Protein 7VKX (pdb70)

Structure (mmCIF, N/CA/C/O backbone):
data_7VKX
#
_entry.id   7VKX
#
_cell.length_a   163.430
_cell.length_b   71.660
_cell.length_c   130.150
_cell.angle_alpha   90.000
_cell.angle_beta   106.000
_cell.angle_gamma   90.000
#
_symmetry.space_group_name_H-M   'C 1 2 1'
#
loop_
_entity.id
_entity.type
_entity.pdbx_description
1 polymer beta-1,2-glucosyltransferase
2 non-polymer beta-D-glucopyranose
3 non-polymer 'CALCIUM ION'
4 water water
#
loop_
_atom_site.group_PDB
_atom_site.id
_atom_site.type_symbol
_atom_site.label_atom_id
_atom_site.label_alt_id
_atom_site.label_comp_id
_atom_site.label_asym_id
_atom_site.label_entity_id
_atom_site.label_seq_id
_atom_site.pdbx_PDB_ins_code
_atom_site.Cartn_x
_atom_site.Cartn_y
_atom_site.Cartn_z
_atom_site.occupancy
_atom_site.B_iso_or_equiv
_atom_site.auth_seq_id
_atom_site.auth_comp_id
_atom_site.auth_asym_id
_atom_site.auth_atom_id
_atom_site.pdbx_PDB_model_num
ATOM 1 N N . SER A 1 1 ? -20.113 -21.001 54.302 1.000 36.796 6 SER A N 1
ATOM 2 C CA . SER A 1 1 ? -21.033 -22.181 54.455 1.000 33.384 6 SER A CA 1
ATOM 3 C C . SER A 1 1 ? -21.623 -22.602 53.088 1.000 24.138 6 SER A C 1
ATOM 4 O O . SER A 1 1 ? -21.635 -23.781 52.806 1.000 23.056 6 SER A O 1
ATOM 7 N N . GLU A 1 2 ? -22.011 -21.664 52.212 1.000 20.417 7 GLU A N 1
ATOM 8 C CA . GLU A 1 2 ? -22.502 -22.034 50.852 1.000 17.452 7 GLU A CA 1
ATOM 9 C C . GLU A 1 2 ? -21.374 -22.579 49.980 1.000 16.058 7 GLU A C 1
ATOM 10 O O . GLU A 1 2 ? -20.188 -22.181 50.165 1.000 15.210 7 GLU A O 1
ATOM 16 N N . LYS A 1 3 ? -21.757 -23.404 49.003 1.000 12.939 8 LYS A N 1
ATOM 17 C CA . LYS A 1 3 ? -20.860 -23.991 47.990 1.000 13.794 8 LYS A CA 1
ATOM 18 C C . LYS A 1 3 ? -21.130 -23.282 46.684 1.000 14.532 8 LYS A C 1
ATOM 19 O O . LYS A 1 3 ? -22.290 -23.160 46.315 1.000 15.537 8 LYS A O 1
ATOM 25 N N . TYR A 1 4 ? -20.089 -22.756 46.058 1.000 13.258 9 TYR A N 1
ATOM 26 C CA . TYR A 1 4 ? -20.249 -22.005 44.794 1.000 12.560 9 TYR A CA 1
ATOM 27 C C . TYR A 1 4 ? -18.953 -22.053 44.013 1.000 12.773 9 TYR A C 1
ATOM 28 O O . TYR A 1 4 ? -17.905 -22.422 44.539 1.000 13.719 9 TYR A O 1
ATOM 37 N N . PHE A 1 5 ? -19.083 -21.839 42.717 1.000 11.637 10 PHE A N 1
ATOM 38 C CA . PHE A 1 5 ? -17.944 -21.743 41.794 1.000 11.564 10 PHE A CA 1
ATOM 39 C C . PHE A 1 5 ? -17.250 -20.423 42.119 1.000 10.593 10 PHE A C 1
ATOM 40 O O . PHE A 1 5 ? -17.895 -19.474 42.626 1.000 11.326 10 PHE A O 1
ATOM 48 N N . VAL A 1 6 ? -15.964 -20.389 41.771 1.000 12.481 11 VAL A N 1
ATOM 49 C CA . VAL A 1 6 ? -15.049 -19.253 42.066 1.000 13.180 11 VAL A CA 1
ATOM 50 C C . VAL A 1 6 ? -14.347 -18.874 40.761 1.000 12.912 11 VAL A C 1
ATOM 51 O O . VAL A 1 6 ? -13.979 -19.740 39.966 1.000 15.025 11 VAL A O 1
ATOM 55 N N . LYS A 1 7 ? -14.226 -17.595 40.536 1.000 12.597 12 LYS A N 1
ATOM 56 C CA . LYS A 1 7 ? -13.409 -17.070 39.423 1.000 13.222 12 LYS A CA 1
ATOM 57 C C . LYS A 1 7 ? -12.723 -15.823 39.974 1.000 11.869 12 LYS A C 1
ATOM 58 O O . LYS A 1 7 ? -13.388 -14.962 40.564 1.000 10.758 12 LYS A O 1
ATOM 64 N N . ASN A 1 8 ? -11.429 -15.702 39.674 1.000 12.592 13 ASN A N 1
ATOM 65 C CA . ASN A 1 8 ? -10.611 -14.549 40.116 1.000 12.831 13 ASN A CA 1
ATOM 66 C C . ASN A 1 8 ? -10.814 -14.357 41.626 1.000 13.625 13 ASN A C 1
ATOM 67 O O . ASN A 1 8 ? -10.956 -13.209 42.072 1.000 15.625 13 ASN A O 1
ATOM 72 N N . GLY A 1 9 ? -10.867 -15.453 42.382 1.000 14.715 14 GLY A N 1
ATOM 73 C CA . GLY A 1 9 ? -10.969 -15.446 43.857 1.000 16.107 14 GLY A CA 1
ATOM 74 C C . GLY A 1 9 ? -12.257 -14.836 44.400 1.000 17.152 14 GLY A C 1
ATOM 75 O O . GLY A 1 9 ? -12.261 -14.471 45.579 1.000 19.965 14 GLY A O 1
ATOM 76 N N . GLN A 1 10 ? -13.328 -14.730 43.598 1.000 14.948 15 GLN A N 1
ATOM 77 C CA . GLN A 1 10 ? -14.637 -14.193 44.034 1.000 15.313 15 GLN A CA 1
ATOM 78 C C . GLN A 1 10 ? -15.696 -15.236 43.686 1.000 13.269 15 GLN A C 1
ATOM 79 O O . GLN A 1 10 ? -15.479 -16.075 42.817 1.000 11.395 15 GLN A O 1
ATOM 85 N N . PRO A 1 11 ? -16.848 -15.217 44.380 1.000 13.286 16 PRO A N 1
ATOM 86 C CA . PRO A 1 11 ? -17.961 -16.089 43.986 1.000 12.493 16 PRO A CA 1
ATOM 87 C C . PRO A 1 11 ? -18.291 -15.741 42.541 1.000 12.268 16 PRO A C 1
ATOM 88 O O . PRO A 1 11 ? -18.389 -14.567 42.211 1.000 15.313 16 PRO A O 1
ATOM 92 N N . HIS A 1 12 ? -18.509 -16.771 41.746 1.000 10.818 17 HIS A N 1
ATOM 93 C CA . HIS A 1 12 ? -18.733 -16.653 40.298 1.000 10.986 17 HIS A CA 1
ATOM 94 C C . HIS A 1 12 ? -19.909 -17.552 39.956 1.000 9.885 17 HIS A C 1
ATOM 95 O O . HIS A 1 12 ? -19.817 -18.751 40.268 1.000 10.557 17 HIS A O 1
ATOM 102 N N . PHE A 1 13 ? -20.947 -16.992 39.367 1.000 9.443 18 PHE A N 1
ATOM 103 C CA . PHE A 1 13 ? -22.058 -17.835 38.878 1.000 8.928 18 PHE A CA 1
ATOM 104 C C . PHE A 1 13 ? -21.595 -18.417 37.541 1.000 9.477 18 PHE A C 1
ATOM 105 O O . PHE A 1 13 ? -21.275 -17.624 36.623 1.000 9.221 18 PHE A O 1
ATOM 113 N N . LEU A 1 14 ? -21.534 -19.737 37.429 1.000 9.246 19 LEU A N 1
ATOM 114 C CA . LEU A 1 14 ? -21.172 -20.420 36.181 1.000 9.953 19 LEU A CA 1
ATOM 115 C C . LEU A 1 14 ? -22.316 -20.235 35.194 1.000 9.621 19 LEU A C 1
ATOM 116 O O . LEU A 1 14 ? -23.383 -20.765 35.440 1.000 9.083 19 LEU A O 1
ATOM 121 N N . ILE A 1 15 ? -22.078 -19.473 34.126 1.000 8.484 20 ILE A N 1
ATOM 122 C CA . ILE A 1 15 ? -23.051 -19.266 33.035 1.000 8.487 20 ILE A CA 1
ATOM 123 C C . ILE A 1 15 ? -22.422 -19.815 31.765 1.000 8.204 20 ILE A C 1
ATOM 124 O O . ILE A 1 15 ? -21.590 -19.114 31.120 1.000 8.732 20 ILE A O 1
ATOM 129 N N . SER A 1 16 ? -22.886 -20.989 31.378 1.000 8.398 21 SER A N 1
ATOM 130 C CA . SER A 1 16 ? -22.404 -21.708 30.196 1.000 7.874 21 SER A CA 1
ATOM 131 C C . SER A 1 16 ? -23.557 -21.801 29.200 1.000 8.601 21 SER A C 1
ATOM 132 O O . SER A 1 16 ? -24.718 -21.745 29.632 1.000 7.970 21 SER A O 1
ATOM 135 N N . GLY A 1 17 ? -23.224 -21.832 27.929 1.000 7.626 22 GLY A N 1
ATOM 136 C CA . GLY A 1 17 ? -24.165 -22.144 26.851 1.000 7.402 22 GLY A CA 1
ATOM 137 C C . GLY A 1 17 ? -23.667 -23.274 26.022 1.000 7.272 22 GLY A C 1
ATOM 138 O O . GLY A 1 17 ? -22.469 -23.285 25.650 1.000 7.250 22 GLY A O 1
ATOM 139 N N . GLU A 1 18 ? -24.541 -24.216 25.679 1.000 6.341 23 GLU A N 1
ATOM 140 C CA . GLU A 1 18 ? -24.205 -25.373 24.826 1.000 6.498 23 GLU A CA 1
ATOM 141 C C . GLU A 1 18 ? -24.272 -24.960 23.355 1.000 7.037 23 GLU A C 1
ATOM 142 O O . GLU A 1 18 ? -25.299 -24.402 22.909 1.000 6.540 23 GLU A O 1
ATOM 148 N N . VAL A 1 19 ? -23.160 -25.181 22.656 1.000 7.515 24 VAL A N 1
ATOM 149 C CA . VAL A 1 19 ? -22.983 -24.825 21.216 1.000 7.885 24 VAL A CA 1
ATOM 150 C C . VAL A 1 19 ? -22.254 -25.991 20.561 1.000 8.576 24 VAL A C 1
ATOM 151 O O . VAL A 1 19 ? -21.078 -26.243 20.900 1.000 8.058 24 VAL A O 1
ATOM 155 N N . HIS A 1 20 ? -22.955 -26.786 19.757 1.000 8.518 25 HIS A N 1
ATOM 156 C CA . HIS A 1 20 ? -22.366 -27.992 19.148 1.000 8.843 25 HIS A CA 1
ATOM 157 C C . HIS A 1 20 ? -21.663 -27.623 17.863 1.000 9.688 25 HIS A C 1
ATOM 158 O O . HIS A 1 20 ? -22.325 -27.509 16.813 1.000 10.731 25 HIS A O 1
ATOM 165 N N . TYR A 1 21 ? -20.343 -27.451 17.919 1.000 9.138 26 TYR A N 1
ATOM 166 C CA . TYR A 1 21 ? -19.546 -27.068 16.718 1.000 9.432 26 TYR A CA 1
ATOM 167 C C . TYR A 1 21 ? -19.835 -28.028 15.560 1.000 9.110 26 TYR A C 1
ATOM 168 O O . TYR A 1 21 ? -19.827 -27.617 14.385 1.000 9.763 26 TYR A O 1
ATOM 177 N N . PHE A 1 22 ? -20.024 -29.299 15.841 1.000 9.442 27 PHE A N 1
ATOM 178 C CA . PHE A 1 22 ? -20.183 -30.364 14.826 1.000 9.776 27 PHE A CA 1
ATOM 179 C C . PHE A 1 22 ? -21.518 -30.209 14.085 1.000 10.278 27 PHE A C 1
ATOM 180 O O . PHE A 1 22 ? -21.728 -30.956 13.139 1.000 11.873 27 PHE A O 1
ATOM 188 N N . ARG A 1 23 ? -22.411 -29.370 14.580 1.000 10.813 28 ARG A N 1
ATOM 189 C CA . ARG A 1 23 ? -23.762 -29.166 14.005 1.000 11.119 28 ARG A CA 1
ATOM 190 C C . ARG A 1 23 ? -23.915 -27.745 13.534 1.000 10.648 28 ARG A C 1
ATOM 191 O O . ARG A 1 23 ? -25.040 -27.303 13.313 1.000 11.686 28 ARG A O 1
ATOM 199 N N . ILE A 1 24 ? -22.826 -26.996 13.413 1.000 10.540 29 ILE A N 1
ATOM 200 C CA . ILE A 1 24 ? -22.885 -25.574 13.013 1.000 10.403 29 ILE A CA 1
ATOM 201 C C . ILE A 1 24 ? -21.892 -25.332 11.883 1.000 10.809 29 ILE A C 1
ATOM 202 O O . ILE A 1 24 ? -20.776 -25.868 11.880 1.000 11.659 29 ILE A O 1
ATOM 207 N N . ASN A 1 25 ? -22.366 -24.597 10.909 1.000 10.957 30 ASN A N 1
ATOM 208 C CA . ASN A 1 25 ? -21.555 -24.078 9.789 1.000 11.948 30 ASN A CA 1
ATOM 209 C C . ASN A 1 25 ? -20.291 -23.437 10.338 1.000 11.489 30 ASN A C 1
ATOM 210 O O . ASN A 1 25 ? -20.373 -22.450 11.070 1.000 9.769 30 ASN A O 1
ATOM 215 N N . PRO A 1 26 ? -19.086 -24.003 10.091 1.000 13.369 31 PRO A N 1
ATOM 216 C CA . PRO A 1 26 ? -17.886 -23.467 10.727 1.000 12.720 31 PRO A CA 1
ATOM 217 C C . PRO A 1 26 ? -17.587 -22.006 10.430 1.000 12.622 31 PRO A C 1
ATOM 218 O O . PRO A 1 26 ? -16.923 -21.301 11.212 1.000 13.087 31 PRO A O 1
ATOM 222 N N . LYS A 1 27 ? -18.109 -21.501 9.311 1.000 12.616 32 LYS A N 1
ATOM 223 C CA . LYS A 1 27 ? -17.920 -20.088 8.987 1.000 14.160 32 LYS A CA 1
ATOM 224 C C . LYS A 1 27 ? -18.560 -19.229 10.072 1.000 12.149 32 LYS A C 1
ATOM 225 O O . LYS A 1 27 ? -18.103 -18.129 10.293 1.000 12.520 32 LYS A O 1
ATOM 231 N N . LEU A 1 28 ? -19.548 -19.771 10.792 1.000 11.205 33 LEU A N 1
ATOM 232 C CA . LEU A 1 28 ? -20.324 -19.004 11.804 1.000 10.628 33 LEU A CA 1
ATOM 233 C C . LEU A 1 28 ? -19.978 -19.389 13.245 1.000 9.478 33 LEU A C 1
ATOM 234 O O . LEU A 1 28 ? -20.648 -18.868 14.143 1.000 8.973 33 LEU A O 1
ATOM 239 N N . TRP A 1 29 ? -18.990 -20.252 13.475 1.000 9.689 34 TRP A N 1
ATOM 240 C CA . TRP A 1 29 ? -18.539 -20.579 14.859 1.000 10.097 34 TRP A CA 1
ATOM 241 C C . TRP A 1 29 ? -18.198 -19.319 15.644 1.000 10.252 34 TRP A C 1
ATOM 242 O O . TRP A 1 29 ? -18.671 -19.143 16.785 1.000 9.887 34 TRP A O 1
ATOM 253 N N . ARG A 1 30 ? -17.385 -18.403 15.088 1.000 11.099 35 ARG A N 1
ATOM 254 C CA . ARG A 1 30 ? -17.028 -17.172 15.810 1.000 11.297 35 ARG A CA 1
ATOM 255 C C . ARG A 1 30 ? -18.282 -16.372 16.150 1.000 10.728 35 ARG A C 1
ATOM 256 O O . ARG A 1 30 ? -18.385 -15.870 17.285 1.000 11.301 35 ARG A O 1
ATOM 264 N N . ASN A 1 31 ? -19.239 -16.277 15.227 1.000 9.493 36 ASN A N 1
ATOM 265 C CA . ASN A 1 31 ? -20.427 -15.438 15.442 1.000 10.030 36 ASN A CA 1
ATOM 266 C C . ASN A 1 31 ? -21.248 -16.024 16.609 1.000 9.115 36 ASN A C 1
ATOM 267 O O . ASN A 1 31 ? -21.677 -15.250 17.435 1.000 9.550 36 ASN A O 1
ATOM 272 N N . HIS A 1 32 ? -21.456 -17.338 16.644 1.000 9.089 37 HIS A N 1
ATOM 273 C CA . HIS A 1 32 ? -22.164 -18.008 17.779 1.000 9.700 37 HIS A CA 1
ATOM 274 C C . HIS A 1 32 ? -21.437 -17.691 19.077 1.000 9.541 37 HIS A C 1
ATOM 275 O O . HIS A 1 32 ? -22.084 -17.313 20.074 1.000 8.717 37 HIS A O 1
ATOM 282 N N . LEU A 1 33 ? -20.106 -17.805 19.093 1.000 9.908 38 LEU A N 1
ATOM 283 C CA . LEU A 1 33 ? -19.333 -17.603 20.337 1.000 9.882 38 LEU A CA 1
ATOM 284 C C . LEU A 1 33 ? -19.438 -16.145 20.794 1.000 10.157 38 LEU A C 1
ATOM 285 O O . LEU A 1 33 ? -19.591 -15.865 21.987 1.000 9.341 38 LEU A O 1
ATOM 290 N N . GLN A 1 34 ? -19.347 -15.214 19.863 1.000 9.975 39 GLN A N 1
ATOM 291 C CA . GLN A 1 34 ? -19.449 -13.788 20.181 1.000 10.643 39 GLN A CA 1
ATOM 292 C C . GLN A 1 34 ? -20.844 -13.484 20.727 1.000 9.860 39 GLN A C 1
ATOM 293 O O . GLN A 1 34 ? -20.975 -12.753 21.717 1.000 10.120 39 GLN A O 1
ATOM 299 N N . LEU A 1 35 ? -21.889 -14.028 20.096 1.000 9.937 40 LEU A N 1
ATOM 300 C CA . LEU A 1 35 ? -23.272 -13.765 20.565 1.000 9.843 40 LEU A CA 1
ATOM 301 C C . LEU A 1 35 ? -23.502 -14.396 21.954 1.000 8.722 40 LEU A C 1
ATOM 302 O O . LEU A 1 35 ? -24.202 -13.758 22.788 1.000 9.669 40 LEU A O 1
ATOM 307 N N . LEU A 1 36 ? -22.900 -15.551 22.218 1.000 10.056 41 LEU A N 1
ATOM 308 C CA . LEU A 1 36 ? -22.971 -16.185 23.555 1.000 8.926 41 LEU A CA 1
ATOM 309 C C . LEU A 1 36 ? -22.253 -15.283 24.569 1.000 9.981 41 LEU A C 1
ATOM 310 O O . LEU A 1 36 ? -22.839 -14.892 25.593 1.000 9.158 41 LEU A O 1
ATOM 315 N N . LYS A 1 37 ? -21.039 -14.872 24.246 1.000 10.092 42 LYS A N 1
ATOM 316 C CA . LYS A 1 37 ? -20.292 -13.959 25.158 1.000 11.747 42 LYS A CA 1
ATOM 317 C C . LYS A 1 37 ? -21.079 -12.657 25.433 1.000 10.374 42 LYS A C 1
ATOM 318 O O . LYS A 1 37 ? -21.031 -12.110 26.558 1.000 11.024 42 LYS A O 1
ATOM 324 N N . GLN A 1 38 ? -21.789 -12.119 24.439 1.000 11.188 43 GLN A N 1
ATOM 325 C CA . GLN A 1 38 ? -22.497 -10.828 24.543 1.000 11.916 43 GLN A CA 1
ATOM 326 C C . GLN A 1 38 ? -23.735 -10.963 25.443 1.000 11.897 43 GLN A C 1
ATOM 327 O O . GLN A 1 38 ? -24.281 -9.932 25.842 1.000 12.618 43 GLN A O 1
ATOM 333 N N . THR A 1 39 ? -24.165 -12.192 25.794 1.000 10.821 44 THR A N 1
ATOM 334 C CA . THR A 1 39 ? -25.199 -12.360 26.842 1.000 10.513 44 THR A CA 1
ATOM 335 C C . THR A 1 39 ? -24.610 -12.279 28.259 1.000 11.013 44 THR A C 1
ATOM 336 O O . THR A 1 39 ? -25.429 -12.296 29.212 1.000 11.845 44 THR A O 1
ATOM 340 N N . GLY A 1 40 ? -23.294 -12.200 28.397 1.000 11.488 45 GLY A N 1
ATOM 341 C CA . GLY A 1 40 ? -22.656 -12.243 29.730 1.000 12.067 45 GLY A CA 1
ATOM 342 C C . GLY A 1 40 ? -22.296 -13.657 30.149 1.000 11.105 45 GLY A C 1
ATOM 343 O O . GLY A 1 40 ? -21.821 -13.829 31.266 1.000 11.719 45 GLY A O 1
ATOM 344 N N . ALA A 1 41 ? -22.550 -14.669 29.328 1.000 10.026 46 ALA A N 1
ATOM 345 C CA . ALA A 1 41 ? -22.061 -16.041 29.552 1.000 10.263 46 ALA A CA 1
ATOM 346 C C . ALA A 1 41 ? -20.516 -16.068 29.579 1.000 10.872 46 ALA A C 1
ATOM 347 O O . ALA A 1 41 ? -19.865 -15.246 28.887 1.000 9.892 46 ALA A O 1
ATOM 349 N N . ASP A 1 42 ? -19.942 -16.920 30.424 1.000 11.252 47 ASP A N 1
ATOM 350 C CA . ASP A 1 42 ? -18.471 -17.032 30.613 1.000 11.037 47 ASP A CA 1
ATOM 351 C C . ASP A 1 42 ? -17.913 -18.295 29.978 1.000 11.091 47 ASP A C 1
ATOM 352 O O . ASP A 1 42 ? -16.667 -18.335 29.773 1.000 11.047 47 ASP A O 1
ATOM 357 N N . THR A 1 43 ? -18.742 -19.314 29.723 1.000 10.612 48 THR A N 1
ATOM 358 C CA . THR A 1 43 ? -18.317 -20.674 29.327 1.000 10.227 48 THR A CA 1
ATOM 359 C C . THR A 1 43 ? -19.196 -21.144 28.163 1.000 9.018 48 THR A C 1
ATOM 360 O O . THR A 1 43 ? -20.341 -20.690 28.053 1.000 8.369 48 THR A O 1
ATOM 364 N N . VAL A 1 44 ? -18.620 -21.961 27.302 1.000 9.451 49 VAL A N 1
ATOM 365 C CA . VAL A 1 44 ? -19.348 -22.660 26.212 1.000 9.588 49 VAL A CA 1
ATOM 366 C C . VAL A 1 44 ? -19.105 -24.145 26.417 1.000 9.427 49 VAL A C 1
ATOM 367 O O . VAL A 1 44 ? -18.073 -24.554 27.014 1.000 10.344 49 VAL A O 1
ATOM 371 N N . SER A 1 45 ? -20.095 -24.974 26.104 1.000 8.293 50 SER A N 1
ATOM 372 C CA . SER A 1 45 ? -20.076 -26.407 26.412 1.000 8.979 50 SER A CA 1
ATOM 373 C C . SER A 1 45 ? -20.421 -27.191 25.146 1.000 7.809 50 SER A C 1
ATOM 374 O O . SER A 1 45 ? -21.324 -26.742 24.393 1.000 7.900 50 SER A O 1
ATOM 377 N N . THR A 1 46 ? -19.717 -28.284 24.917 1.000 8.236 51 THR A N 1
ATOM 378 C CA . THR A 1 46 ? -19.974 -29.142 23.746 1.000 8.175 51 THR A CA 1
ATOM 379 C C . THR A 1 46 ? -19.573 -30.576 23.960 1.000 8.536 51 THR A C 1
ATOM 380 O O . THR A 1 46 ? -18.641 -30.854 24.700 1.000 8.869 51 THR A O 1
ATOM 384 N N . TYR A 1 47 ? -20.309 -31.482 23.338 1.000 8.683 52 TYR A N 1
ATOM 385 C CA . TYR A 1 47 ? -19.813 -32.847 23.109 1.000 8.557 52 TYR A CA 1
ATOM 386 C C . TYR A 1 47 ? -18.685 -32.797 22.084 1.000 8.847 52 TYR A C 1
ATOM 387 O O . TYR A 1 47 ? -18.629 -31.899 21.241 1.000 9.271 52 TYR A O 1
ATOM 396 N N . ILE A 1 48 ? -17.833 -33.823 22.149 1.000 9.283 53 ILE A N 1
ATOM 397 C CA . ILE A 1 48 ? -16.828 -34.152 21.102 1.000 10.417 53 ILE A CA 1
ATOM 398 C C . ILE A 1 48 ? -17.173 -35.559 20.642 1.000 10.127 53 ILE A C 1
ATOM 399 O O . ILE A 1 48 ? -16.836 -36.548 21.293 1.000 10.657 53 ILE A O 1
ATOM 404 N N . PRO A 1 49 ? -18.031 -35.699 19.624 1.000 11.022 54 PRO A N 1
ATOM 405 C CA . PRO A 1 49 ? -18.599 -37.013 19.328 1.000 10.525 54 PRO A CA 1
ATOM 406 C C . PRO A 1 49 ? -17.573 -37.974 18.726 1.000 11.310 54 PRO A C 1
ATOM 407 O O . PRO A 1 49 ? -17.000 -37.652 17.698 1.000 11.353 54 PRO A O 1
ATOM 411 N N . TRP A 1 50 ? -17.439 -39.133 19.351 1.000 10.742 55 TRP A N 1
ATOM 412 C CA . TRP A 1 50 ? -16.571 -40.223 18.865 1.000 11.172 55 TRP A CA 1
ATOM 413 C C . TRP A 1 50 ? -16.903 -40.573 17.411 1.000 12.277 55 TRP A C 1
ATOM 414 O O . TRP A 1 50 ? -15.979 -40.586 16.583 1.000 12.702 55 TRP A O 1
ATOM 425 N N . ASP A 1 51 ? -18.170 -40.763 17.066 1.000 12.669 56 ASP A N 1
ATOM 426 C CA . ASP A 1 51 ? -18.574 -41.099 15.669 1.000 13.283 56 ASP A CA 1
ATOM 427 C C . ASP A 1 51 ? -18.096 -40.007 14.688 1.000 12.944 56 ASP A C 1
ATOM 428 O O . ASP A 1 51 ? -17.789 -40.304 13.548 1.000 15.108 56 ASP A O 1
ATOM 433 N N . TRP A 1 52 ? -18.113 -38.752 15.092 1.000 11.839 57 TRP A N 1
ATOM 434 C CA . TRP A 1 52 ? -17.814 -37.603 14.229 1.000 11.808 57 TRP A CA 1
ATOM 435 C C . TRP A 1 52 ? -16.318 -37.547 13.914 1.000 13.063 57 TRP A C 1
ATOM 436 O O . TRP A 1 52 ? -16.000 -37.115 12.776 1.000 12.613 57 TRP A O 1
ATOM 447 N N . HIS A 1 53 ? -15.456 -37.986 14.831 1.000 12.589 58 HIS A N 1
ATOM 448 C CA . HIS A 1 53 ? -13.992 -37.752 14.734 1.000 12.756 58 HIS A CA 1
ATOM 449 C C . HIS A 1 53 ? -13.214 -39.033 14.401 1.000 14.727 58 HIS A C 1
ATOM 450 O O . HIS A 1 53 ? -12.145 -38.877 13.794 1.000 14.610 58 HIS A O 1
ATOM 457 N N . GLU A 1 54 ? -13.687 -40.229 14.780 1.000 14.984 59 GLU A N 1
ATOM 458 C CA . GLU A 1 54 ? -13.063 -41.497 14.305 1.000 14.740 59 GLU A CA 1
ATOM 459 C C . GLU A 1 54 ? -13.923 -41.958 13.121 1.000 15.536 59 GLU A C 1
ATOM 460 O O . GLU A 1 54 ? -14.829 -42.771 13.327 1.000 15.935 59 GLU A O 1
ATOM 466 N N . ILE A 1 55 ? -13.683 -41.385 11.935 1.000 14.845 60 ILE A N 1
ATOM 467 C CA . ILE A 1 55 ? -14.581 -41.462 10.748 1.000 16.983 60 ILE A CA 1
ATOM 468 C C . ILE A 1 55 ? -14.586 -42.897 10.169 1.000 17.626 60 ILE A C 1
ATOM 469 O O . ILE A 1 55 ? -15.637 -43.322 9.673 1.000 18.321 60 ILE A O 1
ATOM 474 N N . GLU A 1 56 ? -13.469 -43.607 10.290 1.000 18.413 61 GLU A N 1
ATOM 475 C CA . GLU A 1 56 ? -13.352 -45.081 10.126 1.000 21.468 61 GLU A CA 1
ATOM 476 C C . GLU A 1 56 ? -12.428 -45.594 11.228 1.000 20.106 61 GLU A C 1
ATOM 477 O O . GLU A 1 56 ? -11.742 -44.780 11.893 1.000 20.705 61 GLU A O 1
ATOM 483 N N . GLU A 1 57 ? -12.353 -46.906 11.387 1.000 20.216 62 GLU A N 1
ATOM 484 C CA . GLU A 1 57 ? -11.527 -47.486 12.460 1.000 19.527 62 GLU A CA 1
ATOM 485 C C . GLU A 1 57 ? -10.105 -46.985 12.269 1.000 20.069 62 GLU A C 1
ATOM 486 O O . GLU A 1 57 ? -9.546 -47.222 11.198 1.000 20.922 62 GLU A O 1
ATOM 492 N N . ASP A 1 58 ? -9.550 -46.341 13.290 1.000 20.022 63 ASP A N 1
ATOM 493 C CA . ASP A 1 58 ? -8.161 -45.824 13.380 1.000 20.457 63 ASP A CA 1
ATOM 494 C C . ASP A 1 58 ? -7.890 -44.694 12.377 1.000 21.969 63 ASP A C 1
ATOM 495 O O . ASP A 1 58 ? -6.702 -44.443 12.104 1.000 22.014 63 ASP A O 1
ATOM 500 N N . ASP A 1 59 ? -8.933 -44.011 11.882 1.000 20.095 64 ASP A N 1
ATOM 501 C CA . ASP A 1 59 ? -8.824 -42.816 11.017 1.000 21.262 64 ASP A CA 1
ATOM 502 C C . ASP A 1 59 ? -9.478 -41.646 11.756 1.000 18.465 64 ASP A C 1
ATOM 503 O O . ASP A 1 59 ? -10.724 -41.609 11.803 1.000 18.166 64 ASP A O 1
ATOM 508 N N . PHE A 1 60 ? -8.654 -40.757 12.301 1.000 16.452 65 PHE A N 1
ATOM 509 C CA . PHE A 1 60 ? -9.087 -39.627 13.161 1.000 16.399 65 PHE A CA 1
ATOM 510 C C . PHE A 1 60 ? -8.928 -38.311 12.406 1.000 16.980 65 PHE A C 1
ATOM 511 O O . PHE A 1 60 ? -7.939 -38.061 11.711 1.000 17.533 65 PHE A O 1
ATOM 519 N N . ASP A 1 61 ? -9.918 -37.445 12.555 1.000 14.811 66 ASP A N 1
ATOM 520 C CA . ASP A 1 61 ? -9.900 -36.084 11.999 1.000 13.606 66 ASP A CA 1
ATOM 521 C C . ASP A 1 61 ? -10.396 -35.137 13.076 1.000 14.327 66 ASP A C 1
ATOM 522 O O . ASP A 1 61 ? -11.627 -35.148 13.315 1.000 14.968 66 ASP A O 1
ATOM 527 N N . PHE A 1 62 ? -9.502 -34.341 13.662 1.000 14.382 67 PHE A N 1
ATOM 528 C CA . PHE A 1 62 ? -9.826 -33.263 14.638 1.000 14.528 67 PHE A CA 1
ATOM 529 C C . PHE A 1 62 ? -9.479 -31.912 14.039 1.000 14.471 67 PHE A C 1
ATOM 530 O O . PHE A 1 62 ? -9.577 -30.917 14.765 1.000 13.749 67 PHE A O 1
ATOM 538 N N . GLU A 1 63 ? -9.107 -31.874 12.743 1.000 16.258 68 GLU A N 1
ATOM 539 C CA . GLU A 1 63 ? -8.531 -30.651 12.129 1.000 19.233 68 GLU A CA 1
ATOM 540 C C . GLU A 1 63 ? -9.314 -30.216 10.896 1.000 18.578 68 GLU A C 1
ATOM 541 O O . GLU A 1 63 ? -8.872 -29.264 10.225 1.000 20.079 68 GLU A O 1
ATOM 547 N N . GLY A 1 64 ? -10.438 -30.846 10.597 1.000 17.677 69 GLY A N 1
ATOM 548 C CA . GLY A 1 64 ? -11.288 -30.440 9.4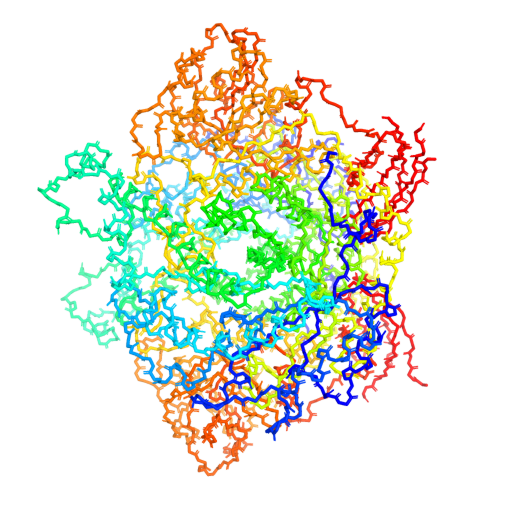70 1.000 18.758 69 GLY A CA 1
ATOM 549 C C . GLY A 1 64 ? -10.735 -30.901 8.132 1.000 20.989 69 GLY A C 1
ATOM 550 O O . GLY A 1 64 ? -11.143 -30.301 7.115 1.000 22.669 69 GLY A O 1
ATOM 551 N N . LYS A 1 65 ? -9.911 -31.948 8.132 1.000 20.904 70 LYS A N 1
ATOM 552 C CA . LYS A 1 65 ? -9.266 -32.489 6.898 1.000 22.427 70 LYS A CA 1
ATOM 553 C C . LYS A 1 65 ? -10.349 -33.053 5.966 1.000 22.498 70 LYS A C 1
ATOM 554 O O . LYS A 1 65 ? -10.179 -32.952 4.744 1.000 23.126 70 LYS A O 1
ATOM 560 N N . THR A 1 66 ? -11.399 -33.669 6.511 1.000 18.917 71 THR A N 1
ATOM 561 C CA . THR A 1 66 ? -12.421 -34.432 5.746 1.000 18.352 71 THR A CA 1
ATOM 562 C C . THR A 1 66 ? -13.772 -33.724 5.728 1.000 19.676 71 THR A C 1
ATOM 563 O O . THR A 1 66 ? -14.621 -34.122 4.916 1.000 20.727 71 THR A O 1
ATOM 567 N N . HIS A 1 67 ? -14.006 -32.791 6.650 1.000 17.504 72 HIS A N 1
ATOM 568 C CA . HIS A 1 67 ? -15.259 -32.009 6.757 1.000 17.002 72 HIS A CA 1
ATOM 569 C C . HIS A 1 67 ? -14.912 -30.837 7.658 1.000 15.218 72 HIS A C 1
ATOM 570 O O . HIS A 1 67 ? -14.248 -31.015 8.683 1.000 14.602 72 HIS A O 1
ATOM 577 N N . PRO A 1 68 ? -15.250 -29.597 7.280 1.000 16.215 73 PRO A N 1
ATOM 578 C CA . PRO A 1 68 ? -14.743 -28.458 8.023 1.000 16.160 73 PRO A CA 1
ATOM 579 C C . PRO A 1 68 ? -15.204 -28.471 9.494 1.000 14.190 73 PRO A C 1
ATOM 580 O O . PRO A 1 68 ? -14.559 -27.903 10.354 1.000 14.385 73 PRO A O 1
ATOM 584 N N . ALA A 1 69 ? -16.350 -29.101 9.752 1.000 14.279 74 ALA A N 1
ATOM 585 C CA . ALA A 1 69 ? -16.935 -29.098 11.113 1.000 12.973 74 ALA A CA 1
ATOM 586 C C . ALA A 1 69 ? -16.325 -30.203 11.965 1.000 13.118 74 ALA A C 1
ATOM 587 O O . ALA A 1 69 ? -16.752 -30.336 13.118 1.000 11.990 74 ALA A O 1
ATOM 589 N N . ARG A 1 70 ? -15.333 -30.928 11.454 1.000 11.659 75 ARG A N 1
ATOM 590 C CA . ARG A 1 70 ? -14.495 -31.846 12.270 1.000 12.729 75 ARG A CA 1
ATOM 591 C C . ARG A 1 70 ? -13.275 -31.104 12.829 1.000 12.124 75 ARG A C 1
ATOM 592 O O . ARG A 1 70 ? -12.483 -31.744 13.545 1.000 12.132 75 ARG A O 1
ATOM 600 N N . ASN A 1 71 ? -13.182 -29.804 12.597 1.000 13.723 76 ASN A N 1
ATOM 601 C CA . ASN A 1 71 ? -12.056 -28.960 13.061 1.000 12.307 76 ASN A CA 1
ATOM 602 C C . ASN A 1 71 ? -12.257 -28.563 14.537 1.000 12.354 76 ASN A C 1
ATOM 603 O O . ASN A 1 71 ? -12.386 -27.364 14.813 1.000 11.794 76 ASN A O 1
ATOM 608 N N . LEU A 1 72 ? -12.179 -29.550 15.428 1.000 11.577 77 LEU A N 1
ATOM 609 C CA . LEU A 1 72 ? -12.242 -29.355 16.890 1.000 11.959 77 LEU A CA 1
ATOM 610 C C . LEU A 1 72 ? -11.131 -28.384 17.278 1.000 11.797 77 LEU A C 1
ATOM 611 O O . LEU A 1 72 ? -11.342 -27.547 18.133 1.000 10.808 77 LEU A O 1
ATOM 616 N N . ILE A 1 73 ? -9.953 -28.496 16.656 1.000 12.627 78 ILE A N 1
ATOM 617 C CA . ILE A 1 73 ? -8.790 -27.680 17.104 1.000 12.985 78 ILE A CA 1
ATOM 618 C C . ILE A 1 73 ? -9.109 -26.210 16.882 1.000 12.263 78 ILE A C 1
ATOM 619 O O . ILE A 1 73 ? -8.840 -25.378 17.748 1.000 13.013 78 ILE A O 1
ATOM 624 N N . ARG A 1 74 ? -9.692 -25.880 15.732 1.000 12.381 79 ARG A N 1
ATOM 625 C CA . ARG A 1 74 ? -10.067 -24.489 15.430 1.000 13.083 79 ARG A CA 1
ATOM 626 C C . ARG A 1 74 ? -11.158 -24.035 16.389 1.000 12.446 79 ARG A C 1
ATOM 627 O O . ARG A 1 74 ? -11.164 -22.885 16.767 1.000 12.157 79 ARG A O 1
ATOM 635 N N . PHE A 1 75 ? -12.090 -24.918 16.762 1.000 10.995 80 PHE A N 1
ATOM 636 C CA . PHE A 1 75 ? -13.180 -24.480 17.672 1.000 10.965 80 PHE A CA 1
ATOM 637 C C . PHE A 1 75 ? -12.538 -24.076 18.999 1.000 10.398 80 PHE A C 1
ATOM 638 O O . PHE A 1 75 ? -12.899 -23.061 19.573 1.000 11.026 80 PHE A O 1
ATOM 646 N N . ILE A 1 76 ? -11.651 -24.924 19.506 1.000 10.287 81 ILE A N 1
ATOM 647 C CA . ILE A 1 76 ? -10.931 -24.619 20.771 1.000 11.915 81 ILE A CA 1
ATOM 648 C C . ILE A 1 76 ? -10.203 -23.266 20.626 1.000 12.401 81 ILE A C 1
ATOM 649 O O . ILE A 1 76 ? -10.303 -22.478 21.540 1.000 12.101 81 ILE A O 1
ATOM 654 N N . LYS A 1 77 ? -9.499 -23.037 19.517 1.000 14.056 82 LYS A N 1
ATOM 655 C CA . LYS A 1 77 ? -8.777 -21.755 19.284 1.000 14.966 82 LYS A CA 1
ATOM 656 C C . LYS A 1 77 ? -9.784 -20.595 19.334 1.000 13.800 82 LYS A C 1
ATOM 657 O O . LYS A 1 77 ? -9.475 -19.537 19.941 1.000 13.090 82 LYS A O 1
ATOM 663 N N . LEU A 1 78 ? -10.971 -20.753 18.734 1.000 12.013 83 LEU A N 1
ATOM 664 C CA . LEU A 1 78 ? -11.953 -19.650 18.700 1.000 11.757 83 LEU A CA 1
ATOM 665 C C . LEU A 1 78 ? -12.480 -19.372 20.111 1.000 12.472 83 LEU A C 1
ATOM 666 O O . LEU A 1 78 ? -12.722 -18.224 20.410 1.000 12.375 83 LEU A O 1
ATOM 671 N N . CYS A 1 79 ? -12.707 -20.395 20.925 1.000 12.493 84 CYS A N 1
ATOM 672 C CA . CYS A 1 79 ? -13.161 -20.193 22.331 1.000 12.423 84 CYS A CA 1
ATOM 673 C C . CYS A 1 79 ? -12.134 -19.298 23.052 1.000 13.032 84 CYS A C 1
ATOM 674 O O . CYS A 1 79 ? -12.534 -18.337 23.741 1.000 14.231 84 CYS A O 1
ATOM 677 N N . LYS A 1 80 ? -10.846 -19.564 22.838 1.000 14.116 85 LYS A N 1
ATOM 678 C CA . LYS A 1 80 ? -9.756 -18.765 23.484 1.000 16.325 85 LYS A CA 1
ATOM 679 C C . LYS A 1 80 ? -9.779 -17.339 22.940 1.000 15.981 85 LYS A C 1
ATOM 680 O O . LYS A 1 80 ? -9.715 -16.395 23.751 1.000 15.293 85 LYS A O 1
ATOM 686 N N . GLU A 1 81 ? -9.889 -17.192 21.611 1.000 15.582 86 GLU A N 1
ATOM 687 C CA . GLU A 1 81 ? -9.917 -15.857 20.957 1.000 15.079 86 GLU A CA 1
ATOM 688 C C . GLU A 1 81 ? -11.105 -15.062 21.480 1.000 16.719 86 GLU A C 1
ATOM 689 O O . GLU A 1 81 ? -11.009 -13.838 21.615 1.000 15.975 86 GLU A O 1
ATOM 695 N N . GLU A 1 82 ? -12.222 -15.735 21.765 1.000 13.848 87 GLU A N 1
ATOM 696 C CA . GLU A 1 82 ? -13.488 -15.055 22.119 1.000 13.044 87 GLU A CA 1
ATOM 697 C C . GLU A 1 82 ? -13.652 -15.053 23.647 1.000 14.743 87 GLU A C 1
ATOM 698 O O . GLU A 1 82 ? -14.706 -14.563 24.137 1.000 16.763 87 GLU A O 1
ATOM 704 N N . ASN A 1 83 ? -12.608 -15.459 24.381 1.000 15.007 88 ASN A N 1
ATOM 705 C CA . ASN A 1 83 ? -12.528 -15.372 25.865 1.000 16.260 88 ASN A CA 1
ATOM 706 C C . ASN A 1 83 ? -13.699 -16.102 26.542 1.000 14.858 88 ASN A C 1
ATOM 707 O O . ASN A 1 83 ? -14.317 -15.536 27.509 1.000 15.358 88 ASN A O 1
ATOM 712 N N . LEU A 1 84 ? -13.959 -17.314 26.072 1.000 13.270 89 LEU A N 1
ATOM 713 C CA . LEU A 1 84 ? -14.871 -18.266 26.748 1.000 11.840 89 LEU A CA 1
ATOM 714 C C . LEU A 1 84 ? -14.066 -19.439 27.278 1.000 10.871 89 LEU A C 1
ATOM 715 O O . LEU A 1 84 ? -13.219 -19.967 26.552 1.000 12.063 89 LEU A O 1
ATOM 720 N N . ASP A 1 85 ? -14.371 -19.844 28.501 1.000 10.618 90 ASP A N 1
ATOM 721 C CA . ASP A 1 85 ? -13.929 -21.157 29.004 1.000 10.835 90 ASP A CA 1
ATOM 722 C C . ASP A 1 85 ? -14.762 -22.239 28.310 1.000 9.937 90 ASP A C 1
ATOM 723 O O . ASP A 1 85 ? -15.798 -21.907 27.661 1.000 11.109 90 ASP A O 1
ATOM 728 N N . LEU A 1 86 ? -14.244 -23.454 28.289 1.000 9.736 91 LEU A N 1
ATOM 729 C CA . LEU A 1 86 ? -14.852 -24.536 27.502 1.000 9.857 91 LEU A CA 1
ATOM 730 C C . LEU A 1 86 ? -15.059 -25.733 28.416 1.000 10.365 91 LEU A C 1
ATOM 731 O O . LEU A 1 86 ? -14.122 -26.167 29.135 1.000 11.196 91 LEU A O 1
ATOM 736 N N . ILE A 1 87 ? -16.279 -26.270 28.368 1.000 9.419 92 ILE A N 1
ATOM 737 C CA . ILE A 1 87 ? -16.598 -27.615 28.885 1.000 9.399 92 ILE A CA 1
ATOM 738 C C . ILE A 1 87 ? -16.629 -28.593 27.734 1.000 9.206 92 ILE A C 1
ATOM 739 O O . ILE A 1 87 ? -17.305 -28.305 26.759 1.000 9.220 92 ILE A O 1
ATOM 744 N N . VAL A 1 88 ? -15.835 -29.667 27.799 1.000 8.975 93 VAL A N 1
ATOM 745 C CA . VAL A 1 88 ? -15.825 -30.701 26.739 1.000 9.231 93 VAL A CA 1
ATOM 746 C C . VAL A 1 88 ? -16.371 -32.015 27.275 1.000 8.968 93 VAL A C 1
ATOM 747 O O . VAL A 1 88 ? -16.223 -32.336 28.490 1.000 9.453 93 VAL A O 1
ATOM 751 N N . LYS A 1 89 ? -17.016 -32.737 26.374 1.000 8.318 94 LYS A N 1
ATOM 752 C CA . LYS A 1 89 ? -17.775 -33.959 26.747 1.000 8.412 94 LYS A CA 1
ATOM 753 C C . LYS A 1 89 ? -17.524 -35.000 25.673 1.000 9.274 94 LYS A C 1
ATOM 754 O O . LYS A 1 89 ? -18.313 -35.092 24.730 1.000 8.929 94 LYS A O 1
ATOM 760 N N . PRO A 1 90 ? -16.413 -35.773 25.773 1.000 9.081 95 PRO A N 1
ATOM 761 C CA . PRO A 1 90 ? -16.023 -36.697 24.707 1.000 9.830 95 PRO A CA 1
ATOM 762 C C . PRO A 1 90 ? -16.635 -38.097 24.773 1.000 9.932 95 PRO A C 1
ATOM 763 O O . PRO A 1 90 ? -16.292 -38.971 23.990 1.000 10.971 95 PRO A O 1
ATOM 767 N N . GLY A 1 91 ? -17.562 -38.337 25.711 1.000 10.060 96 GLY A N 1
ATOM 768 C CA . GLY A 1 91 ? -18.215 -39.652 25.776 1.000 9.650 96 GLY A CA 1
ATOM 769 C C . GLY A 1 91 ? -17.447 -40.680 26.596 1.000 10.565 96 GLY A C 1
ATOM 770 O O . GLY A 1 91 ? -16.805 -40.319 27.586 1.000 9.917 96 GLY A O 1
ATOM 771 N N . PRO A 1 92 ? -17.523 -41.976 26.202 1.000 10.720 97 PRO A N 1
ATOM 772 C CA . PRO A 1 92 ? -17.920 -42.368 24.838 1.000 11.452 97 PRO A CA 1
ATOM 773 C C . PRO A 1 92 ? -19.369 -42.156 24.351 1.000 10.625 97 PRO A C 1
ATOM 774 O O . PRO A 1 92 ? -19.608 -41.809 23.196 1.000 11.623 97 PRO A O 1
ATOM 778 N N . TYR A 1 93 ? -20.341 -42.392 25.224 1.000 10.563 98 TYR A N 1
ATOM 779 C CA . TYR A 1 93 ? -21.741 -42.015 24.952 1.000 11.029 98 TYR A CA 1
ATOM 780 C C . TYR A 1 93 ? -21.928 -40.525 25.139 1.000 10.262 98 TYR A C 1
ATOM 781 O O . TYR A 1 93 ? -21.377 -39.933 26.092 1.000 10.059 98 TYR A O 1
ATOM 790 N N . ILE A 1 94 ? -22.641 -39.904 24.211 1.000 10.496 99 ILE A N 1
ATOM 791 C CA . ILE A 1 94 ? -23.095 -38.494 24.332 1.000 11.078 99 ILE A CA 1
ATOM 792 C C . ILE A 1 94 ? -24.613 -38.357 24.304 1.000 11.524 99 ILE A C 1
ATOM 793 O O . ILE A 1 94 ? -25.101 -37.331 24.790 1.000 10.775 99 ILE A O 1
ATOM 798 N N . LEU A 1 95 ? -25.359 -39.358 23.832 1.000 11.535 100 LEU A N 1
ATOM 799 C CA . LEU A 1 95 ? -26.814 -39.205 23.580 1.000 12.167 100 LEU A CA 1
ATOM 800 C C . LEU A 1 95 ? -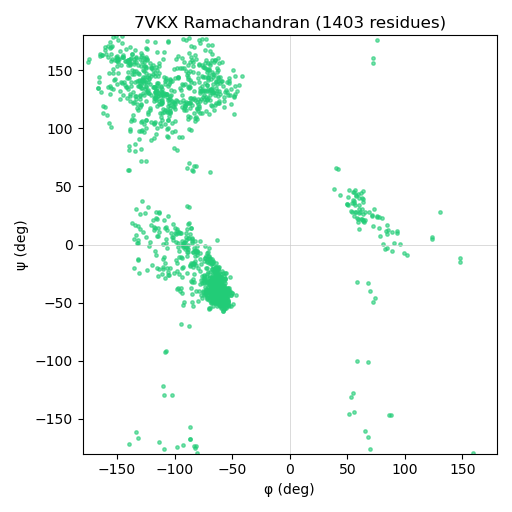26.989 -38.067 22.568 1.000 11.261 100 LEU A C 1
ATOM 801 O O . LEU A 1 95 ? -26.718 -38.312 21.374 1.000 11.772 100 LEU A O 1
ATOM 806 N N . ALA A 1 96 ? -27.331 -36.843 22.969 1.000 12.451 101 ALA A N 1
ATOM 807 C CA . ALA A 1 96 ? -27.302 -35.611 22.129 1.000 12.134 101 ALA A CA 1
ATOM 808 C C . ALA A 1 96 ? -28.140 -35.768 20.857 1.000 11.653 101 ALA A C 1
ATOM 809 O O . ALA A 1 96 ? -27.874 -35.034 19.899 1.000 12.420 101 ALA A O 1
ATOM 811 N N . GLU A 1 97 ? -29.145 -36.662 20.848 1.000 12.356 102 GLU A N 1
ATOM 812 C CA . GLU A 1 97 ? -29.937 -37.003 19.640 1.000 13.719 102 GLU A CA 1
ATOM 813 C C . GLU A 1 97 ? -29.001 -37.170 18.444 1.000 13.244 102 GLU A C 1
ATOM 814 O O . GLU A 1 97 ? -29.341 -36.694 17.359 1.000 16.025 102 GLU A O 1
ATOM 820 N N . TYR A 1 98 ? -27.887 -37.839 18.671 1.000 13.383 103 TYR A N 1
ATOM 821 C CA . TYR A 1 98 ? -26.884 -38.176 17.651 1.000 13.851 103 TYR A CA 1
ATOM 822 C C . TYR A 1 98 ? -27.051 -39.660 17.321 1.000 14.623 103 TYR A C 1
ATOM 823 O O . TYR A 1 98 ? -27.352 -40.437 18.242 1.000 14.118 103 TYR A O 1
ATOM 832 N N . GLU A 1 99 ? -26.893 -40.035 16.040 1.000 16.387 104 GLU A N 1
ATOM 833 C CA . GLU A 1 99 ? -27.081 -41.449 15.627 1.000 17.413 104 GLU A CA 1
ATOM 834 C C . GLU A 1 99 ? -26.211 -42.325 16.525 1.000 14.509 104 GLU A C 1
ATOM 835 O O . GLU A 1 99 ? -25.061 -41.917 16.849 1.000 14.826 104 GLU A O 1
ATOM 841 N N . ASN A 1 100 ? -26.746 -43.482 16.920 1.000 14.245 105 ASN A N 1
ATOM 842 C CA . ASN A 1 100 ? -26.027 -44.465 17.743 1.000 16.505 105 ASN A CA 1
ATOM 843 C C . ASN A 1 100 ? -25.604 -43.836 19.073 1.000 14.616 105 ASN A C 1
ATOM 844 O O . ASN A 1 100 ? -24.700 -44.372 19.684 1.000 13.343 105 ASN A O 1
ATOM 849 N N . GLN A 1 101 ? -26.272 -42.761 19.496 1.000 14.388 106 GLN A N 1
ATOM 850 C CA . GLN A 1 101 ? -25.976 -42.084 20.783 1.000 16.118 106 GLN A CA 1
ATOM 851 C C . GLN A 1 101 ? -24.519 -41.632 20.798 1.000 14.671 106 GLN A C 1
ATOM 852 O O . GLN A 1 101 ? -24.014 -41.368 21.919 1.000 13.597 106 GLN A O 1
ATOM 858 N N . GLY A 1 102 ? -23.918 -41.456 19.612 1.000 13.892 107 GLY A N 1
ATOM 859 C CA . GLY A 1 102 ? -22.542 -40.943 19.437 1.000 14.470 107 GLY A CA 1
ATOM 860 C C . GLY A 1 102 ? -21.483 -42.022 19.199 1.000 13.920 107 GLY A C 1
ATOM 861 O O . GLY A 1 102 ? -20.307 -41.684 18.930 1.000 14.614 107 GLY A O 1
ATOM 862 N N . LEU A 1 103 ? -21.843 -43.288 19.309 1.000 15.054 108 LEU A N 1
ATOM 863 C CA . LEU A 1 103 ? -20.869 -44.378 19.026 1.000 14.498 108 LEU A CA 1
ATOM 864 C C . LEU A 1 103 ? -20.691 -44.477 17.517 1.000 16.266 108 LEU A C 1
ATOM 865 O O . LEU A 1 103 ? -21.647 -44.275 16.784 1.000 14.738 108 LEU A O 1
ATOM 870 N N . PRO A 1 104 ? -19.478 -44.773 17.017 1.000 15.493 109 PRO A N 1
ATOM 871 C CA . PRO A 1 104 ? -19.280 -44.941 15.579 1.000 16.186 109 PRO A CA 1
ATOM 872 C C . PRO A 1 104 ? -20.086 -46.107 14.999 1.000 16.145 109 PRO A C 1
ATOM 873 O O . PRO A 1 104 ? -20.178 -47.147 15.612 1.000 17.423 109 PRO A O 1
ATOM 877 N N . SER A 1 105 ? -20.640 -45.910 13.803 1.000 18.189 110 SER A N 1
ATOM 878 C CA . SER A 1 105 ? -21.354 -47.001 13.085 1.000 18.427 110 SER A CA 1
ATOM 879 C C . SER A 1 105 ? -20.384 -48.161 12.861 1.000 17.317 110 SER A C 1
ATOM 880 O O . SER A 1 105 ? -20.816 -49.320 12.945 1.000 19.273 110 SER A O 1
ATOM 883 N N . TRP A 1 106 ? -19.139 -47.855 12.499 1.000 16.782 111 TRP A N 1
ATOM 884 C CA . TRP A 1 106 ? -18.152 -48.919 12.182 1.000 18.672 111 TRP A CA 1
ATOM 885 C C . TRP A 1 106 ? -17.929 -49.781 13.434 1.000 19.924 111 TRP A C 1
ATOM 886 O O . TRP A 1 106 ? -17.721 -50.998 13.277 1.000 20.189 111 TRP A O 1
ATOM 897 N N . LEU A 1 107 ? -17.979 -49.196 14.643 1.000 19.050 112 LEU A N 1
ATOM 898 C CA . LEU A 1 107 ? -17.777 -49.937 15.919 1.000 20.537 112 LEU A CA 1
ATOM 899 C C . LEU A 1 107 ? -18.954 -50.889 16.136 1.000 19.191 112 LEU A C 1
ATOM 900 O O . LEU A 1 107 ? -18.681 -52.067 16.379 1.000 21.109 112 LEU A O 1
ATOM 905 N N . LEU A 1 108 ? -20.195 -50.414 15.985 1.000 19.226 113 LEU A N 1
ATOM 906 C CA . LEU A 1 108 ? -21.439 -51.200 16.265 1.000 21.365 113 LEU A CA 1
ATOM 907 C C . LEU A 1 108 ? -21.566 -52.351 15.264 1.000 25.458 113 LEU A C 1
ATOM 908 O O . LEU A 1 108 ? -22.116 -53.393 15.654 1.000 26.750 113 LEU A O 1
ATOM 913 N N . LYS A 1 109 ? -21.030 -52.183 14.050 1.000 25.963 114 LYS A N 1
ATOM 914 C CA . LYS A 1 109 ? -21.107 -53.189 12.954 1.000 29.622 114 LYS A CA 1
ATOM 915 C C . LYS A 1 109 ? -20.139 -54.327 13.284 1.000 28.723 114 LYS A C 1
ATOM 916 O O . LYS A 1 109 ? -20.449 -55.476 12.982 1.000 30.964 114 LYS A O 1
ATOM 922 N N . LYS A 1 110 ? -19.078 -54.014 14.012 1.000 24.779 115 LYS A N 1
ATOM 923 C CA . LYS A 1 110 ? -17.904 -54.882 14.260 1.000 27.982 115 LYS A CA 1
ATOM 924 C C . LYS A 1 110 ? -18.016 -55.628 15.592 1.000 28.100 115 LYS A C 1
ATOM 925 O O . LYS A 1 110 ? -17.357 -56.662 15.737 1.000 27.916 115 LYS A O 1
ATOM 931 N N . LEU A 1 111 ? -18.765 -55.111 16.570 1.000 24.915 116 LEU A N 1
ATOM 932 C CA . LEU A 1 111 ? -18.718 -55.669 17.955 1.000 22.117 116 LEU A CA 1
ATOM 933 C C . LEU A 1 111 ? -19.384 -57.042 17.952 1.000 22.216 116 LEU A C 1
ATOM 934 O O . LEU A 1 111 ? -20.432 -57.158 17.301 1.000 24.895 116 LEU A O 1
ATOM 939 N N . SER A 1 112 ? -18.898 -57.972 18.767 1.000 23.390 117 SER A N 1
ATOM 940 C CA . SER A 1 112 ? -19.562 -59.272 19.061 1.000 26.257 117 SER A CA 1
ATOM 941 C C . SER A 1 112 ? -20.884 -59.075 19.801 1.000 26.995 117 SER A C 1
ATOM 942 O O . SER A 1 112 ? -21.077 -58.030 20.455 1.000 25.331 117 SER A O 1
ATOM 945 N N . LYS A 1 113 ? -21.755 -60.079 19.735 1.000 25.334 118 LYS A N 1
ATOM 946 C CA . LYS A 1 113 ? -23.004 -60.116 20.532 1.000 29.422 118 LYS A CA 1
ATOM 947 C C . LYS A 1 113 ? -22.687 -59.750 21.988 1.000 25.728 118 LYS A C 1
ATOM 948 O O . LYS A 1 113 ? -23.462 -58.988 22.593 1.000 26.977 118 LYS A O 1
ATOM 954 N N . ASN A 1 114 ? -21.604 -60.295 22.544 1.000 25.256 119 ASN A N 1
ATOM 955 C CA . ASN A 1 114 ? -21.387 -60.280 24.017 1.000 29.937 119 ASN A CA 1
ATOM 956 C C . ASN A 1 114 ? -20.902 -58.884 24.421 1.000 26.684 119 ASN A C 1
ATOM 957 O O . ASN A 1 114 ? -20.623 -58.692 25.617 1.000 27.610 119 ASN A O 1
ATOM 962 N N . ALA A 1 115 ? -20.815 -57.944 23.473 1.000 21.196 120 ALA A N 1
ATOM 963 C CA . ALA A 1 115 ? -20.507 -56.533 23.793 1.000 20.551 120 ALA A CA 1
ATOM 964 C C . ALA A 1 115 ? -21.793 -55.788 24.125 1.000 19.432 120 ALA A C 1
ATOM 965 O O . ALA A 1 115 ? -21.668 -54.737 24.786 1.000 20.850 120 ALA A O 1
ATOM 967 N N . PHE A 1 116 ? -22.968 -56.311 23.762 1.000 18.915 121 PHE A N 1
ATOM 968 C CA . PHE A 1 116 ? -24.248 -55.569 23.853 1.000 18.574 121 PHE A CA 1
ATOM 969 C C . PHE A 1 116 ? -24.919 -55.897 25.192 1.000 17.048 121 PHE A C 1
ATOM 970 O O . PHE A 1 116 ? -24.732 -56.993 25.734 1.000 20.566 121 PHE A O 1
ATOM 978 N N . ALA A 1 117 ? -25.701 -54.958 25.698 1.000 16.862 122 ALA A N 1
ATOM 979 C CA . ALA A 1 117 ? -26.642 -55.199 26.801 1.000 17.153 122 ALA A CA 1
ATOM 980 C C . ALA A 1 117 ? -27.650 -56.258 26.335 1.000 17.611 122 ALA A C 1
ATOM 981 O O . ALA A 1 117 ? -28.234 -56.090 25.247 1.000 17.140 122 ALA A O 1
ATOM 983 N N . LEU A 1 118 ? -27.865 -57.302 27.139 1.000 17.762 123 LEU A N 1
ATOM 984 C CA . LEU A 1 118 ? -28.767 -58.426 26.776 1.000 20.104 123 LEU A CA 1
ATOM 985 C C . LEU A 1 118 ? -29.935 -58.492 27.749 1.000 20.112 123 LEU A C 1
ATOM 986 O O . LEU A 1 118 ? -29.742 -58.155 28.903 1.000 18.998 123 LEU A O 1
ATOM 991 N N . ASP A 1 119 ? -31.120 -58.914 27.294 1.000 22.133 124 ASP A N 1
ATOM 992 C CA . ASP A 1 119 ? -32.289 -59.117 28.202 1.000 25.760 124 ASP A CA 1
ATOM 993 C C . ASP A 1 119 ? -32.185 -60.498 28.877 1.000 25.617 124 ASP A C 1
ATOM 994 O O . ASP A 1 119 ? -31.202 -61.192 28.644 1.000 23.330 124 ASP A O 1
ATOM 999 N N . GLU A 1 120 ? -33.211 -60.883 29.648 1.000 32.489 125 GLU A N 1
ATOM 1000 C CA . GLU A 1 120 ? -33.308 -62.178 30.391 1.000 37.114 125 GLU A CA 1
ATOM 1001 C C . GLU A 1 120 ? -33.152 -63.378 29.452 1.000 39.831 125 GLU A C 1
ATOM 1002 O O . GLU A 1 120 ? -32.684 -64.419 29.936 1.000 41.038 125 GLU A O 1
ATOM 1008 N N . ASN A 1 121 ? -33.539 -63.251 28.174 1.000 41.249 126 ASN A N 1
ATOM 1009 C CA . ASN A 1 121 ? -33.484 -64.363 27.181 1.000 42.041 126 ASN A CA 1
ATOM 1010 C C . ASN A 1 121 ? -32.164 -64.334 26.403 1.000 37.681 126 ASN A C 1
ATOM 1011 O O . ASN A 1 121 ? -31.975 -65.210 25.543 1.000 35.907 126 ASN A O 1
ATOM 1016 N N . GLY A 1 122 ? -31.286 -63.364 26.649 1.000 30.706 127 GLY A N 1
ATOM 1017 C CA . GLY A 1 122 ? -30.002 -63.296 25.931 1.000 30.099 127 GLY A CA 1
ATOM 1018 C C . GLY A 1 122 ? -30.127 -62.578 24.593 1.000 28.333 127 GLY A C 1
ATOM 1019 O O . GLY A 1 122 ? -29.182 -62.658 23.829 1.000 27.886 127 GLY A O 1
ATOM 1020 N N . ASN A 1 123 ? -31.232 -61.884 24.314 1.000 26.992 128 ASN A N 1
ATOM 1021 C CA . ASN A 1 123 ? -31.375 -61.049 23.083 1.000 28.429 128 ASN A CA 1
ATOM 1022 C C . ASN A 1 123 ? -30.808 -59.628 23.305 1.000 27.102 128 ASN A C 1
ATOM 1023 O O . ASN A 1 123 ? -30.944 -59.066 24.412 1.000 23.964 128 ASN A O 1
ATOM 1028 N N . VAL A 1 124 ? -30.297 -59.018 22.249 1.000 24.459 129 VAL A N 1
ATOM 1029 C CA . VAL A 1 124 ? -29.800 -57.613 22.273 1.000 23.405 129 VAL A CA 1
ATOM 1030 C C . VAL A 1 124 ? -30.980 -56.683 22.553 1.000 25.382 129 VAL A C 1
ATOM 1031 O O . VAL A 1 124 ? -32.020 -56.769 21.847 1.000 25.642 129 VAL A O 1
ATOM 1035 N N . ILE A 1 125 ? -30.847 -55.806 23.539 1.000 21.594 130 ILE A N 1
ATOM 1036 C CA . ILE A 1 125 ? -31.916 -54.853 23.929 1.000 21.691 130 ILE A CA 1
ATOM 1037 C C . ILE A 1 125 ? -32.011 -53.784 22.833 1.000 21.605 130 ILE A C 1
ATOM 1038 O O . ILE A 1 125 ? -33.124 -53.456 22.456 1.000 19.565 130 ILE A O 1
ATOM 1043 N N . SER A 1 126 ? -30.875 -53.228 22.394 1.000 22.919 131 SER A N 1
ATOM 1044 C CA . SER A 1 126 ? -30.828 -52.156 21.365 1.000 22.273 131 SER A CA 1
ATOM 1045 C C . SER A 1 126 ? -29.538 -52.244 20.575 1.000 22.133 131 SER A C 1
ATOM 1046 O O . SER A 1 126 ? -28.476 -52.476 21.144 1.000 19.128 131 SER A O 1
ATOM 1049 N N . PRO A 1 127 ? -29.564 -52.071 19.230 1.000 22.213 132 PRO A N 1
ATOM 1050 C CA . PRO A 1 127 ? -28.337 -52.183 18.454 1.000 21.988 132 PRO A CA 1
ATOM 1051 C C . PRO A 1 127 ? -27.358 -51.018 18.699 1.000 19.143 132 PRO A C 1
ATOM 1052 O O . PRO A 1 127 ? -26.319 -51.088 18.177 1.000 21.208 132 PRO A O 1
ATOM 1056 N N . ASP A 1 128 ? -27.704 -50.027 19.505 1.000 19.861 133 ASP A N 1
ATOM 1057 C CA . ASP A 1 128 ? -26.733 -48.976 19.909 1.000 19.490 133 ASP A CA 1
ATOM 1058 C C . ASP A 1 128 ? -26.429 -49.066 21.406 1.000 19.115 133 ASP A C 1
ATOM 1059 O O . ASP A 1 128 ? -25.768 -48.139 21.918 1.000 17.232 133 ASP A O 1
ATOM 1064 N N . LEU A 1 129 ? -26.856 -50.129 22.089 1.000 19.498 134 LEU A N 1
ATOM 1065 C CA . LEU A 1 129 ? -26.690 -50.186 23.563 1.000 18.592 134 LEU A CA 1
ATOM 1066 C C . LEU A 1 129 ? -25.680 -51.263 23.926 1.000 18.311 134 LEU A C 1
ATOM 1067 O O . LEU A 1 129 ? -26.030 -52.469 23.892 1.000 16.859 134 LEU A O 1
ATOM 1072 N N . VAL A 1 130 ? -24.460 -50.820 24.237 1.000 17.845 135 VAL A N 1
ATOM 1073 C CA . VAL A 1 130 ? -23.351 -51.720 24.644 1.000 18.782 135 VAL A CA 1
ATOM 1074 C C . VAL A 1 130 ? -23.484 -51.952 26.151 1.000 18.735 135 VAL A C 1
ATOM 1075 O O . VAL A 1 130 ? -24.225 -51.218 26.865 1.000 23.866 135 VAL A O 1
ATOM 1079 N N . SER A 1 131 ? -22.849 -52.998 26.643 1.000 18.557 136 SER A N 1
ATOM 1080 C CA . SER A 1 131 ? -22.731 -53.253 28.101 1.000 18.889 136 SER A CA 1
ATOM 1081 C C . SER A 1 131 ? -21.482 -52.467 28.540 1.000 17.818 136 SER A C 1
ATOM 1082 O O . SER A 1 131 ? -20.414 -52.607 27.904 1.000 18.199 136 SER A O 1
ATOM 1085 N N . TYR A 1 132 ? -21.598 -51.613 29.543 1.000 15.936 137 TYR A N 1
ATOM 1086 C CA . TYR A 1 132 ? -20.555 -50.620 29.908 1.000 15.408 137 TYR A CA 1
ATOM 1087 C C . TYR A 1 132 ? -19.191 -51.279 30.139 1.000 16.048 137 TYR A C 1
ATOM 1088 O O . TYR A 1 132 ? -18.179 -50.694 29.778 1.000 16.192 137 TYR A O 1
ATOM 1097 N N . LEU A 1 133 ? -19.162 -52.466 30.730 1.000 17.077 138 LEU A N 1
ATOM 1098 C CA . LEU A 1 133 ? -17.877 -53.095 31.103 1.000 17.489 138 LEU A CA 1
ATOM 1099 C C . LEU A 1 133 ? -17.509 -54.160 30.072 1.000 19.457 138 LEU A C 1
ATOM 1100 O O . LEU A 1 133 ? -16.582 -54.929 30.334 1.000 18.042 138 LEU A O 1
ATOM 1105 N N . SER A 1 134 ? -18.129 -54.120 28.894 1.000 18.139 139 SER A N 1
ATOM 1106 C CA . SER A 1 134 ? -17.720 -54.974 27.762 1.000 18.307 139 SER A CA 1
ATOM 1107 C C . SER A 1 134 ? -16.229 -54.759 27.514 1.000 19.700 139 SER A C 1
ATOM 1108 O O . SER A 1 134 ? -15.811 -53.583 27.355 1.000 18.101 139 SER A O 1
ATOM 1111 N N . ASP A 1 135 ? -15.441 -55.839 27.437 1.000 19.053 140 ASP A N 1
ATOM 1112 C CA . ASP A 1 135 ? -13.987 -55.691 27.166 1.000 22.414 140 ASP A CA 1
ATOM 1113 C C . ASP A 1 135 ? -13.804 -55.024 25.803 1.000 19.988 140 ASP A C 1
ATOM 1114 O O . ASP A 1 135 ? -12.902 -54.184 25.665 1.000 19.902 140 ASP A O 1
ATOM 1119 N N . GLU A 1 136 ? -14.592 -55.435 24.810 1.000 20.390 141 GLU A N 1
ATOM 1120 C CA . GLU A 1 136 ? -14.465 -54.899 23.435 1.000 22.183 141 GLU A CA 1
ATOM 1121 C C . GLU A 1 136 ? -14.744 -53.391 23.488 1.000 20.847 141 GLU A C 1
ATOM 1122 O O . GLU A 1 136 ? -13.988 -52.570 22.910 1.000 20.299 141 GLU A O 1
ATOM 1128 N N . PHE A 1 137 ? -15.822 -53.042 24.177 1.000 19.589 142 PHE A N 1
ATOM 1129 C CA . PHE A 1 137 ? -16.280 -51.646 24.292 1.000 18.440 142 PHE A CA 1
ATOM 1130 C C . PHE A 1 137 ? -15.171 -50.836 24.955 1.000 17.642 142 PHE A C 1
ATOM 1131 O O . PHE A 1 137 ? -14.898 -49.761 24.451 1.000 17.155 142 PHE A O 1
ATOM 1139 N N . LEU A 1 138 ? -14.560 -51.317 26.048 1.000 16.524 143 LEU A N 1
ATOM 1140 C CA . LEU A 1 138 ? -13.518 -50.515 26.748 1.000 17.471 143 LEU A CA 1
ATOM 1141 C C . LEU A 1 138 ? -12.239 -50.463 25.909 1.000 18.184 143 LEU A C 1
ATOM 1142 O O . LEU A 1 138 ? -11.584 -49.426 25.939 1.000 17.103 143 LEU A O 1
ATOM 1147 N N . GLU A 1 139 ? -11.921 -51.531 25.162 1.000 19.983 144 GLU A N 1
ATOM 1148 C CA . GLU A 1 139 ? -10.754 -51.527 24.229 1.000 22.773 144 GLU A CA 1
ATOM 1149 C C . GLU A 1 139 ? -10.914 -50.333 23.272 1.000 17.559 144 GLU A C 1
ATOM 1150 O O . GLU A 1 139 ? -10.013 -49.470 23.168 1.000 17.157 144 GLU A O 1
ATOM 1156 N N . TYR A 1 140 ? -12.048 -50.247 22.593 1.000 16.692 145 TYR A N 1
ATOM 1157 C CA . TYR A 1 140 ? -12.249 -49.195 21.562 1.000 17.691 145 TYR A CA 1
ATOM 1158 C C . TYR A 1 140 ? -12.401 -47.816 22.234 1.000 17.126 145 TYR A C 1
ATOM 1159 O O . TYR A 1 140 ? -11.897 -46.786 21.659 1.000 14.390 145 TYR A O 1
ATOM 1168 N N . THR A 1 141 ? -13.097 -47.756 23.384 1.000 15.273 146 THR A N 1
ATOM 1169 C CA . THR A 1 141 ? -13.221 -46.487 24.146 1.000 14.527 146 THR A CA 1
ATOM 1170 C C . THR A 1 141 ? -11.821 -45.954 24.426 1.000 15.721 146 THR A C 1
ATOM 1171 O O . THR A 1 141 ? -11.599 -44.739 24.274 1.000 14.832 146 THR A O 1
ATOM 1175 N N . PHE A 1 142 ? -10.901 -46.830 24.859 1.000 15.192 147 PHE A N 1
ATOM 1176 C CA . PHE A 1 142 ? -9.555 -46.374 25.270 1.000 15.350 147 PHE A CA 1
ATOM 1177 C C . PHE A 1 142 ? -8.775 -45.862 24.055 1.000 14.227 147 PHE A C 1
ATOM 1178 O O . PHE A 1 142 ? -7.995 -44.912 24.183 1.000 13.583 147 PHE A O 1
ATOM 1186 N N . LYS A 1 143 ? -8.957 -46.509 22.911 1.000 16.253 148 LYS A N 1
ATOM 1187 C CA . LYS A 1 143 ? -8.300 -46.080 21.651 1.000 16.962 148 LYS A CA 1
ATOM 1188 C C . LYS A 1 143 ? -8.859 -44.703 21.241 1.000 14.935 148 LYS A C 1
ATOM 1189 O O . LYS A 1 143 ? -8.101 -43.913 20.700 1.000 15.769 148 LYS A O 1
ATOM 1195 N N . TRP A 1 144 ? -10.135 -44.431 21.505 1.000 14.197 149 TRP A N 1
ATOM 1196 C CA . TRP A 1 144 ? -10.724 -43.076 21.279 1.000 12.942 149 TRP A CA 1
ATOM 1197 C C . TRP A 1 144 ? -10.089 -42.076 22.237 1.000 12.091 149 TRP A C 1
ATOM 1198 O O . TRP A 1 144 ? -9.668 -41.009 21.802 1.000 11.246 149 TRP A O 1
ATOM 1209 N N . TYR A 1 145 ? -10.044 -42.409 23.524 1.000 13.293 150 TYR A N 1
ATOM 1210 C CA . TYR A 1 145 ? -9.418 -41.576 24.559 1.000 12.926 150 TYR A CA 1
ATOM 1211 C C . TYR A 1 145 ? -7.977 -41.306 24.155 1.000 13.064 150 TYR A C 1
ATOM 1212 O O . TYR A 1 145 ? -7.501 -40.181 24.328 1.000 12.878 150 TYR A O 1
ATOM 1221 N N . ASP A 1 146 ? -7.288 -42.313 23.604 1.000 14.763 151 ASP A N 1
ATOM 1222 C CA . ASP A 1 146 ? -5.853 -42.136 23.251 1.000 16.124 151 ASP A CA 1
ATOM 1223 C C . ASP A 1 146 ? -5.652 -40.996 22.248 1.000 16.275 151 ASP A C 1
ATOM 1224 O O . ASP A 1 146 ? -4.572 -40.397 22.272 1.000 16.240 151 ASP A O 1
ATOM 1229 N N . LYS A 1 147 ? -6.636 -40.707 21.408 1.000 16.338 152 LYS A N 1
ATOM 1230 C CA . LYS A 1 147 ? -6.546 -39.607 20.408 1.000 15.926 152 LYS A CA 1
ATOM 1231 C C . LYS A 1 147 ? -7.142 -38.307 20.945 1.000 16.015 152 LYS A C 1
ATOM 1232 O O . LYS A 1 147 ? -6.558 -37.213 20.675 1.000 14.938 152 LYS A O 1
ATOM 1238 N N . VAL A 1 148 ? -8.279 -38.363 21.635 1.000 15.166 153 VAL A N 1
ATOM 1239 C CA . VAL A 1 148 ? -8.941 -37.078 22.002 1.000 13.947 153 VAL A CA 1
ATOM 1240 C C . VAL A 1 148 ? -8.332 -36.533 23.287 1.000 13.057 153 VAL A C 1
ATOM 1241 O O . VAL A 1 148 ? -8.288 -35.306 23.430 1.000 12.072 153 VAL A O 1
ATOM 1245 N N . MET A 1 149 ? -7.888 -37.389 24.223 1.000 12.890 154 MET A N 1
ATOM 1246 C CA . MET A 1 149 ? -7.415 -36.892 25.526 1.000 12.461 154 MET A CA 1
ATOM 1247 C C . MET A 1 149 ? -6.133 -36.069 25.407 1.000 13.440 154 MET A C 1
ATOM 1248 O O . MET A 1 149 ? -5.970 -35.112 26.152 1.000 13.752 154 MET A O 1
ATOM 1253 N N . PRO A 1 150 ? -5.148 -36.397 24.538 1.000 14.351 155 PRO A N 1
ATOM 1254 C CA . PRO A 1 150 ? -3.967 -35.526 24.438 1.000 14.825 155 PRO A CA 1
ATOM 1255 C C . PRO A 1 150 ? -4.329 -34.101 24.015 1.000 13.858 155 PRO A C 1
ATOM 1256 O O . PRO A 1 150 ? -3.683 -33.136 24.457 1.000 14.265 155 PRO A O 1
ATOM 1260 N N . ILE A 1 151 ? -5.359 -33.978 23.183 1.000 13.665 156 ILE A N 1
ATOM 1261 C CA . ILE A 1 151 ? -5.849 -32.656 22.710 1.000 13.245 156 ILE A CA 1
ATOM 1262 C C . ILE A 1 151 ? -6.458 -31.932 23.919 1.000 13.100 156 ILE A C 1
ATOM 1263 O O . ILE A 1 151 ? -6.109 -30.774 24.152 1.000 12.948 156 ILE A O 1
ATOM 1268 N N . ILE A 1 152 ? -7.344 -32.591 24.683 1.000 12.185 157 ILE A N 1
ATOM 1269 C CA . ILE A 1 152 ? -7.952 -31.963 25.879 1.000 12.387 157 ILE A CA 1
ATOM 1270 C C . ILE A 1 152 ? -6.860 -31.597 26.874 1.000 13.822 157 ILE A C 1
ATOM 1271 O O . ILE A 1 152 ? -6.947 -30.519 27.469 1.000 15.900 157 ILE A O 1
ATOM 1276 N N . SER A 1 153 ? -5.883 -32.477 27.082 1.000 13.071 158 SER A N 1
ATOM 1277 C CA . SER A 1 153 ? -4.802 -32.282 28.076 1.000 14.156 158 SER A CA 1
ATOM 1278 C C . SER A 1 153 ? -4.031 -31.017 27.746 1.000 15.131 158 SER A C 1
ATOM 1279 O O . SER A 1 153 ? -3.784 -30.242 28.658 1.000 17.089 158 SER A O 1
ATOM 1282 N N . LYS A 1 154 ? -3.760 -30.777 26.463 1.000 15.498 159 LYS A N 1
ATOM 1283 C CA . LYS A 1 154 ? -2.956 -29.608 26.028 1.000 17.553 159 LYS A CA 1
ATOM 1284 C C . LYS A 1 154 ? -3.729 -28.310 26.349 1.000 18.044 159 LYS A C 1
ATOM 1285 O O . LYS A 1 154 ? -3.105 -27.275 26.691 1.000 16.984 159 LYS A O 1
ATOM 1291 N N . HIS A 1 155 ? -5.061 -28.342 26.270 1.000 14.681 160 HIS A N 1
ATOM 1292 C CA . HIS A 1 155 ? -5.908 -27.120 26.309 1.000 14.821 160 HIS A CA 1
ATOM 1293 C C . HIS A 1 155 ? -6.639 -26.988 27.646 1.000 14.188 160 HIS A C 1
ATOM 1294 O O . HIS A 1 155 ? -7.499 -26.096 27.773 1.000 14.512 160 HIS A O 1
ATOM 1301 N N . GLN A 1 156 ? -6.261 -27.765 28.652 1.000 14.251 161 GLN A N 1
ATOM 1302 C CA . GLN A 1 156 ? -6.919 -27.742 29.974 1.000 15.661 161 GLN A CA 1
ATOM 1303 C C . GLN A 1 156 ? -6.431 -26.532 30.780 1.000 17.727 161 GLN A C 1
ATOM 1304 O O . GLN A 1 156 ? -5.312 -25.946 30.472 1.000 17.259 161 GLN A O 1
ATOM 1310 N N . LYS A 1 157 ? -7.274 -26.106 31.726 1.000 18.450 162 LYS A N 1
ATOM 1311 C CA . LYS A 1 157 ? -7.069 -24.897 32.564 1.000 20.951 162 LYS A CA 1
ATOM 1312 C C . LYS A 1 157 ? -5.791 -25.082 33.382 1.000 22.786 162 LYS A C 1
ATOM 1313 O O . LYS A 1 157 ? -5.106 -24.091 33.589 1.000 22.587 162 LYS A O 1
ATOM 1319 N N . GLU A 1 158 ? -5.450 -26.327 33.754 1.000 22.646 163 GLU A N 1
ATOM 1320 C CA . GLU A 1 158 ? -4.169 -26.657 34.451 1.000 24.106 163 GLU A CA 1
ATOM 1321 C C . GLU A 1 158 ? -2.934 -26.355 33.568 1.000 22.899 163 GLU A C 1
ATOM 1322 O O . GLU A 1 158 ? -1.809 -26.392 34.155 1.000 23.618 163 GLU A O 1
ATOM 1328 N N . HIS A 1 159 ? -3.092 -26.157 32.244 1.000 19.970 164 HIS A N 1
ATOM 1329 C CA . HIS A 1 159 ? -2.050 -25.638 31.301 1.000 18.499 164 HIS A CA 1
ATOM 1330 C C . HIS A 1 159 ? -2.398 -24.206 30.843 1.000 18.251 164 HIS A C 1
ATOM 1331 O O . HIS A 1 159 ? -1.868 -23.768 29.802 1.000 17.072 164 HIS A O 1
ATOM 1338 N N . TYR A 1 160 ? -3.233 -23.499 31.612 1.000 18.568 165 TYR A N 1
ATOM 1339 C CA . TYR A 1 160 ? -3.732 -22.122 31.370 1.000 19.173 165 TYR A CA 1
ATOM 1340 C C . TYR A 1 160 ? -4.501 -22.052 30.058 1.000 20.595 165 TYR A C 1
ATOM 1341 O O . TYR A 1 160 ? -4.575 -20.942 29.522 1.000 19.863 165 TYR A O 1
ATOM 1350 N N . GLY A 1 161 ? -5.097 -23.177 29.638 1.000 18.206 166 GLY A N 1
ATOM 1351 C CA . GLY A 1 161 ? -5.955 -23.281 28.438 1.000 19.981 166 GLY A CA 1
ATOM 1352 C C . GLY A 1 161 ? -7.400 -23.003 28.834 1.000 17.267 166 GLY A C 1
ATOM 1353 O O . GLY A 1 161 ? -7.691 -22.839 30.018 1.000 17.038 166 GLY A O 1
ATOM 1354 N N . PRO A 1 162 ? -8.333 -22.969 27.852 1.000 15.981 167 PRO A N 1
ATOM 1355 C CA . PRO A 1 162 ? -9.729 -22.666 28.128 1.000 13.992 167 PRO A CA 1
ATOM 1356 C C . PRO A 1 162 ? -10.555 -23.817 28.739 1.000 12.953 167 PRO A C 1
ATOM 1357 O O . PRO A 1 162 ? -11.566 -23.507 29.278 1.000 11.692 167 PRO A O 1
ATOM 1361 N N . ILE A 1 163 ? -10.111 -25.080 28.679 1.000 12.525 168 ILE A N 1
ATOM 1362 C CA . ILE A 1 163 ? -10.992 -26.211 29.088 1.000 12.626 168 ILE A CA 1
ATOM 1363 C C . ILE A 1 163 ? -10.965 -26.315 30.610 1.000 13.834 168 ILE A C 1
ATOM 1364 O O . ILE A 1 163 ? -9.946 -26.727 31.189 1.000 14.695 168 ILE A O 1
ATOM 1369 N N . THR A 1 164 ? -12.044 -25.933 31.256 1.000 12.289 169 THR A N 1
ATOM 1370 C CA . THR A 1 164 ? -12.187 -25.922 32.718 1.000 12.640 169 THR A CA 1
ATOM 1371 C C . THR A 1 164 ? -12.809 -27.189 33.287 1.000 11.658 169 THR A C 1
ATOM 1372 O O . THR A 1 164 ? -12.529 -27.488 34.453 1.000 12.703 169 THR A O 1
ATOM 1376 N N . MET A 1 165 ? -13.648 -27.902 32.541 1.000 11.292 170 MET A N 1
ATOM 1377 C CA . MET A 1 165 ? -14.347 -29.105 33.041 1.000 11.906 170 MET A CA 1
ATOM 1378 C C . MET A 1 165 ? -14.515 -30.090 31.883 1.000 9.884 170 MET A C 1
ATOM 1379 O O . MET A 1 165 ? -14.601 -29.668 30.721 1.000 10.348 170 MET A O 1
ATOM 1384 N N . MET A 1 166 ? -14.617 -31.355 32.217 1.000 10.257 171 MET A N 1
ATOM 1385 C CA . MET A 1 166 ? -14.832 -32.431 31.250 1.000 10.283 171 MET A CA 1
ATOM 1386 C C . MET A 1 166 ? -15.846 -33.404 31.850 1.000 9.790 171 MET A C 1
ATOM 1387 O O . MET A 1 166 ? -15.646 -33.922 32.965 1.000 9.787 171 MET A O 1
ATOM 1392 N N . GLN A 1 167 ? -16.880 -33.688 31.089 1.000 8.552 172 GLN A N 1
ATOM 1393 C CA . GLN A 1 167 ? -17.876 -34.685 31.488 1.000 8.878 172 GLN A CA 1
ATOM 1394 C C . GLN A 1 167 ? -17.436 -36.081 31.034 1.000 9.052 172 GLN A C 1
ATOM 1395 O O . GLN A 1 167 ? -16.969 -36.216 29.918 1.000 8.937 172 GLN A O 1
ATOM 1401 N N . LEU A 1 168 ? -17.563 -37.049 31.920 1.000 9.990 173 LEU A N 1
ATOM 1402 C CA . LEU A 1 168 ? -17.267 -38.464 31.649 1.000 10.518 173 LEU A CA 1
ATOM 1403 C C . LEU A 1 168 ? -18.568 -39.114 31.134 1.000 10.206 173 LEU A C 1
ATOM 1404 O O . LEU A 1 168 ? -19.584 -39.120 31.880 1.000 10.019 173 LEU A O 1
ATOM 1409 N N . CYS A 1 169 ? -18.546 -39.672 29.918 1.000 9.816 174 CYS A N 1
ATOM 1410 C CA . CYS A 1 169 ? -19.713 -40.335 29.308 1.000 9.830 174 CYS A CA 1
ATOM 1411 C C . CYS A 1 169 ? -20.915 -39.374 29.383 1.000 8.955 174 CYS A C 1
ATOM 1412 O O . CYS A 1 169 ? -20.718 -38.190 29.209 1.000 8.592 174 CYS A O 1
ATOM 1415 N N . ASN A 1 170 ? -22.120 -39.902 29.567 1.000 8.766 175 ASN A N 1
ATOM 1416 C CA . ASN A 1 170 ? -23.370 -39.090 29.505 1.000 9.042 175 ASN A CA 1
ATOM 1417 C C . ASN A 1 170 ? -24.465 -39.874 30.219 1.000 8.892 175 ASN A C 1
ATOM 1418 O O . ASN A 1 170 ? -24.813 -40.947 29.721 1.000 11.026 175 ASN A O 1
ATOM 1423 N N . GLU A 1 171 ? -25.016 -39.302 31.307 1.000 9.526 176 GLU A N 1
ATOM 1424 C CA . GLU A 1 171 ? -26.192 -39.867 32.026 1.000 10.086 176 GLU A CA 1
ATOM 1425 C C . GLU A 1 171 ? -26.064 -41.385 32.102 1.000 10.707 176 GLU A C 1
ATOM 1426 O O . GLU A 1 171 ? -26.927 -42.100 31.588 1.000 10.306 176 GLU A O 1
ATOM 1432 N N . ILE A 1 172 ? -25.081 -41.883 32.823 1.000 10.765 177 ILE A N 1
ATOM 1433 C CA . ILE A 1 172 ? -24.864 -43.345 32.963 1.000 11.562 177 ILE A CA 1
ATOM 1434 C C . ILE A 1 172 ? -26.182 -44.014 33.406 1.000 11.305 177 ILE A C 1
ATOM 1435 O O . ILE A 1 172 ? -26.865 -43.556 34.336 1.000 10.258 177 ILE A O 1
ATOM 1440 N N . GLY A 1 173 ? -26.558 -45.046 32.682 1.000 12.695 178 GLY A N 1
ATOM 1441 C CA . GLY A 1 173 ? -27.798 -45.815 32.944 1.000 12.089 178 GLY A CA 1
ATOM 1442 C C . GLY A 1 173 ? -29.029 -45.274 32.237 1.000 12.514 178 GLY A C 1
ATOM 1443 O O . GLY A 1 173 ? -30.049 -45.942 32.339 1.000 15.709 178 GLY A O 1
ATOM 1444 N N . VAL A 1 174 ? -28.969 -44.143 31.559 1.000 12.198 179 VAL A N 1
ATOM 1445 C CA . VAL A 1 174 ? -30.167 -43.486 30.946 1.000 13.637 179 VAL A CA 1
ATOM 1446 C C . VAL A 1 174 ? -30.704 -44.383 29.836 1.000 16.042 179 VAL A C 1
ATOM 1447 O O . VAL A 1 174 ? -31.944 -44.511 29.742 1.000 15.971 179 VAL A O 1
ATOM 1451 N N . PHE A 1 175 ? -29.815 -44.989 29.037 1.000 19.492 180 PHE A N 1
ATOM 1452 C CA . PHE A 1 175 ? -30.238 -45.762 27.840 1.000 20.466 180 PHE A CA 1
ATOM 1453 C C . PHE A 1 175 ? -30.962 -46.990 28.390 1.000 19.944 180 PHE A C 1
ATOM 1454 O O . PHE A 1 175 ? -31.954 -47.389 27.778 1.000 22.758 180 PHE A O 1
ATOM 1462 N N . GLN A 1 176 ? -30.432 -47.579 29.465 1.000 20.316 181 GLN A N 1
ATOM 1463 C CA . GLN A 1 176 ? -30.953 -48.766 30.181 1.000 24.259 181 GLN A CA 1
ATOM 1464 C C . GLN A 1 176 ? -32.367 -48.408 30.626 1.000 23.282 181 GLN A C 1
ATOM 1465 O O . GLN A 1 176 ? -33.300 -49.146 30.236 1.000 20.189 181 GLN A O 1
ATOM 1471 N N . TRP A 1 177 ? -32.497 -47.311 31.394 1.000 17.890 182 TRP A N 1
ATOM 1472 C CA . TRP A 1 177 ? -33.769 -46.773 31.946 1.000 18.052 182 TRP A CA 1
ATOM 1473 C C . TRP A 1 177 ? -34.799 -46.554 30.821 1.000 17.326 182 TRP A C 1
ATOM 1474 O O . TRP A 1 177 ? -35.923 -47.086 30.947 1.000 20.836 182 TRP A O 1
ATOM 1485 N N . LEU A 1 178 ? -34.448 -45.852 29.745 1.000 18.538 183 LEU A N 1
ATOM 1486 C CA . LEU A 1 178 ? -35.399 -45.548 28.640 1.000 16.766 183 LEU A CA 1
ATOM 1487 C C . LEU A 1 178 ? -35.760 -46.824 27.865 1.000 18.021 183 LEU A C 1
ATOM 1488 O O . LEU A 1 178 ? -36.870 -46.879 27.360 1.000 20.088 183 LEU A O 1
ATOM 1493 N N . SER A 1 179 ? -34.861 -47.805 27.739 1.000 16.583 184 SER A N 1
ATOM 1494 C CA . SER A 1 179 ? -35.139 -49.106 27.059 1.000 16.639 184 SER A CA 1
ATOM 1495 C C . SER A 1 179 ? -36.245 -49.877 27.783 1.000 16.954 184 SER A C 1
ATOM 1496 O O . SER A 1 179 ? -36.875 -50.790 27.119 1.000 15.071 184 SER A O 1
ATOM 1499 N N . GLY A 1 180 ? -36.433 -49.628 29.073 1.000 15.012 185 GLY A N 1
ATOM 1500 C CA . GLY A 1 180 ? -37.422 -50.360 29.870 1.000 16.388 185 GLY A CA 1
ATOM 1501 C C . GLY A 1 180 ? -36.947 -51.731 30.279 1.000 17.775 185 GLY A C 1
ATOM 1502 O O . GLY A 1 180 ? -37.758 -52.472 30.842 1.000 16.752 185 GLY A O 1
ATOM 1503 N N . LYS A 1 181 ? -35.685 -52.080 30.022 1.000 19.854 186 LYS A N 1
ATOM 1504 C CA . LYS A 1 181 ? -35.108 -53.406 30.353 1.000 20.072 186 LYS A CA 1
ATOM 1505 C C . LYS A 1 181 ? -33.754 -53.239 31.021 1.000 18.947 186 LYS A C 1
ATOM 1506 O O . LYS A 1 181 ? -33.063 -52.274 30.643 1.000 20.902 186 LYS A O 1
ATOM 1512 N N . SER A 1 182 ? -33.372 -54.163 31.917 1.000 17.091 187 SER A N 1
ATOM 1513 C CA . SER A 1 182 ? -32.051 -54.162 32.592 1.000 18.211 187 SER A CA 1
ATOM 1514 C C . SER A 1 182 ? -31.064 -55.138 31.931 1.000 19.508 187 SER A C 1
ATOM 1515 O O . SER A 1 182 ? -31.477 -56.071 31.185 1.000 21.399 187 SER A O 1
ATOM 1518 N N . ASP A 1 183 ? -29.771 -54.923 32.162 1.000 18.165 188 ASP A N 1
ATOM 1519 C CA . ASP A 1 183 ? -28.703 -55.638 31.439 1.000 17.053 188 ASP A CA 1
ATOM 1520 C C . ASP A 1 183 ? -28.396 -56.958 32.150 1.000 19.945 188 ASP A C 1
ATOM 1521 O O . ASP A 1 183 ? -27.998 -56.922 33.340 1.000 20.098 188 ASP A O 1
ATOM 1526 N N . TYR A 1 184 ? -28.537 -58.067 31.406 1.000 18.713 189 TYR A N 1
ATOM 1527 C CA . TYR A 1 184 ? -28.199 -59.446 31.841 1.000 17.649 189 TYR A CA 1
ATOM 1528 C C . TYR A 1 184 ? -27.064 -60.006 30.981 1.000 18.546 189 TYR A C 1
ATOM 1529 O O . TYR A 1 184 ? -26.878 -61.219 30.896 1.000 20.373 189 TYR A O 1
ATOM 1538 N N . ASN A 1 185 ? -26.272 -59.138 30.364 1.000 20.375 190 ASN A N 1
ATOM 1539 C CA . ASN A 1 185 ? -24.994 -59.534 29.724 1.000 19.199 190 ASN A CA 1
ATOM 1540 C C . ASN A 1 185 ? -24.218 -60.483 30.634 1.000 21.017 190 ASN A C 1
ATOM 1541 O O . ASN A 1 185 ? -24.137 -60.310 31.846 1.000 19.090 190 ASN A O 1
ATOM 1546 N N . PRO A 1 186 ? -23.616 -61.557 30.096 1.000 20.797 191 PRO A N 1
ATOM 1547 C CA . PRO A 1 186 ? -22.935 -62.543 30.931 1.000 21.548 191 PRO A CA 1
ATOM 1548 C C . PRO A 1 186 ? -21.733 -62.007 31.730 1.000 23.069 191 PRO A C 1
ATOM 1549 O O . PRO A 1 186 ? -21.504 -62.488 32.823 1.000 20.740 191 PRO A O 1
ATOM 1553 N N . LYS A 1 187 ? -21.013 -61.011 31.222 1.000 21.847 192 LYS A N 1
ATOM 1554 C CA . LYS A 1 187 ? -19.929 -60.394 32.041 1.000 22.109 192 LYS A CA 1
ATOM 1555 C C . LYS A 1 187 ? -20.516 -59.655 33.259 1.000 20.711 192 LYS A C 1
ATOM 1556 O O . LYS A 1 187 ? -19.948 -59.737 34.376 1.000 20.985 192 LYS A O 1
ATOM 1562 N N . VAL A 1 188 ? -21.606 -58.946 33.067 1.000 19.777 193 VAL A N 1
ATOM 1563 C CA . VAL A 1 188 ? -22.326 -58.236 34.157 1.000 19.585 193 VAL A CA 1
ATOM 1564 C C . VAL A 1 188 ? -22.767 -59.265 35.200 1.000 20.783 193 VAL A C 1
ATOM 1565 O O . VAL A 1 188 ? -22.517 -59.031 36.392 1.000 21.547 193 VAL A O 1
ATOM 1569 N N . ILE A 1 189 ? -23.388 -60.369 34.766 1.000 19.885 194 ILE A N 1
ATOM 1570 C CA . ILE A 1 189 ? -23.822 -61.481 35.660 1.000 21.357 194 ILE A CA 1
ATOM 1571 C C . ILE A 1 189 ? -22.611 -62.053 36.416 1.000 19.603 194 ILE A C 1
ATOM 1572 O O . ILE A 1 189 ? -22.731 -62.296 37.621 1.000 17.396 194 ILE A O 1
ATOM 1577 N N . ASN A 1 190 ? -21.461 -62.221 35.765 1.000 20.301 195 ASN A N 1
ATOM 1578 C CA . ASN A 1 190 ? -20.281 -62.753 36.483 1.000 19.399 195 ASN A CA 1
ATOM 1579 C C . ASN A 1 190 ? -19.811 -61.743 37.544 1.000 19.702 195 ASN A C 1
ATOM 1580 O O . ASN A 1 190 ? -19.481 -62.188 38.653 1.000 20.021 195 ASN A O 1
ATOM 1585 N N . LEU A 1 191 ? -19.800 -60.438 37.231 1.000 19.690 196 LEU A N 1
ATOM 1586 C CA . LEU A 1 191 ? -19.431 -59.387 38.217 1.000 19.217 196 LEU A CA 1
ATOM 1587 C C . LEU A 1 191 ? -20.422 -59.370 39.379 1.000 17.079 196 LEU A C 1
ATOM 1588 O O . LEU A 1 191 ? -20.005 -59.152 40.548 1.000 17.207 196 LEU A O 1
ATOM 1593 N N . TYR A 1 192 ? -21.689 -59.613 39.088 1.000 18.585 197 TYR A N 1
ATOM 1594 C CA . TYR A 1 192 ? -22.726 -59.676 40.141 1.000 17.058 197 TYR A CA 1
ATOM 1595 C C . TYR A 1 192 ? -22.428 -60.834 41.118 1.000 16.888 197 TYR A C 1
ATOM 1596 O O . TYR A 1 192 ? -22.540 -60.667 42.337 1.000 15.822 197 TYR A O 1
ATOM 1605 N N . LYS A 1 193 ? -22.071 -62.016 40.609 1.000 19.269 198 LYS A N 1
ATOM 1606 C CA . LYS A 1 193 ? -21.704 -63.198 41.442 1.000 21.126 198 LYS A CA 1
ATOM 1607 C C . LYS A 1 193 ? -20.480 -62.842 42.297 1.000 19.745 198 LYS A C 1
ATOM 1608 O O . LYS A 1 193 ? -20.548 -63.108 43.519 1.000 21.782 198 LYS A O 1
ATOM 1614 N N . GLU A 1 194 ? -19.455 -62.215 41.717 1.000 19.223 199 GLU A N 1
ATOM 1615 C CA . GLU A 1 194 ? -18.248 -61.772 42.473 1.000 21.205 199 GLU A CA 1
ATOM 1616 C C . GLU A 1 194 ? -18.656 -60.829 43.615 1.000 22.669 199 GLU A C 1
ATOM 1617 O O . GLU A 1 194 ? -18.135 -60.950 44.746 1.000 23.340 199 GLU A O 1
ATOM 1623 N N . PHE A 1 195 ? -19.558 -59.889 43.318 1.000 20.829 200 PHE A N 1
ATOM 1624 C CA . PHE A 1 195 ? -20.101 -58.886 44.266 1.000 18.417 200 PHE A CA 1
ATOM 1625 C C . PHE A 1 195 ? -20.804 -59.608 45.427 1.000 16.795 200 PHE A C 1
ATOM 1626 O O . PHE A 1 195 ? -20.612 -59.245 46.610 1.000 17.835 200 PHE A O 1
ATOM 1634 N N . ILE A 1 196 ? -21.602 -60.628 45.130 1.000 15.675 201 ILE A N 1
ATOM 1635 C CA . ILE A 1 196 ? -22.368 -61.364 46.171 1.000 16.930 201 ILE A CA 1
ATOM 1636 C C . ILE A 1 196 ? -21.378 -62.144 47.050 1.000 17.813 201 ILE A C 1
ATOM 1637 O O . ILE A 1 196 ? -21.520 -62.094 48.285 1.000 16.816 201 ILE A O 1
ATOM 1642 N N . ILE A 1 197 ? -20.396 -62.815 46.453 1.000 18.338 202 ILE A N 1
ATOM 1643 C CA . ILE A 1 197 ? -19.386 -63.607 47.225 1.000 21.365 202 ILE A CA 1
ATOM 1644 C C . ILE A 1 197 ? -18.617 -62.651 48.149 1.000 23.554 202 ILE A C 1
ATOM 1645 O O . ILE A 1 197 ? -18.447 -62.992 49.346 1.000 24.803 202 ILE A O 1
ATOM 1650 N N . GLN A 1 198 ? -18.177 -61.508 47.611 1.000 22.722 203 GLN A N 1
ATOM 1651 C CA . GLN A 1 198 ? -17.481 -60.452 48.377 1.000 25.388 203 GLN A CA 1
ATOM 1652 C C . GLN A 1 198 ? -18.381 -60.007 49.531 1.000 24.490 203 GLN A C 1
ATOM 1653 O O . GLN A 1 198 ? -17.864 -59.729 50.617 1.000 23.758 203 GLN A O 1
ATOM 1659 N N . ARG A 1 199 ? -19.684 -59.896 49.310 1.000 21.423 204 ARG A N 1
ATOM 1660 C CA . ARG A 1 199 ? -20.577 -59.260 50.315 1.000 21.575 204 ARG A CA 1
ATOM 1661 C C . ARG A 1 199 ? -20.885 -60.256 51.435 1.000 20.417 204 ARG A C 1
ATOM 1662 O O . ARG A 1 199 ? -20.914 -59.846 52.580 1.000 21.797 204 ARG A O 1
ATOM 1670 N N . TYR A 1 200 ? -21.112 -61.527 51.119 1.000 20.225 205 TYR A N 1
ATOM 1671 C CA . TYR A 1 200 ? -21.623 -62.534 52.088 1.000 20.037 205 TYR A CA 1
ATOM 1672 C C . TYR A 1 200 ? -20.513 -63.501 52.538 1.000 19.115 205 TYR A C 1
ATOM 1673 O O . TYR A 1 200 ? -20.700 -64.102 53.604 1.000 19.413 205 TYR A O 1
ATOM 1682 N N . LYS A 1 201 ? -19.452 -63.669 51.741 1.000 19.859 206 LYS A N 1
ATOM 1683 C CA . LYS A 1 201 ? -18.254 -64.518 52.029 1.000 23.092 206 LYS A CA 1
ATOM 1684 C C . LYS A 1 201 ? -18.594 -66.003 51.924 1.000 23.452 206 LYS A C 1
ATOM 1685 O O . LYS A 1 201 ? -17.759 -66.721 51.359 1.000 26.365 206 LYS A O 1
ATOM 1691 N N . THR A 1 202 ? -19.666 -66.448 52.570 1.000 23.724 207 THR A N 1
ATOM 1692 C CA . THR A 1 202 ? -20.080 -67.878 52.612 1.000 26.005 207 THR A CA 1
ATOM 1693 C C . THR A 1 202 ? -21.535 -68.000 52.169 1.000 26.112 207 THR A C 1
ATOM 1694 O O . THR A 1 202 ? -22.313 -67.054 52.421 1.000 25.160 207 THR A O 1
ATOM 1698 N N . ILE A 1 203 ? -21.888 -69.128 51.562 1.000 28.426 208 ILE A N 1
ATOM 1699 C CA . ILE A 1 203 ? -23.282 -69.412 51.125 1.000 26.603 208 ILE A CA 1
ATOM 1700 C C . ILE A 1 203 ? -24.212 -69.513 52.337 1.000 25.251 208 ILE A C 1
ATOM 1701 O O . ILE A 1 203 ? -25.367 -69.128 52.212 1.000 25.326 208 ILE A O 1
ATOM 1706 N N . GLU A 1 204 ? -23.734 -70.001 53.482 1.000 24.806 209 GLU A N 1
ATOM 1707 C CA . GLU A 1 204 ? -24.546 -70.064 54.724 1.000 24.515 209 GLU A CA 1
ATOM 1708 C C . GLU A 1 204 ? -24.971 -68.665 55.174 1.000 24.416 209 GLU A C 1
ATOM 1709 O O . GLU A 1 204 ? -26.086 -68.548 55.671 1.000 21.732 209 GLU A O 1
ATOM 1715 N N . LYS A 1 205 ? -24.081 -67.669 55.090 1.000 21.546 210 LYS A N 1
ATOM 1716 C CA . LYS A 1 205 ? -24.421 -66.265 55.452 1.000 24.251 210 LYS A CA 1
ATOM 1717 C C . LYS A 1 205 ? -25.479 -65.728 54.464 1.000 21.507 210 LYS A C 1
ATOM 1718 O O . LYS A 1 205 ? -26.503 -65.162 54.933 1.000 20.660 210 LYS A O 1
ATOM 1724 N N . LEU A 1 206 ? -25.292 -65.929 53.162 1.000 20.775 211 LEU A N 1
ATOM 1725 C CA . LEU A 1 206 ? -26.318 -65.508 52.154 1.000 21.522 211 LEU A CA 1
ATOM 1726 C C . LEU A 1 206 ? -27.629 -66.250 52.434 1.000 22.754 211 LEU A C 1
ATOM 1727 O O . LEU A 1 206 ? -28.673 -65.580 52.501 1.000 21.719 211 LEU A O 1
ATOM 1732 N N . ASN A 1 207 ? -27.595 -67.570 52.655 1.000 22.712 212 ASN A N 1
ATOM 1733 C CA . ASN A 1 207 ? -28.844 -68.311 52.975 1.000 22.530 212 ASN A CA 1
ATOM 1734 C C . ASN A 1 207 ? -29.517 -67.731 54.232 1.000 23.165 212 ASN A C 1
ATOM 1735 O O . ASN A 1 207 ? -30.729 -67.655 54.207 1.000 23.878 212 ASN A O 1
ATOM 1740 N N . SER A 1 208 ? -28.797 -67.320 55.280 1.000 25.466 213 SER A N 1
ATOM 1741 C CA . SER A 1 208 ? -29.438 -66.800 56.525 1.000 26.000 213 SER A CA 1
ATOM 1742 C C . SER A 1 208 ? -30.141 -65.483 56.218 1.000 26.223 213 SER A C 1
ATOM 1743 O O . SER A 1 208 ? -31.158 -65.209 56.823 1.000 26.734 213 SER A O 1
ATOM 1746 N N . VAL A 1 209 ? -29.613 -64.679 55.298 1.000 24.300 214 VAL A N 1
ATOM 1747 C CA . VAL A 1 209 ? -30.242 -63.363 54.988 1.000 21.815 214 VAL A CA 1
ATOM 1748 C C . VAL A 1 209 ? -31.433 -63.597 54.053 1.000 21.786 214 VAL A C 1
ATOM 1749 O O . VAL A 1 209 ? -32.486 -63.047 54.312 1.000 22.209 214 VAL A O 1
ATOM 1753 N N . TYR A 1 210 ? -31.278 -64.366 52.982 1.000 21.022 215 TYR A N 1
ATOM 1754 C CA . TYR A 1 210 ? -32.315 -64.493 51.931 1.000 20.957 215 TYR A CA 1
ATOM 1755 C C . TYR A 1 210 ? -33.360 -65.566 52.280 1.000 23.025 215 TYR A C 1
ATOM 1756 O O . TYR A 1 210 ? -34.384 -65.609 51.582 1.000 22.464 215 TYR A O 1
ATOM 1765 N N . SER A 1 211 ? -33.064 -66.448 53.243 1.000 24.041 216 SER A N 1
ATOM 1766 C CA . SER A 1 211 ? -33.801 -67.726 53.486 1.000 23.695 216 SER A CA 1
ATOM 1767 C C . SER A 1 211 ? -33.787 -68.591 52.222 1.000 24.993 216 SER A C 1
ATOM 1768 O O . SER A 1 211 ? -34.842 -69.158 51.921 1.000 30.188 216 SER A O 1
ATOM 1771 N N . THR A 1 212 ? -32.659 -68.675 51.512 1.000 23.825 217 THR A N 1
ATOM 1772 C CA . THR A 1 212 ? -32.468 -69.572 50.343 1.000 24.034 217 THR A CA 1
ATOM 1773 C C . THR A 1 212 ? -31.851 -70.898 50.822 1.000 23.353 217 THR A C 1
ATOM 1774 O O . THR A 1 212 ? -31.610 -71.049 52.017 1.000 23.852 217 THR A O 1
ATOM 1778 N N . ASN A 1 213 ? -31.680 -71.847 49.908 1.000 25.021 218 ASN A N 1
ATOM 1779 C CA . ASN A 1 213 ? -31.358 -73.256 50.236 1.000 26.647 218 ASN A CA 1
ATOM 1780 C C . ASN A 1 213 ? -30.208 -73.710 49.320 1.000 25.889 218 ASN A C 1
ATOM 1781 O O . ASN A 1 213 ? -30.094 -74.903 48.994 1.000 25.517 218 ASN A O 1
ATOM 1786 N N . TYR A 1 214 ? -29.335 -72.797 48.923 1.000 24.213 219 TYR A N 1
ATOM 1787 C CA . TYR A 1 214 ? -28.133 -73.148 48.124 1.000 25.700 219 TYR A CA 1
ATOM 1788 C C . TYR A 1 214 ? -27.160 -74.004 48.940 1.000 24.391 219 TYR A C 1
ATOM 1789 O O . TYR A 1 214 ? -26.995 -73.826 50.163 1.000 25.583 219 TYR A O 1
ATOM 1798 N N . ASN A 1 215 ? -26.480 -74.892 48.241 1.000 25.576 220 ASN A N 1
ATOM 1799 C CA . ASN A 1 215 ? -25.342 -75.674 48.778 1.000 27.798 220 ASN A CA 1
ATOM 1800 C C . ASN A 1 215 ? -24.034 -74.905 48.558 1.000 26.599 220 ASN A C 1
ATOM 1801 O O . ASN A 1 215 ? -23.042 -75.195 49.272 1.000 25.749 220 ASN A O 1
ATOM 1806 N N . SER A 1 216 ? -23.998 -74.019 47.563 1.000 26.798 221 SER A N 1
ATOM 1807 C CA . SER A 1 216 ? -22.777 -73.250 47.242 1.000 26.626 221 SER A CA 1
ATOM 1808 C C . SER A 1 216 ? -23.131 -72.008 46.415 1.000 29.001 221 SER A C 1
ATOM 1809 O O . SER A 1 216 ? -24.272 -71.932 45.863 1.000 25.638 221 SER A O 1
ATOM 1812 N N . PHE A 1 217 ? -22.170 -71.093 46.270 1.000 28.547 222 PHE A N 1
ATOM 1813 C CA . PHE A 1 217 ? -22.323 -69.916 45.375 1.000 30.384 222 PHE A CA 1
ATOM 1814 C C . PHE A 1 217 ? -22.489 -70.359 43.919 1.000 30.478 222 PHE A C 1
ATOM 1815 O O . PHE A 1 217 ? -23.042 -69.561 43.139 1.000 29.811 222 PHE A O 1
ATOM 1823 N N . ASP A 1 218 ? -22.073 -71.578 43.557 1.000 30.544 223 ASP A N 1
ATOM 1824 C CA . ASP A 1 218 ? -22.233 -72.082 42.161 1.000 32.445 223 ASP A CA 1
ATOM 1825 C C . ASP A 1 218 ? -23.734 -72.228 41.855 1.000 30.751 223 ASP A C 1
ATOM 1826 O O . ASP A 1 218 ? -24.075 -72.242 40.676 1.000 31.132 223 ASP A O 1
ATOM 1831 N N . ASP A 1 219 ? -24.598 -72.388 42.865 1.000 28.028 224 ASP A N 1
ATOM 1832 C CA . ASP A 1 219 ? -26.060 -72.563 42.640 1.000 28.408 224 ASP A CA 1
ATOM 1833 C C . ASP A 1 219 ? -26.704 -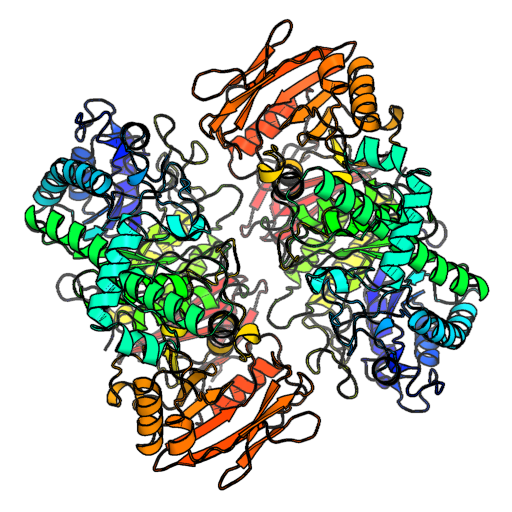71.207 42.337 1.000 32.549 224 ASP A C 1
ATOM 1834 O O . ASP A 1 219 ? -27.873 -71.198 41.961 1.000 35.672 224 ASP A O 1
ATOM 1839 N N . LEU A 1 220 ? -25.987 -70.105 42.569 1.000 32.049 225 LEU A N 1
ATOM 1840 C CA . LEU A 1 220 ? -26.555 -68.730 42.595 1.000 36.178 225 LEU A CA 1
ATOM 1841 C C . LEU A 1 220 ? -26.753 -68.263 41.151 1.000 32.186 225 LEU A C 1
ATOM 1842 O O . LEU A 1 220 ? -25.809 -68.421 40.370 1.000 35.157 225 LEU A O 1
ATOM 1847 N N . LYS A 1 221 ? -27.938 -67.739 40.810 1.000 29.233 226 LYS A N 1
ATOM 1848 C CA . LYS A 1 221 ? -28.243 -67.149 39.470 1.000 30.581 226 LYS A CA 1
ATOM 1849 C C . LYS A 1 221 ? -28.658 -65.690 39.665 1.000 27.011 226 LYS A C 1
ATOM 1850 O O . LYS A 1 221 ? -29.209 -65.374 40.712 1.000 27.704 226 LYS A O 1
ATOM 1856 N N . ALA A 1 222 ? -28.438 -64.836 38.673 1.000 22.900 227 ALA A N 1
ATOM 1857 C CA . ALA A 1 222 ? -28.951 -63.452 38.688 1.000 23.421 227 ALA A CA 1
ATOM 1858 C C . ALA A 1 222 ? -30.461 -63.503 38.786 1.000 20.144 227 ALA A C 1
ATOM 1859 O O . ALA A 1 222 ? -31.091 -64.367 38.175 1.000 21.879 227 ALA A O 1
ATOM 1861 N N . PRO A 1 223 ? -31.104 -62.613 39.565 1.000 19.361 228 PRO A N 1
ATOM 1862 C CA . PRO A 1 223 ? -32.553 -62.673 39.674 1.000 20.645 228 PRO A CA 1
ATOM 1863 C C . PRO A 1 223 ? -33.174 -62.206 38.353 1.000 20.204 228 PRO A C 1
ATOM 1864 O O . PRO A 1 223 ? -32.652 -61.322 37.686 1.000 18.638 228 PRO A O 1
ATOM 1868 N N . SER A 1 224 ? -34.247 -62.868 37.965 1.000 21.154 229 SER A N 1
ATOM 1869 C CA . SER A 1 224 ? -35.003 -62.550 36.734 1.000 23.299 229 SER A CA 1
ATOM 1870 C C . SER A 1 224 ? -36.478 -62.802 37.012 1.000 21.099 229 SER A C 1
ATOM 1871 O O . SER A 1 224 ? -36.808 -63.465 38.028 1.000 25.040 229 SER A O 1
ATOM 1874 N N . GLY A 1 225 ? -37.328 -62.250 36.167 1.000 22.623 230 GLY A N 1
ATOM 1875 C CA . GLY A 1 225 ? -38.772 -62.434 36.319 1.000 22.289 230 GLY A CA 1
ATOM 1876 C C . GLY A 1 225 ? -39.303 -61.706 37.546 1.000 22.135 230 GLY A C 1
ATOM 1877 O O . GLY A 1 225 ? -38.566 -60.914 38.197 1.000 21.488 230 GLY A O 1
ATOM 1878 N N . LYS A 1 226 ? -40.585 -61.891 37.793 1.000 21.335 231 LYS A N 1
ATOM 1879 C CA . LYS A 1 226 ? -41.351 -61.151 38.827 1.000 22.111 231 LYS A CA 1
ATOM 1880 C C . LYS A 1 226 ? -40.940 -61.630 40.217 1.000 20.617 231 LYS A C 1
ATOM 1881 O O . LYS A 1 226 ? -40.492 -62.792 40.388 1.000 20.868 231 LYS A O 1
ATOM 1887 N N . ILE A 1 227 ? -40.992 -60.716 41.188 1.000 18.595 232 ILE A N 1
ATOM 1888 C CA . ILE A 1 227 ? -40.734 -61.029 42.617 1.000 19.319 232 ILE A CA 1
ATOM 1889 C C . ILE A 1 227 ? -42.005 -61.667 43.163 1.000 19.209 232 ILE A C 1
ATOM 1890 O O . ILE A 1 227 ? -43.049 -61.015 43.107 1.000 18.534 232 ILE A O 1
ATOM 1895 N N . LYS A 1 228 ? -41.903 -62.914 43.595 1.000 23.801 233 LYS A N 1
ATOM 1896 C CA . LYS A 1 228 ? -43.046 -63.683 44.157 1.000 24.491 233 LYS A CA 1
ATOM 1897 C C . LYS A 1 228 ? -42.778 -63.961 45.629 1.000 22.783 233 LYS A C 1
ATOM 1898 O O . LYS A 1 228 ? -43.750 -64.077 46.391 1.000 20.782 233 LYS A O 1
ATOM 1904 N N . LEU A 1 229 ? -41.503 -64.024 46.002 1.000 21.623 234 LEU A N 1
ATOM 1905 C CA . LEU A 1 229 ? -41.019 -64.488 47.321 1.000 21.529 234 LEU A CA 1
ATOM 1906 C C . LEU A 1 229 ? -40.120 -63.403 47.924 1.000 21.028 234 LEU A C 1
ATOM 1907 O O . LEU A 1 229 ? -39.423 -62.681 47.160 1.000 18.673 234 LEU A O 1
ATOM 1912 N N . ARG A 1 230 ? -40.028 -63.367 49.236 1.000 19.126 235 ARG A N 1
ATOM 1913 C CA . ARG A 1 230 ? -39.162 -62.387 49.918 1.000 19.581 235 ARG A CA 1
ATOM 1914 C C . ARG A 1 230 ? -37.724 -62.682 49.496 1.000 19.053 235 ARG A C 1
ATOM 1915 O O . ARG A 1 230 ? -36.908 -61.732 49.362 1.000 19.228 235 ARG A O 1
ATOM 1923 N N . SER A 1 231 ? -37.379 -63.938 49.228 1.000 19.910 236 SER A N 1
ATOM 1924 C CA . SER A 1 231 ? -36.008 -64.266 48.789 1.000 19.035 236 SER A CA 1
ATOM 1925 C C . SER A 1 231 ? -35.736 -63.620 47.420 1.000 19.458 236 SER A C 1
ATOM 1926 O O . SER A 1 231 ? -34.562 -63.252 47.168 1.000 17.481 236 SER A O 1
ATOM 1929 N N . ASP A 1 232 ? -36.747 -63.519 46.551 1.000 17.800 237 ASP A N 1
ATOM 1930 C CA . ASP A 1 232 ? -36.580 -62.848 45.233 1.000 17.408 237 ASP A CA 1
ATOM 1931 C C . ASP A 1 232 ? -36.379 -61.331 45.447 1.000 16.310 237 ASP A C 1
ATOM 1932 O O . ASP A 1 232 ? -35.558 -60.716 44.730 1.000 16.804 237 ASP A O 1
ATOM 1937 N N . TYR A 1 233 ? -37.067 -60.735 46.414 1.000 15.490 238 TYR A N 1
ATOM 1938 C CA . TYR A 1 233 ? -36.866 -59.304 46.756 1.000 14.897 238 TYR A CA 1
ATOM 1939 C C . TYR A 1 233 ? -35.418 -59.091 47.200 1.000 14.895 238 TYR A C 1
ATOM 1940 O O . TYR A 1 233 ? -34.789 -58.116 46.751 1.000 14.109 238 TYR A O 1
ATOM 1949 N N . CYS A 1 234 ? -34.895 -59.968 48.053 1.000 13.880 239 CYS A N 1
ATOM 1950 C CA . CYS A 1 234 ? -33.514 -59.895 48.595 1.000 14.271 239 CYS A CA 1
ATOM 1951 C C . CYS A 1 234 ? -32.527 -59.941 47.427 1.000 13.331 239 CYS A C 1
ATOM 1952 O O . CYS A 1 234 ? -31.577 -59.141 47.364 1.000 13.905 239 CYS A O 1
ATOM 1955 N N . ALA A 1 235 ? -32.701 -60.886 46.521 1.000 13.818 240 ALA A N 1
ATOM 1956 C CA . ALA A 1 235 ? -31.744 -61.049 45.394 1.000 13.933 240 ALA A CA 1
ATOM 1957 C C . ALA A 1 235 ? -31.788 -59.765 44.558 1.000 13.771 240 ALA A C 1
ATOM 1958 O O . ALA A 1 235 ? -30.738 -59.297 44.168 1.000 13.999 240 ALA A O 1
ATOM 1960 N N . TYR A 1 236 ? -32.978 -59.241 44.251 1.000 13.908 241 TYR A N 1
ATOM 1961 C CA . TYR A 1 236 ? -33.088 -57.998 43.441 1.000 14.714 241 TYR A CA 1
ATOM 1962 C C . TYR A 1 236 ? -32.490 -56.813 44.199 1.000 14.686 241 TYR A C 1
ATOM 1963 O O . TYR A 1 236 ? -31.927 -55.930 43.552 1.000 13.952 241 TYR A O 1
ATOM 1972 N N . PHE A 1 237 ? -32.623 -56.769 45.516 1.000 13.644 242 PHE A N 1
ATOM 1973 C CA . PHE A 1 237 ? -32.094 -55.628 46.282 1.000 13.480 242 PHE A CA 1
ATOM 1974 C C . PHE A 1 237 ? -30.577 -55.609 46.126 1.000 14.296 242 PHE A C 1
ATOM 1975 O O . PHE A 1 237 ? -29.999 -54.562 45.837 1.000 13.920 242 PHE A O 1
ATOM 1983 N N . ASP A 1 238 ? -29.919 -56.733 46.331 1.000 13.238 243 ASP A N 1
ATOM 1984 C CA . ASP A 1 238 ? -28.459 -56.805 46.125 1.000 14.290 243 ASP A CA 1
ATOM 1985 C C . ASP A 1 238 ? -28.116 -56.573 44.640 1.000 14.050 243 ASP A C 1
ATOM 1986 O O . ASP A 1 238 ? -27.066 -56.013 44.369 1.000 13.886 243 ASP A O 1
ATOM 1991 N N . PHE A 1 239 ? -28.964 -56.946 43.692 1.000 14.006 244 PHE A N 1
ATOM 1992 C CA . PHE A 1 239 ? -28.745 -56.646 42.244 1.000 14.639 244 PHE A CA 1
ATOM 1993 C C . PHE A 1 239 ? -28.701 -55.127 42.054 1.000 14.519 244 PHE A C 1
ATOM 1994 O O . PHE A 1 239 ? -27.860 -54.637 41.316 1.000 13.466 244 PHE A O 1
ATOM 2002 N N . HIS A 1 240 ? -29.544 -54.397 42.773 1.000 13.265 245 HIS A N 1
ATOM 2003 C CA . HIS A 1 240 ? -29.515 -52.919 42.755 1.000 12.788 245 HIS A CA 1
ATOM 2004 C C . HIS A 1 240 ? -28.221 -52.424 43.373 1.000 13.032 245 HIS A C 1
ATOM 2005 O O . HIS A 1 240 ? -27.599 -51.518 42.782 1.000 12.278 245 HIS A O 1
ATOM 2012 N N . LEU A 1 241 ? -27.822 -52.938 44.527 1.000 12.559 246 LEU A N 1
ATOM 2013 C CA . LEU A 1 241 ? -26.539 -52.488 45.130 1.000 12.685 246 LEU A CA 1
ATOM 2014 C C . LEU A 1 241 ? -25.405 -52.771 44.141 1.000 12.929 246 LEU A C 1
ATOM 2015 O O . LEU A 1 241 ? -24.481 -51.915 43.989 1.000 13.768 246 LEU A O 1
ATOM 2020 N N . PHE A 1 242 ? -25.420 -53.939 43.507 1.000 12.601 247 PHE A N 1
ATOM 2021 C CA . PHE A 1 242 ? -24.395 -54.313 42.515 1.000 12.465 247 PHE A CA 1
ATOM 2022 C C . PHE A 1 242 ? -24.341 -53.296 41.375 1.000 12.120 247 PHE A C 1
ATOM 2023 O O . PHE A 1 242 ? -23.233 -52.869 41.017 1.000 13.188 247 PHE A O 1
ATOM 2031 N N . PHE A 1 243 ? -25.467 -52.914 40.784 1.000 12.094 248 PHE A N 1
ATOM 2032 C CA . PHE A 1 243 ? -25.436 -51.959 39.644 1.000 12.300 248 PHE A CA 1
ATOM 2033 C C . PHE A 1 243 ? -24.838 -50.628 40.083 1.000 11.121 248 PHE A C 1
ATOM 2034 O O . PHE A 1 243 ? -24.215 -49.990 39.252 1.000 10.245 248 PHE A O 1
ATOM 2042 N N . ARG A 1 244 ? -25.030 -50.207 41.331 1.000 11.929 249 ARG A N 1
ATOM 2043 C CA . ARG A 1 244 ? -24.384 -48.961 41.820 1.000 11.949 249 ARG A CA 1
ATOM 2044 C C . ARG A 1 244 ? -22.849 -49.129 41.872 1.000 13.033 249 ARG A C 1
ATOM 2045 O O . ARG A 1 244 ? -22.112 -48.150 41.515 1.000 12.861 249 ARG A O 1
ATOM 2053 N N . GLU A 1 245 ? -22.341 -50.298 42.290 1.000 13.709 250 GLU A N 1
ATOM 2054 C CA . GLU A 1 245 ? -20.883 -50.603 42.253 1.000 14.336 250 GLU A CA 1
ATOM 2055 C C . GLU A 1 245 ? -20.421 -50.674 40.804 1.000 12.992 250 GLU A C 1
ATOM 2056 O O . GLU A 1 245 ? -19.361 -50.143 40.474 1.000 11.654 250 GLU A O 1
ATOM 2062 N N . TYR A 1 246 ? -21.236 -51.284 39.964 1.000 11.909 251 TYR A N 1
ATOM 2063 C CA . TYR A 1 246 ? -20.938 -51.487 38.532 1.000 11.693 251 TYR A CA 1
ATOM 2064 C C . TYR A 1 246 ? -20.742 -50.126 37.853 1.000 11.078 251 TYR A C 1
ATOM 2065 O O . TYR A 1 246 ? -19.732 -49.907 37.197 1.000 10.601 251 TYR A O 1
ATOM 2074 N N . TYR A 1 247 ? -21.638 -49.168 38.097 1.000 11.217 252 TYR A N 1
ATOM 2075 C CA . TYR A 1 247 ? -21.501 -47.812 37.510 1.000 11.810 252 TYR A CA 1
ATOM 2076 C C . TYR A 1 247 ? -20.280 -47.114 38.104 1.000 11.436 252 TYR A C 1
ATOM 2077 O O . TYR A 1 247 ? -19.625 -46.393 37.384 1.000 11.442 252 TYR A O 1
ATOM 2086 N N . ASN A 1 248 ? -19.980 -47.340 39.379 1.000 11.288 253 ASN A N 1
ATOM 2087 C CA . ASN A 1 248 ? -18.745 -46.797 39.980 1.000 12.835 253 ASN A CA 1
ATOM 2088 C C . ASN A 1 248 ? -17.528 -47.425 39.270 1.000 12.188 253 ASN A C 1
ATOM 2089 O O . ASN A 1 248 ? -16.578 -46.692 39.034 1.000 11.700 253 ASN A O 1
ATOM 2094 N N . LYS A 1 249 ? -17.514 -48.735 39.010 1.000 13.660 254 LYS A N 1
ATOM 2095 C CA . LYS A 1 249 ? -16.366 -49.408 38.338 1.000 14.170 254 LYS A CA 1
ATOM 2096 C C . LYS A 1 249 ? -16.173 -48.748 36.960 1.000 13.404 254 LYS A C 1
ATOM 2097 O O . LYS A 1 249 ? -15.035 -48.343 36.623 1.000 13.235 254 LYS A O 1
ATOM 2103 N N . TYR A 1 250 ? -17.262 -48.557 36.205 1.000 12.350 255 TYR A N 1
ATOM 2104 C CA . TYR A 1 250 ? -17.187 -47.972 34.841 1.000 12.052 255 TYR A CA 1
ATOM 2105 C C . TYR A 1 250 ? -16.590 -46.553 34.926 1.000 11.634 255 TYR A C 1
ATOM 2106 O O . TYR A 1 250 ? -15.650 -46.200 34.224 1.000 11.745 255 TYR A O 1
ATOM 2115 N N . ILE A 1 251 ? -17.139 -45.695 35.756 1.000 11.318 256 ILE A N 1
ATOM 2116 C CA . ILE A 1 251 ? -16.686 -44.284 35.760 1.000 13.097 256 ILE A CA 1
ATOM 2117 C C . ILE A 1 251 ? -15.264 -44.229 36.350 1.000 13.884 256 ILE A C 1
ATOM 2118 O O . ILE A 1 251 ? -14.473 -43.404 35.844 1.000 13.418 256 ILE A O 1
ATOM 2123 N N . SER A 1 252 ? -14.898 -45.116 37.273 1.000 13.672 257 SER A N 1
ATOM 2124 C CA . SER A 1 252 ? -13.510 -45.210 37.805 1.000 14.581 257 SER A CA 1
ATOM 2125 C C . SER A 1 252 ? -12.533 -45.558 36.655 1.000 14.433 257 SER A C 1
ATOM 2126 O O . SER A 1 252 ? -11.451 -44.951 36.587 1.000 15.594 257 SER A O 1
ATOM 2129 N N . ILE A 1 253 ? -12.862 -46.549 35.833 1.000 13.228 258 ILE A N 1
ATOM 2130 C CA . ILE A 1 253 ? -12.036 -46.971 34.662 1.000 14.095 258 ILE A CA 1
ATOM 2131 C C . ILE A 1 253 ? -11.867 -45.761 33.731 1.000 13.903 258 ILE A C 1
ATOM 2132 O O . ILE A 1 253 ? -10.735 -45.459 33.374 1.000 13.967 258 ILE A O 1
ATOM 2137 N N . LEU A 1 254 ? -12.942 -45.018 33.398 1.000 13.092 259 LEU A N 1
ATOM 2138 C CA . LEU A 1 254 ? -12.783 -43.834 32.526 1.000 12.118 259 LEU A CA 1
ATOM 2139 C C . LEU A 1 254 ? -11.882 -42.805 33.214 1.000 12.700 259 LEU A C 1
ATOM 2140 O O . LEU A 1 254 ? -10.982 -42.270 32.575 1.000 13.037 259 LEU A O 1
ATOM 2145 N N . LYS A 1 255 ? -12.163 -42.477 34.471 1.000 12.487 260 LYS A N 1
ATOM 2146 C CA . LYS A 1 255 ? -11.415 -41.425 35.213 1.000 13.159 260 LYS A CA 1
ATOM 2147 C C . LYS A 1 255 ? -9.936 -41.795 35.285 1.000 13.476 260 LYS A C 1
ATOM 2148 O O . LYS A 1 255 ? -9.095 -40.908 35.032 1.000 13.121 260 LYS A O 1
ATOM 2154 N N . ASN A 1 256 ? -9.604 -43.038 35.605 1.000 14.708 261 ASN A N 1
ATOM 2155 C CA . ASN A 1 256 ? -8.176 -43.408 35.741 1.000 15.070 261 ASN A CA 1
ATOM 2156 C C . ASN A 1 256 ? -7.502 -43.246 34.370 1.000 15.916 261 ASN A C 1
ATOM 2157 O O . ASN A 1 256 ? -6.368 -42.719 34.308 1.000 16.426 261 ASN A O 1
ATOM 2162 N N . LYS A 1 257 ? -8.192 -43.636 33.301 1.000 15.392 262 LYS A N 1
ATOM 2163 C CA . LYS A 1 257 ? -7.633 -43.510 31.942 1.000 14.969 262 LYS A CA 1
ATOM 2164 C C . LYS A 1 257 ? -7.424 -42.018 31.637 1.000 14.354 262 LYS A C 1
ATOM 2165 O O . LYS A 1 257 ? -6.357 -41.651 31.153 1.000 15.792 262 LYS A O 1
ATOM 2171 N N . ILE A 1 258 ? -8.415 -41.152 31.918 1.000 14.148 263 ILE A N 1
ATOM 2172 C CA . ILE A 1 258 ? -8.271 -39.693 31.707 1.000 14.472 263 ILE A CA 1
ATOM 2173 C C . ILE A 1 258 ? -7.092 -39.123 32.506 1.000 14.522 263 ILE A C 1
ATOM 2174 O O . ILE A 1 258 ? -6.330 -38.272 31.967 1.000 14.202 263 ILE A O 1
ATOM 2179 N N . ARG A 1 259 ? -6.990 -39.469 33.779 1.000 15.046 264 ARG A N 1
ATOM 2180 C CA . ARG A 1 259 ? -5.929 -38.902 34.646 1.000 15.961 264 ARG A CA 1
ATOM 2181 C C . ARG A 1 259 ? -4.548 -39.288 34.085 1.000 17.355 264 ARG A C 1
ATOM 2182 O O . ARG A 1 259 ? -3.614 -38.494 34.223 1.000 17.006 264 ARG A O 1
ATOM 2190 N N . SER A 1 260 ? -4.447 -40.437 33.446 1.000 17.961 265 SER A N 1
ATOM 2191 C CA . SER A 1 260 ? -3.163 -40.950 32.885 1.000 17.679 265 SER A CA 1
ATOM 2192 C C . SER A 1 260 ? -2.610 -40.001 31.821 1.000 17.282 265 SER A C 1
ATOM 2193 O O . SER A 1 260 ? -1.400 -40.074 31.550 1.000 19.038 265 SER A O 1
ATOM 2196 N N . PHE A 1 261 ? -3.425 -39.125 31.240 1.000 15.444 266 PHE A N 1
ATOM 2197 C CA . PHE A 1 261 ? -2.983 -38.110 30.250 1.000 16.153 266 PHE A CA 1
ATOM 2198 C C . PHE A 1 261 ? -2.575 -36.799 30.925 1.000 17.263 266 PHE A C 1
ATOM 2199 O O . PHE A 1 261 ? -2.355 -35.819 30.196 1.000 19.319 266 PHE A O 1
ATOM 2207 N N . GLY A 1 262 ? -2.526 -36.745 32.253 1.000 17.553 267 GLY A N 1
ATOM 2208 C CA . GLY A 1 262 ? -2.243 -35.515 33.011 1.000 17.057 267 GLY A CA 1
ATOM 2209 C C . GLY A 1 262 ? -3.390 -34.517 32.967 1.000 17.989 267 GLY A C 1
ATOM 2210 O O . GLY A 1 262 ? -3.141 -33.349 33.223 1.000 20.004 267 GLY A O 1
ATOM 2211 N N . ILE A 1 263 ? -4.626 -34.979 32.742 1.000 16.912 268 ILE A N 1
ATOM 2212 C CA . ILE A 1 263 ? -5.811 -34.086 32.798 1.000 17.344 268 ILE A CA 1
ATOM 2213 C C . ILE A 1 263 ? -6.219 -33.931 34.263 1.000 17.512 268 ILE A C 1
ATOM 2214 O O . ILE A 1 263 ? -6.729 -34.912 34.865 1.000 19.090 268 ILE A O 1
ATOM 2219 N N . ASN A 1 264 ? -6.007 -32.764 34.846 1.000 17.789 269 ASN A N 1
ATOM 2220 C CA . ASN A 1 264 ? -6.275 -32.584 36.291 1.000 18.271 269 ASN A CA 1
ATOM 2221 C C . ASN A 1 264 ? -7.360 -31.542 36.512 1.000 17.872 269 ASN A C 1
ATOM 2222 O O . ASN A 1 264 ? -7.595 -31.202 37.662 1.000 17.792 269 ASN A O 1
ATOM 2227 N N . ILE A 1 265 ? -8.077 -31.149 35.452 1.000 18.304 270 ILE A N 1
ATOM 2228 C CA . ILE A 1 265 ? -9.287 -30.295 35.596 1.000 17.278 270 ILE A CA 1
ATOM 2229 C C . ILE A 1 265 ? -10.445 -31.092 36.220 1.000 15.001 270 ILE A C 1
ATOM 2230 O O . ILE A 1 265 ? -10.376 -32.321 36.423 1.000 15.565 270 ILE A O 1
ATOM 2235 N N . LYS A 1 266 ? -11.491 -30.338 36.530 1.000 15.333 271 LYS A N 1
ATOM 2236 C CA . LYS A 1 266 ? -12.697 -30.825 37.218 1.000 15.299 271 LYS A CA 1
ATOM 2237 C C . LYS A 1 266 ? -13.461 -31.758 36.275 1.000 13.324 271 LYS A C 1
ATOM 2238 O O . LYS A 1 266 ? -13.707 -31.390 35.132 1.000 13.536 271 LYS A O 1
ATOM 2244 N N . LEU A 1 267 ? -13.790 -32.937 36.745 1.000 12.470 272 LEU A N 1
ATOM 2245 C CA . LEU A 1 267 ? -14.546 -33.970 35.987 1.000 11.779 272 LEU A CA 1
ATOM 2246 C C . LEU A 1 267 ? -16.003 -33.846 36.405 1.000 12.080 272 LEU A C 1
ATOM 2247 O O . LEU A 1 267 ? -16.242 -33.540 37.571 1.000 12.134 272 LEU A O 1
ATOM 2252 N N . THR A 1 268 ? -16.923 -34.062 35.479 1.000 11.209 273 THR A N 1
ATOM 2253 C CA . THR A 1 268 ? -18.369 -33.929 35.764 1.000 10.395 273 THR A CA 1
ATOM 2254 C C . THR A 1 268 ? -19.130 -35.161 35.320 1.000 9.437 273 THR A C 1
ATOM 2255 O O . THR A 1 268 ? -18.651 -35.975 34.514 1.000 8.039 273 THR A O 1
ATOM 2259 N N . HIS A 1 269 ? -20.356 -35.233 35.824 1.000 9.168 274 HIS A N 1
ATOM 2260 C CA . HIS A 1 269 ? -21.357 -36.173 35.290 1.000 8.292 274 HIS A CA 1
ATOM 2261 C C . HIS A 1 269 ? -22.718 -35.501 35.408 1.000 8.893 274 HIS A C 1
ATOM 2262 O O . HIS A 1 269 ? -22.836 -34.477 36.126 1.000 10.910 274 HIS A O 1
ATOM 2269 N N . ASN A 1 270 ? -23.674 -36.004 34.644 1.000 8.318 275 ASN A N 1
ATOM 2270 C CA . ASN A 1 270 ? -24.964 -35.286 34.437 1.000 7.892 275 ASN A CA 1
ATOM 2271 C C . ASN A 1 270 ? -26.106 -36.223 34.772 1.000 7.691 275 ASN A C 1
ATOM 2272 O O . ASN A 1 270 ? -26.005 -37.423 34.458 1.000 9.367 275 ASN A O 1
ATOM 2277 N N . ILE A 1 271 ? -27.126 -35.711 35.449 1.000 7.075 276 ILE A N 1
ATOM 2278 C CA . ILE A 1 271 ? -28.208 -36.561 36.015 1.000 7.222 276 ILE A CA 1
ATOM 2279 C C . ILE A 1 271 ? -29.463 -36.433 35.161 1.000 7.201 276 ILE A C 1
ATOM 2280 O O . ILE A 1 271 ? -30.052 -35.357 35.099 1.000 6.935 276 ILE A O 1
ATOM 2285 N N . PRO A 1 272 ? -29.942 -37.566 34.624 1.000 7.796 277 PRO A N 1
ATOM 2286 C CA . PRO A 1 272 ? -31.217 -37.624 33.915 1.000 7.796 277 PRO A CA 1
ATOM 2287 C C . PRO A 1 272 ? -32.413 -37.770 34.865 1.000 8.129 277 PRO A C 1
ATOM 2288 O O . PRO A 1 272 ? -32.244 -38.013 36.070 1.000 8.205 277 PRO A O 1
ATOM 2292 N N . GLY A 1 273 ? -33.612 -37.612 34.309 1.000 8.172 278 GLY A N 1
ATOM 2293 C CA . GLY A 1 273 ? -34.799 -38.058 35.014 1.000 7.778 278 GLY A CA 1
ATOM 2294 C C . GLY A 1 273 ? -36.027 -37.239 34.747 1.000 8.172 278 GLY A C 1
ATOM 2295 O O . GLY A 1 273 ? -37.100 -37.741 35.091 1.000 9.847 278 GLY A O 1
ATOM 2296 N N . TRP A 1 274 ? -35.932 -36.054 34.179 1.000 7.661 279 TRP A N 1
ATOM 2297 C CA . TRP A 1 274 ? -37.164 -35.336 33.808 1.000 7.723 279 TRP A CA 1
ATOM 2298 C C . TRP A 1 274 ? -37.816 -36.047 32.626 1.000 8.564 279 TRP A C 1
ATOM 2299 O O . TRP A 1 274 ? -37.086 -36.484 31.709 1.000 8.042 279 TRP A O 1
ATOM 2310 N N . ILE A 1 275 ? -39.144 -36.066 32.613 1.000 9.089 280 ILE A N 1
ATOM 2311 C CA . ILE A 1 275 ? -39.921 -36.544 31.435 1.000 10.099 280 ILE A CA 1
ATOM 2312 C C . ILE A 1 275 ? -41.294 -35.888 31.522 1.000 8.656 280 ILE A C 1
ATOM 2313 O O . ILE A 1 275 ? -41.875 -35.815 32.575 1.000 8.712 280 ILE A O 1
ATOM 2318 N N . TYR A 1 276 ? -41.782 -35.406 30.399 1.000 9.657 281 TYR A N 1
ATOM 2319 C CA . TYR A 1 276 ? -43.087 -34.725 30.274 1.000 10.392 281 TYR A CA 1
ATOM 2320 C C . TYR A 1 276 ? -43.194 -33.528 31.213 1.000 10.095 281 TYR A C 1
ATOM 2321 O O . TYR A 1 276 ? -44.317 -33.160 31.582 1.000 11.419 281 TYR A O 1
ATOM 2330 N N . GLY A 1 277 ? -42.068 -32.897 31.556 1.000 8.977 282 GLY A N 1
ATOM 2331 C CA . GLY A 1 277 ? -42.056 -31.669 32.339 1.000 8.486 282 GLY A CA 1
ATOM 2332 C C . GLY A 1 277 ? -42.140 -31.878 33.829 1.000 8.526 282 GLY A C 1
ATOM 2333 O O . GLY A 1 277 ? -42.263 -30.884 34.512 1.000 8.307 282 GLY A O 1
ATOM 2334 N N . ASN A 1 278 ? -41.981 -33.114 34.315 1.000 9.046 283 ASN A N 1
ATOM 2335 C CA . ASN A 1 278 ? -41.814 -33.310 35.786 1.000 9.093 283 ASN A CA 1
ATOM 2336 C C . ASN A 1 278 ? -40.657 -34.278 36.028 1.000 7.990 283 ASN A C 1
ATOM 2337 O O . ASN A 1 278 ? -40.190 -34.953 35.122 1.000 8.324 283 ASN A O 1
ATOM 2342 N N . ALA A 1 279 ? -40.225 -34.338 37.264 1.000 7.257 284 ALA A N 1
ATOM 2343 C CA . ALA A 1 279 ? -38.960 -35.012 37.612 1.000 7.328 284 ALA A CA 1
ATOM 2344 C C . ALA A 1 279 ? -39.167 -35.983 38.776 1.000 8.162 284 ALA A C 1
ATOM 2345 O O . ALA A 1 279 ? -38.193 -36.283 39.471 1.000 7.796 284 ALA A O 1
ATOM 2347 N N . SER A 1 280 ? -40.374 -36.517 38.965 1.000 9.067 285 SER A N 1
ATOM 2348 C CA . SER A 1 280 ? -40.639 -37.421 40.108 1.000 9.032 285 SER A CA 1
ATOM 2349 C C . SER A 1 280 ? -39.779 -38.690 40.038 1.000 9.276 285 SER A C 1
ATOM 2350 O O . SER A 1 280 ? -39.684 -39.347 41.087 1.000 9.958 285 SER A O 1
ATOM 2353 N N . GLU A 1 281 ? -39.230 -39.075 38.895 1.000 8.329 286 GLU A N 1
ATOM 2354 C CA . GLU A 1 281 ? -38.375 -40.276 38.803 1.000 8.860 286 GLU A CA 1
ATOM 2355 C C . GLU A 1 281 ? -36.905 -39.883 38.906 1.000 8.312 286 GLU A C 1
ATOM 2356 O O . GLU A 1 281 ? -36.072 -40.799 39.052 1.000 8.880 286 GLU A O 1
ATOM 2362 N N . LEU A 1 282 ? -36.567 -38.602 38.841 1.000 8.235 287 LEU A N 1
ATOM 2363 C CA . LEU A 1 282 ? -35.136 -38.208 38.881 1.000 8.429 287 LEU A CA 1
ATOM 2364 C C . LEU A 1 282 ? -34.511 -38.707 40.171 1.000 8.330 287 LEU A C 1
ATOM 2365 O O . LEU A 1 282 ? -33.374 -39.203 40.132 1.000 8.048 287 LEU A O 1
ATOM 2370 N N . PRO A 1 283 ? -35.191 -38.734 41.336 1.000 8.065 288 PRO A N 1
ATOM 2371 C CA . PRO A 1 283 ? -34.520 -39.255 42.540 1.000 8.393 288 PRO A CA 1
ATOM 2372 C C . PRO A 1 283 ? -34.105 -40.727 42.441 1.000 8.149 288 PRO A C 1
ATOM 2373 O O . PRO A 1 283 ? -33.125 -41.132 43.028 1.000 8.430 288 PRO A O 1
ATOM 2377 N N . MET A 1 284 ? -34.868 -41.544 41.714 1.000 8.092 289 MET A N 1
ATOM 2378 C CA . MET A 1 284 ? -34.476 -42.943 41.436 1.000 8.752 289 MET A CA 1
ATOM 2379 C C . MET A 1 284 ? -33.142 -42.922 40.671 1.000 8.883 289 MET A C 1
ATOM 2380 O O . MET A 1 284 ? -32.234 -43.684 41.011 1.000 8.841 289 MET A O 1
ATOM 2385 N N . LEU A 1 285 ? -33.009 -42.106 39.644 1.000 9.135 290 LEU A N 1
ATOM 2386 C CA . LEU A 1 285 ? -31.822 -42.103 38.755 1.000 10.218 290 LEU A CA 1
ATOM 2387 C C . LEU A 1 285 ? -30.640 -41.550 39.553 1.000 9.744 290 LEU A C 1
ATOM 2388 O O . LEU A 1 285 ? -29.562 -42.176 39.524 1.000 10.990 290 LEU A O 1
ATOM 2393 N N . ILE A 1 286 ? -30.828 -40.524 40.364 1.000 9.447 291 ILE A N 1
ATOM 2394 C CA . ILE A 1 286 ? -29.663 -39.995 41.115 1.000 9.959 291 ILE A CA 1
ATOM 2395 C C . ILE A 1 286 ? -29.226 -41.068 42.110 1.000 9.502 291 ILE A C 1
ATOM 2396 O O . ILE A 1 286 ? -28.040 -41.142 42.326 1.000 9.402 291 ILE A O 1
ATOM 2401 N N . SER A 1 287 ? -30.139 -41.898 42.631 1.000 9.096 292 SER A N 1
ATOM 2402 C CA . SER A 1 287 ? -29.808 -42.959 43.607 1.000 9.357 292 SER A CA 1
ATOM 2403 C C . SER A 1 287 ? -28.901 -43.989 42.950 1.000 9.018 292 SER A C 1
ATOM 2404 O O . SER A 1 287 ? -28.142 -44.650 43.674 1.000 8.929 292 SER A O 1
ATOM 2407 N N . THR A 1 288 ? -28.924 -44.115 41.626 1.000 9.092 293 THR A N 1
ATOM 2408 C CA . THR A 1 288 ? -28.049 -45.099 40.932 1.000 9.719 293 THR A CA 1
ATOM 2409 C C . THR A 1 288 ? -26.587 -44.640 40.974 1.000 9.334 293 THR A C 1
ATOM 2410 O O . THR A 1 288 ? -25.690 -45.498 40.712 1.000 9.247 293 THR A O 1
ATOM 2414 N N . TYR A 1 289 ? -26.322 -43.376 41.304 1.000 9.519 294 TYR A N 1
ATOM 2415 C CA . TYR A 1 289 ? -24.952 -42.826 41.400 1.000 9.468 294 TYR A CA 1
ATOM 2416 C C . TYR A 1 289 ? -24.450 -42.818 42.850 1.000 10.660 294 TYR A C 1
ATOM 2417 O O . TYR A 1 289 ? -23.409 -42.232 43.093 1.000 11.165 294 TYR A O 1
ATOM 2426 N N . SER A 1 290 ? -25.144 -43.481 43.779 1.000 11.142 295 SER A N 1
ATOM 2427 C CA . SER A 1 290 ? -24.784 -43.430 45.215 1.000 11.281 295 SER A CA 1
ATOM 2428 C C . SER A 1 290 ? -23.314 -43.827 45.457 1.000 11.921 295 SER A C 1
ATOM 2429 O O . SER A 1 290 ? -22.639 -43.116 46.247 1.000 13.462 295 SER A O 1
ATOM 2432 N N . GLU A 1 291 ? -22.816 -44.893 44.824 1.000 12.157 296 GLU A N 1
ATOM 2433 C CA . GLU A 1 291 ? -21.431 -45.352 45.070 1.000 13.491 296 GLU A CA 1
ATOM 2434 C C . GLU A 1 291 ? -20.444 -44.434 44.346 1.000 12.958 296 GLU A C 1
ATOM 2435 O O . GLU A 1 291 ? -19.325 -44.227 44.855 1.000 15.322 296 GLU A O 1
ATOM 2441 N N . ILE A 1 292 ? -20.809 -43.893 43.181 1.000 12.247 297 ILE A N 1
ATOM 2442 C CA . ILE A 1 292 ? -19.891 -42.931 42.519 1.000 11.956 297 ILE A CA 1
ATOM 2443 C C . ILE A 1 292 ? -19.647 -41.748 43.462 1.000 12.923 297 ILE A C 1
ATOM 2444 O O . ILE A 1 292 ? -18.506 -41.310 43.606 1.000 13.011 297 ILE A O 1
ATOM 2449 N N . MET A 1 293 ? -20.708 -41.167 44.003 1.000 12.665 298 MET A N 1
ATOM 2450 C CA . MET A 1 293 ? -20.648 -39.950 44.834 1.000 14.167 298 MET A CA 1
ATOM 2451 C C . MET A 1 293 ? -19.895 -40.234 46.133 1.000 15.109 298 MET A C 1
ATOM 2452 O O . MET A 1 293 ? -19.173 -39.365 46.588 1.000 16.764 298 MET A O 1
ATOM 2457 N N . LYS A 1 294 ? -19.989 -41.449 46.646 1.000 16.242 299 LYS A N 1
ATOM 2458 C CA . LYS A 1 294 ? -19.306 -41.799 47.911 1.000 19.492 299 LYS A CA 1
ATOM 2459 C C . LYS A 1 294 ? -17.810 -41.933 47.640 1.000 20.707 299 LYS A C 1
ATOM 2460 O O . LYS A 1 294 ? -17.034 -41.483 48.477 1.000 21.517 299 LYS A O 1
ATOM 2466 N N . ASN A 1 295 ? -17.424 -42.458 46.476 1.000 18.674 300 ASN A N 1
ATOM 2467 C CA . ASN A 1 295 ? -16.019 -42.854 46.195 1.000 20.079 300 ASN A CA 1
ATOM 2468 C C . ASN A 1 295 ? -15.258 -41.795 45.394 1.000 20.383 300 ASN A C 1
ATOM 2469 O O . ASN A 1 295 ? -14.033 -41.944 45.237 1.000 19.872 300 ASN A O 1
ATOM 2474 N N . HIS A 1 296 ? -15.933 -40.813 44.812 1.000 20.310 301 HIS A N 1
ATOM 2475 C CA . HIS A 1 296 ? -15.264 -39.803 43.950 1.000 20.226 301 HIS A CA 1
ATOM 2476 C C . HIS A 1 296 ? -15.747 -38.403 44.287 1.000 24.533 301 HIS A C 1
ATOM 2477 O O . HIS A 1 296 ? -16.474 -37.785 43.494 1.000 22.711 301 HIS A O 1
ATOM 2484 N N . PRO A 1 297 ? -15.209 -37.794 45.358 1.000 29.669 302 PRO A N 1
ATOM 2485 C CA . PRO A 1 297 ? -15.618 -36.450 45.744 1.000 31.891 302 PRO A CA 1
ATOM 2486 C C . PRO A 1 297 ? -15.060 -35.423 44.751 1.000 27.337 302 PRO A C 1
ATOM 2487 O O . PRO A 1 297 ? -15.427 -34.288 44.858 1.000 30.942 302 PRO A O 1
ATOM 2491 N N . ASP A 1 298 ? -14.203 -35.843 43.820 1.000 25.246 303 ASP A N 1
ATOM 2492 C CA . ASP A 1 298 ? -13.619 -34.951 42.788 1.000 22.839 303 ASP A CA 1
ATOM 2493 C C . ASP A 1 298 ? -14.507 -34.890 41.525 1.000 24.334 303 ASP A C 1
ATOM 2494 O O . ASP A 1 298 ? -14.183 -34.078 40.635 1.000 30.055 303 ASP A O 1
ATOM 2499 N N . ILE A 1 299 ? -15.579 -35.693 41.420 1.000 16.813 304 ILE A N 1
ATOM 2500 C CA . ILE A 1 299 ? -16.485 -35.665 40.233 1.000 15.436 304 ILE A CA 1
ATOM 2501 C C . ILE A 1 299 ? -17.738 -34.877 40.627 1.000 14.732 304 ILE A C 1
ATOM 2502 O O . ILE A 1 299 ? -18.410 -35.306 41.572 1.000 15.154 304 ILE A O 1
ATOM 2507 N N . ILE A 1 300 ? -18.014 -33.769 39.931 1.000 12.140 305 ILE A N 1
ATOM 2508 C CA . ILE A 1 300 ? -19.166 -32.899 40.279 1.000 12.431 305 ILE A CA 1
ATOM 2509 C C . ILE A 1 300 ? -20.339 -33.363 39.407 1.000 11.522 305 ILE A C 1
ATOM 2510 O O . ILE A 1 300 ? -20.292 -33.321 38.180 1.000 10.145 305 ILE A O 1
ATOM 2515 N N . PHE A 1 301 ? -21.392 -33.823 40.049 1.000 10.065 306 PHE A N 1
ATOM 2516 C CA . PHE A 1 301 ? -22.652 -34.133 39.340 1.000 9.426 306 PHE A CA 1
ATOM 2517 C C . PHE A 1 301 ? -23.459 -32.855 39.172 1.000 8.919 306 PHE A C 1
ATOM 2518 O O . PHE A 1 301 ? -23.593 -32.086 40.152 1.000 9.458 306 PHE A O 1
ATOM 2526 N N . GLY A 1 302 ? -24.056 -32.686 38.008 1.000 8.871 307 GLY A N 1
ATOM 2527 C CA . GLY A 1 302 ? -25.000 -31.581 37.767 1.000 7.701 307 GLY A CA 1
ATOM 2528 C C . GLY A 1 302 ? -26.312 -32.122 37.252 1.000 7.570 307 GLY A C 1
ATOM 2529 O O . GLY A 1 302 ? -26.336 -33.234 36.708 1.000 6.763 307 GLY A O 1
ATOM 2530 N N . LEU A 1 303 ? -27.361 -31.341 37.377 1.000 7.615 308 LEU A N 1
ATOM 2531 C CA . LEU A 1 303 ? -28.719 -31.811 36.997 1.000 7.771 308 LEU A CA 1
ATOM 2532 C C . LEU A 1 303 ? -29.028 -31.489 35.529 1.000 7.957 308 LEU A C 1
ATOM 2533 O O . LEU A 1 303 ? -28.569 -30.480 35.038 1.000 7.880 308 LEU A O 1
ATOM 2538 N N . ASP A 1 304 ? -29.836 -32.337 34.890 1.000 7.225 309 ASP A N 1
ATOM 2539 C CA . ASP A 1 304 ? -30.344 -32.072 33.520 1.000 7.587 309 ASP A CA 1
ATOM 2540 C C . ASP A 1 304 ? -31.802 -31.699 33.661 1.000 7.369 309 ASP A C 1
ATOM 2541 O O . ASP A 1 304 ? -32.652 -32.631 33.776 1.000 8.297 309 ASP A O 1
ATOM 2546 N N . HIS A 1 305 ? -32.100 -30.410 33.761 1.000 6.873 310 HIS A N 1
ATOM 2547 C CA . HIS A 1 305 ? -33.458 -29.919 34.037 1.000 6.782 310 HIS A CA 1
ATOM 2548 C C . HIS A 1 305 ? -34.218 -29.673 32.742 1.000 6.449 310 HIS A C 1
ATOM 2549 O O . HIS A 1 305 ? -33.782 -28.858 31.921 1.000 6.074 310 HIS A O 1
ATOM 2556 N N . ILE A 1 306 ? -35.337 -30.388 32.541 1.000 6.433 311 ILE A N 1
ATOM 2557 C CA . ILE A 1 306 ? -36.218 -30.262 31.348 1.000 6.994 311 ILE A CA 1
ATOM 2558 C C . ILE A 1 306 ? -37.648 -29.968 31.793 1.000 6.909 311 ILE A C 1
ATOM 2559 O O . ILE A 1 306 ? -38.523 -30.821 31.628 1.000 6.682 311 ILE A O 1
ATOM 2564 N N . PRO A 1 307 ? -37.954 -28.748 32.294 1.000 6.904 312 PRO A N 1
ATOM 2565 C CA . PRO A 1 307 ? -39.310 -28.421 32.779 1.000 7.414 312 PRO A CA 1
ATOM 2566 C C . PRO A 1 307 ? -40.400 -28.318 31.695 1.000 7.244 312 PRO A C 1
ATOM 2567 O O . PRO A 1 307 ? -41.564 -28.593 32.029 1.000 7.418 312 PRO A O 1
ATOM 2571 N N . GLU A 1 308 ? -40.038 -27.951 30.457 1.000 7.474 313 GLU A N 1
ATOM 2572 C CA . GLU A 1 308 ? -40.963 -27.834 29.285 1.000 7.378 313 GLU A CA 1
ATOM 2573 C C . GLU A 1 308 ? -41.916 -26.669 29.430 1.000 8.252 313 GLU A C 1
ATOM 2574 O O . GLU A 1 308 ? -42.177 -26.022 28.401 1.000 10.423 313 GLU A O 1
ATOM 2580 N N . PHE A 1 309 ? -42.456 -26.403 30.614 1.000 8.278 314 PHE A N 1
ATOM 2581 C CA . PHE A 1 309 ? -43.333 -25.249 30.899 1.000 8.525 314 PHE A CA 1
ATOM 2582 C C . PHE A 1 309 ? -43.017 -24.840 32.332 1.000 7.932 314 PHE A C 1
ATOM 2583 O O . PHE A 1 309 ? -42.236 -25.546 32.987 1.000 8.942 314 PHE A O 1
ATOM 2591 N N . VAL A 1 310 ? -43.652 -23.810 32.847 1.000 8.622 315 VAL A N 1
ATOM 2592 C CA . VAL A 1 310 ? -43.413 -23.345 34.242 1.000 9.066 315 VAL A CA 1
ATOM 2593 C C . VAL A 1 310 ? -44.738 -22.981 34.887 1.000 9.411 315 VAL A C 1
ATOM 2594 O O . VAL A 1 310 ? -45.276 -21.879 34.659 1.000 11.067 315 VAL A O 1
ATOM 2598 N N . SER A 1 311 ? -45.299 -23.897 35.662 1.000 7.573 316 SER A N 1
ATOM 2599 C CA . SER A 1 311 ? -46.607 -23.630 36.302 1.000 7.548 316 SER A CA 1
ATOM 2600 C C . SER A 1 311 ? -46.707 -24.393 37.603 1.000 6.693 316 SER A C 1
ATOM 2601 O O . SER A 1 311 ? -45.805 -25.189 37.922 1.000 6.282 316 SER A O 1
ATOM 2604 N N . PHE A 1 312 ? -47.836 -24.231 38.281 1.000 6.484 317 PHE A N 1
ATOM 2605 C CA . PHE A 1 312 ? -48.049 -24.986 39.523 1.000 6.383 317 PHE A CA 1
ATOM 2606 C C . PHE A 1 312 ? -47.992 -26.493 39.244 1.000 6.586 317 PHE A C 1
ATOM 2607 O O . PHE A 1 312 ? -47.652 -27.293 40.135 1.000 6.211 317 PHE A O 1
ATOM 2615 N N . ARG A 1 313 ? -48.288 -26.901 38.003 1.000 6.355 318 ARG A N 1
ATOM 2616 C CA . ARG A 1 313 ? -48.255 -28.342 37.641 1.000 6.542 318 ARG A CA 1
ATOM 2617 C C . ARG A 1 313 ? -46.856 -28.926 37.850 1.000 6.166 318 ARG A C 1
ATOM 2618 O O . ARG A 1 313 ? -46.771 -30.140 38.164 1.000 7.948 318 ARG A O 1
ATOM 2626 N N . ASN A 1 314 ? -45.783 -28.130 37.709 1.000 5.693 319 ASN A N 1
ATOM 2627 C CA . ASN A 1 314 ? -44.429 -28.710 37.905 1.000 5.274 319 ASN A CA 1
ATOM 2628 C C . ASN A 1 314 ? -43.497 -27.861 38.767 1.000 5.151 319 ASN A C 1
ATOM 2629 O O . ASN A 1 314 ? -42.321 -28.199 38.815 1.000 5.002 319 ASN A O 1
ATOM 2634 N N . ALA A 1 315 ? -44.033 -26.926 39.518 1.000 5.440 320 ALA A N 1
ATOM 2635 C CA . ALA A 1 315 ? -43.254 -25.933 40.288 1.000 5.497 320 ALA A CA 1
ATOM 2636 C C . ALA A 1 315 ? -42.310 -26.647 41.245 1.000 6.065 320 ALA A C 1
ATOM 2637 O O . ALA A 1 315 ? -41.248 -26.097 41.524 1.000 6.258 320 ALA A O 1
ATOM 2639 N N . HIS A 1 316 ? -42.729 -27.759 41.802 1.000 6.131 321 HIS A N 1
ATOM 2640 C CA . HIS A 1 316 ? -41.980 -28.410 42.903 1.000 6.459 321 HIS A CA 1
ATOM 2641 C C . HIS A 1 316 ? -40.864 -29.306 42.370 1.000 6.753 321 HIS A C 1
ATOM 2642 O O . HIS A 1 316 ? -39.977 -29.705 43.153 1.000 7.257 321 HIS A O 1
ATOM 2649 N N . SER A 1 317 ? -40.877 -29.659 41.096 1.000 6.573 322 SER A N 1
ATOM 2650 C CA . SER A 1 317 ? -39.889 -30.629 40.591 1.000 6.517 322 SER A CA 1
ATOM 2651 C C . SER A 1 317 ? -38.458 -30.073 40.754 1.000 6.547 322 SER A C 1
ATOM 2652 O O . SER A 1 317 ? -37.603 -30.835 41.208 1.000 5.965 322 SER A O 1
ATOM 2655 N N . ASP A 1 318 ? -38.173 -28.859 40.299 1.000 6.531 323 ASP A N 1
ATOM 2656 C CA . ASP A 1 318 ? -36.763 -28.397 40.268 1.000 6.710 323 ASP A CA 1
ATOM 2657 C C . ASP A 1 318 ? -36.243 -28.182 41.691 1.000 6.557 323 ASP A C 1
ATOM 2658 O O . ASP A 1 318 ? -35.082 -28.589 41.973 1.000 6.627 323 ASP A O 1
ATOM 2663 N N . LEU A 1 319 ? -37.063 -27.649 42.602 1.000 7.235 324 LEU A N 1
ATOM 2664 C CA . LEU A 1 319 ? -36.610 -27.477 44.003 1.000 7.279 324 LEU A CA 1
ATOM 2665 C C . LEU A 1 319 ? -36.286 -28.847 44.613 1.000 7.586 324 LEU A C 1
ATOM 2666 O O . LEU A 1 319 ? -35.210 -29.059 45.221 1.000 8.069 324 LEU A O 1
ATOM 2671 N N . ALA A 1 320 ? -37.227 -29.810 44.529 1.000 7.481 325 ALA A N 1
ATOM 2672 C CA . ALA A 1 320 ? -36.979 -31.129 45.124 1.000 6.860 325 ALA A CA 1
ATOM 2673 C C . ALA A 1 320 ? -35.697 -31.765 44.573 1.000 7.148 325 ALA A C 1
ATOM 2674 O O . ALA A 1 320 ? -34.914 -32.314 45.330 1.000 7.226 325 ALA A O 1
ATOM 2676 N N . CYS A 1 321 ? -35.456 -31.679 43.259 1.000 7.822 326 CYS A N 1
ATOM 2677 C CA . CYS A 1 321 ? -34.264 -32.261 42.625 1.000 7.763 326 CYS A CA 1
ATOM 2678 C C . CYS A 1 321 ? -33.015 -31.522 43.132 1.000 7.637 326 CYS A C 1
ATOM 2679 O O . CYS A 1 321 ? -32.061 -32.158 43.481 1.000 8.031 326 CYS A O 1
ATOM 2682 N N . ASN A 1 322 ? -33.062 -30.202 43.226 1.000 7.027 327 ASN A N 1
ATOM 2683 C CA . ASN A 1 322 ? -31.903 -29.406 43.686 1.000 7.266 327 ASN A CA 1
ATOM 2684 C C . ASN A 1 322 ? -31.590 -29.825 45.134 1.000 8.314 327 ASN A C 1
ATOM 2685 O O . ASN A 1 322 ? -30.402 -29.988 45.458 1.000 9.209 327 ASN A O 1
ATOM 2690 N N . LYS A 1 323 ? -32.620 -30.023 45.950 1.000 9.257 328 LYS A N 1
ATOM 2691 C CA . LYS A 1 323 ? -32.438 -30.336 47.382 1.000 10.417 328 LYS A CA 1
ATOM 2692 C C . LYS A 1 323 ? -31.856 -31.744 47.528 1.000 10.230 328 LYS A C 1
ATOM 2693 O O . LYS A 1 323 ? -31.031 -31.971 48.423 1.000 10.018 328 LYS A O 1
ATOM 2699 N N . ILE A 1 324 ? -32.312 -32.688 46.707 1.000 9.770 329 ILE A N 1
ATOM 2700 C CA . ILE A 1 324 ? -31.796 -34.066 46.734 1.000 11.499 329 ILE A CA 1
ATOM 2701 C C . ILE A 1 324 ? -30.344 -34.083 46.263 1.000 11.151 329 ILE A C 1
ATOM 2702 O O . ILE A 1 324 ? -29.553 -34.839 46.843 1.000 11.229 329 ILE A O 1
ATOM 2707 N N . LEU A 1 325 ? -29.992 -33.280 45.267 1.000 11.089 330 LEU A N 1
ATOM 2708 C CA . LEU A 1 325 ? -28.583 -33.237 44.826 1.000 11.581 330 LEU A CA 1
ATOM 2709 C C . LEU A 1 325 ? -27.739 -32.696 45.988 1.000 12.130 330 LEU A C 1
ATOM 2710 O O . LEU A 1 325 ? -26.709 -33.320 46.270 1.000 13.397 330 LEU A O 1
ATOM 2715 N N . GLU A 1 326 ? -28.170 -31.637 46.624 1.000 12.236 331 GLU A N 1
ATOM 2716 C CA . GLU A 1 326 ? -27.466 -31.099 47.822 1.000 13.491 331 GLU A CA 1
ATOM 2717 C C . GLU A 1 326 ? -27.286 -32.194 48.872 1.000 12.621 331 GLU A C 1
ATOM 2718 O O . GLU A 1 326 ? -26.215 -32.232 49.499 1.000 12.019 331 GLU A O 1
ATOM 2724 N N . ALA A 1 327 ? -28.299 -33.023 49.106 1.000 11.503 332 ALA A N 1
ATOM 2725 C CA . ALA A 1 327 ? -28.210 -34.086 50.138 1.000 11.428 332 ALA A CA 1
ATOM 2726 C C . ALA A 1 327 ? -27.128 -35.090 49.766 1.000 11.754 332 ALA A C 1
ATOM 2727 O O . ALA A 1 327 ? -26.391 -35.566 50.677 1.000 11.939 332 ALA A O 1
ATOM 2729 N N . MET A 1 328 ? -27.099 -35.493 48.502 1.000 11.966 333 MET A N 1
ATOM 2730 C CA . MET A 1 328 ? -26.106 -36.501 48.026 1.000 13.276 333 MET A CA 1
ATOM 2731 C C . MET A 1 328 ? -24.729 -35.876 47.769 1.000 13.364 333 MET A C 1
ATOM 2732 O O . MET A 1 328 ? -23.754 -36.629 47.777 1.000 14.277 333 MET A O 1
ATOM 2737 N N . GLN A 1 329 ? -24.641 -34.574 47.587 1.000 11.770 334 GLN A N 1
ATOM 2738 C CA . GLN A 1 329 ? -23.383 -33.902 47.155 1.000 12.220 334 GLN A CA 1
ATOM 2739 C C . GLN A 1 329 ? -23.245 -32.596 47.923 1.000 13.227 334 GLN A C 1
ATOM 2740 O O . GLN A 1 329 ? -23.305 -31.514 47.358 1.000 12.773 334 GLN A O 1
ATOM 2746 N N . PRO A 1 330 ? -23.095 -32.640 49.263 1.000 13.792 335 PRO A N 1
ATOM 2747 C CA . PRO A 1 330 ? -23.103 -31.430 50.089 1.000 15.144 335 PRO A CA 1
ATOM 2748 C C . PRO A 1 330 ? -21.881 -30.520 49.943 1.000 14.789 335 PRO A C 1
ATOM 2749 O O . PRO A 1 330 ? -21.928 -29.406 50.368 1.000 15.776 335 PRO A O 1
ATOM 2753 N N . GLU A 1 331 ? -20.813 -31.044 49.355 1.000 15.483 336 GLU A N 1
ATOM 2754 C CA . GLU A 1 331 ? -19.504 -30.362 49.318 1.000 17.453 336 GLU A CA 1
ATOM 2755 C C . GLU A 1 331 ? -19.262 -29.738 47.952 1.000 17.001 336 GLU A C 1
ATOM 2756 O O . GLU A 1 331 ? -18.145 -29.203 47.747 1.000 19.248 336 GLU A O 1
ATOM 2762 N N . ALA A 1 332 ? -20.238 -29.758 47.050 1.000 13.257 337 ALA A N 1
ATOM 2763 C CA . ALA A 1 332 ? -20.056 -29.144 45.713 1.000 13.203 337 ALA A CA 1
ATOM 2764 C C . ALA A 1 332 ? -21.268 -28.282 45.442 1.000 12.224 337 ALA A C 1
ATOM 2765 O O . ALA A 1 332 ? -22.326 -28.510 45.997 1.000 11.742 337 ALA A O 1
ATOM 2767 N N . PRO A 1 333 ? -21.142 -27.257 44.605 1.000 11.723 338 PRO A N 1
ATOM 2768 C CA . PRO A 1 333 ? -22.304 -26.435 44.264 1.000 10.943 338 PRO A CA 1
ATOM 2769 C C . PRO A 1 333 ? -23.377 -27.268 43.540 1.000 10.498 338 PRO A C 1
ATOM 2770 O O . PRO A 1 333 ? -23.056 -28.099 42.716 1.000 10.347 338 PRO A O 1
ATOM 2774 N N . VAL A 1 334 ? -24.619 -26.890 43.754 1.000 10.102 339 VAL A N 1
ATOM 2775 C CA . VAL A 1 334 ? -25.765 -27.443 42.973 1.000 10.122 339 VAL A CA 1
ATOM 2776 C C . VAL A 1 334 ? -25.757 -26.693 41.651 1.000 9.687 339 VAL A C 1
ATOM 2777 O O . VAL A 1 334 ? -25.797 -25.474 41.677 1.000 9.366 339 VAL A O 1
ATOM 2781 N N . TRP A 1 335 ? -25.722 -27.412 40.561 1.000 9.304 340 TRP A N 1
ATOM 2782 C CA . TRP A 1 335 ? -25.671 -26.759 39.229 1.000 9.538 340 TRP A CA 1
ATOM 2783 C C . TRP A 1 335 ? -26.376 -27.658 38.226 1.000 8.269 340 TRP A C 1
ATOM 2784 O O . TRP A 1 335 ? -26.590 -28.851 38.494 1.000 8.712 340 TRP A O 1
ATOM 2795 N N . ALA A 1 336 ? -26.783 -27.049 37.124 1.000 7.851 341 ALA A N 1
ATOM 2796 C CA . ALA A 1 336 ? -27.471 -27.768 36.042 1.000 7.799 341 ALA A CA 1
ATOM 2797 C C . ALA A 1 336 ? -26.479 -27.935 34.875 1.000 7.941 341 ALA A C 1
ATOM 2798 O O . ALA A 1 336 ? -26.223 -26.932 34.198 1.000 8.804 341 ALA A O 1
ATOM 2800 N N . ALA A 1 337 ? -25.987 -29.138 34.652 1.000 7.479 342 ALA A N 1
ATOM 2801 C CA . ALA A 1 337 ? -25.178 -29.494 33.474 1.000 7.692 342 ALA A CA 1
ATOM 2802 C C . ALA A 1 337 ? -25.955 -29.242 32.172 1.000 7.691 342 ALA A C 1
ATOM 2803 O O . ALA A 1 337 ? -25.310 -28.874 31.147 1.000 7.544 342 ALA A O 1
ATOM 2805 N N . GLU A 1 338 ? -27.260 -29.505 32.174 1.000 6.863 343 GLU A N 1
ATOM 2806 C CA . GLU A 1 338 ? -28.148 -29.175 31.034 1.000 7.400 343 GLU A CA 1
ATOM 2807 C C . GLU A 1 338 ? -29.339 -28.425 31.574 1.000 7.314 343 GLU A C 1
ATOM 2808 O O . GLU A 1 338 ? -30.095 -28.993 32.430 1.000 8.027 343 GLU A O 1
ATOM 2814 N N . PHE A 1 339 ? -29.543 -27.209 31.124 1.000 7.220 344 PHE A N 1
ATOM 2815 C CA . PHE A 1 339 ? -30.482 -26.270 31.763 1.000 7.063 344 PHE A CA 1
ATOM 2816 C C . PHE A 1 339 ? -31.370 -25.766 30.653 1.000 7.238 344 PHE A C 1
ATOM 2817 O O . PHE A 1 339 ? -30.855 -25.076 29.770 1.000 6.881 344 PHE A O 1
ATOM 2825 N N . GLN A 1 340 ? -32.605 -26.238 30.595 1.000 6.637 345 GLN A N 1
ATOM 2826 C CA . GLN A 1 340 ? -33.383 -26.123 29.358 1.000 6.783 345 GLN A CA 1
ATOM 2827 C C . GLN A 1 340 ? -33.331 -24.718 28.765 1.000 6.227 345 GLN A C 1
ATOM 2828 O O . GLN A 1 340 ? -33.690 -23.759 29.389 1.000 6.433 345 GLN A O 1
ATOM 2834 N N . ALA A 1 341 ? -33.009 -24.671 27.487 1.000 6.449 346 ALA A N 1
ATOM 2835 C CA . ALA A 1 341 ? -33.089 -23.517 26.589 1.000 6.247 346 ALA A CA 1
ATOM 2836 C C . ALA A 1 341 ? -33.631 -24.085 25.265 1.000 6.187 346 ALA A C 1
ATOM 2837 O O . ALA A 1 341 ? -33.061 -25.001 24.663 1.000 6.767 346 ALA A O 1
ATOM 2839 N N . GLY A 1 342 ? -34.741 -23.524 24.790 1.000 6.591 347 GLY A N 1
ATOM 2840 C CA . GLY A 1 342 ? -35.447 -24.129 23.649 1.000 6.592 347 GLY A CA 1
ATOM 2841 C C . GLY A 1 342 ? -35.997 -25.490 24.030 1.000 7.302 347 GLY A C 1
ATOM 2842 O O . GLY A 1 342 ? -36.111 -25.802 25.222 1.000 7.887 347 GLY A O 1
ATOM 2843 N N . THR A 1 343 ? -36.294 -26.298 23.041 1.000 6.992 348 THR A N 1
ATOM 2844 C CA . THR A 1 343 ? -36.950 -27.610 23.192 1.000 7.267 348 THR A CA 1
ATOM 2845 C C . THR A 1 343 ? -36.285 -28.630 22.273 1.000 7.112 348 THR A C 1
ATOM 2846 O O . THR A 1 343 ? -36.049 -28.320 21.084 1.000 7.009 348 THR A O 1
ATOM 2850 N N . ARG A 1 344 ? -36.051 -29.812 22.813 1.000 6.888 349 ARG A N 1
ATOM 2851 C CA . ARG A 1 344 ? -35.588 -30.943 22.002 1.000 7.964 349 ARG A CA 1
ATOM 2852 C C . ARG A 1 344 ? -36.655 -31.430 20.997 1.000 8.138 349 ARG A C 1
ATOM 2853 O O . ARG A 1 344 ? -36.303 -32.168 20.063 1.000 9.587 349 ARG A O 1
ATOM 2861 N N . GLU A 1 345 ? -37.917 -31.041 21.179 1.000 8.724 350 GLU A N 1
ATOM 2862 C CA . GLU A 1 345 ? -39.041 -31.664 20.441 1.000 8.916 350 GLU A CA 1
ATOM 2863 C C . GLU A 1 345 ? -39.891 -30.554 19.840 1.000 7.458 350 GLU A C 1
ATOM 2864 O O . GLU A 1 345 ? -40.438 -29.762 20.595 1.000 7.616 350 GLU A O 1
ATOM 2870 N N . HIS A 1 346 ? -40.018 -30.475 18.512 1.000 6.383 351 HIS A N 1
ATOM 2871 C CA . HIS A 1 346 ? -40.742 -29.349 17.854 1.000 6.429 351 HIS A CA 1
ATOM 2872 C C . HIS A 1 346 ? -42.136 -29.164 18.439 1.000 6.496 351 HIS A C 1
ATOM 2873 O O . HIS A 1 346 ? -42.592 -28.016 18.546 1.000 7.799 351 HIS A O 1
ATOM 2880 N N . HIS A 1 347 ? -42.829 -30.277 18.714 1.000 6.574 352 HIS A N 1
ATOM 2881 C CA . HIS A 1 347 ? -44.238 -30.296 19.168 1.000 6.490 352 HIS A CA 1
ATOM 2882 C C . HIS A 1 347 ? -44.374 -30.008 20.660 1.000 7.175 352 HIS A C 1
ATOM 2883 O O . HIS A 1 347 ? -45.545 -29.946 21.114 1.000 7.471 352 HIS A O 1
ATOM 2890 N N . VAL A 1 348 ? -43.266 -29.807 21.382 1.000 6.581 353 VAL A N 1
ATOM 2891 C CA . VAL A 1 348 ? -43.283 -29.517 22.828 1.000 6.632 353 VAL A CA 1
ATOM 2892 C C . VAL A 1 348 ? -42.682 -28.139 22.998 1.000 6.549 353 VAL A C 1
ATOM 2893 O O . VAL A 1 348 ? -41.442 -27.994 23.036 1.000 7.294 353 VAL A O 1
ATOM 2897 N N . LYS A 1 349 ? -43.522 -27.133 22.982 1.000 6.647 354 LYS A N 1
ATOM 2898 C CA . LYS A 1 349 ? -43.017 -25.745 22.893 1.000 6.634 354 LYS A CA 1
ATOM 2899 C C . LYS A 1 349 ? -42.274 -25.366 24.181 1.000 7.140 354 LYS A C 1
ATOM 2900 O O . LYS A 1 349 ? -42.655 -25.769 25.279 1.000 7.037 354 LYS A O 1
ATOM 2906 N N . ALA A 1 350 ? -41.277 -24.510 24.008 1.000 6.939 355 ALA A N 1
ATOM 2907 C CA . ALA A 1 350 ? -40.481 -23.899 25.082 1.000 8.040 355 ALA A CA 1
ATOM 2908 C C . ALA A 1 350 ? -40.552 -22.391 24.902 1.000 7.905 355 ALA A C 1
ATOM 2909 O O . ALA A 1 350 ? -39.892 -21.835 23.975 1.000 9.538 355 ALA A O 1
ATOM 2911 N N . TYR A 1 351 ? -41.413 -21.739 25.693 1.000 7.124 356 TYR A N 1
ATOM 2912 C CA . TYR A 1 351 ? -41.668 -20.298 25.559 1.000 7.410 356 TYR A CA 1
ATOM 2913 C C . TYR A 1 351 ? -40.592 -19.527 26.305 1.000 7.256 356 TYR A C 1
ATOM 2914 O O . TYR A 1 351 ? -40.332 -19.868 27.465 1.000 6.708 356 TYR A O 1
ATOM 2923 N N . ALA A 1 352 ? -40.024 -18.519 25.660 1.000 7.933 357 ALA A N 1
ATOM 2924 C CA . ALA A 1 352 ? -39.045 -17.646 26.340 1.000 8.876 357 ALA A CA 1
ATOM 2925 C C . ALA A 1 352 ? -39.614 -17.130 27.667 1.000 9.502 357 ALA A C 1
ATOM 2926 O O . ALA A 1 352 ? -38.858 -17.098 28.673 1.000 9.357 357 ALA A O 1
ATOM 2928 N N . LYS A 1 353 ? -40.876 -16.697 27.702 1.000 9.558 358 LYS A N 1
ATOM 2929 C CA . LYS A 1 353 ? -41.477 -16.136 28.932 1.000 11.326 358 LYS A CA 1
ATOM 2930 C C . LYS A 1 353 ? -41.588 -17.221 29.996 1.000 9.970 358 LYS A C 1
ATOM 2931 O O . LYS A 1 353 ? -41.621 -16.876 31.194 1.000 10.206 358 LYS A O 1
ATOM 2937 N N . ASP A 1 354 ? -41.758 -18.481 29.609 1.000 8.472 359 ASP A N 1
ATOM 2938 C CA . ASP A 1 354 ? -41.772 -19.571 30.631 1.000 7.713 359 ASP A CA 1
ATOM 2939 C C . ASP A 1 354 ? -40.350 -19.725 31.167 1.000 7.534 359 ASP A C 1
ATOM 2940 O O . ASP A 1 354 ? -40.119 -19.779 32.391 1.000 6.982 359 ASP A O 1
ATOM 2945 N N . LEU A 1 355 ? -39.396 -19.936 30.275 1.000 7.495 360 LEU A N 1
ATOM 2946 C CA . LEU A 1 355 ? -38.045 -20.332 30.716 1.000 7.177 360 LEU A CA 1
ATOM 2947 C C . LEU A 1 355 ? -37.416 -19.176 31.503 1.000 7.611 360 LEU A C 1
ATOM 2948 O O . LEU A 1 355 ? -36.714 -19.471 32.473 1.000 7.513 360 LEU A O 1
ATOM 2953 N N . GLU A 1 356 ? -37.685 -17.921 31.137 1.000 7.653 361 GLU A N 1
ATOM 2954 C CA . GLU A 1 356 ? -37.141 -16.788 31.931 1.000 7.688 361 GLU A CA 1
ATOM 2955 C C . GLU A 1 356 ? -37.547 -16.951 33.399 1.000 7.228 361 GLU A C 1
ATOM 2956 O O . GLU A 1 356 ? -36.728 -16.762 34.314 1.000 7.398 361 GLU A O 1
ATOM 2962 N N . THR A 1 357 ? -38.814 -17.251 33.645 1.000 7.140 362 THR A N 1
ATOM 2963 C CA . THR A 1 357 ? -39.290 -17.492 35.016 1.000 7.396 362 THR A CA 1
ATOM 2964 C C . THR A 1 357 ? -38.590 -18.715 35.624 1.000 7.424 362 THR A C 1
ATOM 2965 O O . THR A 1 357 ? -38.246 -18.677 36.819 1.000 7.123 362 THR A O 1
ATOM 2969 N N . PHE A 1 358 ? -38.465 -19.795 34.873 1.000 7.069 363 PHE A N 1
ATOM 2970 C CA . PHE A 1 358 ? -37.741 -20.985 35.367 1.000 7.049 363 PHE A CA 1
ATOM 2971 C C . PHE A 1 358 ? -36.324 -20.602 35.809 1.000 7.284 363 PHE A C 1
ATOM 2972 O O . PHE A 1 358 ? -35.816 -21.074 36.850 1.000 7.226 363 PHE A O 1
ATOM 2980 N N . TYR A 1 359 ? -35.675 -19.739 35.041 1.000 7.132 364 TYR A N 1
ATOM 2981 C CA . TYR A 1 359 ? -34.278 -19.370 35.367 1.000 7.035 364 TYR A CA 1
ATOM 2982 C C . TYR A 1 359 ? -34.237 -18.656 36.725 1.000 6.790 364 TYR A C 1
ATOM 2983 O O . TYR A 1 359 ? -33.340 -18.928 37.607 1.000 7.918 364 TYR A O 1
ATOM 2992 N N . ILE A 1 360 ? -35.145 -17.712 36.916 1.000 7.027 365 ILE A N 1
ATOM 2993 C CA . ILE A 1 360 ? -35.208 -16.950 38.196 1.000 7.049 365 ILE A CA 1
ATOM 2994 C C . ILE A 1 360 ? -35.648 -17.878 39.323 1.000 6.810 365 ILE A C 1
ATOM 2995 O O . ILE A 1 360 ? -35.042 -17.845 40.421 1.000 6.931 365 ILE A O 1
ATOM 3000 N N . ALA A 1 361 ? -36.641 -18.732 39.112 1.000 6.563 366 ALA A N 1
ATOM 3001 C CA . ALA A 1 361 ? -37.045 -19.726 40.137 1.000 6.428 366 ALA A CA 1
ATOM 3002 C C . ALA A 1 361 ? -35.855 -20.596 40.540 1.000 5.942 366 ALA A C 1
ATOM 3003 O O . ALA A 1 361 ? -35.758 -21.018 41.694 1.000 6.391 366 ALA A O 1
ATOM 3005 N N . SER A 1 362 ? -35.015 -20.972 39.585 1.000 6.038 367 SER A N 1
ATOM 3006 C CA . SER A 1 362 ? -33.845 -21.832 39.835 1.000 6.405 367 SER A CA 1
ATOM 3007 C C . SER A 1 362 ? -32.896 -21.091 40.787 1.000 6.592 367 SER A C 1
ATOM 3008 O O . SER A 1 362 ? -32.347 -21.728 41.701 1.000 7.462 367 SER A O 1
ATOM 3011 N N . LEU A 1 363 ? -32.714 -19.784 40.592 1.000 7.334 368 LEU A N 1
ATOM 3012 C CA . LEU A 1 363 ? -31.915 -18.977 41.559 1.000 7.348 368 LEU A CA 1
ATOM 3013 C C . LEU A 1 363 ? -32.565 -19.058 42.954 1.000 6.991 368 LEU A C 1
ATOM 3014 O O . LEU A 1 363 ? -31.848 -19.263 43.959 1.000 8.066 368 LEU A O 1
ATOM 3019 N N . ALA A 1 364 ? -33.872 -18.794 43.046 1.000 7.269 369 ALA A N 1
ATOM 3020 C CA . ALA A 1 364 ? -34.626 -18.909 44.318 1.000 7.415 369 ALA A CA 1
ATOM 3021 C C . ALA A 1 364 ? -34.361 -20.269 44.956 1.000 7.562 369 ALA A C 1
ATOM 3022 O O . ALA A 1 364 ? -34.148 -20.344 46.188 1.000 7.369 369 ALA A O 1
ATOM 3024 N N . HIS A 1 365 ? -34.368 -21.327 44.140 1.000 7.236 370 HIS A N 1
ATOM 3025 C CA . HIS A 1 365 ? -34.246 -22.761 44.556 1.000 6.967 370 HIS A CA 1
ATOM 3026 C C . HIS A 1 365 ? -32.799 -23.215 44.701 1.000 6.954 370 HIS A C 1
ATOM 3027 O O . HIS A 1 365 ? -32.563 -24.421 44.804 1.000 8.131 370 HIS A O 1
ATOM 3034 N N . GLY A 1 366 ? -31.848 -22.274 44.742 1.000 6.712 371 GLY A N 1
ATOM 3035 C CA . GLY A 1 366 ? -30.487 -22.589 45.231 1.000 7.571 371 GLY A CA 1
ATOM 3036 C C . GLY A 1 366 ? -29.495 -22.982 44.159 1.000 8.345 371 GLY A C 1
ATOM 3037 O O . GLY A 1 366 ? -28.425 -23.506 44.492 1.000 9.582 371 GLY A O 1
ATOM 3038 N N . ILE A 1 367 ? -29.790 -22.810 42.882 1.000 8.183 372 ILE A N 1
ATOM 3039 C CA . ILE A 1 367 ? -28.822 -23.195 41.815 1.000 8.614 372 ILE A CA 1
ATOM 3040 C C . ILE A 1 367 ? -27.642 -22.190 41.845 1.000 8.145 372 ILE A C 1
ATOM 3041 O O . ILE A 1 367 ? -27.855 -20.998 42.094 1.000 8.337 372 ILE A O 1
ATOM 3046 N N . LYS A 1 368 ? -26.455 -22.709 41.586 1.000 8.115 373 LYS A N 1
ATOM 3047 C CA . LYS A 1 368 ? -25.197 -21.933 41.695 1.000 8.121 373 LYS A CA 1
ATOM 3048 C C . LYS A 1 368 ? -24.523 -21.796 40.333 1.000 8.477 373 LYS A C 1
ATOM 3049 O O . LYS A 1 368 ? -23.558 -21.082 40.204 1.000 8.688 373 LYS A O 1
ATOM 3055 N N . GLY A 1 369 ? -24.999 -22.497 39.335 1.000 7.680 374 GLY A N 1
ATOM 3056 C CA . GLY A 1 369 ? -24.433 -22.427 37.986 1.000 7.867 374 GLY A CA 1
ATOM 3057 C C . GLY A 1 369 ? -25.295 -23.240 37.038 1.000 8.447 374 GLY A C 1
ATOM 3058 O O . GLY A 1 369 ? -26.106 -24.082 37.489 1.000 7.870 374 GLY A O 1
ATOM 3059 N N . PHE A 1 370 ? -25.193 -22.966 35.749 1.000 8.316 375 PHE A N 1
ATOM 3060 C CA . PHE A 1 370 ? -25.965 -23.758 34.772 1.000 7.895 375 PHE A CA 1
ATOM 3061 C C . PHE A 1 370 ? -25.394 -23.561 33.366 1.000 7.946 375 PHE A C 1
ATOM 3062 O O . PHE A 1 370 ? -24.612 -22.638 33.113 1.000 8.025 375 PHE A O 1
ATOM 3070 N N . ASN A 1 371 ? -25.782 -24.468 32.497 1.000 7.301 376 ASN A N 1
ATOM 3071 C CA . ASN A 1 371 ? -25.350 -24.582 31.101 1.000 6.651 376 ASN A CA 1
ATOM 3072 C C . ASN A 1 371 ? -26.625 -24.619 30.280 1.000 6.498 376 ASN A C 1
ATOM 3073 O O . ASN A 1 371 ? -27.301 -25.677 30.269 1.000 7.125 376 ASN A O 1
ATOM 3078 N N . TYR A 1 372 ? -26.945 -23.515 29.643 1.000 6.474 377 TYR A N 1
ATOM 3079 C CA . TYR A 1 372 ? -28.126 -23.426 28.747 1.000 6.857 377 TYR A CA 1
ATOM 3080 C C . TYR A 1 372 ? -28.013 -24.478 27.668 1.000 6.845 377 TYR A C 1
ATOM 3081 O O . TYR A 1 372 ? -27.105 -24.457 26.842 1.000 7.214 377 TYR A O 1
ATOM 3090 N N . TYR A 1 373 ? -28.976 -25.393 27.629 1.000 7.139 378 TYR A N 1
ATOM 3091 C CA . TYR A 1 373 ? -28.963 -26.574 26.758 1.000 7.626 378 TYR A CA 1
ATOM 3092 C C . TYR A 1 373 ? -30.315 -26.562 26.045 1.000 7.745 378 TYR A C 1
ATOM 3093 O O . TYR A 1 373 ? -31.296 -26.937 26.698 1.000 8.369 378 TYR A O 1
ATOM 3102 N N . MET A 1 374 ? -30.434 -26.057 24.808 1.000 7.419 379 MET A N 1
ATOM 3103 C CA . MET A 1 374 ? -29.377 -25.640 23.898 1.000 7.343 379 MET A CA 1
ATOM 3104 C C . MET A 1 374 ? -29.371 -24.146 23.752 1.000 7.228 379 MET A C 1
ATOM 3105 O O . MET A 1 374 ? -30.408 -23.540 23.416 1.000 7.816 379 MET A O 1
ATOM 3110 N N . PHE A 1 375 ? -28.218 -23.508 23.960 1.000 7.417 380 PHE A N 1
ATOM 3111 C CA . PHE A 1 375 ? -28.085 -22.082 23.642 1.000 7.047 380 PHE A CA 1
ATOM 3112 C C . PHE A 1 375 ? -28.237 -21.857 22.127 1.000 7.026 380 PHE A C 1
ATOM 3113 O O . PHE A 1 375 ? -29.047 -21.036 21.704 1.000 7.182 380 PHE A O 1
ATOM 3121 N N . SER A 1 376 ? -27.516 -22.636 21.357 1.000 7.452 381 SER A N 1
ATOM 3122 C CA . SER A 1 376 ? -27.533 -22.637 19.886 1.000 8.191 381 SER A CA 1
ATOM 3123 C C . SER A 1 376 ? -28.160 -23.939 19.403 1.000 7.545 381 SER A C 1
ATOM 3124 O O . SER A 1 376 ? -27.755 -25.049 19.799 1.000 9.041 381 SER A O 1
ATOM 3127 N N . GLN A 1 377 ? -29.099 -23.780 18.502 1.000 8.224 382 GLN A N 1
ATOM 3128 C CA . GLN A 1 377 ? -29.637 -24.847 17.647 1.000 8.385 382 GLN A CA 1
ATOM 3129 C C . GLN A 1 377 ? -28.514 -25.477 16.821 1.000 8.124 382 GLN A C 1
ATOM 3130 O O . GLN A 1 377 ? -27.480 -24.809 16.555 1.000 9.361 382 GLN A O 1
ATOM 3136 N N . GLY A 1 378 ? -28.721 -26.694 16.384 1.000 8.716 383 GLY A N 1
ATOM 3137 C CA . GLY A 1 378 ? -27.789 -27.327 15.433 1.000 9.261 383 GLY A CA 1
ATOM 3138 C C . GLY A 1 378 ? -28.503 -27.840 14.208 1.000 10.763 383 GLY A C 1
ATOM 3139 O O . GLY A 1 378 ? -29.720 -28.058 14.254 1.000 9.674 383 GLY A O 1
ATOM 3140 N N . ILE A 1 379 ? -27.750 -28.051 13.144 1.000 10.862 384 ILE A N 1
ATOM 3141 C CA . ILE A 1 379 ? -28.204 -28.827 11.961 1.000 12.156 384 ILE A CA 1
ATOM 3142 C C . ILE A 1 379 ? -27.368 -30.101 11.947 1.000 12.765 384 ILE A C 1
ATOM 3143 O O . ILE A 1 379 ? -26.148 -30.010 11.963 1.000 15.143 384 ILE A O 1
ATOM 3148 N N . ASN A 1 380 ? -28.012 -31.251 12.002 1.000 12.995 385 ASN A N 1
ATOM 3149 C CA . ASN A 1 380 ? -27.298 -32.552 11.945 1.000 14.519 385 ASN A CA 1
ATOM 3150 C C . ASN A 1 380 ? -26.601 -32.633 10.594 1.000 17.876 385 ASN A C 1
ATOM 3151 O O . ASN A 1 380 ? -27.239 -32.471 9.570 1.000 18.532 385 ASN A O 1
ATOM 3156 N N . PRO A 1 381 ? -25.289 -32.927 10.566 1.000 21.860 386 PRO A N 1
ATOM 3157 C CA . PRO A 1 381 ? -24.571 -33.080 9.309 1.000 24.179 386 PRO A CA 1
ATOM 3158 C C . PRO A 1 381 ? -24.970 -34.447 8.768 1.000 23.779 386 PRO A C 1
ATOM 3159 O O . PRO A 1 381 ? -25.390 -35.267 9.546 1.000 23.966 386 PRO A O 1
ATOM 3163 N N . GLU A 1 382 ? -24.882 -34.612 7.450 1.000 25.471 387 GLU A N 1
ATOM 3164 C CA . GLU A 1 382 ? -24.786 -35.931 6.764 1.000 31.843 387 GLU A CA 1
ATOM 3165 C C . GLU A 1 382 ? -25.670 -36.989 7.432 1.000 25.694 387 GLU A C 1
ATOM 3166 O O . GLU A 1 382 ? -25.157 -38.063 7.663 1.000 28.830 387 GLU A O 1
ATOM 3172 N N . GLY A 1 383 ? -26.943 -36.707 7.728 1.000 27.255 388 GLY A N 1
ATOM 3173 C CA . GLY A 1 383 ? -27.889 -37.717 8.244 1.000 24.967 388 GLY A CA 1
ATOM 3174 C C . GLY A 1 383 ? -27.514 -38.289 9.617 1.000 26.568 388 GLY A C 1
ATOM 3175 O O . GLY A 1 383 ? -28.001 -39.372 9.948 1.000 28.123 388 GLY A O 1
ATOM 3176 N N . LYS A 1 384 ? -26.689 -37.595 10.402 1.000 22.461 389 LYS A N 1
ATOM 3177 C CA . LYS A 1 384 ? -26.120 -38.156 11.661 1.000 27.339 389 LYS A CA 1
ATOM 3178 C C . LYS A 1 384 ? -27.018 -37.810 12.854 1.000 25.349 389 LYS A C 1
ATOM 3179 O O . LYS A 1 384 ? -26.664 -38.173 13.983 1.000 27.427 389 LYS A O 1
ATOM 3185 N N . GLY A 1 385 ? -28.126 -37.133 12.610 1.000 24.586 390 GLY A N 1
ATOM 3186 C CA . GLY A 1 385 ? -29.179 -36.886 13.605 1.000 26.539 390 GLY A CA 1
ATOM 3187 C C . GLY A 1 385 ? -29.906 -38.196 13.862 1.000 29.831 390 GLY A C 1
ATOM 3188 O O . GLY A 1 385 ? -30.166 -38.943 12.898 1.000 31.365 390 GLY A O 1
ATOM 3189 N N . PHE A 1 386 ? -30.195 -38.495 15.124 1.000 24.752 391 PHE A N 1
ATOM 3190 C CA . PHE A 1 386 ? -31.014 -39.668 15.502 1.000 23.216 391 PHE A CA 1
ATOM 3191 C C . PHE A 1 386 ? -32.396 -39.489 14.880 1.000 21.008 391 PHE A C 1
ATOM 3192 O O . PHE A 1 386 ? -32.974 -40.481 14.400 1.000 23.841 391 PHE A O 1
ATOM 3200 N N . TYR A 1 387 ? -32.919 -38.262 14.936 1.000 19.157 392 TYR A N 1
ATOM 3201 C CA . TYR A 1 387 ? -34.256 -37.867 14.479 1.000 18.335 392 TYR A CA 1
ATOM 3202 C C . TYR A 1 387 ? -34.028 -37.163 13.126 1.000 19.237 392 TYR A C 1
ATOM 3203 O O . TYR A 1 387 ? -33.248 -37.676 12.270 1.000 24.953 392 TYR A O 1
ATOM 3212 N N . GLY A 1 388 ? -34.574 -35.985 12.955 1.000 16.258 393 GLY A N 1
ATOM 3213 C CA . GLY A 1 388 ? -34.586 -35.277 11.668 1.000 14.573 393 GLY A CA 1
ATOM 3214 C C . GLY A 1 388 ? -33.335 -34.446 11.456 1.000 13.865 393 GLY A C 1
ATOM 3215 O O . GLY A 1 388 ? -32.301 -34.696 12.082 1.000 14.627 393 GLY A O 1
ATOM 3216 N N . LYS A 1 389 ? -33.450 -33.445 10.616 1.000 12.123 394 LYS A N 1
ATOM 3217 C CA . LYS A 1 389 ? -32.317 -32.580 10.224 1.000 12.952 394 LYS A CA 1
ATOM 3218 C C . LYS A 1 389 ? -31.965 -31.625 11.348 1.000 11.933 394 LYS A C 1
ATOM 3219 O O . LYS A 1 389 ? -30.797 -31.248 11.430 1.000 12.223 394 LYS A O 1
ATOM 3225 N N . THR A 1 390 ? -32.919 -31.163 12.144 1.000 11.052 395 THR A N 1
ATOM 3226 C CA . THR A 1 390 ? -32.697 -30.023 13.049 1.000 9.720 395 THR A CA 1
ATOM 3227 C C . THR A 1 390 ? -32.557 -30.505 14.490 1.000 10.272 395 THR A C 1
ATOM 3228 O O . THR A 1 390 ? -33.315 -31.393 14.913 1.000 10.009 395 THR A O 1
ATOM 3232 N N . PHE A 1 391 ? -31.597 -29.922 15.205 1.000 8.865 396 PHE A N 1
ATOM 3233 C CA . PHE A 1 391 ? -31.347 -30.279 16.612 1.000 8.248 396 PHE A CA 1
ATOM 3234 C C . PHE A 1 391 ? -31.738 -29.080 17.459 1.000 7.748 396 PHE A C 1
ATOM 3235 O O . PHE A 1 391 ? -31.056 -28.086 17.469 1.000 7.237 396 PHE A O 1
ATOM 3243 N N . TYR A 1 392 ? -32.843 -29.250 18.189 1.000 7.236 397 TYR A N 1
ATOM 3244 C CA . TYR A 1 392 ? -33.461 -28.238 19.077 1.000 7.807 397 TYR A CA 1
ATOM 3245 C C . TYR A 1 392 ? -34.136 -27.122 18.289 1.000 7.907 397 TYR A C 1
ATOM 3246 O O . TYR A 1 392 ? -33.863 -26.813 17.105 1.000 7.945 397 TYR A O 1
ATOM 3255 N N . PHE A 1 393 ? -35.086 -26.500 18.980 1.000 7.761 398 PHE A N 1
ATOM 3256 C CA . PHE A 1 393 ? -35.951 -25.428 18.459 1.000 8.099 398 PHE A CA 1
ATOM 3257 C C . PHE A 1 393 ? -36.154 -24.352 19.528 1.000 7.888 398 PHE A C 1
ATOM 3258 O O . PHE A 1 393 ? -36.083 -24.644 20.749 1.000 8.075 398 PHE A O 1
ATOM 3266 N N . GLN A 1 394 ? -36.495 -23.122 19.104 1.000 7.813 399 GLN A N 1
ATOM 3267 C CA . GLN A 1 394 ? -36.820 -22.023 20.040 1.000 8.267 399 GLN A CA 1
ATOM 3268 C C . GLN A 1 394 ? -35.679 -21.783 21.041 1.000 7.975 399 GLN A C 1
ATOM 3269 O O . GLN A 1 394 ? -35.912 -21.411 22.210 1.000 7.355 399 GLN A O 1
ATOM 3275 N N . THR A 1 395 ? -34.474 -21.917 20.546 1.000 7.861 400 THR A N 1
ATOM 3276 C CA . THR A 1 395 ? -33.226 -21.757 21.344 1.000 7.460 400 THR A CA 1
ATOM 3277 C C . THR A 1 395 ? -32.896 -20.256 21.425 1.000 7.654 400 THR A C 1
ATOM 3278 O O . THR A 1 395 ? -33.719 -19.400 20.976 1.000 8.443 400 THR A O 1
ATOM 3282 N N . ALA A 1 396 ? -31.737 -19.884 21.988 1.000 7.662 401 ALA A N 1
ATOM 3283 C CA . ALA A 1 396 ? -31.302 -18.464 22.007 1.000 7.365 401 ALA A CA 1
ATOM 3284 C C . ALA A 1 396 ? -30.852 -18.007 20.615 1.000 7.406 401 ALA A C 1
ATOM 3285 O O . ALA A 1 396 ? -31.247 -16.900 20.208 1.000 7.550 401 ALA A O 1
ATOM 3287 N N . LEU A 1 397 ? -30.134 -18.881 19.937 1.000 7.674 402 LEU A N 1
ATOM 3288 C CA . LEU A 1 397 ? -29.669 -18.681 18.555 1.000 8.163 402 LEU A CA 1
ATOM 3289 C C . LEU A 1 397 ? -30.144 -19.842 17.707 1.000 8.305 402 LEU A C 1
ATOM 3290 O O . LEU A 1 397 ? -30.010 -21.004 18.169 1.000 8.238 402 LEU A O 1
ATOM 3295 N N . ASP A 1 398 ? -30.579 -19.583 16.483 1.000 8.017 403 ASP A N 1
ATOM 3296 C CA . ASP A 1 398 ? -30.791 -20.696 15.526 1.000 8.689 403 ASP A CA 1
ATOM 3297 C C . ASP A 1 398 ? -29.429 -21.175 14.999 1.000 8.485 403 ASP A C 1
ATOM 3298 O O . ASP A 1 398 ? -28.378 -20.622 15.426 1.000 8.992 403 ASP A O 1
ATOM 3303 N N . ALA A 1 399 ? -29.412 -22.225 14.170 1.000 8.451 404 ALA A N 1
ATOM 3304 C CA . ALA A 1 399 ? -28.161 -22.910 13.769 1.000 9.070 404 ALA A CA 1
ATOM 3305 C C . ALA A 1 399 ? -27.297 -21.918 12.971 1.000 9.308 404 ALA A C 1
ATOM 3306 O O . ALA A 1 399 ? -26.069 -22.082 12.964 1.000 9.822 404 ALA A O 1
ATOM 3308 N N . ALA A 1 400 ? -27.913 -20.932 12.310 1.000 9.374 405 ALA A N 1
ATOM 3309 C CA . ALA A 1 400 ? -27.191 -19.901 11.519 1.000 9.577 405 ALA A CA 1
ATOM 3310 C C . ALA A 1 400 ? -26.838 -18.686 12.373 1.000 10.182 405 ALA A C 1
ATOM 3311 O O . ALA A 1 400 ? -26.338 -17.706 11.840 1.000 11.081 405 ALA A O 1
ATOM 3313 N N . SER A 1 401 ? -27.006 -18.768 13.690 1.000 10.023 406 SER A N 1
ATOM 3314 C CA . SER A 1 401 ? -26.697 -17.701 14.679 1.000 10.095 406 SER A CA 1
ATOM 3315 C C . SER A 1 401 ? -27.702 -16.548 14.625 1.000 9.791 406 SER A C 1
ATOM 3316 O O . SER A 1 401 ? -27.445 -15.519 15.274 1.000 9.845 406 SER A O 1
ATOM 3319 N N . ASN A 1 402 ? -28.861 -16.720 14.012 1.000 9.440 407 ASN A N 1
ATOM 3320 C CA . ASN A 1 402 ? -29.949 -15.722 14.150 1.000 8.940 407 ASN A CA 1
ATOM 3321 C C . ASN A 1 402 ? -30.404 -15.672 15.624 1.000 9.078 407 ASN A C 1
ATOM 3322 O O . ASN A 1 402 ? -30.712 -16.717 16.185 1.000 8.851 407 ASN A O 1
ATOM 3327 N N . LYS A 1 403 ? -30.489 -14.484 16.172 1.000 9.615 408 LYS A N 1
ATOM 3328 C CA . LYS A 1 403 ? -31.107 -14.270 17.498 1.000 10.665 408 LYS A CA 1
ATOM 3329 C C . LYS A 1 403 ? -32.592 -14.626 17.456 1.000 9.842 408 LYS A C 1
ATOM 3330 O O . LYS A 1 403 ? -33.317 -14.225 16.502 1.000 10.115 408 LYS A O 1
ATOM 3336 N N . LEU A 1 404 ? -33.054 -15.362 18.469 1.000 9.450 409 LEU A N 1
ATOM 3337 C CA . LEU A 1 404 ? -34.479 -15.736 18.640 1.000 9.131 409 LEU A CA 1
ATOM 3338 C C . LEU A 1 404 ? -34.947 -15.108 19.939 1.000 8.939 409 LEU A C 1
ATOM 3339 O O . LEU A 1 404 ? -34.078 -14.574 20.678 1.000 9.166 409 LEU A O 1
ATOM 3344 N N . ALA A 1 405 ? -36.245 -15.221 20.246 1.000 9.554 410 ALA A N 1
ATOM 3345 C CA . ALA A 1 405 ? -36.871 -14.553 21.421 1.000 10.046 410 ALA A CA 1
ATOM 3346 C C . ALA A 1 405 ? -36.105 -14.875 22.720 1.000 9.853 410 ALA A C 1
ATOM 3347 O O . ALA A 1 405 ? -35.955 -14.001 23.554 1.000 10.194 410 ALA A O 1
ATOM 3349 N N . LEU A 1 406 ? -35.651 -16.112 22.903 1.000 10.046 411 LEU A N 1
ATOM 3350 C CA . LEU A 1 406 ? -35.021 -16.541 24.184 1.000 9.187 411 LEU A CA 1
ATOM 3351 C C . LEU A 1 406 ? -33.741 -15.719 24.425 1.000 9.089 411 LEU A C 1
ATOM 3352 O O . LEU A 1 406 ? -33.371 -15.532 25.581 1.000 9.635 411 LEU A O 1
ATOM 3357 N N . TYR A 1 407 ? -33.021 -15.291 23.382 1.000 8.609 412 TYR A N 1
ATOM 3358 C CA . TYR A 1 407 ? -31.743 -14.553 23.541 1.000 9.411 412 TYR A CA 1
ATOM 3359 C C . TYR A 1 407 ? -31.903 -13.392 24.535 1.000 9.225 412 TYR A C 1
ATOM 3360 O O . TYR A 1 407 ? -31.090 -13.241 25.467 1.000 9.112 412 TYR A O 1
ATOM 3369 N N . ASP A 1 408 ? -32.908 -12.549 24.352 1.000 9.994 413 ASP A N 1
ATOM 3370 C CA . ASP A 1 408 ? -33.086 -11.358 25.214 1.000 11.042 413 ASP A CA 1
ATOM 3371 C C . ASP A 1 408 ? -33.465 -11.764 26.637 1.000 9.836 413 ASP A C 1
ATOM 3372 O O . ASP A 1 408 ? -33.100 -11.055 27.542 1.000 10.509 413 ASP A O 1
ATOM 3377 N N . SER A 1 409 ? -34.202 -12.853 26.818 1.000 9.236 414 SER A N 1
ATOM 3378 C CA . SER A 1 409 ? -34.538 -13.373 28.175 1.000 8.856 414 SER A CA 1
ATOM 3379 C C . SER A 1 409 ? -33.251 -13.788 28.884 1.000 8.569 414 SER A C 1
ATOM 3380 O O . SER A 1 409 ? -33.081 -13.495 30.046 1.000 8.946 414 SER A O 1
ATOM 3383 N N . ILE A 1 410 ? -32.380 -14.476 28.180 1.000 8.874 415 ILE A N 1
ATOM 3384 C CA . ILE A 1 410 ? -31.091 -14.968 28.755 1.000 8.818 415 ILE A CA 1
ATOM 3385 C C . ILE A 1 410 ? -30.195 -13.768 29.054 1.000 10.136 415 ILE A C 1
ATOM 3386 O O . ILE A 1 410 ? -29.602 -13.734 30.135 1.000 10.704 415 ILE A O 1
ATOM 3391 N N . LYS A 1 411 ? -30.154 -12.792 28.165 1.000 10.275 416 LYS A N 1
ATOM 3392 C CA . LYS A 1 411 ? -29.333 -11.586 28.431 1.000 12.064 416 LYS A CA 1
ATOM 3393 C C . LYS A 1 411 ? -29.835 -10.901 29.711 1.000 11.530 416 LYS A C 1
ATOM 3394 O O . LYS A 1 411 ? -29.020 -10.514 30.599 1.000 12.125 416 LYS A O 1
ATOM 3400 N N . LYS A 1 412 ? -31.141 -10.732 29.833 1.000 11.245 417 LYS A N 1
ATOM 3401 C CA . LYS A 1 412 ? -31.760 -10.116 31.029 1.000 11.397 417 LYS A CA 1
ATOM 3402 C C . LYS A 1 412 ? -31.384 -10.886 32.308 1.000 10.059 417 LYS A C 1
ATOM 3403 O O . LYS A 1 412 ? -31.000 -10.270 33.299 1.000 9.667 417 LYS A O 1
ATOM 3409 N N . VAL A 1 413 ? -31.643 -12.198 32.354 1.000 9.962 418 VAL A N 1
ATOM 3410 C CA . VAL A 1 413 ? -31.358 -13.027 33.553 1.000 10.075 418 VAL A CA 1
ATOM 3411 C C . VAL A 1 413 ? -29.862 -12.938 33.877 1.000 10.150 418 VAL A C 1
ATOM 3412 O O . VAL A 1 413 ? -29.489 -12.746 35.063 1.000 10.448 418 VAL A O 1
ATOM 3416 N N . ASN A 1 414 ? -29.023 -13.100 32.864 1.000 9.450 419 ASN A N 1
ATOM 3417 C CA . ASN A 1 414 ? -27.548 -13.103 33.037 1.000 9.275 419 ASN A CA 1
ATOM 3418 C C . ASN A 1 414 ? -27.118 -11.755 33.641 1.000 10.071 419 ASN A C 1
ATOM 3419 O O . ASN A 1 414 ? -26.196 -11.751 34.502 1.000 9.981 419 ASN A O 1
ATOM 3424 N N . ARG A 1 415 ? -27.680 -10.635 33.208 1.000 11.332 420 ARG A N 1
ATOM 3425 C CA . ARG A 1 415 ? -27.340 -9.275 33.738 1.000 12.278 420 ARG A CA 1
ATOM 3426 C C . ARG A 1 415 ? -27.698 -9.183 35.219 1.000 10.773 420 ARG A C 1
ATOM 3427 O O . ARG A 1 415 ? -26.883 -8.698 36.018 1.000 11.863 420 ARG A O 1
ATOM 3435 N N . PHE A 1 416 ? -28.861 -9.712 35.622 1.000 10.332 421 PHE A N 1
ATOM 3436 C CA . PHE A 1 416 ? -29.233 -9.742 37.043 1.000 9.836 421 PHE A CA 1
ATOM 3437 C C . PHE A 1 416 ? -28.232 -10.624 37.799 1.000 10.023 421 PHE A C 1
ATOM 3438 O O . PHE A 1 416 ? -27.744 -10.223 38.879 1.000 10.672 421 PHE A O 1
ATOM 3446 N N . ILE A 1 417 ? -27.883 -11.775 37.233 1.000 9.613 422 ILE A N 1
ATOM 3447 C CA . ILE A 1 417 ? -26.964 -12.719 37.915 1.000 9.457 422 ILE A CA 1
ATOM 3448 C C . ILE A 1 417 ? -25.626 -12.004 38.119 1.000 10.838 422 ILE A C 1
ATOM 3449 O O . ILE A 1 417 ? -25.119 -12.030 39.233 1.000 10.837 422 ILE A O 1
ATOM 3454 N N . ARG A 1 418 ? -25.099 -11.400 37.069 1.000 10.952 423 ARG A N 1
ATOM 3455 C CA . ARG A 1 418 ? -23.753 -10.760 37.215 1.000 12.792 423 ARG A CA 1
ATOM 3456 C C . ARG A 1 418 ? -23.801 -9.630 38.224 1.000 12.854 423 ARG A C 1
ATOM 3457 O O . ARG A 1 418 ? -22.836 -9.483 39.022 1.000 14.849 423 ARG A O 1
ATOM 3465 N N . LYS A 1 419 ? -24.889 -8.881 38.281 1.000 12.381 424 LYS A N 1
ATOM 3466 C CA . LYS A 1 419 ? -25.027 -7.752 39.234 1.000 14.199 424 LYS A CA 1
ATOM 3467 C C . LYS A 1 419 ? -25.029 -8.284 40.672 1.000 14.665 424 LYS A C 1
ATOM 3468 O O . LYS A 1 419 ? -24.544 -7.592 41.554 1.000 15.458 424 LYS A O 1
ATOM 3474 N N . GLU A 1 420 ? -25.603 -9.459 40.916 1.000 12.713 425 GLU A N 1
ATOM 3475 C CA . GLU A 1 420 ? -25.935 -9.914 42.286 1.000 12.395 425 GLU A CA 1
ATOM 3476 C C . GLU A 1 420 ? -25.043 -11.071 42.746 1.000 11.510 425 GLU A C 1
ATOM 3477 O O . GLU A 1 420 ? -25.060 -11.338 43.937 1.000 12.382 425 GLU A O 1
ATOM 3483 N N . GLN A 1 421 ? -24.277 -11.718 41.868 1.000 10.986 426 GLN A N 1
ATOM 3484 C CA . GLN A 1 421 ? -23.670 -13.026 42.162 1.000 11.938 426 GLN A CA 1
ATOM 3485 C C . GLN A 1 421 ? -22.821 -12.995 43.439 1.000 12.850 426 GLN A C 1
ATOM 3486 O O . GLN A 1 421 ? -22.811 -13.997 44.178 1.000 12.048 426 GLN A O 1
ATOM 3492 N N . LYS A 1 422 ? -22.029 -11.946 43.669 1.000 13.874 427 LYS A N 1
ATOM 3493 C CA . LYS A 1 422 ? -21.095 -11.981 44.829 1.000 16.297 427 LYS A CA 1
ATOM 3494 C C . LYS A 1 422 ? -21.881 -12.167 46.127 1.000 13.672 427 LYS A C 1
ATOM 3495 O O . LYS A 1 422 ? -21.366 -12.844 47.022 1.000 15.740 427 LYS A O 1
ATOM 3501 N N . ASP A 1 423 ? -23.049 -11.580 46.244 1.000 13.407 428 ASP A N 1
ATOM 3502 C CA . ASP A 1 423 ? -23.864 -11.672 47.486 1.000 12.757 428 ASP A CA 1
ATOM 3503 C C . ASP A 1 423 ? -24.816 -12.859 47.350 1.000 12.235 428 ASP A C 1
ATOM 3504 O O . ASP A 1 423 ? -24.869 -13.693 48.289 1.000 11.908 428 ASP A O 1
ATOM 3509 N N . LEU A 1 424 ? -25.534 -12.951 46.236 1.000 11.564 429 LEU A N 1
ATOM 3510 C CA . LEU A 1 424 ? -26.545 -14.037 46.064 1.000 10.369 429 LEU A CA 1
ATOM 3511 C C . LEU A 1 424 ? -25.922 -15.429 46.261 1.000 10.387 429 LEU A C 1
ATOM 3512 O O . LEU A 1 424 ? -26.577 -16.318 46.835 1.000 9.243 429 LEU A O 1
ATOM 3517 N N . LEU A 1 425 ? -24.736 -15.710 45.756 1.000 9.367 430 LEU A N 1
ATOM 3518 C CA . LEU A 1 425 ? -24.142 -17.052 45.864 1.000 10.323 430 LEU A CA 1
ATOM 3519 C C . LEU A 1 425 ? -23.820 -17.436 47.305 1.000 10.726 430 LEU A C 1
ATOM 3520 O O . LEU A 1 425 ? -23.727 -18.618 47.561 1.000 11.619 430 LEU A O 1
ATOM 3525 N N . ARG A 1 426 ? -23.675 -16.449 48.181 1.000 11.396 431 ARG A N 1
ATOM 3526 C CA . ARG A 1 426 ? -23.325 -16.660 49.598 1.000 13.314 431 ARG A CA 1
ATOM 3527 C C . ARG A 1 426 ? -24.596 -16.679 50.446 1.000 14.112 431 ARG A C 1
ATOM 3528 O O . ARG A 1 426 ? -24.471 -16.672 51.676 1.000 17.091 431 ARG A O 1
ATOM 3536 N N . THR A 1 427 ? -25.773 -16.729 49.831 1.000 12.416 432 THR A N 1
ATOM 3537 C CA . THR A 1 427 ? -27.045 -16.745 50.603 1.000 12.256 432 THR A CA 1
ATOM 3538 C C . THR A 1 427 ? -27.589 -18.169 50.683 1.000 11.782 432 THR A C 1
ATOM 3539 O O . THR A 1 427 ? -27.277 -19.000 49.838 1.000 11.304 432 THR A O 1
ATOM 3543 N N . ASN A 1 428 ? -28.298 -18.400 51.774 1.000 12.591 433 ASN A N 1
ATOM 3544 C CA . ASN A 1 428 ? -29.043 -19.663 51.971 1.000 14.775 433 ASN A CA 1
ATOM 3545 C C . ASN A 1 428 ? -30.411 -19.335 52.552 1.000 12.752 433 ASN A C 1
ATOM 3546 O O . ASN A 1 428 ? -30.659 -18.228 53.033 1.000 13.712 433 ASN A O 1
ATOM 3551 N N . VAL A 1 429 ? -31.297 -20.308 52.476 1.000 13.937 434 VAL A N 1
ATOM 3552 C CA . VAL A 1 429 ? -32.615 -20.215 53.132 1.000 13.436 434 VAL A CA 1
ATOM 3553 C C . VAL A 1 429 ? -32.421 -20.704 54.567 1.000 14.168 434 VAL A C 1
ATOM 3554 O O . VAL A 1 429 ? -31.437 -21.461 54.833 1.000 15.430 434 VAL A O 1
ATOM 3558 N N . ASN A 1 430 ? -33.304 -20.283 55.450 1.000 12.987 435 ASN A N 1
ATOM 3559 C CA . ASN A 1 430 ? -33.244 -20.692 56.862 1.000 15.859 435 ASN A CA 1
ATOM 3560 C C . ASN A 1 430 ? -34.196 -21.885 57.017 1.000 13.534 435 ASN A C 1
ATOM 3561 O O . ASN A 1 430 ? -35.416 -21.661 57.171 1.000 14.361 435 ASN A O 1
ATOM 3566 N N . SER A 1 431 ? -33.680 -23.103 56.885 1.000 12.024 436 SER A N 1
ATOM 3567 C CA . SER A 1 431 ? -34.517 -24.324 56.994 1.000 11.327 436 SER A CA 1
ATOM 3568 C C . SER A 1 431 ? -34.546 -24.787 58.445 1.000 11.797 436 SER A C 1
ATOM 3569 O O . SER A 1 431 ? -33.497 -25.157 58.969 1.000 14.081 436 SER A O 1
ATOM 3572 N N . GLU A 1 432 ? -35.720 -24.892 59.028 1.000 11.177 437 GLU A N 1
ATOM 3573 C CA . GLU A 1 432 ? -35.916 -25.474 60.382 1.000 11.669 437 GLU A CA 1
ATOM 3574 C C . GLU A 1 432 ? -36.545 -26.853 60.255 1.000 10.517 437 GLU A C 1
ATOM 3575 O O . GLU A 1 432 ? -36.599 -27.567 61.269 1.000 10.573 437 GLU A O 1
ATOM 3581 N N . ILE A 1 433 ? -36.861 -27.270 59.023 1.000 8.889 438 ILE A N 1
ATOM 3582 C CA . ILE A 1 433 ? -37.423 -28.601 58.692 1.000 8.566 438 ILE A CA 1
ATOM 3583 C C . ILE A 1 433 ? -36.378 -29.395 57.927 1.000 8.207 438 ILE A C 1
ATOM 3584 O O . ILE A 1 433 ? -35.858 -28.894 56.917 1.000 8.306 438 ILE A O 1
ATOM 3589 N N . CYS A 1 434 ? -36.134 -30.611 58.319 1.000 8.392 439 CYS A N 1
ATOM 3590 C CA . CYS A 1 434 ? -35.301 -31.535 57.551 1.000 9.351 439 CYS A CA 1
ATOM 3591 C C . CYS A 1 434 ? -36.185 -32.694 57.101 1.000 9.631 439 CYS A C 1
ATOM 3592 O O . CYS A 1 434 ? -36.946 -33.227 57.916 1.000 9.074 439 CYS A O 1
ATOM 3595 N N . VAL A 1 435 ? -35.998 -33.127 55.875 1.000 8.530 440 VAL A N 1
ATOM 3596 C CA . VAL A 1 435 ? -36.747 -34.280 55.314 1.000 8.782 440 VAL A CA 1
ATOM 3597 C C . VAL A 1 435 ? -35.731 -35.365 55.003 1.000 8.836 440 VAL A C 1
ATOM 3598 O O . VAL A 1 435 ? -34.739 -35.115 54.263 1.000 8.093 440 VAL A O 1
ATOM 3602 N N . GLY A 1 436 ? -35.960 -36.551 55.527 1.000 9.058 441 GLY A N 1
ATOM 3603 C CA . GLY A 1 436 ? -35.035 -37.652 55.311 1.000 9.152 441 GLY A CA 1
ATOM 3604 C C . GLY A 1 436 ? -35.121 -38.204 53.909 1.000 9.711 441 GLY A C 1
ATOM 3605 O O . GLY A 1 436 ? -36.216 -38.411 53.442 1.000 10.255 441 GLY A O 1
ATOM 3606 N N . PHE A 1 437 ? -33.965 -38.504 53.329 1.000 10.447 442 PHE A N 1
ATOM 3607 C CA . PHE A 1 437 ? -33.777 -39.228 52.049 1.000 9.692 442 PHE A CA 1
ATOM 3608 C C . PHE A 1 437 ? -33.241 -40.598 52.408 1.000 9.728 442 PHE A C 1
ATOM 3609 O O . PHE A 1 437 ? -32.077 -40.682 52.833 1.000 9.484 442 PHE A O 1
ATOM 3617 N N . TYR A 1 438 ? -34.118 -41.609 52.346 1.000 9.316 443 TYR A N 1
ATOM 3618 C CA . TYR A 1 438 ? -33.759 -43.018 52.641 1.000 9.470 443 TYR A CA 1
ATOM 3619 C C . TYR A 1 438 ? -33.541 -43.722 51.311 1.000 10.238 443 TYR A C 1
ATOM 3620 O O . TYR A 1 438 ? -34.512 -44.177 50.687 1.000 10.037 443 TYR A O 1
ATOM 3629 N N . LYS A 1 439 ? -32.289 -43.837 50.896 1.000 10.828 444 LYS A N 1
ATOM 3630 C CA . LYS A 1 439 ? -31.929 -44.232 49.506 1.000 11.469 444 LYS A CA 1
ATOM 3631 C C . LYS A 1 439 ? -32.513 -45.584 49.111 1.000 10.728 444 LYS A C 1
ATOM 3632 O O . LYS A 1 439 ? -33.004 -45.721 47.974 1.000 10.620 444 LYS A O 1
ATOM 3638 N N . PRO A 1 440 ? -32.571 -46.600 50.011 1.000 9.362 445 PRO A N 1
ATOM 3639 C CA . PRO A 1 440 ? -33.084 -47.901 49.592 1.000 9.063 445 PRO A CA 1
ATOM 3640 C C . PRO A 1 440 ? -34.501 -47.909 49.024 1.000 8.540 445 PRO A C 1
ATOM 3641 O O . PRO A 1 440 ? -34.826 -48.791 48.195 1.000 10.083 445 PRO A O 1
ATOM 3645 N N . TYR A 1 441 ? -35.318 -46.929 49.384 1.000 7.820 446 TYR A N 1
ATOM 3646 C CA . TYR A 1 441 ? -36.681 -46.825 48.831 1.000 7.903 446 TYR A CA 1
ATOM 3647 C C . TYR A 1 441 ? -36.601 -46.481 47.346 1.000 7.951 446 TYR A C 1
ATOM 3648 O O . TYR A 1 441 ? -37.610 -46.717 46.643 1.000 8.676 446 TYR A O 1
ATOM 3657 N N . PHE A 1 442 ? -35.483 -45.919 46.894 1.000 8.713 447 PHE A N 1
ATOM 3658 C CA . PHE A 1 442 ? -35.296 -45.426 45.504 1.000 8.669 447 PHE A CA 1
ATOM 3659 C C . PHE A 1 442 ? -34.632 -46.499 44.626 1.000 9.756 447 PHE A C 1
ATOM 3660 O O . PHE A 1 442 ? -34.575 -46.316 43.412 1.000 9.264 447 PHE A O 1
ATOM 3668 N N . PHE A 1 443 ? -34.127 -47.592 45.223 1.000 10.431 448 PHE A N 1
ATOM 3669 C CA . PHE A 1 443 ? -33.315 -48.630 44.550 1.000 11.139 448 PHE A CA 1
ATOM 3670 C C . PHE A 1 443 ? -34.269 -49.623 43.887 1.000 11.075 448 PHE A C 1
ATOM 3671 O O . PHE A 1 443 ? -34.342 -50.819 44.322 1.000 12.359 448 PHE A O 1
ATOM 3679 N N . THR A 1 444 ? -35.067 -49.169 42.922 1.000 10.222 449 THR A N 1
ATOM 3680 C CA . THR A 1 444 ? -36.086 -50.047 42.269 1.000 11.255 449 THR A CA 1
ATOM 3681 C C . THR A 1 444 ? -36.023 -49.994 40.746 1.000 11.511 449 THR A C 1
ATOM 3682 O O . THR A 1 444 ? -36.949 -50.469 40.108 1.000 12.189 449 THR A O 1
ATOM 3686 N N . GLU A 1 445 ? -34.968 -49.436 40.148 1.000 11.595 450 GLU A N 1
ATOM 3687 C CA . GLU A 1 445 ? -34.972 -49.215 38.688 1.000 12.422 450 GLU A CA 1
ATOM 3688 C C . GLU A 1 445 ? -35.027 -50.567 37.942 1.000 13.254 450 GLU A C 1
ATOM 3689 O O . GLU A 1 445 ? -35.373 -50.492 36.771 1.000 15.060 450 GLU A O 1
ATOM 3695 N N . LEU A 1 446 ? -34.622 -51.687 38.574 1.000 15.318 451 LEU A N 1
ATOM 3696 C CA . LEU A 1 446 ? -34.659 -53.054 37.974 1.000 15.128 451 LEU A CA 1
ATOM 3697 C C . LEU A 1 446 ? -36.075 -53.643 38.088 1.000 16.346 451 LEU A C 1
ATOM 3698 O O . LEU A 1 446 ? -36.321 -54.673 37.406 1.000 16.223 451 LEU A O 1
ATOM 3703 N N . ILE A 1 447 ? -36.956 -53.103 38.954 1.000 15.266 452 ILE A N 1
ATOM 3704 C CA . ILE A 1 447 ? -38.210 -53.836 39.316 1.000 14.660 452 ILE A CA 1
ATOM 3705 C C . ILE A 1 447 ? -39.450 -52.952 39.316 1.000 14.663 452 ILE A C 1
ATOM 3706 O O . ILE A 1 447 ? -40.555 -53.515 39.225 1.000 13.617 452 ILE A O 1
ATOM 3711 N N . SER A 1 448 ? -39.328 -51.628 39.422 1.000 13.142 453 SER A N 1
ATOM 3712 C CA . SER A 1 448 ? -40.513 -50.739 39.513 1.000 13.375 453 SER A CA 1
ATOM 3713 C C . SER A 1 448 ? -40.109 -49.308 39.182 1.000 13.574 453 SER A C 1
ATOM 3714 O O . SER A 1 448 ? -39.384 -48.706 39.943 1.000 12.025 453 SER A O 1
ATOM 3717 N N . SER A 1 449 ? -40.600 -48.791 38.064 1.000 13.610 454 SER A N 1
ATOM 3718 C CA . SER A 1 449 ? -40.379 -47.394 37.659 1.000 13.305 454 SER A CA 1
ATOM 3719 C C . SER A 1 449 ? -41.427 -47.006 36.637 1.000 15.011 454 SER A C 1
ATOM 3720 O O . SER A 1 449 ? -42.131 -47.908 36.099 1.000 14.293 454 SER A O 1
ATOM 3723 N N . GLN A 1 450 ? -41.480 -45.726 36.335 1.000 14.700 455 GLN A N 1
ATOM 3724 C CA . GLN A 1 450 ? -42.374 -45.165 35.299 1.000 16.523 455 GLN A CA 1
ATOM 3725 C C . GLN A 1 450 ? -41.947 -45.686 33.923 1.000 16.959 455 GLN A C 1
ATOM 3726 O O . GLN A 1 450 ? -42.797 -45.629 33.065 1.000 21.419 455 GLN A O 1
ATOM 3732 N N . LEU A 1 451 ? -40.703 -46.160 33.707 1.000 17.943 456 LEU A N 1
ATOM 3733 C CA . LEU A 1 451 ? -40.211 -46.550 32.344 1.000 17.938 456 LEU A CA 1
ATOM 3734 C C . LEU A 1 451 ? -40.079 -48.076 32.211 1.000 19.641 456 LEU A C 1
ATOM 3735 O O . LEU A 1 451 ? -39.945 -48.567 31.058 1.000 20.724 456 LEU A O 1
ATOM 3740 N N . LEU A 1 452 ? -40.084 -48.828 33.307 1.000 18.991 457 LEU A N 1
ATOM 3741 C CA . LEU A 1 452 ? -39.802 -50.290 33.258 1.000 20.927 457 LEU A CA 1
ATOM 3742 C C . LEU A 1 452 ? -40.960 -50.975 32.521 1.000 23.225 457 LEU A C 1
ATOM 3743 O O . LEU A 1 452 ? -42.138 -50.578 32.740 1.000 22.360 457 LEU A O 1
ATOM 3748 N N . LYS A 1 453 ? -40.635 -51.863 31.572 1.000 23.324 458 LYS A N 1
ATOM 3749 C CA . LYS A 1 453 ? -41.641 -52.457 30.643 1.000 28.185 458 LYS A CA 1
ATOM 3750 C C . LYS A 1 453 ? -42.581 -53.384 31.436 1.000 29.053 458 LYS A C 1
ATOM 3751 O O . LYS A 1 453 ? -43.796 -53.309 31.238 1.000 29.986 458 LYS A O 1
ATOM 3757 N N . GLU A 1 454 ? -42.044 -54.205 32.334 1.000 34.051 459 GLU A N 1
ATOM 3758 C CA . GLU A 1 454 ? -42.891 -55.063 33.209 1.000 37.229 459 GLU A CA 1
ATOM 3759 C C . GLU A 1 454 ? -42.597 -54.714 34.668 1.000 31.657 459 GLU A C 1
ATOM 3760 O O . GLU A 1 454 ? -41.417 -54.680 35.027 1.000 34.347 459 GLU A O 1
ATOM 3766 N N . LYS A 1 455 ? -43.629 -54.443 35.462 1.000 28.193 460 LYS A N 1
ATOM 3767 C CA . LYS A 1 455 ? -43.506 -54.284 36.936 1.000 28.704 460 LYS A CA 1
ATOM 3768 C C . LYS A 1 455 ? -43.106 -55.632 37.559 1.000 24.244 460 LYS A C 1
ATOM 3769 O O . LYS A 1 455 ? -43.903 -56.578 37.536 1.000 26.707 460 LYS A O 1
ATOM 3775 N N . LYS A 1 456 ? -41.936 -55.727 38.159 1.000 19.664 461 LYS A N 1
ATOM 3776 C CA . LYS A 1 456 ? -41.519 -56.978 38.822 1.000 18.305 461 LYS A CA 1
ATOM 3777 C C . LYS A 1 456 ? -41.902 -56.924 40.297 1.000 17.052 461 LYS A C 1
ATOM 3778 O O . LYS A 1 456 ? -41.918 -57.976 40.911 1.000 15.968 461 LYS A O 1
ATOM 3784 N N . LEU A 1 457 ? -42.146 -55.728 40.860 1.000 16.053 462 LEU A N 1
ATOM 3785 C CA . LEU A 1 457 ? -42.382 -55.569 42.317 1.000 15.266 462 LEU A CA 1
ATOM 3786 C C . LEU A 1 457 ? -43.866 -55.358 42.592 1.000 16.093 462 LEU A C 1
ATOM 3787 O O . LEU A 1 457 ? -44.423 -54.302 42.188 1.000 15.284 462 LEU A O 1
ATOM 3792 N N . ASN A 1 458 ? -44.484 -56.329 43.270 1.000 17.387 463 ASN A N 1
ATOM 3793 C CA . ASN A 1 458 ? -45.885 -56.228 43.749 1.000 18.121 463 ASN A CA 1
ATOM 3794 C C . ASN A 1 458 ? -45.838 -56.533 45.238 1.000 16.658 463 ASN A C 1
ATOM 3795 O O . ASN A 1 458 ? -45.682 -57.716 45.604 1.000 14.289 463 ASN A O 1
ATOM 3800 N N . VAL A 1 459 ? -45.794 -55.498 46.087 1.000 14.808 464 VAL A N 1
ATOM 3801 C CA . VAL A 1 459 ? -45.452 -55.704 47.535 1.000 15.955 464 VAL A CA 1
ATOM 3802 C C . VAL A 1 459 ? -46.512 -56.578 48.232 1.000 16.578 464 VAL A C 1
ATOM 3803 O O . VAL A 1 459 ? -46.144 -57.230 49.207 1.000 16.180 464 VAL A O 1
ATOM 3807 N N . GLU A 1 460 ? -47.748 -56.629 47.739 1.000 18.268 465 GLU A N 1
ATOM 3808 C CA . GLU A 1 460 ? -48.838 -57.447 48.372 1.000 20.743 465 GLU A CA 1
ATOM 3809 C C . GLU A 1 460 ? -48.438 -58.922 48.290 1.000 20.608 465 GLU A C 1
ATOM 3810 O O . GLU A 1 460 ? -48.742 -59.661 49.217 1.000 17.573 465 GLU A O 1
ATOM 3816 N N . GLU A 1 461 ? -47.681 -59.325 47.273 1.000 19.927 466 GLU A N 1
ATOM 3817 C CA . GLU A 1 461 ? -47.167 -60.722 47.171 1.000 23.515 466 GLU A CA 1
ATOM 3818 C C . GLU A 1 461 ? -46.158 -61.040 48.269 1.000 21.299 466 GLU A C 1
ATOM 3819 O O . GLU A 1 461 ? -45.950 -62.238 48.548 1.000 22.395 466 GLU A O 1
ATOM 3825 N N . LEU A 1 462 ? -45.573 -60.031 48.920 1.000 15.762 467 LEU A N 1
ATOM 3826 C CA . LEU A 1 462 ? -44.567 -60.183 49.988 1.000 16.467 467 LEU A CA 1
ATOM 3827 C C . LEU A 1 462 ? -45.206 -59.988 51.362 1.000 14.259 467 LEU A C 1
ATOM 3828 O O . LEU A 1 462 ? -44.479 -59.911 52.331 1.000 16.194 467 LEU A O 1
ATOM 3833 N N . GLY A 1 463 ? -46.528 -59.846 51.439 1.000 14.379 468 GLY A N 1
ATOM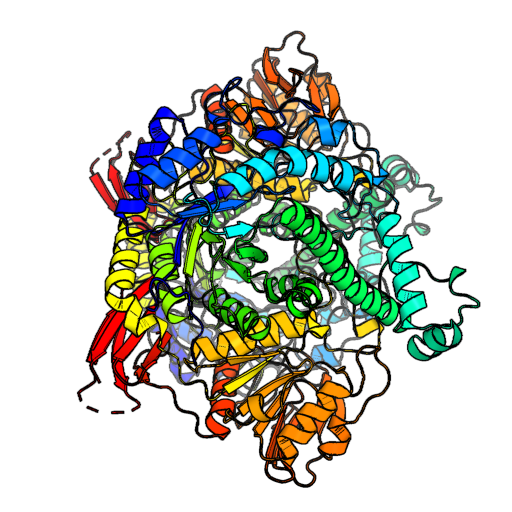 3834 C CA . GLY A 1 463 ? -47.189 -59.584 52.721 1.000 14.382 468 GLY A CA 1
ATOM 3835 C C . GLY A 1 463 ? -47.008 -58.150 53.187 1.000 14.862 468 GLY A C 1
ATOM 3836 O O . GLY A 1 463 ? -47.182 -57.923 54.353 1.000 15.674 468 GLY A O 1
ATOM 3837 N N . LEU A 1 464 ? -46.759 -57.218 52.273 1.000 13.057 469 LEU A N 1
ATOM 3838 C CA . LEU A 1 464 ? -46.592 -55.765 52.553 1.000 13.150 469 LEU A CA 1
ATOM 3839 C C . LEU A 1 464 ? -47.723 -55.002 51.884 1.000 12.506 469 LEU A C 1
ATOM 3840 O O . LEU A 1 464 ? -48.373 -55.566 50.973 1.000 12.337 469 LEU A O 1
ATOM 3845 N N . TYR A 1 465 ? -47.907 -53.732 52.263 1.000 11.663 470 TYR A N 1
ATOM 3846 C CA . TYR A 1 465 ? -48.903 -52.884 51.576 1.000 11.712 470 TYR A CA 1
ATOM 3847 C C . TYR A 1 465 ? -48.335 -51.519 51.185 1.000 10.665 470 TYR A C 1
ATOM 3848 O O . TYR A 1 465 ? -49.033 -50.863 50.415 1.000 14.040 470 TYR A O 1
ATOM 3857 N N . ILE A 1 466 ? -47.185 -51.108 51.690 1.000 11.368 471 ILE A N 1
ATOM 3858 C CA . ILE A 1 466 ? -46.634 -49.788 51.303 1.000 10.947 471 ILE A CA 1
ATOM 3859 C C . ILE A 1 466 ? -45.562 -49.978 50.241 1.000 11.117 471 ILE A C 1
ATOM 3860 O O . ILE A 1 466 ? -44.433 -50.435 50.530 1.000 11.122 471 ILE A O 1
ATOM 3865 N N . ASP A 1 467 ? -45.906 -49.626 49.012 1.000 10.617 472 ASP A N 1
ATOM 3866 C CA . ASP A 1 467 ? -44.942 -49.755 47.901 1.000 10.589 472 ASP A CA 1
ATOM 3867 C C . ASP A 1 467 ? -43.950 -48.587 47.983 1.000 9.328 472 ASP A C 1
ATOM 3868 O O . ASP A 1 467 ? -44.359 -47.447 48.187 1.000 8.528 472 ASP A O 1
ATOM 3873 N N . PRO A 1 468 ? -42.632 -48.851 47.891 1.000 9.137 473 PRO A N 1
ATOM 3874 C CA . PRO A 1 468 ? -41.629 -47.798 48.106 1.000 9.234 473 PRO A CA 1
ATOM 3875 C C . PRO A 1 468 ? -41.700 -46.755 46.979 1.000 9.675 473 PRO A C 1
ATOM 3876 O O . PRO A 1 468 ? -41.337 -45.602 47.226 1.000 8.583 473 PRO A O 1
ATOM 3880 N N . ARG A 1 469 ? -42.067 -47.153 45.773 1.000 9.529 474 ARG A N 1
ATOM 3881 C CA . ARG A 1 469 ? -42.113 -46.170 44.659 1.000 9.615 474 ARG A CA 1
ATOM 3882 C C . ARG A 1 469 ? -43.346 -45.288 44.832 1.000 9.199 474 ARG A C 1
ATOM 3883 O O . ARG A 1 469 ? -43.253 -44.067 44.696 1.000 8.059 474 ARG A O 1
ATOM 3891 N N . PHE A 1 470 ? -44.488 -45.845 45.215 1.000 8.402 475 PHE A N 1
ATOM 3892 C CA . PHE A 1 470 ? -45.669 -45.037 45.536 1.000 8.691 475 PHE A CA 1
ATOM 3893 C C . PHE A 1 470 ? -45.294 -44.063 46.653 1.000 8.205 475 PHE A C 1
ATOM 3894 O O . PHE A 1 470 ? -45.640 -42.871 46.569 1.000 8.072 475 PHE A O 1
ATOM 3902 N N . LEU A 1 471 ? -44.670 -44.576 47.714 1.000 8.258 476 LEU A N 1
ATOM 3903 C CA . LEU A 1 471 ? -44.304 -43.727 48.864 1.000 8.077 476 LEU A CA 1
ATOM 3904 C C . LEU A 1 471 ? -43.437 -42.572 48.359 1.000 7.329 476 LEU A C 1
ATOM 3905 O O . LEU A 1 471 ? -43.737 -41.409 48.672 1.000 7.440 476 LEU A O 1
ATOM 3910 N N . ARG A 1 472 ? -42.371 -42.862 47.630 1.000 7.236 477 ARG A N 1
ATOM 3911 C CA . ARG A 1 472 ? -41.355 -41.808 47.354 1.000 7.358 477 ARG A CA 1
ATOM 3912 C C . ARG A 1 472 ? -41.889 -40.847 46.283 1.000 7.550 477 ARG A C 1
ATOM 3913 O O . ARG A 1 472 ? -41.443 -39.697 46.268 1.000 7.111 477 ARG A O 1
ATOM 3921 N N . GLU A 1 473 ? -42.779 -41.292 45.406 1.000 7.804 478 GLU A N 1
ATOM 3922 C CA . GLU A 1 473 ? -43.345 -40.417 44.336 1.000 8.691 478 GLU A CA 1
ATOM 3923 C C . GLU A 1 473 ? -44.537 -39.612 44.851 1.000 9.298 478 GLU A C 1
ATOM 3924 O O . GLU A 1 473 ? -44.550 -38.366 44.660 1.000 9.100 478 GLU A O 1
ATOM 3930 N N . GLU A 1 474 ? -45.517 -40.258 45.508 1.000 9.538 479 GLU A N 1
ATOM 3931 C CA . GLU A 1 474 ? -46.808 -39.583 45.796 1.000 9.932 479 GLU A CA 1
ATOM 3932 C C . GLU A 1 474 ? -46.830 -39.019 47.215 1.000 9.495 479 GLU A C 1
ATOM 3933 O O . GLU A 1 474 ? -47.429 -37.970 47.413 1.000 9.511 479 GLU A O 1
ATOM 3939 N N . ILE A 1 475 ? -46.239 -39.721 48.178 1.000 8.369 480 ILE A N 1
ATOM 3940 C CA . ILE A 1 475 ? -46.277 -39.265 49.587 1.000 8.202 480 ILE A CA 1
ATOM 3941 C C . ILE A 1 475 ? -45.138 -38.256 49.810 1.000 8.165 480 ILE A C 1
ATOM 3942 O O . ILE A 1 475 ? -45.385 -37.260 50.473 1.000 8.587 480 ILE A O 1
ATOM 3947 N N . LEU A 1 476 ? -43.941 -38.535 49.274 1.000 9.146 481 LEU A N 1
ATOM 3948 C CA . LEU A 1 476 ? -42.756 -37.637 49.422 1.000 8.212 481 LEU A CA 1
ATOM 3949 C C . LEU A 1 476 ? -42.726 -36.567 48.324 1.000 8.691 481 LEU A C 1
ATOM 3950 O O . LEU A 1 476 ? -42.970 -35.416 48.636 1.000 8.721 481 LEU A O 1
ATOM 3955 N N . PHE A 1 477 ? -42.465 -36.927 47.080 1.000 8.616 482 PHE A N 1
ATOM 3956 C CA . PHE A 1 477 ? -42.080 -35.911 46.055 1.000 7.846 482 PHE A CA 1
ATOM 3957 C C . PHE A 1 477 ? -43.253 -35.006 45.713 1.000 7.452 482 PHE A C 1
ATOM 3958 O O . PHE A 1 477 ? -43.147 -33.798 45.815 1.000 7.913 482 PHE A O 1
ATOM 3966 N N . ASN A 1 478 ? -44.383 -35.603 45.327 1.000 7.220 483 ASN A N 1
ATOM 3967 C CA . ASN A 1 478 ? -45.599 -34.845 44.927 1.000 7.697 483 ASN A CA 1
ATOM 3968 C C . ASN A 1 478 ? -46.483 -34.536 46.131 1.000 7.531 483 ASN A C 1
ATOM 3969 O O . ASN A 1 478 ? -47.465 -33.796 45.970 1.000 7.563 483 ASN A O 1
ATOM 3974 N N . GLY A 1 479 ? -46.132 -35.018 47.309 1.000 7.138 484 GLY A N 1
ATOM 3975 C CA . GLY A 1 479 ? -46.929 -34.833 48.518 1.000 6.973 484 GLY A CA 1
ATOM 3976 C C . GLY A 1 479 ? -46.225 -33.860 49.430 1.000 7.000 484 GLY A C 1
ATOM 3977 O O . GLY A 1 479 ? -46.421 -32.656 49.308 1.000 7.316 484 GLY A O 1
ATOM 3978 N N . LEU A 1 480 ? -45.413 -34.377 50.335 1.000 7.129 485 LEU A N 1
ATOM 3979 C CA . LEU A 1 480 ? -44.796 -33.533 51.376 1.000 6.849 485 LEU A CA 1
ATOM 3980 C C . LEU A 1 480 ? -43.921 -32.411 50.768 1.000 6.846 485 LEU A C 1
ATOM 3981 O O . LEU A 1 480 ? -44.085 -31.262 51.180 1.000 6.833 485 LEU A O 1
ATOM 3986 N N . LEU A 1 481 ? -43.022 -32.743 49.846 1.000 6.827 486 LEU A N 1
ATOM 3987 C CA . LEU A 1 481 ? -42.099 -31.716 49.290 1.000 6.549 486 LEU A CA 1
ATOM 3988 C C . LEU A 1 481 ? -42.926 -30.664 48.545 1.000 7.235 486 LEU A C 1
ATOM 3989 O O . LEU A 1 481 ? -42.659 -29.456 48.725 1.000 6.554 486 LEU A O 1
ATOM 3994 N N . ARG A 1 482 ? -43.903 -31.097 47.738 1.000 6.819 487 ARG A N 1
ATOM 3995 C CA . ARG A 1 482 ? -44.778 -30.141 47.019 1.000 6.884 487 ARG A CA 1
ATOM 3996 C C . ARG A 1 482 ? -45.564 -29.324 48.038 1.000 6.620 487 ARG A C 1
ATOM 3997 O O . ARG A 1 482 ? -45.714 -28.107 47.836 1.000 7.277 487 ARG A O 1
ATOM 4005 N N . GLY A 1 483 ? -46.099 -29.938 49.085 1.000 6.283 488 GLY A N 1
ATOM 4006 C CA . GLY A 1 483 ? -46.887 -29.197 50.071 1.000 6.308 488 GLY A CA 1
ATOM 4007 C C . GLY A 1 483 ? -46.060 -28.155 50.806 1.000 6.095 488 GLY A C 1
ATOM 4008 O O . GLY A 1 483 ? -46.531 -27.024 50.988 1.000 7.406 488 GLY A O 1
ATOM 4009 N N . LEU A 1 484 ? -44.861 -28.529 51.283 1.000 6.482 489 LEU A N 1
ATOM 4010 C CA . LEU A 1 484 ? -44.009 -27.546 51.991 1.000 6.839 489 LEU A CA 1
ATOM 4011 C C . LEU A 1 484 ? -43.685 -26.354 51.087 1.000 6.971 489 LEU A C 1
ATOM 4012 O O . LEU A 1 484 ? -43.784 -25.208 51.536 1.000 6.953 489 LEU A O 1
ATOM 4017 N N . GLN A 1 485 ? -43.317 -26.629 49.840 1.000 7.086 490 GLN A N 1
ATOM 4018 C CA . GLN A 1 485 ? -43.012 -25.546 48.873 1.000 7.321 490 GLN A CA 1
ATOM 4019 C C . GLN A 1 485 ? -44.225 -24.640 48.678 1.000 7.306 490 GLN A C 1
ATOM 4020 O O . GLN A 1 485 ? -44.101 -23.406 48.658 1.000 8.357 490 GLN A O 1
ATOM 4026 N N . THR A 1 486 ? -45.394 -25.240 48.500 1.000 7.104 491 THR A N 1
ATOM 4027 C CA . THR A 1 486 ? -46.643 -24.510 48.237 1.000 7.754 491 THR A CA 1
ATOM 4028 C C . THR A 1 486 ? -46.965 -23.635 49.448 1.000 7.824 491 THR A C 1
ATOM 4029 O O . THR A 1 486 ? -47.463 -22.491 49.258 1.000 8.590 491 THR A O 1
ATOM 4033 N N . LEU A 1 487 ? -46.713 -24.155 50.659 1.000 7.261 492 LEU A N 1
ATOM 4034 C CA . LEU A 1 487 ? -46.987 -23.467 51.947 1.000 8.410 492 LEU A CA 1
ATOM 4035 C C . LEU A 1 487 ? -45.863 -22.456 52.269 1.000 7.666 492 LEU A C 1
ATOM 4036 O O . LEU A 1 487 ? -45.978 -21.730 53.280 1.000 8.617 492 LEU A O 1
ATOM 4041 N N . ASN A 1 488 ? -44.811 -22.419 51.475 1.000 7.528 493 ASN A N 1
ATOM 4042 C CA . ASN A 1 488 ? -43.654 -21.506 51.668 1.000 7.507 493 ASN A CA 1
ATOM 4043 C C . ASN A 1 488 ? -42.922 -21.790 52.976 1.000 7.946 493 ASN A C 1
ATOM 4044 O O . ASN A 1 488 ? -42.447 -20.838 53.648 1.000 9.408 493 ASN A O 1
ATOM 4049 N N . TYR A 1 489 ? -42.780 -23.058 53.316 1.000 8.025 494 TYR A N 1
ATOM 4050 C CA . TYR A 1 489 ? -41.897 -23.487 54.426 1.000 8.259 494 TYR A CA 1
ATOM 4051 C C . TYR A 1 489 ? -40.614 -24.022 53.838 1.000 9.156 494 TYR A C 1
ATOM 4052 O O . TYR A 1 489 ? -40.642 -24.949 53.022 1.000 9.791 494 TYR A O 1
ATOM 4061 N N . ASN A 1 490 ? -39.502 -23.437 54.240 1.000 8.640 495 ASN A N 1
ATOM 4062 C CA . ASN A 1 490 ? -38.171 -23.960 53.860 1.000 9.500 495 ASN A CA 1
ATOM 4063 C C . ASN A 1 490 ? -38.015 -25.384 54.385 1.000 8.902 495 ASN A C 1
ATOM 4064 O O . ASN A 1 490 ? -38.269 -25.631 55.563 1.000 10.631 495 ASN A O 1
ATOM 4069 N N . TYR A 1 491 ? -37.443 -26.252 53.591 1.000 8.068 496 TYR A N 1
ATOM 4070 C CA . TYR A 1 491 ? -36.901 -27.551 54.045 1.000 7.925 496 TYR A CA 1
ATOM 4071 C C . TYR A 1 491 ? -35.519 -27.776 53.459 1.000 8.098 496 TYR A C 1
ATOM 4072 O O . TYR A 1 491 ? -35.174 -27.338 52.369 1.000 8.738 496 TYR A O 1
ATOM 4081 N N . ASP A 1 492 ? -34.779 -28.612 54.146 1.000 8.145 497 ASP A N 1
ATOM 4082 C CA . ASP A 1 492 ? -33.561 -29.252 53.633 1.000 8.325 497 ASP A CA 1
ATOM 4083 C C . ASP A 1 492 ? -33.795 -30.757 53.571 1.000 8.464 497 ASP A C 1
ATOM 4084 O O . ASP A 1 492 ? -34.663 -31.279 54.311 1.000 9.089 497 ASP A O 1
ATOM 4089 N N . VAL A 1 493 ? -33.101 -31.421 52.665 1.000 8.267 498 VAL A N 1
ATOM 4090 C CA . VAL A 1 493 ? -33.104 -32.896 52.568 1.000 9.384 498 VAL A CA 1
ATOM 4091 C C . VAL A 1 493 ? -31.768 -33.386 53.100 1.000 9.862 498 VAL A C 1
ATOM 4092 O O . VAL A 1 493 ? -30.731 -32.840 52.704 1.000 11.544 498 VAL A O 1
ATOM 4096 N N . VAL A 1 494 ? -31.790 -34.430 53.898 1.000 10.234 499 VAL A N 1
ATOM 4097 C CA . VAL A 1 494 ? -30.522 -35.054 54.367 1.000 11.388 499 VAL A CA 1
ATOM 4098 C C . VAL A 1 494 ? -30.490 -36.533 54.011 1.000 10.896 499 VAL A C 1
ATOM 4099 O O . VAL A 1 494 ? -31.503 -37.252 54.226 1.000 11.244 499 VAL A O 1
ATOM 4103 N N . ASP A 1 495 ? -29.392 -36.990 53.430 1.000 9.699 500 ASP A N 1
ATOM 4104 C CA . ASP A 1 495 ? -29.167 -38.419 53.140 1.000 11.041 500 ASP A CA 1
ATOM 4105 C C . ASP A 1 495 ? -28.989 -39.145 54.474 1.000 11.910 500 ASP A C 1
ATOM 4106 O O . ASP A 1 495 ? -28.094 -38.787 55.250 1.000 13.246 500 ASP A O 1
ATOM 4111 N N . LEU A 1 496 ? -29.852 -40.106 54.765 1.000 11.710 501 LEU A N 1
ATOM 4112 C CA . LEU A 1 496 ? -29.791 -40.769 56.099 1.000 13.318 501 LEU A CA 1
ATOM 4113 C C . LEU A 1 496 ? -28.597 -41.729 56.169 1.000 14.727 501 LEU A C 1
ATOM 4114 O O . LEU A 1 496 ? -28.237 -42.139 57.285 1.000 15.556 501 LEU A O 1
ATOM 4119 N N . GLU A 1 497 ? -27.976 -42.071 55.050 1.000 15.278 502 GLU A N 1
ATOM 4120 C CA . GLU A 1 497 ? -26.889 -43.091 55.056 1.000 16.379 502 GLU A CA 1
ATOM 4121 C C . GLU A 1 497 ? -25.616 -42.505 55.685 1.000 17.884 502 GLU A C 1
ATOM 4122 O O . GLU A 1 497 ? -25.123 -41.431 55.205 1.000 16.973 502 GLU A O 1
ATOM 4128 N N . ASN A 1 498 ? -25.071 -43.214 56.685 1.000 20.661 503 ASN A N 1
ATOM 4129 C CA . ASN A 1 498 ? -23.846 -42.791 57.423 1.000 24.994 503 ASN A CA 1
ATOM 4130 C C . ASN A 1 498 ? -24.052 -41.379 57.968 1.000 25.149 503 ASN A C 1
ATOM 4131 O O . ASN A 1 498 ? -23.091 -40.671 58.093 1.000 27.158 503 ASN A O 1
ATOM 4136 N N . CYS A 1 499 ? -25.287 -40.978 58.244 1.000 26.454 504 CYS A N 1
ATOM 4137 C CA . CYS A 1 499 ? -25.646 -39.587 58.606 1.000 26.110 504 CYS A CA 1
ATOM 4138 C C . CYS A 1 499 ? -25.203 -39.289 60.042 1.000 26.473 504 CYS A C 1
ATOM 4139 O O . CYS A 1 499 ? -25.495 -40.093 60.920 1.000 27.500 504 CYS A O 1
ATOM 4142 N N . ASP A 1 500 ? -24.552 -38.144 60.240 1.000 30.774 505 ASP A N 1
ATOM 4143 C CA . ASP A 1 500 ? -24.104 -37.634 61.561 1.000 34.107 505 ASP A CA 1
ATOM 4144 C C . ASP A 1 500 ? -25.319 -37.231 62.412 1.000 29.400 505 ASP A C 1
ATOM 4145 O O . ASP A 1 500 ? -26.071 -36.346 61.980 1.000 28.813 505 ASP A O 1
ATOM 4150 N N . LEU A 1 501 ? -25.474 -37.778 63.619 1.000 25.918 506 LEU A N 1
ATOM 4151 C CA . LEU A 1 501 ? -26.514 -37.308 64.570 1.000 25.185 506 LEU A CA 1
ATOM 4152 C C . LEU A 1 501 ? -26.400 -35.780 64.688 1.000 26.062 506 LEU A C 1
ATOM 4153 O O . LEU A 1 501 ? -27.417 -35.065 64.637 1.000 25.657 506 LEU A O 1
ATOM 4158 N N . LYS A 1 502 ? -25.172 -35.285 64.754 1.000 26.343 507 LYS A N 1
ATOM 4159 C CA . LYS A 1 502 ? -24.827 -33.853 64.943 1.000 33.222 507 LYS A CA 1
ATOM 4160 C C . LYS A 1 502 ? -25.474 -33.011 63.838 1.000 31.207 507 LYS A C 1
ATOM 4161 O O . LYS A 1 502 ? -25.866 -31.897 64.154 1.000 38.695 507 LYS A O 1
ATOM 4167 N N . SER A 1 503 ? -25.592 -33.537 62.612 1.000 30.084 508 SER A N 1
ATOM 4168 C CA . SER A 1 503 ? -26.166 -32.841 61.427 1.000 32.420 508 SER A CA 1
ATOM 4169 C C . SER A 1 503 ? -27.702 -32.736 61.519 1.000 33.472 508 SER A C 1
ATOM 4170 O O . SER A 1 503 ? -28.275 -31.800 60.933 1.000 36.747 508 SER A O 1
ATOM 4173 N N . LEU A 1 504 ? -28.368 -33.638 62.241 1.000 27.097 509 LEU A N 1
ATOM 4174 C CA . LEU A 1 504 ? -29.843 -33.582 62.383 1.000 24.414 509 LEU A CA 1
ATOM 4175 C C . LEU A 1 504 ? -30.244 -32.603 63.487 1.000 24.502 509 LEU A C 1
ATOM 4176 O O . LEU A 1 504 ? -31.357 -32.076 63.395 1.000 20.440 509 LEU A O 1
ATOM 4181 N N . THR A 1 505 ? -29.386 -32.328 64.476 1.000 26.062 510 THR A N 1
ATOM 4182 C CA . THR A 1 505 ? -29.782 -31.630 65.734 1.000 29.133 510 THR A CA 1
ATOM 4183 C C . THR A 1 505 ? -30.055 -30.146 65.485 1.000 27.311 510 THR A C 1
ATOM 4184 O O . THR A 1 505 ? -30.796 -29.601 66.274 1.000 29.776 510 THR A O 1
ATOM 4188 N N . ALA A 1 506 ? -29.565 -29.542 64.397 1.000 25.749 511 ALA A N 1
ATOM 4189 C CA . ALA A 1 506 ? -29.791 -28.111 64.069 1.000 25.523 511 ALA A CA 1
ATOM 4190 C C . ALA A 1 506 ? -31.269 -27.867 63.696 1.000 22.934 511 ALA A C 1
ATOM 4191 O O . ALA A 1 506 ? -31.772 -26.759 63.852 1.000 23.565 511 ALA A O 1
ATOM 4193 N N . TYR A 1 507 ? -31.980 -28.898 63.257 1.000 18.152 512 TYR A N 1
ATOM 4194 C CA . TYR A 1 507 ? -33.349 -28.730 62.732 1.000 14.681 512 TYR A CA 1
ATOM 4195 C C . TYR A 1 507 ? -34.337 -28.854 63.889 1.000 15.081 512 TYR A C 1
ATOM 4196 O O . TYR A 1 507 ? -34.102 -29.716 64.786 1.000 17.334 512 TYR A O 1
ATOM 4205 N N . LYS A 1 508 ? -35.430 -28.094 63.832 1.000 13.558 513 LYS A N 1
ATOM 4206 C CA . LYS A 1 508 ? -36.539 -28.166 64.813 1.000 12.785 513 LYS A CA 1
ATOM 4207 C C . LYS A 1 508 ? -37.436 -29.382 64.544 1.000 11.324 513 LYS A C 1
ATOM 4208 O O . LYS A 1 508 ? -38.074 -29.830 65.477 1.000 11.073 513 LYS A O 1
ATOM 4214 N N . GLN A 1 509 ? -37.462 -29.917 63.323 1.000 9.652 514 GLN A N 1
ATOM 4215 C CA . GLN A 1 509 ? -38.265 -31.136 63.010 1.000 9.137 514 GLN A CA 1
ATOM 4216 C C . GLN A 1 509 ? -37.521 -31.945 61.955 1.000 8.655 514 GLN A C 1
ATOM 4217 O O . GLN A 1 509 ? -37.001 -31.350 60.978 1.000 8.924 514 GLN A O 1
ATOM 4223 N N . LEU A 1 510 ? -37.529 -33.262 62.102 1.000 8.453 515 LEU A N 1
ATOM 4224 C CA . LEU A 1 510 ? -37.126 -34.228 61.089 1.000 9.012 515 LEU A CA 1
ATOM 4225 C C . LEU A 1 510 ? -38.377 -34.968 60.625 1.000 8.793 515 LEU A C 1
ATOM 4226 O O . LEU A 1 510 ? -39.074 -35.524 61.487 1.000 9.359 515 LEU A O 1
ATOM 4231 N N . TRP A 1 511 ? -38.636 -34.948 59.335 1.000 8.457 516 TRP A N 1
ATOM 4232 C CA . TRP A 1 511 ? -39.791 -35.663 58.758 1.000 8.607 516 TRP A CA 1
ATOM 4233 C C . TRP A 1 511 ? -39.273 -36.910 58.076 1.000 8.618 516 TRP A C 1
ATOM 4234 O O . TRP A 1 511 ? -38.433 -36.786 57.136 1.000 8.887 516 TRP A O 1
ATOM 4245 N N . ILE A 1 512 ? -39.852 -38.057 58.419 1.000 8.222 517 ILE A N 1
ATOM 4246 C CA . ILE A 1 512 ? -39.457 -39.351 57.811 1.000 8.388 517 ILE A CA 1
ATOM 4247 C C . ILE A 1 512 ? -40.712 -39.971 57.178 1.000 8.444 517 ILE A C 1
ATOM 4248 O O . ILE A 1 512 ? -41.638 -40.289 57.903 1.000 8.509 517 ILE A O 1
ATOM 4253 N N . THR A 1 513 ? -40.722 -40.094 55.868 1.000 7.693 518 THR A N 1
ATOM 4254 C CA . THR A 1 513 ? -41.730 -40.881 55.118 1.000 8.129 518 THR A CA 1
ATOM 4255 C C . THR A 1 513 ? -41.219 -42.322 55.084 1.000 8.583 518 THR A C 1
ATOM 4256 O O . THR A 1 513 ? -40.204 -42.590 54.428 1.000 9.493 518 THR A O 1
ATOM 4260 N N . SER A 1 514 ? -41.878 -43.228 55.822 1.000 9.259 519 SER A N 1
ATOM 4261 C CA . SER A 1 514 ? -41.350 -44.581 56.109 1.000 9.738 519 SER A CA 1
ATOM 4262 C C . SER A 1 514 ? -42.288 -45.631 55.514 1.000 10.729 519 SER A C 1
ATOM 4263 O O . SER A 1 514 ? -43.532 -45.479 55.655 1.000 14.469 519 SER A O 1
ATOM 4266 N N . ALA A 1 515 ? -41.708 -46.635 54.860 1.000 9.938 520 ALA A N 1
ATOM 4267 C CA . ALA A 1 515 ? -42.400 -47.886 54.503 1.000 10.187 520 ALA A CA 1
ATOM 4268 C C . ALA A 1 515 ? -42.291 -48.868 55.693 1.000 10.497 520 ALA A C 1
ATOM 4269 O O . ALA A 1 515 ? -41.868 -48.455 56.793 1.000 9.715 520 ALA A O 1
ATOM 4271 N N . GLU A 1 516 ? -42.632 -50.139 55.467 1.000 10.082 521 GLU A N 1
ATOM 4272 C CA . GLU A 1 516 ? -42.627 -51.152 56.545 1.000 10.517 521 GLU A CA 1
ATOM 4273 C C . GLU A 1 516 ? -41.199 -51.643 56.776 1.000 10.450 521 GLU A C 1
ATOM 4274 O O . GLU A 1 516 ? -40.968 -52.375 57.772 1.000 10.532 521 GLU A O 1
ATOM 4280 N N . PHE A 1 517 ? -40.226 -51.232 55.945 1.000 10.801 522 PHE A N 1
ATOM 4281 C CA . PHE A 1 517 ? -38.833 -51.701 56.067 1.000 10.123 522 PHE A CA 1
ATOM 4282 C C . PHE A 1 517 ? -37.901 -50.500 56.162 1.000 10.229 522 PHE A C 1
ATOM 4283 O O . PHE A 1 517 ? -38.147 -49.478 55.553 1.000 9.700 522 PHE A O 1
ATOM 4291 N N . MET A 1 518 ? -36.871 -50.678 56.966 1.000 9.548 523 MET A N 1
ATOM 4292 C CA . MET A 1 518 ? -35.825 -49.661 57.223 1.000 9.620 523 MET A CA 1
ATOM 4293 C C . MET A 1 518 ? -34.647 -50.349 57.916 1.000 9.527 523 MET A C 1
ATOM 4294 O O . MET A 1 518 ? -34.860 -51.092 58.888 1.000 9.656 523 MET A O 1
ATOM 4299 N N . ASP A 1 519 ? -33.441 -50.069 57.484 1.000 10.246 524 ASP A N 1
ATOM 4300 C CA . ASP A 1 519 ? -32.266 -50.782 58.055 1.000 10.085 524 ASP A CA 1
ATOM 4301 C C . ASP A 1 519 ? -32.044 -50.391 59.520 1.000 9.940 524 ASP A C 1
ATOM 4302 O O . ASP A 1 519 ? -32.470 -49.330 59.994 1.000 9.604 524 ASP A O 1
ATOM 4307 N N . ALA A 1 520 ? -31.323 -51.275 60.211 1.000 9.759 525 ALA A N 1
ATOM 4308 C CA . ALA A 1 520 ? -31.008 -51.137 61.642 1.000 10.766 525 ALA A CA 1
ATOM 4309 C C . ALA A 1 520 ? -30.278 -49.819 61.850 1.000 10.833 525 ALA A C 1
ATOM 4310 O O . ALA A 1 520 ? -30.555 -49.177 62.841 1.000 11.050 525 ALA A O 1
ATOM 4312 N N . GLU A 1 521 ? -29.312 -49.466 60.994 1.000 12.221 526 GLU A N 1
ATOM 4313 C CA . GLU A 1 521 ? -28.489 -48.258 61.218 1.000 13.749 526 GLU A CA 1
ATOM 4314 C C . GLU A 1 521 ? -29.434 -47.039 61.225 1.000 12.610 526 GLU A C 1
ATOM 4315 O O . GLU A 1 521 ? -29.281 -46.160 62.097 1.000 11.988 526 GLU A O 1
ATOM 4321 N N . THR A 1 522 ? -30.410 -46.983 60.311 1.000 10.530 527 THR A N 1
ATOM 4322 C CA . THR A 1 522 ? -31.315 -45.814 60.213 1.000 11.114 527 THR A CA 1
ATOM 4323 C C . THR A 1 522 ? -32.307 -45.836 61.378 1.000 10.201 527 THR A C 1
ATOM 4324 O O . THR A 1 522 ? -32.563 -44.794 61.957 1.000 10.548 527 THR A O 1
ATOM 4328 N N . GLN A 1 523 ? -32.813 -47.013 61.738 1.000 10.791 528 GLN A N 1
ATOM 4329 C CA . GLN A 1 523 ? -33.694 -47.130 62.925 1.000 10.763 528 GLN A CA 1
ATOM 4330 C C . GLN A 1 523 ? -32.971 -46.606 64.168 1.000 11.431 528 GLN A C 1
ATOM 4331 O O . GLN A 1 523 ? -33.606 -45.868 65.001 1.000 11.090 528 GLN A O 1
ATOM 4337 N N . ASN A 1 524 ? -31.717 -47.035 64.325 1.000 11.654 529 ASN A N 1
ATOM 4338 C CA . ASN A 1 524 ? -30.867 -46.623 65.481 1.000 12.488 529 ASN A CA 1
ATOM 4339 C C . ASN A 1 524 ? -30.671 -45.108 65.422 1.000 12.571 529 ASN A C 1
ATOM 4340 O O . ASN A 1 524 ? -30.833 -44.420 66.460 1.000 11.762 529 ASN A O 1
ATOM 4345 N N . LEU A 1 525 ? -30.363 -44.559 64.224 1.000 12.180 530 LEU A N 1
ATOM 4346 C CA . LEU A 1 525 ? -30.117 -43.105 64.056 1.000 11.897 530 LEU A CA 1
ATOM 4347 C C . LEU A 1 525 ? -31.353 -42.319 64.530 1.000 11.208 530 LEU A C 1
ATOM 4348 O O . LEU A 1 525 ? -31.249 -41.342 65.286 1.000 11.978 530 LEU A O 1
ATOM 4353 N N . LEU A 1 526 ? -32.537 -42.722 64.085 1.000 9.691 531 LEU A N 1
ATOM 4354 C CA . LEU A 1 526 ? -33.789 -41.986 64.378 1.000 10.733 531 LEU A CA 1
ATOM 4355 C C . LEU A 1 526 ? -34.114 -42.139 65.868 1.000 11.520 531 LEU A C 1
ATOM 4356 O O . LEU A 1 526 ? -34.621 -41.169 66.466 1.000 11.293 531 LEU A O 1
ATOM 4361 N N . SER A 1 527 ? -33.803 -43.304 66.439 1.000 12.068 532 SER A N 1
ATOM 4362 C CA . SER A 1 527 ? -33.994 -43.583 67.894 1.000 12.253 532 SER A CA 1
ATOM 4363 C C . SER A 1 527 ? -33.164 -42.590 68.714 1.000 12.260 532 SER A C 1
ATOM 4364 O O . SER A 1 527 ? -33.731 -41.867 69.568 1.000 12.085 532 SER A O 1
ATOM 4367 N N . GLU A 1 528 ? -31.880 -42.498 68.408 1.000 13.504 533 GLU A N 1
ATOM 4368 C CA . GLU A 1 528 ? -30.930 -41.578 69.098 1.000 16.361 533 GLU A CA 1
ATOM 4369 C C . GLU A 1 528 ? -31.364 -40.135 68.869 1.000 14.488 533 GLU A C 1
ATOM 4370 O O . GLU A 1 528 ? -31.320 -39.320 69.806 1.000 13.171 533 GLU A O 1
ATOM 4376 N N . PHE A 1 529 ? -31.784 -39.803 67.658 1.000 13.022 534 PHE A N 1
ATOM 4377 C CA . PHE A 1 529 ? -32.259 -38.428 67.343 1.000 13.164 534 PHE A CA 1
ATOM 4378 C C . PHE A 1 529 ? -33.310 -37.963 68.333 1.000 13.331 534 PHE A C 1
ATOM 4379 O O . PHE A 1 529 ? -33.149 -36.874 68.928 1.000 12.261 534 PHE A O 1
ATOM 4387 N N . VAL A 1 530 ? -34.368 -38.766 68.539 1.000 13.062 535 VAL A N 1
ATOM 4388 C CA . VAL A 1 530 ? -35.477 -38.359 69.448 1.000 11.277 535 VAL A CA 1
ATOM 4389 C C . VAL A 1 530 ? -34.985 -38.420 70.914 1.000 12.062 535 VAL A C 1
ATOM 4390 O O . VAL A 1 530 ? -35.196 -37.453 71.612 1.000 11.161 535 VAL A O 1
ATOM 4394 N N . LEU A 1 531 ? -34.310 -39.496 71.313 1.000 13.114 536 LEU A N 1
ATOM 4395 C CA . LEU A 1 531 ? -33.913 -39.678 72.748 1.000 15.307 536 LEU A CA 1
ATOM 4396 C C . LEU A 1 531 ? -33.093 -38.460 73.186 1.000 15.654 536 LEU A C 1
ATOM 4397 O O . LEU A 1 531 ? -33.290 -37.976 74.316 1.000 15.425 536 LEU A O 1
ATOM 4402 N N . ASN A 1 532 ? -32.329 -37.882 72.271 1.000 16.156 537 ASN A N 1
ATOM 4403 C CA . ASN A 1 532 ? -31.336 -36.811 72.569 1.000 18.359 537 ASN A CA 1
ATOM 4404 C C . ASN A 1 532 ? -31.981 -35.417 72.470 1.000 18.719 537 ASN A C 1
ATOM 4405 O O . ASN A 1 532 ? -31.314 -34.431 72.765 1.000 20.944 537 ASN A O 1
ATOM 4410 N N . GLY A 1 533 ? -33.255 -35.325 72.105 1.000 15.045 538 GLY A N 1
ATOM 4411 C CA . GLY A 1 533 ? -34.005 -34.061 72.095 1.000 13.163 538 GLY A CA 1
ATOM 4412 C C . GLY A 1 533 ? -34.629 -33.675 70.767 1.000 12.818 538 GLY A C 1
ATOM 4413 O O . GLY A 1 533 ? -35.247 -32.598 70.704 1.000 12.920 538 GLY A O 1
ATOM 4414 N N . GLY A 1 534 ? -34.537 -34.519 69.767 1.000 12.340 539 GLY A N 1
ATOM 4415 C CA . GLY A 1 534 ? -35.083 -34.150 68.445 1.000 12.226 539 GLY A CA 1
ATOM 4416 C C . GLY A 1 534 ? -36.593 -34.372 68.379 1.000 11.657 539 GLY A C 1
ATOM 4417 O O . GLY A 1 534 ? -37.157 -35.166 69.196 1.000 12.913 539 GLY A O 1
ATOM 4418 N N . ASN A 1 535 ? -37.245 -33.703 67.427 1.000 10.448 540 ASN A N 1
ATOM 4419 C CA . ASN A 1 535 ? -38.704 -33.781 67.180 1.000 10.530 540 ASN A CA 1
ATOM 4420 C C . ASN A 1 535 ? -38.916 -34.493 65.857 1.000 10.586 540 ASN A C 1
ATOM 4421 O O . ASN A 1 535 ? -38.478 -33.993 64.836 1.000 11.279 540 ASN A O 1
ATOM 4426 N N . LEU A 1 536 ? -39.491 -35.685 65.896 1.000 9.386 541 LEU A N 1
ATOM 4427 C CA . LEU A 1 536 ? -39.600 -36.559 64.724 1.000 10.241 541 LEU A CA 1
ATOM 4428 C C . LEU A 1 536 ? -41.070 -36.643 64.329 1.000 10.631 541 LEU A C 1
ATOM 4429 O O . LEU A 1 536 ? -41.890 -36.890 65.187 1.000 10.480 541 LEU A O 1
ATOM 4434 N N . ILE A 1 537 ? -41.332 -36.463 63.036 1.000 9.164 542 ILE A N 1
ATOM 4435 C CA . ILE A 1 537 ? -42.642 -36.724 62.411 1.000 10.742 542 ILE A CA 1
ATOM 4436 C C . ILE A 1 537 ? -42.446 -37.919 61.499 1.000 9.549 542 ILE A C 1
ATOM 4437 O O . ILE A 1 537 ? -41.549 -37.917 60.617 1.000 8.250 542 ILE A O 1
ATOM 4442 N N . LEU A 1 538 ? -43.191 -38.979 61.741 1.000 9.143 543 LEU A N 1
ATOM 4443 C CA . LEU A 1 538 ? -42.980 -40.238 61.021 1.000 10.203 543 LEU A CA 1
ATOM 4444 C C . LEU A 1 538 ? -44.319 -40.792 60.536 1.000 9.254 543 LEU A C 1
ATOM 4445 O O . LEU A 1 538 ? -45.261 -40.938 61.328 1.000 8.601 543 LEU A O 1
ATOM 4450 N N . TYR A 1 539 ? -44.417 -41.100 59.254 1.000 8.229 544 TYR A N 1
ATOM 4451 C CA . TYR A 1 539 ? -45.643 -41.667 58.649 1.000 8.181 544 TYR A CA 1
ATOM 4452 C C . TYR A 1 539 ? -45.236 -42.260 57.309 1.000 7.998 544 TYR A C 1
ATOM 4453 O O . TYR A 1 539 ? -44.204 -41.876 56.763 1.000 8.041 544 TYR A O 1
ATOM 4462 N N . PRO A 1 540 ? -46.036 -43.127 56.681 1.000 8.044 545 PRO A N 1
ATOM 4463 C CA . PRO A 1 540 ? -47.264 -43.704 57.251 1.000 8.632 545 PRO A CA 1
ATOM 4464 C C . PRO A 1 540 ? -47.098 -44.952 58.126 1.000 9.173 545 PRO A C 1
ATOM 4465 O O . PRO A 1 540 ? -48.102 -45.557 58.565 1.000 9.070 545 PRO A O 1
ATOM 4469 N N . ALA A 1 541 ? -45.868 -45.400 58.321 1.000 9.161 546 ALA A N 1
ATOM 4470 C CA . ALA A 1 541 ? -45.685 -46.658 59.079 1.000 10.308 546 ALA A CA 1
ATOM 4471 C C . ALA A 1 541 ? -44.461 -46.582 59.972 1.000 11.332 546 ALA A C 1
ATOM 4472 O O . ALA A 1 541 ? -43.409 -46.177 59.501 1.000 11.902 546 ALA A O 1
ATOM 4474 N N . VAL A 1 542 ? -44.590 -47.038 61.204 1.000 9.461 547 VAL A N 1
ATOM 4475 C CA . VAL A 1 542 ? -43.448 -47.525 62.006 1.000 9.991 547 VAL A CA 1
ATOM 4476 C C . VAL A 1 542 ? -42.933 -48.741 61.284 1.000 9.030 547 VAL A C 1
ATOM 4477 O O . VAL A 1 542 ? -43.686 -49.699 61.065 1.000 10.230 547 VAL A O 1
ATOM 4481 N N . PRO A 1 543 ? -41.652 -48.777 60.866 1.000 9.789 548 PRO A N 1
ATOM 4482 C CA . PRO A 1 543 ? -41.121 -49.945 60.160 1.000 9.577 548 PRO A CA 1
ATOM 4483 C C . PRO A 1 543 ? -40.918 -51.104 61.131 1.000 9.725 548 PRO A C 1
ATOM 4484 O O . PRO A 1 543 ? -40.788 -50.866 62.289 1.000 10.073 548 PRO A O 1
ATOM 4488 N N . THR A 1 544 ? -41.007 -52.327 60.632 1.000 10.472 549 THR A N 1
ATOM 4489 C CA . THR A 1 544 ? -40.821 -53.537 61.456 1.000 11.320 549 THR A CA 1
ATOM 4490 C C . THR A 1 544 ? -39.866 -54.518 60.777 1.000 11.452 549 THR A C 1
ATOM 4491 O O . THR A 1 544 ? -39.639 -55.565 61.356 1.000 12.132 549 THR A O 1
ATOM 4495 N N . LEU A 1 545 ? -39.322 -54.177 59.607 1.000 10.780 550 LEU A N 1
ATOM 4496 C CA . LEU A 1 545 ? -38.459 -55.066 58.805 1.000 11.726 550 LEU A CA 1
ATOM 4497 C C . LEU A 1 545 ? -37.201 -54.272 58.439 1.000 11.454 550 LEU A C 1
ATOM 4498 O O . LEU A 1 545 ? -37.291 -53.028 58.417 1.000 10.954 550 LEU A O 1
ATOM 4503 N N . ASP A 1 546 ? -36.118 -54.966 58.095 1.000 11.405 551 ASP A N 1
ATOM 4504 C CA . ASP A 1 546 ? -34.901 -54.337 57.513 1.000 10.466 551 ASP A CA 1
ATOM 4505 C C . ASP A 1 546 ? -35.013 -54.382 55.987 1.000 10.626 551 ASP A C 1
ATOM 4506 O O . ASP A 1 546 ? -36.055 -54.737 55.447 1.000 11.626 551 ASP A O 1
ATOM 4511 N N . ASN A 1 547 ? -33.941 -54.009 55.316 1.000 10.823 552 ASN A N 1
ATOM 4512 C CA . ASN A 1 547 ? -33.933 -53.953 53.842 1.000 11.697 552 ASN A CA 1
ATOM 4513 C C . ASN A 1 547 ? -34.063 -55.338 53.207 1.000 12.650 552 ASN A C 1
ATOM 4514 O O . ASN A 1 547 ? -34.362 -55.356 51.979 1.000 12.603 552 ASN A O 1
ATOM 4519 N N . TYR A 1 548 ? -33.873 -56.429 53.968 1.000 13.090 553 TYR A N 1
ATOM 4520 C CA . TYR A 1 548 ? -34.015 -57.813 53.453 1.000 12.656 553 TYR A CA 1
ATOM 4521 C C . TYR A 1 548 ? -35.346 -58.376 53.939 1.000 13.830 553 TYR A C 1
ATOM 4522 O O . TYR A 1 548 ? -35.594 -59.568 53.733 1.000 14.312 553 TYR A O 1
ATOM 4531 N N . LEU A 1 549 ? -36.184 -57.507 54.509 1.000 12.565 554 LEU A N 1
ATOM 4532 C CA . LEU A 1 549 ? -37.530 -57.890 54.967 1.000 13.636 554 LEU A CA 1
ATOM 4533 C C . LEU A 1 549 ? -37.391 -58.931 56.079 1.000 13.466 554 LEU A C 1
ATOM 4534 O O . LEU A 1 549 ? -38.315 -59.751 56.231 1.000 15.297 554 LEU A O 1
ATOM 4539 N N . ASN A 1 550 ? -36.300 -58.857 56.848 1.000 15.045 555 ASN A N 1
ATOM 4540 C CA . ASN A 1 550 ? -36.122 -59.664 58.074 1.000 14.509 555 ASN A CA 1
ATOM 4541 C C . ASN A 1 550 ? -36.568 -58.786 59.238 1.000 13.894 555 ASN A C 1
ATOM 4542 O O . ASN A 1 550 ? -36.478 -57.554 59.126 1.000 13.085 555 ASN A O 1
ATOM 4547 N N . ARG A 1 551 ? -37.048 -59.390 60.330 1.000 13.616 556 ARG A N 1
ATOM 4548 C CA . ARG A 1 551 ? -37.596 -58.597 61.455 1.000 15.697 556 ARG A CA 1
ATOM 4549 C C . ARG A 1 551 ? -36.562 -57.577 61.943 1.000 13.260 556 ARG A C 1
ATOM 4550 O O . ARG A 1 551 ? -35.433 -57.946 62.191 1.000 13.813 556 ARG A O 1
ATOM 4558 N N . CYS A 1 552 ? -36.967 -56.318 62.137 1.000 11.886 557 CYS A N 1
ATOM 4559 C CA . CYS A 1 552 ? -36.122 -55.251 62.712 1.000 12.074 557 CYS A CA 1
ATOM 4560 C C . CYS A 1 552 ? -37.059 -54.210 63.284 1.000 11.371 557 CYS A C 1
ATOM 4561 O O . CYS A 1 552 ? -37.683 -53.493 62.522 1.000 10.004 557 CYS A O 1
ATOM 4564 N N . GLU A 1 553 ? -37.188 -54.190 64.613 1.000 11.857 558 GLU A N 1
ATOM 4565 C CA . GLU A 1 553 ? -38.180 -53.378 65.342 1.000 11.313 558 GLU A CA 1
ATOM 4566 C C . GLU A 1 553 ? -37.471 -52.475 66.328 1.000 10.514 558 GLU A C 1
ATOM 4567 O O . GLU A 1 553 ? -38.032 -52.147 67.374 1.000 9.951 558 GLU A O 1
ATOM 4573 N N . ILE A 1 554 ? -36.269 -52.036 66.002 1.000 10.737 559 ILE A N 1
ATOM 4574 C CA . ILE A 1 554 ? -35.465 -51.162 66.899 1.000 11.086 559 ILE A CA 1
ATOM 4575 C C . ILE A 1 554 ? -36.245 -49.895 67.228 1.000 10.743 559 ILE A C 1
ATOM 4576 O O . ILE A 1 554 ? -36.358 -49.530 68.419 1.000 10.872 559 ILE A O 1
ATOM 4581 N N . LEU A 1 555 ? -36.675 -49.167 66.203 1.000 10.409 560 LEU A N 1
ATOM 4582 C CA . LEU A 1 555 ? -37.340 -47.858 66.410 1.000 10.514 560 LEU A CA 1
ATOM 4583 C C . LEU A 1 555 ? -38.625 -48.095 67.222 1.000 11.169 560 LEU A C 1
ATOM 4584 O O . LEU A 1 555 ? -38.891 -47.372 68.214 1.000 10.571 560 LEU A O 1
ATOM 4589 N N . LYS A 1 556 ? -39.424 -49.048 66.788 1.000 10.086 561 LYS A N 1
ATOM 4590 C CA . LYS A 1 556 ? -40.704 -49.421 67.431 1.000 9.974 561 LYS A CA 1
ATOM 4591 C C . LYS A 1 556 ? -40.473 -49.709 68.928 1.000 9.870 561 LYS A C 1
ATOM 4592 O O . LYS A 1 556 ? -41.165 -49.116 69.779 1.000 10.170 561 LYS A O 1
ATOM 4598 N N . ASN A 1 557 ? -39.532 -50.590 69.239 1.000 9.896 562 ASN A N 1
ATOM 4599 C CA . ASN A 1 557 ? -39.308 -50.976 70.661 1.000 10.835 562 ASN A CA 1
ATOM 4600 C C . ASN A 1 557 ? -38.731 -49.809 71.461 1.000 10.544 562 ASN A C 1
ATOM 4601 O O . ASN A 1 557 ? -39.151 -49.607 72.627 1.000 11.215 562 ASN A O 1
ATOM 4606 N N . ASN A 1 558 ? -37.740 -49.102 70.908 1.000 11.359 563 ASN A N 1
ATOM 4607 C CA . ASN A 1 558 ? -37.097 -47.962 71.602 1.000 11.968 563 ASN A CA 1
ATOM 4608 C C . ASN A 1 558 ? -38.134 -46.891 71.950 1.000 11.569 563 ASN A C 1
ATOM 4609 O O . ASN A 1 558 ? -37.998 -46.230 73.001 1.000 12.901 563 ASN A O 1
ATOM 4614 N N . PHE A 1 559 ? -39.185 -46.742 71.143 1.000 10.829 564 PHE A N 1
ATOM 4615 C CA . PHE A 1 559 ? -40.220 -45.706 71.337 1.000 11.201 564 PHE A CA 1
ATOM 4616 C C . PHE A 1 559 ? -41.444 -46.258 72.073 1.000 10.170 564 PHE A C 1
ATOM 4617 O O . PHE A 1 559 ? -42.400 -45.527 72.234 1.000 10.599 564 PHE A O 1
ATOM 4625 N N . GLY A 1 560 ? -41.418 -47.534 72.453 1.000 11.243 565 GLY A N 1
ATOM 4626 C CA . GLY A 1 560 ? -42.533 -48.117 73.215 1.000 10.473 565 GLY A CA 1
ATOM 4627 C C . GLY A 1 560 ? -43.832 -48.133 72.431 1.000 9.823 565 GLY A C 1
ATOM 4628 O O . GLY A 1 560 ? -44.943 -47.981 73.020 1.000 9.637 565 GLY A O 1
ATOM 4629 N N . ILE A 1 561 ? -43.721 -48.376 71.131 1.000 10.413 566 ILE A N 1
ATOM 4630 C CA . ILE A 1 561 ? -44.895 -48.389 70.238 1.000 10.427 566 ILE A CA 1
ATOM 4631 C C . ILE A 1 561 ? -45.456 -49.797 70.111 1.000 9.844 566 ILE A C 1
ATOM 4632 O O . ILE A 1 561 ? -44.699 -50.755 69.849 1.000 8.876 566 ILE A O 1
ATOM 4637 N N . GLU A 1 562 ? -46.775 -49.879 70.167 1.000 9.214 567 GLU A N 1
ATOM 4638 C CA . GLU A 1 562 ? -47.498 -51.103 69.787 1.000 9.080 567 GLU A CA 1
ATOM 4639 C C . GLU A 1 562 ? -48.585 -50.741 68.782 1.000 8.863 567 GLU A C 1
ATOM 4640 O O . GLU A 1 562 ? -49.212 -49.702 68.967 1.000 9.990 567 GLU A O 1
ATOM 4646 N N . PHE A 1 563 ? -48.806 -51.597 67.797 1.000 9.486 568 PHE A N 1
ATOM 4647 C CA . PHE A 1 563 ? -49.874 -51.387 66.809 1.000 10.055 568 PHE A CA 1
ATOM 4648 C C . PHE A 1 563 ? -50.378 -52.723 66.267 1.000 10.434 568 PHE A C 1
ATOM 4649 O O . PHE A 1 563 ? -49.692 -53.771 66.308 1.000 10.528 568 PHE A O 1
ATOM 4657 N N . ILE A 1 564 ? -51.582 -52.631 65.741 1.000 11.009 569 ILE A N 1
ATOM 4658 C CA . ILE A 1 564 ? -52.237 -53.654 64.898 1.000 12.883 569 ILE A CA 1
ATOM 4659 C C . ILE A 1 564 ? -52.564 -52.966 63.573 1.000 12.291 569 ILE A C 1
ATOM 4660 O O . ILE A 1 564 ? -53.055 -51.828 63.609 1.000 13.360 569 ILE A O 1
ATOM 4665 N N . THR A 1 565 ? -52.346 -53.655 62.473 1.000 12.427 570 THR A N 1
ATOM 4666 C CA . THR A 1 565 ? -52.719 -53.147 61.133 1.000 12.801 570 THR A CA 1
ATOM 4667 C C . THR A 1 565 ? -54.164 -53.558 60.873 1.000 13.654 570 THR A C 1
ATOM 4668 O O . THR A 1 565 ? -54.439 -54.787 60.868 1.000 13.615 570 THR A O 1
ATOM 4672 N N . LYS A 1 566 ? -55.041 -52.598 60.632 1.000 14.384 571 LYS A N 1
ATOM 4673 C CA . LYS A 1 566 ? -56.496 -52.846 60.450 1.000 15.225 571 LYS A CA 1
ATOM 4674 C C . LYS A 1 566 ? -57.015 -52.051 59.254 1.000 15.988 571 LYS A C 1
ATOM 4675 O O . LYS A 1 566 ? -56.532 -50.924 59.033 1.000 15.721 571 LYS A O 1
ATOM 4681 N N . ASP A 1 567 ? -57.991 -52.630 58.559 1.000 16.388 572 ASP A N 1
ATOM 4682 C CA . ASP A 1 567 ? -58.717 -52.033 57.419 1.000 17.218 572 ASP A CA 1
ATOM 4683 C C . ASP A 1 567 ? -59.759 -51.025 57.901 1.000 15.429 572 ASP A C 1
ATOM 4684 O O . ASP A 1 567 ? -60.458 -51.284 58.886 1.000 16.687 572 ASP A O 1
ATOM 4689 N N . SER A 1 568 ? -59.844 -49.861 57.274 1.000 14.762 573 SER A N 1
ATOM 4690 C CA . SER A 1 568 ? -60.857 -48.808 57.539 1.000 13.980 573 SER A CA 1
ATOM 4691 C C . SER A 1 568 ? -61.029 -47.954 56.290 1.000 13.608 573 SER A C 1
ATOM 4692 O O . SER A 1 568 ? -60.245 -48.145 55.363 1.000 13.166 573 SER A O 1
ATOM 4695 N N . SER A 1 569 ? -62.048 -47.104 56.294 1.000 15.376 574 SER A N 1
ATOM 4696 C CA . SER A 1 569 ? -62.346 -46.124 55.225 1.000 16.851 574 SER A CA 1
ATOM 4697 C C . SER A 1 569 ? -61.045 -45.375 54.939 1.000 15.796 574 SER A C 1
ATOM 4698 O O . SER A 1 569 ? -60.239 -45.200 55.874 1.000 12.827 574 SER A O 1
ATOM 4701 N N . HIS A 1 570 ? -60.863 -44.912 53.712 1.000 13.080 575 HIS A N 1
ATOM 4702 C CA . HIS A 1 570 ? -59.678 -44.097 53.362 1.000 12.417 575 HIS A CA 1
ATOM 4703 C C . HIS A 1 570 ? -59.625 -42.783 54.152 1.000 11.984 575 HIS A C 1
ATOM 4704 O O . HIS A 1 570 ? -58.491 -42.283 54.359 1.000 13.138 575 HIS A O 1
ATOM 4711 N N . LYS A 1 571 ? -60.733 -42.188 54.568 1.000 11.525 576 LYS A N 1
ATOM 4712 C CA . LYS A 1 571 ? -60.664 -40.893 55.256 1.000 11.868 576 LYS A CA 1
ATOM 4713 C C . LYS A 1 571 ? -60.420 -41.070 56.746 1.000 11.953 576 LYS A C 1
ATOM 4714 O O . LYS A 1 571 ? -61.106 -41.895 57.377 1.000 13.014 576 LYS A O 1
ATOM 4720 N N . VAL A 1 572 ? -59.582 -40.210 57.301 1.000 10.286 577 VAL A N 1
ATOM 4721 C CA . VAL A 1 572 ? -59.343 -40.120 58.758 1.000 10.355 577 VAL A CA 1
ATOM 4722 C C . VAL A 1 572 ? -59.594 -38.683 59.221 1.000 10.496 577 VAL A C 1
ATOM 4723 O O . VAL A 1 572 ? -59.722 -37.770 58.381 1.000 10.735 577 VAL A O 1
ATOM 4727 N N . SER A 1 573 ? -59.645 -38.454 60.543 1.000 10.932 578 SER A N 1
ATOM 4728 C CA . SER A 1 573 ? -59.521 -37.110 61.130 1.000 11.593 578 SER A CA 1
ATOM 4729 C C . SER A 1 573 ? -58.154 -37.046 61.793 1.000 10.753 578 SER A C 1
ATOM 4730 O O . SER A 1 573 ? -57.654 -38.093 62.277 1.000 11.916 578 SER A O 1
ATOM 4733 N N . ALA A 1 574 ? -57.517 -35.881 61.717 1.000 11.338 579 ALA A N 1
ATOM 4734 C CA . ALA A 1 574 ? -56.175 -35.684 62.317 1.000 11.034 579 ALA A CA 1
ATOM 4735 C C . ALA A 1 574 ? -56.063 -34.250 62.800 1.000 11.641 579 ALA A C 1
ATOM 4736 O O . ALA A 1 574 ? -56.363 -33.300 62.024 1.000 10.687 579 ALA A O 1
ATOM 4738 N N . PHE A 1 575 ? -55.723 -34.062 64.068 1.000 12.720 580 PHE A N 1
ATOM 4739 C CA . PHE A 1 575 ? -55.582 -32.714 64.681 1.000 12.841 580 PHE A CA 1
ATOM 4740 C C . PHE A 1 575 ? -56.859 -31.890 64.472 1.000 12.582 580 PHE A C 1
ATOM 4741 O O . PHE A 1 575 ? -56.746 -30.694 64.241 1.000 15.293 580 PHE A O 1
ATOM 4749 N N . GLY A 1 576 ? -58.030 -32.527 64.511 1.000 14.496 581 GLY A N 1
ATOM 4750 C CA . GLY A 1 576 ? -59.319 -31.837 64.351 1.000 14.569 581 GLY A CA 1
ATOM 4751 C C . GLY A 1 576 ? -59.695 -31.560 62.912 1.000 14.688 581 GLY A C 1
ATOM 4752 O O . GLY A 1 576 ? -60.745 -30.967 62.679 1.000 16.133 581 GLY A O 1
ATOM 4753 N N . ILE A 1 577 ? -58.859 -31.969 61.968 1.000 12.059 582 ILE A N 1
ATOM 4754 C CA . ILE A 1 577 ? -59.177 -31.833 60.528 1.000 11.693 582 ILE A CA 1
ATOM 4755 C C . ILE A 1 577 ? -59.980 -33.065 60.135 1.000 12.297 582 ILE A C 1
ATOM 4756 O O . ILE A 1 577 ? -59.446 -34.159 60.230 1.000 12.443 582 ILE A O 1
ATOM 4761 N N . GLU A 1 578 ? -61.221 -32.875 59.718 1.000 13.100 583 GLU A N 1
ATOM 4762 C CA . GLU A 1 578 ? -62.108 -33.978 59.290 1.000 15.139 583 GLU A CA 1
ATOM 4763 C C . GLU A 1 578 ? -61.801 -34.281 57.820 1.000 14.353 583 GLU A C 1
ATOM 4764 O O . GLU A 1 578 ? -61.377 -33.349 57.084 1.000 13.854 583 GLU A O 1
ATOM 4770 N N . ASP A 1 579 ? -62.051 -35.515 57.393 1.000 14.608 584 ASP A N 1
ATOM 4771 C CA . ASP A 1 579 ? -62.077 -35.891 55.956 1.000 14.659 584 ASP A CA 1
ATOM 4772 C C . ASP A 1 579 ? -60.694 -35.696 55.320 1.000 12.514 584 ASP A C 1
ATOM 4773 O O . ASP A 1 579 ? -60.593 -35.157 54.189 1.000 12.485 584 ASP A O 1
ATOM 4778 N N . VAL A 1 580 ? -59.662 -36.169 56.004 1.000 11.093 585 VAL A N 1
ATOM 4779 C CA . VAL A 1 580 ? -58.297 -36.305 55.450 1.000 10.454 585 VAL A CA 1
ATOM 4780 C C . VAL A 1 580 ? -58.244 -37.586 54.646 1.000 10.335 585 VAL A C 1
ATOM 4781 O O . VAL A 1 580 ? -58.322 -38.664 55.205 1.000 10.344 585 VAL A O 1
ATOM 4785 N N . PHE A 1 581 ? -58.157 -37.474 53.323 1.000 9.719 586 PHE A N 1
ATOM 4786 C CA . PHE A 1 581 ? -58.108 -38.657 52.463 1.000 10.131 586 PHE A CA 1
ATOM 4787 C C . PHE A 1 581 ? -56.724 -39.315 52.592 1.000 10.380 586 PHE A C 1
ATOM 4788 O O . PHE A 1 581 ? -55.686 -38.666 52.388 1.000 10.588 586 PHE A O 1
ATOM 4796 N N . THR A 1 582 ? -56.691 -40.604 52.794 1.000 8.895 587 THR A N 1
ATOM 4797 C CA . THR A 1 582 ? -55.438 -41.374 52.925 1.000 9.095 587 THR A CA 1
ATOM 4798 C C . THR A 1 582 ? -55.365 -42.457 51.859 1.000 10.291 587 THR A C 1
ATOM 4799 O O . THR A 1 582 ? -56.428 -42.957 51.366 1.000 11.764 587 THR A O 1
ATOM 4803 N N . ALA A 1 583 ? -54.153 -42.886 51.527 1.000 9.925 588 ALA A N 1
ATOM 4804 C CA . ALA A 1 583 ? -53.914 -43.754 50.365 1.000 11.590 588 ALA A CA 1
ATOM 4805 C C . ALA A 1 583 ? -54.389 -45.197 50.598 1.000 11.293 588 ALA A C 1
ATOM 4806 O O . ALA A 1 583 ? -54.718 -45.848 49.592 1.000 12.269 588 ALA A O 1
ATOM 4808 N N . PHE A 1 584 ? -54.379 -45.717 51.822 1.000 12.092 589 PHE A N 1
ATOM 4809 C CA . PHE A 1 584 ? -54.609 -47.160 52.094 1.000 12.728 589 PHE A CA 1
ATOM 4810 C C . PHE A 1 584 ? -55.783 -47.383 53.036 1.000 12.589 589 PHE A C 1
ATOM 4811 O O . PHE A 1 584 ? -55.979 -46.637 54.004 1.000 11.919 589 PHE A O 1
ATOM 4819 N N . SER A 1 585 ? -56.573 -48.445 52.782 1.000 14.256 590 SER A N 1
ATOM 4820 C CA . SER A 1 585 ? -57.516 -48.975 53.809 1.000 14.791 590 SER A CA 1
ATOM 4821 C C . SER A 1 585 ? -56.726 -49.452 55.040 1.000 13.748 590 SER A C 1
ATOM 4822 O O . SER A 1 585 ? -57.171 -49.197 56.177 1.000 14.214 590 SER A O 1
ATOM 4825 N N . LYS A 1 586 ? -55.634 -50.168 54.845 1.000 13.608 591 LYS A N 1
ATOM 4826 C CA . LYS A 1 586 ? -54.819 -50.673 55.987 1.000 13.507 591 LYS A CA 1
ATOM 4827 C C . LYS A 1 586 ? -54.170 -49.487 56.698 1.000 13.544 591 LYS A C 1
ATOM 4828 O O . LYS A 1 586 ? -53.608 -48.623 56.015 1.000 13.709 591 LYS A O 1
ATOM 4834 N N . LYS A 1 587 ? -54.294 -49.427 58.019 1.000 11.875 592 LYS A N 1
ATOM 4835 C CA . LYS A 1 587 ? -53.655 -48.355 58.815 1.000 10.717 592 LYS A CA 1
ATOM 4836 C C . LYS A 1 587 ? -53.091 -48.991 60.072 1.000 10.746 592 LYS A C 1
ATOM 4837 O O . LYS A 1 587 ? -53.568 -50.082 60.473 1.000 11.084 592 LYS A O 1
ATOM 4843 N N . GLN A 1 588 ? -52.087 -48.336 60.629 1.000 10.022 593 GLN A N 1
ATOM 4844 C CA . GLN A 1 588 ? -51.541 -48.707 61.954 1.000 9.833 593 GLN A CA 1
ATOM 4845 C C . GLN A 1 588 ? -52.445 -48.113 63.028 1.000 10.099 593 GLN A C 1
ATOM 4846 O O . GLN A 1 588 ? -52.620 -46.888 63.082 1.000 9.076 593 GLN A O 1
ATOM 4852 N N . ILE A 1 589 ? -52.984 -48.987 63.899 1.000 10.032 594 ILE A N 1
ATOM 4853 C CA . ILE A 1 589 ? -53.815 -48.573 65.055 1.000 10.226 594 ILE A CA 1
ATOM 4854 C C . ILE A 1 589 ? -52.989 -48.728 66.334 1.000 10.308 594 ILE A C 1
ATOM 4855 O O . ILE A 1 589 ? -52.545 -49.878 66.609 1.000 10.214 594 ILE A O 1
ATOM 4860 N N . TYR A 1 590 ? -52.683 -47.608 66.976 1.000 10.083 595 TYR A N 1
ATOM 4861 C CA . TYR A 1 590 ? -51.669 -47.546 68.054 1.000 9.653 595 TYR A CA 1
ATOM 4862 C C . TYR A 1 590 ? -52.307 -47.712 69.430 1.000 10.462 595 TYR A C 1
ATOM 4863 O O . TYR A 1 590 ? -53.296 -47.108 69.766 1.000 11.493 595 TYR A O 1
ATOM 4872 N N . ASN A 1 591 ? -51.608 -48.487 70.250 1.000 9.891 596 ASN A N 1
ATOM 4873 C CA . ASN A 1 591 ? -51.780 -48.462 71.722 1.000 10.755 596 ASN A CA 1
ATOM 4874 C C . ASN A 1 591 ? -51.426 -47.058 72.207 1.000 11.192 596 ASN A C 1
ATOM 4875 O O . ASN A 1 591 ? -50.335 -46.547 71.820 1.000 13.588 596 ASN A O 1
ATOM 4880 N N . ASP A 1 592 ? -52.262 -46.441 73.046 1.000 12.894 597 ASP A N 1
ATOM 4881 C CA . ASP A 1 592 ? -52.028 -45.022 73.416 1.000 13.605 597 ASP A CA 1
ATOM 4882 C C . ASP A 1 592 ? -51.540 -44.882 74.852 1.000 11.812 597 ASP A C 1
ATOM 4883 O O . ASP A 1 592 ? -51.494 -43.760 75.320 1.000 11.035 597 ASP A O 1
ATOM 4888 N N . THR A 1 593 ? -51.107 -45.964 75.507 1.000 12.092 598 THR A N 1
ATOM 4889 C CA . THR A 1 593 ? -50.505 -45.810 76.832 1.000 11.667 598 THR A CA 1
ATOM 4890 C C . THR A 1 593 ? -49.366 -44.795 76.716 1.000 12.023 598 THR A C 1
ATOM 4891 O O . THR A 1 593 ? -48.522 -44.897 75.768 1.000 12.664 598 THR A O 1
ATOM 4895 N N . ASN A 1 594 ? -49.342 -43.828 77.620 1.000 12.504 599 ASN A N 1
ATOM 4896 C CA . ASN A 1 594 ? -48.252 -42.834 77.691 1.000 14.585 599 ASN A CA 1
ATOM 4897 C C . ASN A 1 594 ? -48.175 -42.030 76.394 1.000 12.829 599 ASN A C 1
ATOM 4898 O O . ASN A 1 594 ? -47.119 -41.472 76.102 1.000 13.906 599 ASN A O 1
ATOM 4903 N N . SER A 1 595 ? -49.282 -41.877 75.707 1.000 11.518 600 SER A N 1
ATOM 4904 C CA . SER A 1 595 ? -49.331 -41.207 74.388 1.000 11.856 600 SER A CA 1
ATOM 4905 C C . SER A 1 595 ? -50.548 -40.299 74.331 1.000 12.649 600 SER A C 1
ATOM 4906 O O . SER A 1 595 ? -51.491 -40.518 75.083 1.000 13.765 600 SER A O 1
ATOM 4909 N N . LYS A 1 596 ? -50.555 -39.342 73.426 1.000 11.971 601 LYS A N 1
ATOM 4910 C CA . LYS A 1 596 ? -51.739 -38.510 73.189 1.000 12.123 601 LYS A CA 1
ATOM 4911 C C . LYS A 1 596 ? -52.305 -38.892 71.823 1.000 11.714 601 LYS A C 1
ATOM 4912 O O . LYS A 1 596 ? -51.634 -38.704 70.807 1.000 10.748 601 LYS A O 1
ATOM 4918 N N . PRO A 1 597 ? -53.526 -39.430 71.721 1.000 11.321 602 PRO A N 1
ATOM 4919 C CA . PRO A 1 597 ? -54.093 -39.722 70.415 1.000 11.453 602 PRO A CA 1
ATOM 4920 C C . PRO A 1 597 ? -54.403 -38.436 69.658 1.000 12.007 602 PRO A C 1
ATOM 4921 O O . PRO A 1 597 ? -55.092 -37.556 70.244 1.000 11.878 602 PRO A O 1
ATOM 4925 N N . ILE A 1 598 ? -54.016 -38.365 68.376 1.000 10.675 603 ILE A N 1
ATOM 4926 C CA . ILE A 1 598 ? -54.232 -37.125 67.566 1.000 10.538 603 ILE A CA 1
ATOM 4927 C C . ILE A 1 598 ? -54.827 -37.435 66.192 1.000 10.681 603 ILE A C 1
ATOM 4928 O O . ILE A 1 598 ? -55.090 -36.465 65.421 1.000 11.569 603 ILE A O 1
ATOM 4933 N N . ALA A 1 599 ? -55.095 -38.697 65.881 1.000 10.441 604 ALA A N 1
ATOM 4934 C CA . ALA A 1 599 ? -55.763 -39.012 64.615 1.000 10.143 604 ALA A CA 1
ATOM 4935 C C . ALA A 1 599 ? -56.605 -40.265 64.796 1.000 11.075 604 ALA A C 1
ATOM 4936 O O . ALA A 1 599 ? -56.180 -41.177 65.543 1.000 10.262 604 ALA A O 1
ATOM 4938 N N . PHE A 1 600 ? -57.711 -40.308 64.069 1.000 10.747 605 PHE A N 1
ATOM 4939 C CA . PHE A 1 600 ? -58.758 -41.324 64.303 1.000 11.212 605 PHE A CA 1
ATOM 4940 C C . PHE A 1 600 ? -59.390 -41.770 62.992 1.000 11.904 605 PHE A C 1
ATOM 4941 O O . PHE A 1 600 ? -59.632 -40.969 62.086 1.000 11.841 605 PHE A O 1
ATOM 4949 N N . THR A 1 601 ? -59.641 -43.054 62.906 1.000 11.018 606 THR A N 1
ATOM 4950 C CA . THR A 1 601 ? -60.358 -43.647 61.761 1.000 12.025 606 THR A CA 1
ATOM 4951 C C . THR A 1 601 ? -61.840 -43.262 61.847 1.000 13.659 606 THR A C 1
ATOM 4952 O O . THR A 1 601 ? -62.245 -42.632 62.841 1.000 13.455 606 THR A O 1
ATOM 4956 N N . GLN A 1 602 ? -62.624 -43.665 60.853 1.000 16.418 607 GLN A N 1
ATOM 4957 C CA . GLN A 1 602 ? -64.071 -43.351 60.804 1.000 19.567 607 GLN A CA 1
ATOM 4958 C C . GLN A 1 602 ? -64.791 -44.043 61.975 1.000 20.224 607 GLN A C 1
ATOM 4959 O O . GLN A 1 602 ? -65.738 -43.430 62.467 1.000 20.781 607 GLN A O 1
ATOM 4965 N N . GLU A 1 603 ? -64.238 -45.142 62.509 1.000 19.884 608 GLU A N 1
ATOM 4966 C CA . GLU A 1 603 ? -64.776 -45.892 63.690 1.000 21.787 608 GLU A CA 1
ATOM 4967 C C . GLU A 1 603 ? -64.095 -45.407 64.989 1.000 20.275 608 GLU A C 1
ATOM 4968 O O . GLU A 1 603 ? -64.287 -46.040 66.064 1.000 20.243 608 GLU A O 1
ATOM 4974 N N . ASN A 1 604 ? -63.322 -44.325 64.941 1.000 16.585 609 ASN A N 1
ATOM 4975 C CA . ASN A 1 604 ? -62.701 -43.687 66.125 1.000 17.185 609 ASN A CA 1
ATOM 4976 C C . ASN A 1 604 ? -61.562 -44.554 66.702 1.000 15.194 609 ASN A C 1
ATOM 4977 O O . ASN A 1 604 ? -61.205 -44.343 67.879 1.000 15.716 609 ASN A O 1
ATOM 4982 N N . GLU A 1 605 ? -60.940 -45.402 65.895 1.000 14.544 610 GLU A N 1
ATOM 4983 C CA . GLU A 1 605 ? -59.711 -46.117 66.297 1.000 13.680 610 GLU A CA 1
ATOM 4984 C C . GLU A 1 605 ? -58.537 -45.148 66.146 1.000 13.313 610 GLU A C 1
ATOM 4985 O O . GLU A 1 605 ? -58.557 -44.287 65.220 1.000 12.623 610 GLU A O 1
ATOM 4991 N N . ILE A 1 606 ? -57.543 -45.303 67.001 1.000 10.760 611 ILE A N 1
ATOM 4992 C CA . ILE A 1 606 ? -56.413 -44.356 67.054 1.000 10.178 611 ILE A CA 1
ATOM 4993 C C . ILE A 1 606 ? -55.389 -44.706 65.989 1.000 9.694 611 ILE A C 1
ATOM 4994 O O . ILE A 1 606 ? -54.679 -45.720 66.128 1.000 9.853 611 ILE A O 1
ATOM 4999 N N . CYS A 1 607 ? -55.223 -43.844 64.986 1.000 9.216 612 CYS A N 1
ATOM 5000 C CA . CYS A 1 607 ? -54.242 -44.066 63.903 1.000 9.307 612 CYS A CA 1
ATOM 5001 C C . CYS A 1 607 ? -53.195 -42.938 63.884 1.000 9.228 612 CYS A C 1
ATOM 5002 O O . CYS A 1 607 ? -52.537 -42.746 62.867 1.000 8.952 612 CYS A O 1
ATOM 5005 N N . GLY A 1 608 ? -53.023 -42.235 64.982 1.000 8.076 613 GLY A N 1
ATOM 5006 C CA . GLY A 1 608 ? -51.871 -41.350 65.151 1.000 8.774 613 GLY A CA 1
ATOM 5007 C C . GLY A 1 608 ? -51.723 -40.948 66.589 1.000 9.490 613 GLY A C 1
ATOM 5008 O O . GLY A 1 608 ? -52.764 -40.688 67.233 1.000 9.998 613 GLY A O 1
ATOM 5009 N N . ILE A 1 609 ? -50.491 -40.811 67.045 1.000 9.175 614 ILE A N 1
ATOM 5010 C CA . ILE A 1 609 ? -50.198 -40.450 68.450 1.000 9.699 614 ILE A CA 1
ATOM 5011 C C . ILE A 1 609 ? -49.036 -39.466 68.502 1.000 10.074 614 ILE A C 1
ATOM 5012 O O . ILE A 1 609 ? -48.229 -39.415 67.573 1.000 10.371 614 ILE A O 1
ATOM 5017 N N . ARG A 1 610 ? -48.980 -38.730 69.590 1.000 10.063 615 ARG A N 1
ATOM 5018 C CA . ARG A 1 610 ? -47.795 -37.944 69.981 1.000 11.860 615 ARG A CA 1
ATOM 5019 C C . ARG A 1 610 ? -47.323 -38.476 71.318 1.000 11.257 615 ARG A C 1
ATOM 5020 O O . ARG A 1 610 ? -48.161 -38.993 72.128 1.000 12.477 615 ARG A O 1
ATOM 5028 N N . LYS A 1 611 ? -46.035 -38.361 71.525 1.000 12.036 616 LYS A N 1
ATOM 5029 C CA . LYS A 1 611 ? -45.395 -38.970 72.709 1.000 13.139 616 LYS A CA 1
ATOM 5030 C C . LYS A 1 611 ? -44.092 -38.264 73.035 1.000 13.352 616 LYS A C 1
ATOM 5031 O O . LYS A 1 611 ? -43.407 -37.766 72.097 1.000 12.610 616 LYS A O 1
ATOM 5037 N N . LYS A 1 612 ? -43.753 -38.194 74.320 1.000 13.659 617 LYS A N 1
ATOM 5038 C CA . LYS A 1 612 ? -42.400 -37.739 74.744 1.000 14.756 617 LYS A CA 1
ATOM 5039 C C . LYS A 1 612 ? -41.535 -38.976 74.907 1.000 15.427 617 LYS A C 1
ATOM 5040 O O . LYS A 1 612 ? -42.012 -39.929 75.537 1.000 16.491 617 LYS A O 1
ATOM 5046 N N . ILE A 1 613 ? -40.359 -38.993 74.297 1.000 13.337 618 ILE A N 1
ATOM 5047 C CA . ILE A 1 613 ? -39.348 -40.066 74.431 1.000 16.004 618 ILE A CA 1
ATOM 5048 C C . ILE A 1 613 ? -38.011 -39.410 74.782 1.000 16.129 618 ILE A C 1
ATOM 5049 O O . ILE A 1 613 ? -37.475 -38.617 74.003 1.000 13.990 618 ILE A O 1
ATOM 5054 N N . GLY A 1 614 ? -37.435 -39.777 75.934 1.000 16.434 619 GLY A N 1
ATOM 5055 C CA . GLY A 1 614 ? -36.212 -39.080 76.380 1.000 15.647 619 GLY A CA 1
ATOM 5056 C C . GLY A 1 614 ? -36.459 -37.590 76.396 1.000 14.954 619 GLY A C 1
ATOM 5057 O O . GLY A 1 614 ? -37.501 -37.159 76.885 1.000 16.891 619 GLY A O 1
ATOM 5058 N N . LYS A 1 615 ? -35.554 -36.816 75.809 1.000 15.485 620 LYS A N 1
ATOM 5059 C CA . LYS A 1 615 ? -35.633 -35.342 75.786 1.000 17.245 620 LYS A CA 1
ATOM 5060 C C . LYS A 1 615 ? -36.435 -34.894 74.558 1.000 14.811 620 LYS A C 1
ATOM 5061 O O . LYS A 1 615 ? -36.662 -33.716 74.442 1.000 14.625 620 LYS A O 1
ATOM 5067 N N . GLY A 1 616 ? -36.873 -35.823 73.701 1.000 13.663 621 GLY A N 1
ATOM 5068 C CA . GLY A 1 616 ? -37.491 -35.412 72.425 1.000 13.207 621 GLY A CA 1
ATOM 5069 C C . GLY A 1 616 ? -38.976 -35.736 72.294 1.000 12.881 621 GLY A C 1
ATOM 5070 O O . GLY A 1 616 ? -39.642 -36.081 73.283 1.000 10.858 621 GLY A O 1
ATOM 5071 N N . GLU A 1 617 ? -39.499 -35.566 71.067 1.000 11.575 622 GLU A N 1
ATOM 5072 C CA . GLU A 1 617 ? -40.940 -35.640 70.756 1.000 11.193 622 GLU A CA 1
ATOM 5073 C C . GLU A 1 617 ? -41.116 -36.512 69.529 1.000 11.049 622 GLU A C 1
ATOM 5074 O O . GLU A 1 617 ? -40.307 -36.446 68.579 1.000 10.806 622 GLU A O 1
ATOM 5080 N N . LEU A 1 618 ? -42.160 -37.326 69.557 1.000 10.434 623 LEU A N 1
ATOM 5081 C CA . LEU A 1 618 ? -42.530 -38.198 68.435 1.000 11.388 623 LEU A CA 1
ATOM 5082 C C . LEU A 1 618 ? -43.963 -37.891 68.020 1.000 11.414 623 LEU A C 1
ATOM 5083 O O . LEU A 1 618 ? -44.828 -37.813 68.898 1.000 11.378 623 LEU A O 1
ATOM 5088 N N . THR A 1 619 ? -44.189 -37.739 66.723 1.000 10.563 624 THR A N 1
ATOM 5089 C CA . THR A 1 619 ? -45.522 -37.696 66.107 1.000 10.992 624 THR A CA 1
ATOM 5090 C C . THR A 1 619 ? -45.535 -38.827 65.102 1.000 11.175 624 THR A C 1
ATOM 5091 O O . THR A 1 619 ? -44.763 -38.784 64.135 1.000 10.604 624 THR A O 1
ATOM 5095 N N . ILE A 1 620 ? -46.382 -39.827 65.313 1.000 10.114 625 ILE A N 1
ATOM 5096 C CA . ILE A 1 620 ? -46.487 -40.938 64.340 1.000 10.991 625 ILE A CA 1
ATOM 5097 C C . ILE A 1 620 ? -47.901 -40.957 63.763 1.000 9.917 625 ILE A C 1
ATOM 5098 O O . ILE A 1 620 ? -48.874 -40.888 64.532 1.000 9.785 625 ILE A O 1
ATOM 5103 N N . LEU A 1 621 ? -48.012 -40.952 62.439 1.000 9.239 626 LEU A N 1
ATOM 5104 C CA . LEU A 1 621 ? -49.308 -41.133 61.760 1.000 8.938 626 LEU A CA 1
ATOM 5105 C C . LEU A 1 621 ? -49.283 -42.471 61.035 1.000 8.823 626 LEU A C 1
ATOM 5106 O O . LEU A 1 621 ? -48.395 -42.718 60.204 1.000 8.557 626 LEU A O 1
ATOM 5111 N N . GLY A 1 622 ? -50.258 -43.308 61.333 1.000 8.202 627 GLY A N 1
ATOM 5112 C CA . GLY A 1 622 ? -50.383 -44.661 60.776 1.000 8.882 627 GLY A CA 1
ATOM 5113 C C . GLY A 1 622 ? -51.149 -44.676 59.468 1.000 9.083 627 GLY A C 1
ATOM 5114 O O . GLY A 1 622 ? -51.804 -45.678 59.200 1.000 10.631 627 GLY A O 1
ATOM 5115 N N . PHE A 1 623 ? -51.044 -43.613 58.676 1.000 8.358 628 PHE A N 1
ATOM 5116 C CA . PHE A 1 623 ? -51.783 -43.470 57.410 1.000 8.451 628 PHE A CA 1
ATOM 5117 C C . PHE A 1 623 ? -50.931 -42.624 56.474 1.000 8.087 628 PHE A C 1
ATOM 5118 O O . PHE A 1 623 ? -50.148 -41.824 56.955 1.000 9.025 628 PHE A O 1
ATOM 5126 N N . ALA A 1 624 ? -51.196 -42.745 55.178 1.000 8.131 629 ALA A N 1
ATOM 5127 C CA . ALA A 1 624 ? -50.427 -42.123 54.086 1.000 8.855 629 ALA A CA 1
ATOM 5128 C C . ALA A 1 624 ? -51.272 -41.043 53.444 1.000 9.164 629 ALA A C 1
ATOM 5129 O O . ALA A 1 624 ? -52.378 -41.328 52.982 1.000 9.795 629 ALA A O 1
ATOM 5131 N N . PHE A 1 625 ? -50.769 -39.815 53.432 1.000 8.301 630 PHE A N 1
ATOM 5132 C CA . PHE A 1 625 ? -51.423 -38.693 52.713 1.000 8.830 630 PHE A CA 1
ATOM 5133 C C . PHE A 1 625 ? -50.357 -38.018 51.869 1.000 8.867 630 PHE A C 1
ATOM 5134 O O . PHE A 1 625 ? -49.189 -37.953 52.291 1.000 8.860 630 PHE A O 1
ATOM 5142 N N . GLY A 1 626 ? -50.745 -37.601 50.678 1.000 9.996 631 GLY A N 1
ATOM 5143 C CA . GLY A 1 626 ? -49.842 -36.764 49.873 1.000 9.330 631 GLY A CA 1
ATOM 5144 C C . GLY A 1 626 ? -50.394 -35.365 49.816 1.000 9.776 631 GLY A C 1
ATOM 5145 O O . GLY A 1 626 ? -50.740 -34.804 50.872 1.000 10.898 631 GLY A O 1
ATOM 5146 N N . TYR A 1 627 ? -50.496 -34.808 48.616 1.000 8.829 632 TYR A N 1
ATOM 5147 C CA . TYR A 1 627 ? -51.166 -33.501 48.479 1.000 8.595 632 TYR A CA 1
ATOM 5148 C C . TYR A 1 627 ? -52.181 -33.598 47.356 1.000 9.028 632 TYR A C 1
ATOM 5149 O O . TYR A 1 627 ? -51.787 -33.359 46.178 1.000 9.111 632 TYR A O 1
ATOM 5158 N N . THR A 1 628 ? -53.414 -33.954 47.672 1.000 10.183 633 THR A N 1
ATOM 5159 C CA . THR A 1 628 ? -54.501 -33.985 46.658 1.000 11.983 633 THR A CA 1
ATOM 5160 C C . THR A 1 628 ? -55.780 -33.310 47.160 1.000 13.586 633 THR A C 1
ATOM 5161 O O . THR A 1 628 ? -56.827 -33.532 46.507 1.000 17.364 633 THR A O 1
ATOM 5165 N N . SER A 1 629 ? -55.742 -32.653 48.317 1.000 9.283 634 SER A N 1
ATOM 5166 C CA . SER A 1 629 ? -56.843 -31.847 48.854 1.000 8.903 634 SER A CA 1
ATOM 5167 C C . SER A 1 629 ? -56.285 -30.675 49.643 1.000 8.536 634 SER A C 1
ATOM 5168 O O . SER A 1 629 ? -55.107 -30.713 50.065 1.000 8.356 634 SER A O 1
ATOM 5171 N N . ASP A 1 630 ? -57.150 -29.715 49.958 1.000 8.285 635 ASP A N 1
ATOM 5172 C CA . ASP A 1 630 ? -56.801 -28.612 50.869 1.000 9.428 635 ASP A CA 1
ATOM 5173 C C . ASP A 1 630 ? -56.607 -29.158 52.289 1.000 9.370 635 ASP A C 1
ATOM 5174 O O . ASP A 1 630 ? -55.720 -28.670 52.996 1.000 9.419 635 ASP A O 1
ATOM 5179 N N . GLU A 1 631 ? -57.281 -30.239 52.648 1.000 8.906 636 GLU A N 1
ATOM 5180 C CA . GLU A 1 631 ? -57.047 -30.826 53.995 1.000 8.742 636 GLU A CA 1
ATOM 5181 C C . GLU A 1 631 ? -55.582 -31.262 54.124 1.000 8.408 636 GLU A C 1
ATOM 5182 O O . GLU A 1 631 ? -55.017 -31.211 55.235 1.000 7.996 636 GLU A O 1
ATOM 5188 N N . HIS A 1 632 ? -54.968 -31.737 53.052 1.000 7.838 637 HIS A N 1
ATOM 5189 C CA . HIS A 1 632 ? -53.558 -32.184 53.139 1.000 7.949 637 HIS A CA 1
ATOM 5190 C C . HIS A 1 632 ? -52.654 -30.994 53.469 1.000 7.596 637 HIS A C 1
ATOM 5191 O O . HIS A 1 632 ? -51.735 -31.186 54.274 1.000 8.454 637 HIS A O 1
ATOM 5198 N N . LEU A 1 633 ? -52.881 -29.841 52.841 1.000 8.022 638 LEU A N 1
ATOM 5199 C CA . LEU A 1 633 ? -52.070 -28.650 53.182 1.000 8.394 638 LEU A CA 1
ATOM 5200 C C . LEU A 1 633 ? -52.353 -28.270 54.632 1.000 9.133 638 LEU A C 1
ATOM 5201 O O . LEU A 1 633 ? -51.421 -27.813 55.340 1.000 9.158 638 LEU A O 1
ATOM 5206 N N . GLU A 1 634 ? -53.599 -28.392 55.062 1.000 9.575 639 GLU A N 1
ATOM 5207 C CA . GLU A 1 634 ? -53.935 -27.990 56.440 1.000 11.319 639 GLU A CA 1
ATOM 5208 C C . GLU A 1 634 ? -53.195 -28.902 57.417 1.000 9.556 639 GLU A C 1
ATOM 5209 O O . GLU A 1 634 ? -52.729 -28.414 58.478 1.000 9.672 639 GLU A O 1
ATOM 5215 N N . LEU A 1 635 ? -53.091 -30.180 57.097 1.000 8.407 640 LEU A N 1
ATOM 5216 C CA . LEU A 1 635 ? -52.435 -31.177 57.990 1.000 7.787 640 LEU A CA 1
ATOM 5217 C C . LEU A 1 635 ? -50.937 -30.894 58.042 1.000 8.240 640 LEU A C 1
ATOM 5218 O O . LEU A 1 635 ? -50.352 -30.882 59.130 1.000 8.390 640 LEU A O 1
ATOM 5223 N N . ILE A 1 636 ? -50.318 -30.626 56.884 1.000 8.223 641 ILE A N 1
ATOM 5224 C CA . ILE A 1 636 ? -48.871 -30.317 56.864 1.000 8.296 641 ILE A CA 1
ATOM 5225 C C . ILE A 1 636 ? -48.644 -29.050 57.688 1.000 8.912 641 ILE A C 1
ATOM 5226 O O . ILE A 1 636 ? -47.721 -29.012 58.497 1.000 8.844 641 ILE A O 1
ATOM 5231 N N . ASP A 1 637 ? -49.485 -28.050 57.502 1.000 8.997 642 ASP A N 1
ATOM 5232 C CA . ASP A 1 637 ? -49.357 -26.776 58.267 1.000 9.997 642 ASP A CA 1
ATOM 5233 C C . ASP A 1 637 ? -49.497 -27.052 59.766 1.000 9.498 642 ASP A C 1
ATOM 5234 O O . ASP A 1 637 ? -48.724 -26.498 60.557 1.000 10.011 642 ASP A O 1
ATOM 5239 N N . LYS A 1 638 ? -50.484 -27.843 60.166 1.000 9.377 643 LYS A N 1
ATOM 5240 C CA . LYS A 1 638 ? -50.679 -28.194 61.597 1.000 11.578 643 LYS A CA 1
ATOM 5241 C C . LYS A 1 638 ? -49.433 -28.890 62.132 1.000 10.296 643 LYS A C 1
ATOM 5242 O O . LYS A 1 638 ? -48.989 -28.586 63.234 1.000 11.031 643 LYS A O 1
ATOM 5248 N N . LEU A 1 639 ? -48.868 -29.800 61.359 1.000 8.843 644 LEU A N 1
ATOM 5249 C CA . LEU A 1 639 ? -47.703 -30.560 61.818 1.000 8.384 644 LEU A CA 1
ATOM 5250 C C . LEU A 1 639 ? -46.490 -29.636 61.993 1.000 8.608 644 LEU A C 1
ATOM 5251 O O . LEU A 1 639 ? -45.794 -29.767 63.009 1.000 9.510 644 LEU A O 1
ATOM 5256 N N . VAL A 1 640 ? -46.227 -28.772 61.022 1.000 8.941 645 VAL A N 1
ATOM 5257 C CA . VAL A 1 640 ? -45.097 -27.810 61.124 1.000 9.025 645 VAL A CA 1
ATOM 5258 C C . VAL A 1 640 ? -45.315 -26.973 62.385 1.000 10.171 645 VAL A C 1
ATOM 5259 O O . VAL A 1 640 ? -44.334 -26.680 63.101 1.000 9.429 645 VAL A O 1
ATOM 5263 N N . LYS A 1 641 ? -46.549 -26.549 62.642 1.000 10.895 646 LYS A N 1
ATOM 5264 C CA . LYS A 1 641 ? -46.806 -25.621 63.765 1.000 12.513 646 LYS A CA 1
ATOM 5265 C C . LYS A 1 641 ? -46.688 -26.336 65.109 1.000 11.167 646 LYS A C 1
ATOM 5266 O O . LYS A 1 641 ? -46.657 -25.647 66.134 1.000 11.996 646 LYS A O 1
ATOM 5272 N N . LEU A 1 642 ? -46.579 -27.668 65.158 1.000 10.241 647 LEU A N 1
ATOM 5273 C CA . LEU A 1 642 ? -46.407 -28.340 66.473 1.000 10.546 647 LEU A CA 1
ATOM 5274 C C . LEU A 1 642 ? -45.117 -27.868 67.145 1.000 10.762 647 LEU A C 1
ATOM 5275 O O . LEU A 1 642 ? -45.074 -27.914 68.359 1.000 11.615 647 LEU A O 1
ATOM 5280 N N . ASN A 1 643 ? -44.109 -27.447 66.389 1.000 10.758 648 ASN A N 1
ATOM 5281 C CA . ASN A 1 643 ? -42.831 -26.942 66.945 1.000 11.633 648 ASN A CA 1
ATOM 5282 C C . ASN A 1 643 ? -42.651 -25.468 66.581 1.000 11.064 648 ASN A C 1
ATOM 5283 O O . ASN A 1 643 ? -41.522 -25.012 66.598 1.000 12.815 648 ASN A O 1
ATOM 5288 N N . LYS A 1 644 ? -43.764 -24.759 66.405 1.000 12.007 649 LYS A N 1
ATOM 5289 C CA . LYS A 1 644 ? -43.867 -23.290 66.341 1.000 13.334 649 LYS A CA 1
ATOM 5290 C C . LYS A 1 644 ? -42.938 -22.764 65.250 1.000 12.660 649 LYS A C 1
ATOM 5291 O O . LYS A 1 644 ? -42.417 -21.635 65.366 1.000 12.767 649 LYS A O 1
ATOM 5297 N N . ILE A 1 645 ? -42.806 -23.520 64.157 1.000 11.228 650 ILE A N 1
ATOM 5298 C CA . ILE A 1 645 ? -42.054 -23.078 62.955 1.000 12.457 650 ILE A CA 1
ATOM 5299 C C . ILE A 1 645 ? -42.927 -22.085 62.194 1.000 13.216 650 ILE A C 1
ATOM 5300 O O . ILE A 1 645 ? -44.110 -22.370 62.020 1.000 15.091 650 ILE A O 1
ATOM 5305 N N . LYS A 1 646 ? -42.323 -20.957 61.812 1.000 15.320 651 LYS A N 1
ATOM 5306 C CA . LYS A 1 646 ? -42.986 -19.812 61.141 1.000 17.649 651 LYS A CA 1
ATOM 5307 C C . LYS A 1 646 ? -42.407 -19.681 59.729 1.000 16.213 651 LYS A C 1
ATOM 5308 O O . LYS A 1 646 ? -41.229 -19.965 59.537 1.000 16.928 651 LYS A O 1
ATOM 5314 N N . ARG A 1 647 ? -43.244 -19.278 58.783 1.000 16.775 652 ARG A N 1
ATOM 5315 C CA . ARG A 1 647 ? -42.782 -18.787 57.455 1.000 16.385 652 ARG A CA 1
ATOM 5316 C C . ARG A 1 647 ? -41.956 -17.517 57.669 1.000 18.055 652 ARG A C 1
ATOM 5317 O O . ARG A 1 647 ? -42.279 -16.778 58.597 1.000 17.912 652 ARG A O 1
ATOM 5325 N N . GLU A 1 648 ? -41.014 -17.229 56.775 1.000 20.873 653 GLU A N 1
ATOM 5326 C CA . GLU A 1 648 ? -40.145 -16.009 56.853 1.000 21.643 653 GLU A CA 1
ATOM 5327 C C . GLU A 1 648 ? -40.967 -14.748 56.530 1.000 23.815 653 GLU A C 1
ATOM 5328 O O . GLU A 1 648 ? -40.609 -13.647 56.990 1.000 27.188 653 GLU A O 1
ATOM 5334 N N . LEU A 1 649 ? -42.071 -14.854 55.796 1.000 18.268 654 LEU A N 1
ATOM 5335 C CA . LEU A 1 649 ? -42.888 -13.686 55.423 1.000 18.431 654 LEU A CA 1
ATOM 5336 C C . LEU A 1 649 ? -44.347 -14.002 55.630 1.000 18.601 654 LEU A C 1
ATOM 5337 O O . LEU A 1 649 ? -44.735 -15.178 55.505 1.000 17.304 654 LEU A O 1
ATOM 5342 N N . PHE A 1 650 ? -45.121 -12.942 55.828 1.000 20.609 655 PHE A N 1
ATOM 5343 C CA . PHE A 1 650 ? -46.586 -12.924 55.661 1.000 21.591 655 PHE A CA 1
ATOM 5344 C C . PHE A 1 650 ? -46.920 -12.289 54.300 1.000 20.865 655 PHE A C 1
ATOM 5345 O O . PHE A 1 650 ? -46.581 -11.135 54.061 1.000 21.391 655 PHE A O 1
ATOM 5353 N N . VAL A 1 651 ? -47.554 -13.067 53.430 1.000 16.541 656 VAL A N 1
ATOM 5354 C CA . VAL A 1 651 ? -47.929 -12.660 52.048 1.000 15.525 656 VAL A CA 1
ATOM 5355 C C . VAL A 1 651 ? -49.430 -12.830 51.933 1.000 15.491 656 VAL A C 1
ATOM 5356 O O . VAL A 1 651 ? -49.913 -13.887 52.341 1.000 15.825 656 VAL A O 1
ATOM 5360 N N . SER A 1 652 ? -50.136 -11.822 51.444 1.000 14.729 657 SER A N 1
ATOM 5361 C CA . SER A 1 652 ? -51.614 -11.751 51.571 1.000 15.860 657 SER A CA 1
ATOM 5362 C C . SER A 1 652 ? -52.261 -12.791 50.655 1.000 16.467 657 SER A C 1
ATOM 5363 O O . SER A 1 652 ? -53.378 -13.217 50.962 1.000 18.961 657 SER A O 1
ATOM 5366 N N . ASP A 1 653 ? -51.568 -13.190 49.569 1.000 14.969 658 ASP A N 1
ATOM 5367 C CA . ASP A 1 653 ? -52.108 -14.135 48.565 1.000 12.839 658 ASP A CA 1
ATOM 5368 C C . ASP A 1 653 ? -51.380 -15.460 48.802 1.000 12.594 658 ASP A C 1
ATOM 5369 O O . ASP A 1 653 ? -50.161 -15.510 48.545 1.000 13.185 658 ASP A O 1
ATOM 5374 N N . LYS A 1 654 ? -52.086 -16.507 49.237 1.000 11.640 659 LYS A N 1
ATOM 5375 C CA . LYS A 1 654 ? -51.458 -17.775 49.658 1.000 13.388 659 LYS A CA 1
ATOM 5376 C C . LYS A 1 654 ? -50.923 -18.518 48.426 1.000 11.823 659 LYS A C 1
ATOM 5377 O O . LYS A 1 654 ? -50.095 -19.395 48.599 1.000 10.958 659 LYS A O 1
ATOM 5383 N N . ASP A 1 655 ? -51.322 -18.120 47.224 1.000 10.853 660 ASP A N 1
ATOM 5384 C CA . ASP A 1 655 ? -50.898 -18.829 45.997 1.000 10.681 660 ASP A CA 1
ATOM 5385 C C . ASP A 1 655 ? -49.640 -18.181 45.392 1.000 9.738 660 ASP A C 1
ATOM 5386 O O . ASP A 1 655 ? -49.092 -18.719 44.408 1.000 9.197 660 ASP A O 1
ATOM 5391 N N . ILE A 1 656 ? -49.092 -17.166 46.044 1.000 8.840 661 ILE A N 1
ATOM 5392 C CA . ILE A 1 656 ? -47.750 -16.630 45.682 1.000 8.984 661 ILE A CA 1
ATOM 5393 C C . ILE A 1 656 ? -46.714 -17.470 46.423 1.000 8.444 661 ILE A C 1
ATOM 5394 O O . ILE A 1 656 ? -46.844 -17.657 47.668 1.000 8.952 661 ILE A O 1
ATOM 5399 N N . GLN A 1 657 ? -45.770 -18.000 45.676 1.000 8.056 662 GLN A N 1
ATOM 5400 C CA . GLN A 1 657 ? -44.612 -18.673 46.268 1.000 7.400 662 GLN A CA 1
ATOM 5401 C C . GLN A 1 657 ? -43.502 -17.645 46.527 1.000 7.961 662 GLN A C 1
ATOM 5402 O O . GLN A 1 657 ? -43.289 -16.724 45.719 1.000 7.658 662 GLN A O 1
ATOM 5408 N N . PHE A 1 658 ? -42.810 -17.835 47.634 1.000 8.470 663 PHE A N 1
ATOM 5409 C CA . PHE A 1 658 ? -41.646 -16.958 47.894 1.000 8.587 663 PHE A CA 1
ATOM 5410 C C . PHE A 1 658 ? -40.547 -17.822 48.479 1.000 8.772 663 PHE A C 1
ATOM 5411 O O . PHE A 1 658 ? -40.774 -18.891 49.092 1.000 9.005 663 PHE A O 1
ATOM 5419 N N . VAL A 1 659 ? -39.345 -17.329 48.268 1.000 8.586 664 VAL A N 1
ATOM 5420 C CA . VAL A 1 659 ? -38.110 -17.854 48.885 1.000 8.567 664 VAL A CA 1
ATOM 5421 C C . VAL A 1 659 ? -37.333 -16.642 49.403 1.000 9.504 664 VAL A C 1
ATOM 5422 O O . VAL A 1 659 ? -37.039 -15.744 48.649 1.000 9.362 664 VAL A O 1
ATOM 5426 N N . VAL A 1 660 ? -37.005 -16.691 50.678 1.000 8.919 665 VAL A N 1
ATOM 5427 C CA . VAL A 1 660 ? -36.116 -15.687 51.306 1.000 9.013 665 VAL A CA 1
ATOM 5428 C C . VAL A 1 660 ? -34.734 -16.313 51.406 1.000 9.925 665 VAL A C 1
ATOM 5429 O O . VAL A 1 660 ? -34.596 -17.324 52.079 1.000 9.556 665 VAL A O 1
ATOM 5433 N N . ARG A 1 661 ? -33.749 -15.661 50.794 1.000 10.555 666 ARG A N 1
ATOM 5434 C CA . ARG A 1 661 ? -32.335 -16.106 50.830 1.000 10.924 666 ARG A CA 1
ATOM 5435 C C . ARG A 1 661 ? -31.547 -15.004 51.532 1.000 11.845 666 ARG A C 1
ATOM 5436 O O . ARG A 1 661 ? -31.756 -13.837 51.200 1.000 13.350 666 ARG A O 1
ATOM 5444 N N . GLU A 1 662 ? -30.734 -15.380 52.501 1.000 13.665 667 GLU A N 1
ATOM 5445 C CA . GLU A 1 662 ? -30.029 -14.368 53.320 1.000 15.632 667 GLU A CA 1
ATOM 5446 C C . GLU A 1 662 ? -28.609 -14.816 53.570 1.000 16.595 667 GLU A C 1
ATOM 5447 O O . GLU A 1 662 ? -28.346 -16.003 53.578 1.000 13.478 667 GLU A O 1
ATOM 5453 N N . ASN A 1 663 ? -27.753 -13.840 53.890 1.000 20.590 668 ASN A N 1
ATOM 5454 C CA . ASN A 1 663 ? -26.481 -14.083 54.622 1.000 23.516 668 ASN A CA 1
ATOM 5455 C C . ASN A 1 663 ? -26.435 -13.023 55.720 1.000 22.067 668 ASN A C 1
ATOM 5456 O O . ASN A 1 663 ? -27.507 -12.509 56.074 1.000 21.311 668 ASN A O 1
ATOM 5461 N N . ASN A 1 664 ? -25.266 -12.721 56.308 1.000 27.126 669 ASN A N 1
ATOM 5462 C CA . ASN A 1 664 ? -25.228 -11.770 57.457 1.000 29.812 669 ASN A CA 1
ATOM 5463 C C . ASN A 1 664 ? -25.717 -10.379 57.010 1.000 25.891 669 ASN A C 1
ATOM 5464 O O . ASN A 1 664 ? -26.403 -9.733 57.796 1.000 27.013 669 ASN A O 1
ATOM 5469 N N . LYS A 1 665 ? -25.447 -9.924 55.789 1.000 24.820 670 LYS A N 1
ATOM 5470 C CA . LYS A 1 665 ? -25.763 -8.508 55.443 1.000 26.253 670 LYS A CA 1
ATOM 5471 C C . LYS A 1 665 ? -26.864 -8.377 54.382 1.000 23.352 670 LYS A C 1
ATOM 5472 O O . LYS A 1 665 ? -27.434 -7.262 54.298 1.000 23.320 670 LYS A O 1
ATOM 5478 N N . SER A 1 666 ? -27.140 -9.408 53.565 1.000 19.200 671 SER A N 1
ATOM 5479 C CA . SER A 1 666 ? -28.017 -9.242 52.381 1.000 18.355 671 SER A CA 1
ATOM 5480 C C . SER A 1 666 ? -29.227 -10.184 52.512 1.000 15.448 671 SER A C 1
ATOM 5481 O O . SER A 1 666 ? -29.039 -11.313 52.935 1.000 15.408 671 SER A O 1
ATOM 5484 N N . ARG A 1 667 ? -30.373 -9.733 52.029 1.000 13.671 672 ARG A N 1
ATOM 5485 C CA . ARG A 1 667 ? -31.571 -10.584 51.886 1.000 14.505 672 ARG A CA 1
ATOM 5486 C C . ARG A 1 667 ? -32.092 -10.419 50.461 1.000 13.810 672 ARG A C 1
ATOM 5487 O O . ARG A 1 667 ? -32.159 -9.300 49.985 1.000 14.456 672 ARG A O 1
ATOM 5495 N N . TYR A 1 668 ? -32.424 -11.533 49.817 1.000 12.870 673 TYR A N 1
ATOM 5496 C CA . TYR A 1 668 ? -33.178 -11.579 48.544 1.000 12.214 673 TYR A CA 1
ATOM 5497 C C . TYR A 1 668 ? -34.512 -12.248 48.804 1.000 12.299 673 TYR A C 1
ATOM 5498 O O . TYR A 1 668 ? -34.530 -13.310 49.429 1.000 13.689 673 TYR A O 1
ATOM 5507 N N . ILE A 1 669 ? -35.582 -11.585 48.402 1.000 10.259 674 ILE A N 1
ATOM 5508 C CA . ILE A 1 669 ? -36.936 -12.195 48.431 1.000 10.320 674 ILE A CA 1
ATOM 5509 C C . ILE A 1 669 ? -37.316 -12.455 46.981 1.000 9.316 674 ILE A C 1
ATOM 5510 O O . ILE A 1 669 ? -37.444 -11.492 46.206 1.000 9.041 674 ILE A O 1
ATOM 5515 N N . PHE A 1 670 ? -37.486 -13.727 46.627 1.000 8.724 675 PHE A N 1
ATOM 5516 C CA . PHE A 1 670 ? -37.921 -14.158 45.294 1.000 8.479 675 PHE A CA 1
ATOM 5517 C C . PHE A 1 670 ? -39.402 -14.457 45.377 1.000 9.021 675 PHE A C 1
ATOM 5518 O O . PHE A 1 670 ? -39.770 -15.284 46.236 1.000 9.314 675 PHE A O 1
ATOM 5526 N N . PHE A 1 671 ? -40.217 -13.707 44.652 1.000 8.122 676 PHE A N 1
ATOM 5527 C CA . PHE A 1 671 ? -41.665 -13.975 44.547 1.000 8.335 676 PHE A CA 1
ATOM 5528 C C . PHE A 1 671 ? -41.898 -14.626 43.202 1.000 7.827 676 PHE A C 1
ATOM 5529 O O . PHE A 1 671 ? -41.426 -14.101 42.155 1.000 7.998 676 PHE A O 1
ATOM 5537 N N . LEU A 1 672 ? -42.666 -15.717 43.209 1.000 7.543 677 LEU A N 1
ATOM 5538 C CA . LEU A 1 672 ? -42.903 -16.533 42.010 1.000 7.917 677 LEU A CA 1
ATOM 5539 C C . LEU A 1 672 ? -44.395 -16.749 41.860 1.000 7.793 677 LEU A C 1
ATOM 5540 O O . LEU A 1 672 ? -45.036 -17.246 42.819 1.000 8.225 677 LEU A O 1
ATOM 5545 N N . ASN A 1 673 ? -44.894 -16.382 40.697 1.000 7.243 678 ASN A N 1
ATOM 5546 C CA . ASN A 1 673 ? -46.303 -16.591 40.351 1.000 7.258 678 ASN A CA 1
ATOM 5547 C C . ASN A 1 673 ? -46.410 -17.727 39.329 1.000 7.412 678 ASN A C 1
ATOM 5548 O O . ASN A 1 673 ? -46.239 -17.470 38.119 1.000 7.280 678 ASN A O 1
ATOM 5553 N N . TYR A 1 674 ? -46.747 -18.920 39.811 1.000 7.014 679 TYR A N 1
ATOM 5554 C CA . TYR A 1 674 ? -46.853 -20.142 38.996 1.000 6.765 679 TYR A CA 1
ATOM 5555 C C . TYR A 1 674 ? -48.232 -20.314 38.333 1.000 7.417 679 TYR A C 1
ATOM 5556 O O . TYR A 1 674 ? -48.534 -21.378 37.795 1.000 8.104 679 TYR A O 1
ATOM 5565 N N . HIS A 1 675 ? -49.033 -19.251 38.324 1.000 7.238 680 HIS A N 1
ATOM 5566 C CA . HIS A 1 675 ? -50.463 -19.310 37.989 1.000 7.115 680 HIS A CA 1
ATOM 5567 C C . HIS A 1 675 ? -50.788 -18.429 36.793 1.000 7.819 680 HIS A C 1
ATOM 5568 O O . HIS A 1 675 ? -50.143 -17.402 36.574 1.000 7.291 680 HIS A O 1
ATOM 5575 N N . ASN A 1 676 ? -51.836 -18.778 36.051 1.000 7.463 681 ASN A N 1
ATOM 5576 C CA . ASN A 1 676 ? -52.230 -17.957 34.892 1.000 8.247 681 ASN A CA 1
ATOM 5577 C C . ASN A 1 676 ? -53.217 -16.880 35.353 1.000 8.857 681 ASN A C 1
ATOM 5578 O O . ASN A 1 676 ? -54.419 -16.958 35.045 1.000 9.906 681 ASN A O 1
ATOM 5583 N N . GLU A 1 677 ? -52.734 -15.957 36.175 1.000 9.194 682 GLU A N 1
ATOM 5584 C CA . GLU A 1 677 ? -53.584 -14.920 36.797 1.000 11.383 682 GLU A CA 1
ATOM 5585 C C . GLU A 1 677 ? -52.626 -13.779 37.101 1.000 11.752 682 GLU A C 1
ATOM 5586 O O . GLU A 1 677 ? -51.573 -14.053 37.680 1.000 11.923 682 GLU A O 1
ATOM 5592 N N . ARG A 1 678 ? -52.992 -12.555 36.806 1.000 12.769 683 ARG A N 1
ATOM 5593 C CA . ARG A 1 678 ? -52.237 -11.397 37.340 1.000 14.240 683 ARG A CA 1
ATOM 5594 C C . ARG A 1 678 ? -52.562 -11.317 38.828 1.000 14.062 683 ARG A C 1
ATOM 5595 O O . ARG A 1 678 ? -53.736 -11.298 39.160 1.000 15.381 683 ARG A O 1
ATOM 5603 N N . LYS A 1 679 ? -51.556 -11.323 39.719 1.000 13.174 684 LYS A N 1
ATOM 5604 C CA . LYS A 1 679 ? -51.837 -11.307 41.184 1.000 13.420 684 LYS A CA 1
ATOM 5605 C C . LYS A 1 679 ? -51.281 -10.026 41.813 1.000 13.561 684 LYS A C 1
ATOM 5606 O O . LYS A 1 679 ? -50.144 -9.693 41.567 1.000 16.185 684 LYS A O 1
ATOM 5612 N N . THR A 1 680 ? -52.071 -9.388 42.667 1.000 15.509 685 THR A N 1
ATOM 5613 C CA . THR A 1 680 ? -51.659 -8.185 43.429 1.000 16.548 685 THR A CA 1
ATOM 5614 C C . THR A 1 680 ? -51.686 -8.596 44.890 1.000 16.781 685 THR A C 1
ATOM 5615 O O . THR A 1 680 ? -52.695 -9.204 45.326 1.000 18.534 685 THR A O 1
ATOM 5619 N N . PHE A 1 681 ? -50.626 -8.302 45.642 1.000 15.842 686 PHE A N 1
ATOM 5620 C CA . PHE A 1 681 ? -50.564 -8.731 47.053 1.000 15.870 686 PHE A CA 1
ATOM 5621 C C . PHE A 1 681 ? -49.659 -7.796 47.846 1.000 14.855 686 PHE A C 1
ATOM 5622 O O . PHE A 1 681 ? -48.887 -6.986 47.265 1.000 15.363 686 PHE A O 1
ATOM 5630 N N . ASN A 1 682 ? -49.686 -7.972 49.153 1.000 16.395 687 ASN A N 1
ATOM 5631 C CA . ASN A 1 682 ? -48.717 -7.309 50.044 1.000 19.439 687 ASN A CA 1
ATOM 5632 C C . ASN A 1 682 ? -47.996 -8.360 50.903 1.000 16.224 687 ASN A C 1
ATOM 5633 O O . ASN A 1 682 ? -48.429 -9.497 50.995 1.000 16.372 687 ASN A O 1
ATOM 5638 N N . TYR A 1 683 ? -46.868 -7.964 51.453 1.000 16.897 688 TYR A N 1
ATOM 5639 C CA . TYR A 1 683 ? -46.040 -8.846 52.282 1.000 15.459 688 TYR A CA 1
ATOM 5640 C C . TYR A 1 683 ? -45.463 -8.014 53.417 1.000 17.117 688 TYR A C 1
ATOM 5641 O O . TYR A 1 683 ? -45.344 -6.749 53.303 1.000 16.218 688 TYR A O 1
ATOM 5650 N N . ARG A 1 684 ? -45.092 -8.717 54.481 1.000 17.207 689 ARG A N 1
ATOM 5651 C CA . ARG A 1 684 ? -44.313 -8.128 55.596 1.000 20.029 689 ARG A CA 1
ATOM 5652 C C . ARG A 1 684 ? -43.581 -9.274 56.280 1.000 20.048 689 ARG A C 1
ATOM 5653 O O . ARG A 1 684 ? -43.921 -10.429 55.996 1.000 18.118 689 ARG A O 1
ATOM 5661 N N . LYS A 1 685 ? -42.642 -8.980 57.171 1.000 21.140 690 LYS A N 1
ATOM 5662 C CA . LYS A 1 685 ? -41.956 -10.018 57.973 1.000 24.666 690 LYS A CA 1
ATOM 5663 C C . LYS A 1 685 ? -42.980 -10.726 58.856 1.000 25.057 690 LYS A C 1
ATOM 5664 O O . LYS A 1 685 ? -42.731 -11.924 59.025 1.000 28.688 690 LYS A O 1
ATOM 5670 N N . GLU A 1 695 ? -45.909 -1.778 50.395 1.000 43.566 700 GLU A N 1
ATOM 5671 C CA . GLU A 1 695 ? -45.479 -3.195 50.517 1.000 40.227 700 GLU A CA 1
ATOM 5672 C C . GLU A 1 695 ? -46.410 -4.042 49.633 1.000 39.415 700 GLU A C 1
ATOM 5673 O O . GLU A 1 695 ? -46.519 -5.251 49.952 1.000 27.174 700 GLU A O 1
ATOM 5679 N N . GLU A 1 696 ? -46.961 -3.427 48.555 1.000 32.389 701 GLU A N 1
ATOM 5680 C CA . GLU A 1 696 ? -48.009 -3.937 47.631 1.000 35.960 701 GLU A CA 1
ATOM 5681 C C . GLU A 1 696 ? -47.455 -4.115 46.204 1.000 35.224 701 GLU A C 1
ATOM 5682 O O . GLU A 1 696 ? -47.065 -3.113 45.569 1.000 34.410 701 GLU A O 1
ATOM 5688 N N . ILE A 1 697 ? -47.477 -5.348 45.689 1.000 27.146 702 ILE A N 1
ATOM 5689 C CA . ILE A 1 697 ? -46.741 -5.762 44.459 1.000 23.447 702 ILE A CA 1
ATOM 5690 C C . ILE A 1 697 ? -47.727 -6.415 43.478 1.000 20.181 702 ILE A C 1
ATOM 5691 O O . ILE A 1 697 ? -48.624 -7.139 43.933 1.000 16.487 702 ILE A O 1
ATOM 5696 N N . SER A 1 698 ? -47.571 -6.168 42.180 1.000 16.853 703 SER A N 1
ATOM 5697 C CA . SER A 1 698 ? -48.378 -6.851 41.146 1.000 18.664 703 SER A CA 1
ATOM 5698 C C . SER A 1 698 ? -47.461 -7.732 40.309 1.000 15.640 703 SER A C 1
ATOM 5699 O O . SER A 1 698 ? -46.392 -7.280 39.960 1.000 16.903 703 SER A O 1
ATOM 5702 N N . ILE A 1 699 ? -47.780 -9.017 40.085 1.000 12.967 704 ILE A N 1
ATOM 5703 C CA . ILE A 1 699 ? -46.915 -9.918 39.279 1.000 12.083 704 ILE A CA 1
ATOM 5704 C C . ILE A 1 699 ? -47.788 -10.526 38.178 1.000 10.857 704 ILE A C 1
ATOM 5705 O O . ILE A 1 699 ? -48.914 -10.983 38.473 1.000 10.997 704 ILE A O 1
ATOM 5710 N N . ALA A 1 700 ? -47.277 -10.532 36.967 1.000 9.958 705 ALA A N 1
ATOM 5711 C CA . ALA A 1 700 ? -47.955 -11.084 35.788 1.000 9.936 705 ALA A CA 1
ATOM 5712 C C . ALA A 1 700 ? -48.069 -12.602 35.921 1.000 9.193 705 ALA A C 1
ATOM 5713 O O . ALA A 1 700 ? -47.371 -13.218 36.725 1.000 8.471 705 ALA A O 1
ATOM 5715 N N . PRO A 1 701 ? -48.945 -13.233 35.117 1.000 9.184 706 PRO A N 1
ATOM 5716 C CA . PRO A 1 701 ? -49.033 -14.688 35.051 1.000 9.171 706 PRO A CA 1
ATOM 5717 C C . PRO A 1 701 ? -47.654 -15.302 34.784 1.000 8.064 706 PRO A C 1
ATOM 5718 O O . PRO A 1 701 ? -46.897 -14.789 33.977 1.000 8.152 706 PRO A O 1
ATOM 5722 N N . PHE A 1 702 ? -47.340 -16.405 35.450 1.000 7.686 707 PHE A N 1
ATOM 5723 C CA . PHE A 1 702 ? -46.162 -17.231 35.152 1.000 7.275 707 PHE A CA 1
ATOM 5724 C C . PHE A 1 702 ? -44.893 -16.355 35.187 1.000 7.708 707 PHE A C 1
ATOM 5725 O O . PHE A 1 702 ? -44.046 -16.430 34.286 1.000 7.283 707 PHE A O 1
ATOM 5733 N N . SER A 1 703 ? -44.798 -15.531 36.218 1.000 8.528 708 SER A N 1
ATOM 5734 C CA . SER A 1 703 ? -43.746 -14.504 36.293 1.000 8.886 708 SER A CA 1
ATOM 5735 C C . SER A 1 703 ? -43.179 -14.392 37.704 1.000 9.029 708 SER A C 1
ATOM 5736 O O . SER A 1 703 ? -43.356 -15.294 38.555 1.000 9.294 708 SER A O 1
ATOM 5739 N N . TYR A 1 704 ? -42.359 -13.385 37.925 1.000 9.107 709 TYR A N 1
ATOM 5740 C CA . TYR A 1 704 ? -41.493 -13.299 39.114 1.000 9.447 709 TYR A CA 1
ATOM 5741 C C . TYR A 1 704 ? -41.279 -11.834 39.461 1.000 9.775 709 TYR A C 1
ATOM 5742 O O . TYR A 1 704 ? -41.477 -10.933 38.601 1.000 9.485 709 TYR A O 1
ATOM 5751 N N . LYS A 1 705 ? -40.878 -11.625 40.707 1.000 9.847 710 LYS A N 1
ATOM 5752 C CA . LYS A 1 705 ? -40.305 -10.334 41.151 1.000 11.993 710 LYS A CA 1
ATOM 5753 C C . LYS A 1 705 ? -39.248 -10.653 42.192 1.000 10.996 710 LYS A C 1
ATOM 5754 O O . LYS A 1 705 ? -39.498 -11.479 43.034 1.000 10.275 710 LYS A O 1
ATOM 5760 N N . VAL A 1 706 ? -38.119 -9.965 42.155 1.000 10.845 711 VAL A N 1
ATOM 5761 C CA . VAL A 1 706 ? -37.052 -10.114 43.180 1.000 12.501 711 VAL A CA 1
ATOM 5762 C C . VAL A 1 706 ? -36.888 -8.776 43.917 1.000 13.385 711 VAL A C 1
ATOM 5763 O O . VAL A 1 706 ? -36.803 -7.721 43.263 1.000 13.529 711 VAL A O 1
ATOM 5767 N N . ILE A 1 707 ? -36.869 -8.858 45.227 1.000 12.761 712 ILE A N 1
ATOM 5768 C CA . ILE A 1 707 ? -36.745 -7.701 46.161 1.000 15.503 712 ILE A CA 1
ATOM 5769 C C . ILE A 1 707 ? -35.473 -7.897 46.967 1.000 18.094 712 ILE A C 1
ATOM 5770 O O . ILE A 1 707 ? -35.264 -8.983 47.475 1.000 15.120 712 ILE A O 1
ATOM 5775 N N . LYS A 1 708 ? -34.684 -6.829 47.137 1.000 17.579 713 LYS A N 1
ATOM 5776 C CA . LYS A 1 708 ? -33.501 -6.830 48.035 1.000 21.037 713 LYS A CA 1
ATOM 5777 C C . LYS A 1 708 ? -33.786 -6.088 49.344 1.000 23.060 713 LYS A C 1
ATOM 5778 O O . LYS A 1 708 ? -34.494 -5.050 49.359 1.000 21.661 713 LYS A O 1
ATOM 5784 N N . GLU A 1 709 ? -33.290 -6.638 50.442 1.000 23.998 714 GLU A N 1
ATOM 5785 C CA . GLU A 1 709 ? -33.430 -5.988 51.768 1.000 23.295 714 GLU A CA 1
ATOM 5786 C C . GLU A 1 709 ? -32.038 -6.026 52.403 1.000 23.981 714 GLU A C 1
ATOM 5787 O O . GLU A 1 709 ? -31.440 -7.104 52.458 1.000 23.846 714 GLU A O 1
ATOM 5793 N N . ASN A 1 710 ? -31.471 -4.862 52.728 1.000 24.519 715 ASN A N 1
ATOM 5794 C CA . ASN A 1 710 ? -30.173 -4.799 53.431 1.000 26.453 715 ASN A CA 1
ATOM 5795 C C . ASN A 1 710 ? -30.447 -5.175 54.883 1.000 25.020 715 ASN A C 1
ATOM 5796 O O . ASN A 1 710 ? -31.386 -4.585 55.443 1.000 25.025 715 ASN A O 1
ATOM 5801 N N . LYS A 1 711 ? -29.668 -6.073 55.486 1.000 24.609 716 LYS A N 1
ATOM 5802 C CA . LYS A 1 711 ? -29.765 -6.295 56.951 1.000 28.575 716 LYS A CA 1
ATOM 5803 C C . LYS A 1 711 ? -28.687 -5.434 57.635 1.000 29.525 716 LYS A C 1
ATOM 5804 O O . LYS A 1 711 ? -29.028 -4.783 58.607 1.000 38.419 716 LYS A O 1
ATOM 5810 N N . SER B 1 1 ? -78.071 -28.778 7.072 1.000 40.837 6 SER B N 1
ATOM 5811 C CA . SER B 1 1 ? -76.631 -29.130 7.250 1.000 38.026 6 SER B CA 1
ATOM 5812 C C . SER B 1 1 ? -76.270 -29.248 8.746 1.000 28.602 6 SER B C 1
ATOM 5813 O O . SER B 1 1 ? -76.058 -30.381 9.191 1.000 27.643 6 SER B O 1
ATOM 5816 N N . GLU B 1 2 ? -76.183 -28.142 9.505 1.000 23.649 7 GLU B N 1
ATOM 5817 C CA . GLU B 1 2 ? -75.687 -28.206 10.916 1.000 21.313 7 GLU B CA 1
ATOM 5818 C C . GLU B 1 2 ? -76.717 -28.881 11.816 1.000 19.568 7 GLU B C 1
ATOM 5819 O O . GLU B 1 2 ? -77.950 -28.699 11.594 1.000 19.312 7 GLU B O 1
ATOM 5825 N N . LYS B 1 3 ? -76.234 -29.540 12.871 1.000 17.635 8 LYS B N 1
ATOM 5826 C CA . LYS B 1 3 ? -77.088 -30.091 13.947 1.000 16.020 8 LYS B CA 1
ATOM 5827 C C . LYS B 1 3 ? -76.965 -29.163 15.141 1.000 16.060 8 LYS B C 1
ATOM 5828 O O . LYS B 1 3 ? -75.848 -28.859 15.541 1.000 15.152 8 LYS B O 1
ATOM 5834 N N . TYR B 1 4 ? -78.073 -28.722 15.678 1.000 15.211 9 TYR B N 1
ATOM 5835 C CA . TYR B 1 4 ? -78.081 -27.821 16.839 1.000 14.542 9 TYR B CA 1
ATOM 5836 C C . TYR B 1 4 ? -79.389 -28.026 17.557 1.000 14.309 9 TYR B C 1
ATOM 5837 O O . TYR B 1 4 ? -80.350 -28.589 16.973 1.000 16.354 9 TYR B O 1
ATOM 5846 N N . PHE B 1 5 ? -79.420 -27.635 18.826 1.000 12.909 10 PHE B N 1
ATOM 5847 C CA . PHE B 1 5 ? -80.645 -27.638 19.631 1.000 13.764 10 PHE B CA 1
ATOM 5848 C C . PHE B 1 5 ? -81.538 -26.506 19.125 1.000 14.711 10 PHE B C 1
ATOM 5849 O O . PHE B 1 5 ? -81.076 -25.465 18.594 1.000 13.220 10 PHE B O 1
ATOM 5857 N N . VAL B 1 6 ? -82.842 -26.726 19.286 1.000 18.630 11 VAL B N 1
ATOM 5858 C CA . VAL B 1 6 ? -83.825 -25.716 18.803 1.000 21.595 11 VAL B CA 1
ATOM 5859 C C . VAL B 1 6 ? -84.771 -25.388 19.950 1.000 21.697 11 VAL B C 1
ATOM 5860 O O . VAL B 1 6 ? -85.104 -26.277 20.702 1.000 22.596 11 VAL B O 1
ATOM 5864 N N . LYS B 1 7 ? -85.155 -24.128 20.071 1.000 23.298 12 LYS B N 1
ATOM 5865 C CA . LYS B 1 7 ? -86.225 -23.725 21.008 1.000 27.757 12 LYS B CA 1
ATOM 5866 C C . LYS B 1 7 ? -87.131 -22.739 20.267 1.000 28.944 12 LYS B C 1
ATOM 5867 O O . LYS B 1 7 ? -86.590 -21.742 19.694 1.000 25.834 12 LYS B O 1
ATOM 5873 N N . ASN B 1 8 ? -88.443 -22.985 20.336 1.000 33.106 13 ASN B N 1
ATOM 5874 C CA . ASN B 1 8 ? -89.474 -22.120 19.714 1.000 36.360 13 ASN B CA 1
ATOM 5875 C C . ASN B 1 8 ? -89.141 -21.992 18.218 1.000 33.288 13 ASN B C 1
ATOM 5876 O O . ASN B 1 8 ? -89.139 -20.863 17.706 1.000 34.868 13 ASN B O 1
ATOM 5881 N N . GLY B 1 9 ? -88.813 -23.117 17.569 1.000 34.274 14 GLY B N 1
ATOM 5882 C CA . GLY B 1 9 ? -88.454 -23.214 16.136 1.000 32.200 14 GLY B CA 1
ATOM 5883 C C . GLY B 1 9 ? -87.230 -22.409 15.713 1.000 32.569 14 GLY B C 1
ATOM 5884 O O . GLY B 1 9 ? -87.047 -22.292 14.501 1.000 33.103 14 GLY B O 1
ATOM 5885 N N . GLN B 1 10 ? -86.389 -21.897 16.636 1.000 29.969 15 GLN B N 1
ATOM 5886 C CA . GLN B 1 10 ? -85.151 -21.151 16.295 1.000 26.705 15 GLN B CA 1
ATOM 5887 C C . GLN B 1 10 ? -83.929 -21.891 16.858 1.000 20.871 15 GLN B C 1
ATOM 5888 O O . GLN B 1 10 ? -84.045 -22.616 17.839 1.000 19.397 15 GLN B O 1
ATOM 5894 N N . PRO B 1 11 ? -82.730 -21.728 16.265 1.000 18.931 16 PRO B N 1
ATOM 5895 C CA . PRO B 1 11 ? -81.528 -22.345 16.844 1.000 17.099 16 PRO B CA 1
ATOM 5896 C C . PRO B 1 11 ? -81.391 -21.779 18.252 1.000 15.737 16 PRO B C 1
ATOM 5897 O O . PRO B 1 11 ? -81.555 -20.579 18.447 1.000 17.256 16 PRO B O 1
ATOM 5901 N N . HIS B 1 12 ? -80.994 -22.615 19.190 1.000 13.843 17 HIS B N 1
ATOM 5902 C CA . HIS B 1 12 ? -80.832 -22.215 20.604 1.000 12.778 17 HIS B CA 1
ATOM 5903 C C . HIS B 1 12 ? -79.588 -22.912 21.138 1.000 10.771 17 HIS B C 1
ATOM 5904 O O . HIS B 1 12 ? -79.510 -24.130 20.996 1.000 10.754 17 HIS B O 1
ATOM 5911 N N . PHE B 1 13 ? -78.682 -22.113 21.693 1.000 9.466 18 PHE B N 1
ATOM 5912 C CA . PHE B 1 13 ? -77.466 -22.676 22.324 1.000 8.670 18 PHE B CA 1
ATOM 5913 C C . PHE B 1 13 ? -77.846 -23.224 23.692 1.000 8.800 18 PHE B C 1
ATOM 5914 O O . PHE B 1 13 ? -78.361 -22.457 24.503 1.000 9.284 18 PHE B O 1
ATOM 5922 N N . LEU B 1 14 ? -77.595 -24.508 23.969 1.000 8.507 19 LEU B N 1
ATOM 5923 C CA . LEU B 1 14 ? -77.918 -25.059 25.306 1.000 8.869 19 LEU B CA 1
ATOM 5924 C C . LEU B 1 14 ? -76.829 -24.544 26.232 1.000 8.097 19 LEU B C 1
ATOM 5925 O O . LEU B 1 14 ? -75.702 -24.936 26.091 1.000 7.512 19 LEU B O 1
ATOM 5930 N N . ILE B 1 15 ? -77.165 -23.686 27.167 1.000 7.283 20 ILE B N 1
ATOM 5931 C CA . ILE B 1 15 ? -76.216 -23.201 28.239 1.000 7.314 20 ILE B CA 1
ATOM 5932 C C . ILE B 1 15 ? -76.751 -23.652 29.597 1.000 6.962 20 ILE B C 1
ATOM 5933 O O . ILE B 1 15 ? -77.778 -23.112 30.087 1.000 6.807 20 ILE B O 1
ATOM 5938 N N . SER B 1 16 ? -76.111 -24.657 30.165 1.000 6.276 21 SER B N 1
ATOM 5939 C CA . SER B 1 16 ? -76.451 -25.210 31.488 1.000 6.359 21 SER B CA 1
ATOM 5940 C C . SER B 1 16 ? -75.297 -24.919 32.455 1.000 6.743 21 SER B C 1
ATOM 5941 O O . SER B 1 16 ? -74.145 -24.759 32.029 1.000 6.742 21 SER B O 1
ATOM 5944 N N . GLY B 1 17 ? -75.626 -24.849 33.736 1.000 6.168 22 GLY B N 1
ATOM 5945 C CA . GLY B 1 17 ? -74.617 -24.902 34.789 1.000 5.856 22 GLY B CA 1
ATOM 5946 C C . GLY B 1 17 ? -74.965 -25.944 35.834 1.000 6.081 22 GLY B C 1
ATOM 5947 O O . GLY B 1 17 ? -76.132 -26.123 36.188 1.000 6.323 22 GLY B O 1
ATOM 5948 N N . GLU B 1 18 ? -73.952 -26.650 36.303 1.000 5.609 23 GLU B N 1
ATOM 5949 C CA . GLU B 1 18 ? -74.118 -27.719 37.297 1.000 5.621 23 GLU B CA 1
ATOM 5950 C C . GLU B 1 18 ? -74.148 -27.076 38.688 1.000 5.904 23 GLU B C 1
ATOM 5951 O O . GLU B 1 18 ? -73.204 -26.321 39.069 1.000 5.717 23 GLU B O 1
ATOM 5957 N N . VAL B 1 19 ? -75.187 -27.355 39.438 1.000 5.490 24 VAL B N 1
ATOM 5958 C CA . VAL B 1 19 ? -75.415 -26.841 40.813 1.000 5.543 24 VAL B CA 1
ATOM 5959 C C . VAL B 1 19 ? -75.911 -28.003 41.649 1.000 5.698 24 VAL B C 1
ATOM 5960 O O . VAL B 1 19 ? -77.017 -28.503 41.391 1.000 5.843 24 VAL B O 1
ATOM 5964 N N . HIS B 1 20 ? -75.092 -28.518 42.546 1.000 5.881 25 HIS B N 1
ATOM 5965 C CA . HIS B 1 20 ? -75.447 -29.718 43.368 1.000 6.135 25 HIS B CA 1
ATOM 5966 C C . HIS B 1 20 ? -76.194 -29.287 44.628 1.000 6.576 25 HIS B C 1
ATOM 5967 O O . HIS B 1 20 ? -75.572 -28.894 45.612 1.000 6.914 25 HIS B O 1
ATOM 5974 N N . TYR B 1 21 ? -77.509 -29.393 44.585 1.000 6.904 26 TYR B N 1
ATOM 5975 C CA . TYR B 1 21 ? -78.391 -28.947 45.699 1.000 7.027 26 TYR B CA 1
ATOM 5976 C C . TYR B 1 21 ? -77.915 -29.623 46.988 1.000 7.029 26 TYR B C 1
ATOM 5977 O O . TYR B 1 21 ? -78.001 -29.042 48.082 1.000 7.435 26 TYR B O 1
ATOM 5986 N N . PHE B 1 22 ? -77.485 -30.876 46.895 1.000 6.856 27 PHE B N 1
ATOM 5987 C CA . PHE B 1 22 ? -77.176 -31.738 48.065 1.000 7.261 27 PHE B CA 1
ATOM 5988 C C . PHE B 1 22 ? -75.903 -31.262 48.788 1.000 7.635 27 PHE B C 1
ATOM 5989 O O . PHE B 1 22 ? -75.567 -31.811 49.854 1.000 9.675 27 PHE B O 1
ATOM 5997 N N . ARG B 1 23 ? -75.141 -30.360 48.159 1.000 7.707 28 ARG B N 1
ATOM 5998 C CA . ARG B 1 23 ? -73.862 -29.824 48.642 1.000 8.752 28 ARG B CA 1
ATOM 5999 C C . ARG B 1 23 ? -73.934 -28.332 48.863 1.000 8.211 28 ARG B C 1
ATOM 6000 O O . ARG B 1 23 ? -72.885 -27.716 48.988 1.000 8.318 28 ARG B O 1
ATOM 6008 N N . ILE B 1 24 ? -75.137 -27.761 48.902 1.000 8.084 29 ILE B N 1
ATOM 6009 C CA . ILE B 1 24 ? -75.338 -26.309 49.093 1.000 8.531 29 ILE B CA 1
ATOM 6010 C C . ILE B 1 24 ? -76.401 -26.127 50.170 1.000 9.042 29 ILE B C 1
ATOM 6011 O O . ILE B 1 24 ? -77.402 -26.863 50.205 1.000 7.991 29 ILE B O 1
ATOM 6016 N N . ASN B 1 25 ? -76.141 -25.201 51.067 1.000 9.988 30 ASN B N 1
ATOM 6017 C CA . ASN B 1 25 ? -77.120 -24.810 52.100 1.000 9.635 30 ASN B CA 1
ATOM 6018 C C . ASN B 1 25 ? -78.437 -24.496 51.403 1.000 9.126 30 ASN B C 1
ATOM 6019 O O . ASN B 1 25 ? -78.479 -23.640 50.536 1.000 8.022 30 ASN B O 1
ATOM 6024 N N . PRO B 1 26 ? -79.554 -25.194 51.718 1.000 8.511 31 PRO B N 1
ATOM 6025 C CA . PRO B 1 26 ? -80.775 -24.950 50.966 1.000 8.125 31 PRO B CA 1
ATOM 6026 C C . PRO B 1 26 ? -81.327 -23.532 51.088 1.000 8.084 31 PRO B C 1
ATOM 6027 O O . PRO B 1 26 ? -82.071 -23.124 50.225 1.000 8.499 31 PRO B O 1
ATOM 6031 N N . LYS B 1 27 ? -80.959 -22.796 52.147 1.000 8.407 32 LYS B N 1
ATOM 6032 C CA . LYS B 1 27 ? -81.346 -21.374 52.258 1.000 9.358 32 LYS B CA 1
ATOM 6033 C C . LYS B 1 27 ? -80.660 -20.546 51.174 1.000 8.838 32 LYS B C 1
ATOM 6034 O O . LYS B 1 27 ? -81.144 -19.396 50.930 1.000 9.560 32 LYS B O 1
ATOM 6040 N N . LEU B 1 28 ? -79.618 -21.092 50.505 1.000 8.584 33 LEU B N 1
ATOM 6041 C CA . LEU B 1 28 ? -78.881 -20.377 49.427 1.000 8.487 33 LEU B CA 1
ATOM 6042 C C . LEU B 1 28 ? -79.207 -20.962 48.041 1.000 8.268 33 LEU B C 1
ATOM 6043 O O . LEU B 1 28 ? -78.633 -20.438 47.049 1.000 7.583 33 LEU B O 1
ATOM 6048 N N . TRP B 1 29 ? -80.079 -21.965 47.929 1.000 7.738 34 TRP B N 1
ATOM 6049 C CA . TRP B 1 29 ? -80.372 -22.553 46.586 1.000 7.820 34 TRP B CA 1
ATOM 6050 C C . TRP B 1 29 ? -80.866 -21.490 45.626 1.000 8.092 34 TRP B C 1
ATOM 6051 O O . TRP B 1 29 ? -80.453 -21.440 44.460 1.000 8.459 34 TRP B O 1
ATOM 6062 N N . ARG B 1 30 ? -81.806 -20.684 46.066 1.000 8.539 35 ARG B N 1
ATOM 6063 C CA . ARG B 1 30 ? -82.417 -19.701 45.165 1.000 9.427 35 ARG B CA 1
ATOM 6064 C C . ARG B 1 30 ? -81.341 -18.742 44.666 1.000 9.360 35 ARG B C 1
ATOM 6065 O O . ARG B 1 30 ? -81.378 -18.363 43.499 1.000 9.315 35 ARG B O 1
ATOM 6073 N N . ASN B 1 31 ? -80.471 -18.281 45.543 1.000 8.831 36 ASN B N 1
ATOM 6074 C CA . ASN B 1 31 ? -79.429 -17.324 45.128 1.000 9.802 36 ASN B CA 1
ATOM 6075 C C . ASN B 1 31 ? -78.532 -17.986 44.058 1.000 9.089 36 ASN B C 1
ATOM 6076 O O . ASN B 1 31 ? -78.180 -17.282 43.090 1.000 8.983 36 ASN B O 1
ATOM 6081 N N . HIS B 1 32 ? -78.132 -19.250 44.238 1.000 8.182 37 HIS B N 1
ATOM 6082 C CA . HIS B 1 32 ? -77.313 -19.936 43.196 1.000 8.194 37 HIS B CA 1
ATOM 6083 C C . HIS B 1 32 ? -78.084 -19.925 41.879 1.000 7.537 37 HIS B C 1
ATOM 6084 O O . HIS B 1 32 ? -77.501 -19.588 40.850 1.000 6.964 37 HIS B O 1
ATOM 6091 N N . LEU B 1 33 ? -79.358 -20.308 41.898 1.000 7.418 38 LEU B N 1
ATOM 6092 C CA . LEU B 1 33 ? -80.148 -20.382 40.652 1.000 7.930 38 LEU B CA 1
ATOM 6093 C C . LEU B 1 33 ? -80.275 -18.991 39.999 1.000 8.138 38 LEU B C 1
ATOM 6094 O O . LEU B 1 33 ? -80.119 -18.891 38.775 1.000 7.453 38 LEU B O 1
ATOM 6099 N N . GLN B 1 34 ? -80.539 -17.925 40.783 1.000 8.663 39 GLN B N 1
ATOM 6100 C CA . GLN B 1 34 ? -80.663 -16.545 40.260 1.000 9.283 39 GLN B CA 1
ATOM 6101 C C . GLN B 1 34 ? -79.358 -16.083 39.603 1.000 8.825 39 GLN B C 1
ATOM 6102 O O . GLN B 1 34 ? -79.384 -15.583 38.464 1.000 9.042 39 GLN B O 1
ATOM 6108 N N . LEU B 1 35 ? -78.235 -16.324 40.273 1.000 8.696 40 LEU B N 1
ATOM 6109 C CA . LEU B 1 35 ? -76.942 -15.909 39.727 1.000 8.909 40 LEU B CA 1
ATOM 6110 C C . LEU B 1 35 ? -76.568 -16.741 38.493 1.000 8.408 40 LEU B C 1
ATOM 6111 O O . LEU B 1 35 ? -75.967 -16.196 37.607 1.000 8.515 40 LEU B O 1
ATOM 6116 N N . LEU B 1 36 ? -76.967 -18.014 38.419 1.000 7.840 41 LEU B N 1
ATOM 6117 C CA . LEU B 1 36 ? -76.736 -18.802 37.178 1.000 7.915 41 LEU B CA 1
ATOM 6118 C C . LEU B 1 36 ? -77.600 -18.230 36.053 1.000 8.061 41 LEU B C 1
ATOM 6119 O O . LEU B 1 36 ? -77.083 -17.954 34.947 1.000 7.567 41 LEU B O 1
ATOM 6124 N N . LYS B 1 37 ? -78.876 -17.955 36.319 1.000 9.193 42 LYS B N 1
ATOM 6125 C CA . LYS B 1 37 ? -79.772 -17.394 35.284 1.000 10.180 42 LYS B CA 1
ATOM 6126 C C . LYS B 1 37 ? -79.225 -16.054 34.807 1.000 9.544 42 LYS B C 1
ATOM 6127 O O . LYS B 1 37 ? -79.349 -15.760 33.582 1.000 9.121 42 LYS B O 1
ATOM 6133 N N . GLN B 1 38 ? -78.637 -15.251 35.700 1.000 9.874 43 GLN B N 1
ATOM 6134 C CA . GLN B 1 38 ? -78.145 -13.899 35.358 1.000 10.662 43 GLN B CA 1
ATOM 6135 C C . GLN B 1 38 ? -76.935 -14.007 34.415 1.000 10.914 43 GLN B C 1
ATOM 6136 O O . GLN B 1 38 ? -76.566 -12.969 33.809 1.000 10.677 43 GLN B O 1
ATOM 6142 N N . THR B 1 39 ? -76.307 -15.171 34.273 1.000 9.694 44 THR B N 1
ATOM 6143 C CA . THR B 1 39 ? -75.240 -15.316 33.266 1.000 9.893 44 THR B CA 1
ATOM 6144 C C . THR B 1 39 ? -75.810 -15.581 31.879 1.000 10.390 44 THR B C 1
ATOM 6145 O O . THR B 1 39 ? -75.020 -15.629 30.917 1.000 11.228 44 THR B O 1
ATOM 6149 N N . GLY B 1 40 ? -77.121 -15.765 31.739 1.000 10.009 45 GLY B N 1
ATOM 6150 C CA . GLY B 1 40 ? -77.729 -16.068 30.441 1.000 10.072 45 GLY B CA 1
ATOM 6151 C C . GLY B 1 40 ? -77.916 -17.570 30.277 1.000 9.308 45 GLY B C 1
ATOM 6152 O O . GLY B 1 40 ? -78.427 -17.967 29.244 1.000 9.671 45 GLY B O 1
ATOM 6153 N N . ALA B 1 41 ? -77.549 -18.376 31.266 1.000 8.718 46 ALA B N 1
ATOM 6154 C CA . ALA B 1 41 ? -77.799 -19.838 31.259 1.000 8.608 46 ALA B CA 1
ATOM 6155 C C . ALA B 1 41 ? -79.315 -20.091 31.222 1.000 8.079 46 ALA B C 1
ATOM 6156 O O . ALA B 1 41 ? -80.107 -19.279 31.835 1.000 8.486 46 ALA B O 1
ATOM 6158 N N . ASP B 1 42 ? -79.751 -21.125 30.495 1.000 8.438 47 ASP B N 1
ATOM 6159 C CA . ASP B 1 42 ? -81.188 -21.490 30.380 1.000 8.633 47 ASP B CA 1
ATOM 6160 C C . ASP B 1 42 ? -81.516 -22.712 31.230 1.000 8.559 47 ASP B C 1
ATOM 6161 O O . ASP B 1 42 ? -82.701 -22.974 31.439 1.000 9.487 47 ASP B O 1
ATOM 6166 N N . THR B 1 43 ? -80.508 -23.507 31.593 1.000 7.937 48 THR B N 1
ATOM 6167 C CA . THR B 1 43 ? -80.650 -24.828 32.235 1.000 7.473 48 THR B CA 1
ATOM 6168 C C . THR B 1 43 ? -79.720 -24.924 33.451 1.000 7.037 48 THR B C 1
ATOM 6169 O O . THR B 1 43 ? -78.630 -24.289 33.505 1.000 6.153 48 THR B O 1
ATOM 6173 N N . VAL B 1 44 ? -80.180 -25.665 34.420 1.000 6.656 49 VAL B N 1
ATOM 6174 C CA . VAL B 1 44 ? -79.333 -26.102 35.550 1.000 7.194 49 VAL B CA 1
ATOM 6175 C C . VAL B 1 44 ? -79.301 -27.622 35.548 1.000 6.767 49 VAL B C 1
ATOM 6176 O O . VAL B 1 44 ? -80.279 -28.268 35.120 1.000 7.328 49 VAL B O 1
ATOM 6180 N N . SER B 1 45 ? -78.217 -28.191 36.051 1.000 6.350 50 SER B N 1
ATOM 6181 C CA . SER B 1 45 ? -78.010 -29.655 35.983 1.000 6.350 50 SER B CA 1
ATOM 6182 C C . SER B 1 45 ? -77.527 -30.168 37.334 1.000 6.162 50 SER B C 1
ATOM 6183 O O . SER B 1 45 ? -76.727 -29.482 37.986 1.000 5.889 50 SER B O 1
ATOM 6186 N N . THR B 1 46 ? -78.025 -31.332 37.755 1.000 5.928 51 THR B N 1
ATOM 6187 C CA . THR B 1 46 ? -77.586 -31.929 39.037 1.000 6.259 51 THR B CA 1
ATOM 6188 C C . THR B 1 46 ? -77.732 -33.436 39.024 1.000 6.570 51 THR B C 1
ATOM 6189 O O . THR B 1 46 ? -78.659 -33.989 38.388 1.000 6.357 51 THR B O 1
ATOM 6193 N N . TYR B 1 47 ? -76.866 -34.062 39.801 1.000 6.334 52 TYR B N 1
ATOM 6194 C CA . TYR B 1 47 ? -77.090 -35.450 40.213 1.000 6.376 52 TYR B CA 1
ATOM 6195 C C . TYR B 1 47 ? -78.168 -35.493 41.293 1.000 6.543 52 TYR B C 1
ATOM 6196 O O . TYR B 1 47 ? -78.372 -34.494 42.000 1.000 6.165 52 TYR B O 1
ATOM 6205 N N . ILE B 1 48 ? -78.861 -36.619 41.354 1.000 6.814 53 ILE B N 1
ATOM 6206 C CA . ILE B 1 48 ? -79.752 -37.004 42.475 1.000 6.948 53 ILE B CA 1
ATOM 6207 C C . ILE B 1 48 ? -79.125 -38.243 43.081 1.000 6.676 53 ILE B C 1
ATOM 6208 O O . ILE B 1 48 ? -79.346 -39.340 42.562 1.000 7.406 53 ILE B O 1
ATOM 6213 N N . PRO B 1 49 ? -78.306 -38.115 44.135 1.000 6.665 54 PRO B N 1
ATOM 6214 C CA . PRO B 1 49 ? -77.521 -39.246 44.634 1.000 6.307 54 PRO B CA 1
ATOM 6215 C C . PRO B 1 49 ? -78.355 -40.269 45.406 1.000 6.514 54 PRO B C 1
ATOM 6216 O O . PRO B 1 49 ? -79.005 -39.955 46.401 1.000 6.528 54 PRO B O 1
ATOM 6220 N N . TRP B 1 50 ? -78.253 -41.503 44.954 1.000 6.289 55 TRP B N 1
ATOM 6221 C CA . TRP B 1 50 ? -78.919 -42.649 45.628 1.000 6.862 55 TRP B CA 1
ATOM 6222 C C . TRP B 1 50 ? -78.542 -42.708 47.102 1.000 8.099 55 TRP B C 1
ATOM 6223 O O . TRP B 1 50 ? -79.416 -42.797 47.949 1.000 8.469 55 TRP B O 1
ATOM 6234 N N . ASP B 1 51 ? -77.271 -42.601 47.425 1.000 8.553 56 ASP B N 1
ATOM 6235 C CA . ASP B 1 51 ? -76.824 -42.649 48.829 1.000 8.817 56 ASP B CA 1
ATOM 6236 C C . ASP B 1 51 ? -77.477 -41.519 49.635 1.000 8.624 56 ASP B C 1
ATOM 6237 O O . ASP B 1 51 ? -77.692 -41.698 50.858 1.000 9.542 56 ASP B O 1
ATOM 6242 N N . TRP B 1 52 ? -77.719 -40.367 49.018 1.000 7.592 57 TRP B N 1
ATOM 6243 C CA . TRP B 1 52 ? -78.204 -39.180 49.753 1.000 8.187 57 TRP B CA 1
ATOM 6244 C C . TRP B 1 52 ? -79.676 -39.314 50.128 1.000 8.379 57 TRP B C 1
ATOM 6245 O O . TRP B 1 52 ? -80.071 -38.789 51.191 1.000 8.781 57 TRP B O 1
ATOM 6256 N N . HIS B 1 53 ? -80.463 -39.996 49.300 1.000 7.358 58 HIS B N 1
ATOM 6257 C CA . HIS B 1 53 ? -81.942 -40.067 49.439 1.000 7.523 58 HIS B CA 1
ATOM 6258 C C . HIS B 1 53 ? -82.429 -41.413 49.971 1.000 8.409 58 HIS B C 1
ATOM 6259 O O . HIS B 1 53 ? -83.513 -41.380 50.607 1.000 9.726 58 HIS B O 1
ATOM 6266 N N . GLU B 1 54 ? -81.718 -42.531 49.790 1.000 8.320 59 GLU B N 1
ATOM 6267 C CA . GLU B 1 54 ? -82.110 -43.818 50.437 1.000 9.180 59 GLU B CA 1
ATOM 6268 C C . GLU B 1 54 ? -81.168 -43.919 51.635 1.000 9.281 59 GLU B C 1
ATOM 6269 O O . GLU B 1 54 ? -80.077 -44.513 51.511 1.000 9.487 59 GLU B O 1
ATOM 6275 N N . ILE B 1 55 ? -81.549 -43.247 52.714 1.000 10.016 60 ILE B N 1
ATOM 6276 C CA . ILE B 1 55 ? -80.642 -42.955 53.853 1.000 11.084 60 ILE B CA 1
ATOM 6277 C C . ILE B 1 55 ? -80.291 -44.247 54.605 1.000 11.621 60 ILE B C 1
ATOM 6278 O O . ILE B 1 55 ? -79.215 -44.303 55.162 1.000 12.744 60 ILE B O 1
ATOM 6283 N N . GLU B 1 56 ? -81.201 -45.217 54.616 1.000 12.705 61 GLU B N 1
ATOM 6284 C CA . GLU B 1 56 ? -80.995 -46.605 55.079 1.000 14.054 61 GLU B CA 1
ATOM 6285 C C . GLU B 1 56 ? -81.801 -47.454 54.111 1.000 11.631 61 GLU B C 1
ATOM 6286 O O . GLU B 1 56 ? -82.643 -46.885 53.366 1.000 11.133 61 GLU B O 1
ATOM 6292 N N . GLU B 1 57 ? -81.626 -48.752 54.119 1.000 11.495 62 GLU B N 1
ATOM 6293 C CA . GLU B 1 57 ? -82.367 -49.601 53.175 1.000 12.480 62 GLU B CA 1
ATOM 6294 C C . GLU B 1 57 ? -83.856 -49.355 53.366 1.000 13.416 62 GLU B C 1
ATOM 6295 O O . GLU B 1 57 ? -84.334 -49.517 54.507 1.000 13.032 62 GLU B O 1
ATOM 6301 N N . ASP B 1 58 ? -84.557 -49.034 52.273 1.000 13.035 63 ASP B N 1
ATOM 6302 C CA . ASP B 1 58 ? -86.013 -48.815 52.200 1.000 14.080 63 ASP B CA 1
ATOM 6303 C C . ASP B 1 58 ? -86.446 -47.629 53.045 1.000 14.419 63 ASP B C 1
ATOM 6304 O O . ASP B 1 58 ? -87.617 -47.551 53.360 1.000 14.890 63 ASP B O 1
ATOM 6309 N N . ASP B 1 59 ? -85.559 -46.678 53.365 1.000 12.609 64 ASP B N 1
ATOM 6310 C CA . ASP B 1 59 ? -85.922 -45.412 54.065 1.000 13.672 64 ASP B CA 1
ATOM 6311 C C . ASP B 1 59 ? -85.527 -44.242 53.154 1.000 13.184 64 ASP B C 1
ATOM 6312 O O . ASP B 1 59 ? -84.295 -43.999 52.975 1.000 12.833 64 ASP B O 1
ATOM 6317 N N . PHE B 1 60 ? -86.513 -43.603 52.529 1.000 12.319 65 PHE B N 1
ATOM 6318 C CA . PHE B 1 60 ? -86.294 -42.566 51.505 1.000 11.470 65 PHE B CA 1
ATOM 6319 C C . PHE B 1 60 ? -86.659 -41.200 52.048 1.000 11.453 65 PHE B C 1
ATOM 6320 O O . PHE B 1 60 ? -87.644 -41.072 52.819 1.000 11.093 65 PHE B O 1
ATOM 6328 N N . ASP B 1 61 ? -85.858 -40.187 51.701 1.000 10.331 66 ASP B N 1
ATOM 6329 C CA . ASP B 1 61 ? -86.182 -38.786 52.040 1.000 9.884 66 ASP B CA 1
ATOM 6330 C C . ASP B 1 61 ? -85.889 -37.949 50.806 1.000 10.299 66 ASP B C 1
ATOM 6331 O O . ASP B 1 61 ? -84.694 -37.760 50.489 1.000 9.871 66 ASP B O 1
ATOM 6336 N N . PHE B 1 62 ? -86.929 -37.410 50.171 1.000 10.292 67 PHE B N 1
ATOM 6337 C CA . PHE B 1 62 ? -86.790 -36.431 49.060 1.000 9.936 67 PHE B CA 1
ATOM 6338 C C . PHE B 1 62 ? -87.370 -35.067 49.451 1.000 10.443 67 PHE B C 1
ATOM 6339 O O . PHE B 1 62 ? -87.508 -34.210 48.612 1.000 9.876 67 PHE B O 1
ATOM 6347 N N . GLU B 1 63 ? -87.750 -34.894 50.711 1.000 12.336 68 GLU B N 1
ATOM 6348 C CA . GLU B 1 63 ? -88.532 -33.712 51.162 1.000 13.151 68 GLU B CA 1
ATOM 6349 C C . GLU B 1 63 ? -87.788 -32.937 52.259 1.000 13.142 68 GLU B C 1
ATOM 6350 O O . GLU B 1 63 ? -88.346 -31.964 52.808 1.000 13.248 68 GLU B O 1
ATOM 6356 N N . GLY B 1 64 ? -86.594 -33.359 52.616 1.000 12.086 69 GLY B N 1
ATOM 6357 C CA . GLY B 1 64 ? -85.779 -32.726 53.657 1.000 12.686 69 GLY B CA 1
ATOM 6358 C C . GLY B 1 64 ? -86.321 -32.998 55.049 1.000 14.043 69 GLY B C 1
ATOM 6359 O O . GLY B 1 64 ? -86.025 -32.192 55.951 1.000 16.779 69 GLY B O 1
ATOM 6360 N N . LYS B 1 65 ? -86.965 -34.146 55.252 1.000 14.715 70 LYS B N 1
ATOM 6361 C CA . LYS B 1 65 ? -87.482 -34.565 56.580 1.000 18.791 70 LYS B CA 1
ATOM 6362 C C . LYS B 1 65 ? -86.307 -34.908 57.496 1.000 17.284 70 LYS B C 1
ATOM 6363 O O . LYS B 1 65 ? -86.455 -34.704 58.709 1.000 20.481 70 LYS B O 1
ATOM 6369 N N . THR B 1 66 ? -85.152 -35.365 56.996 1.000 14.705 71 THR B N 1
ATOM 6370 C CA . THR B 1 66 ? -84.046 -35.837 57.869 1.000 14.699 71 THR B CA 1
ATOM 6371 C C . THR B 1 66 ? -82.813 -34.938 57.729 1.000 14.837 71 THR B C 1
ATOM 6372 O O . THR B 1 66 ? -81.925 -35.009 58.568 1.000 15.826 71 THR B O 1
ATOM 6376 N N . HIS B 1 67 ? -82.709 -34.180 56.644 1.000 15.356 72 HIS B N 1
ATOM 6377 C CA . HIS B 1 67 ? -81.629 -33.191 56.394 1.000 13.522 72 HIS B CA 1
ATOM 6378 C C . HIS B 1 67 ? -82.221 -32.195 55.417 1.000 13.078 72 HIS B C 1
ATOM 6379 O O . HIS B 1 67 ? -82.808 -32.602 54.422 1.000 12.027 72 HIS B O 1
ATOM 6386 N N . PRO B 1 68 ? -82.150 -30.871 55.669 1.000 13.385 73 PRO B N 1
ATOM 6387 C CA . PRO B 1 68 ? -82.815 -29.944 54.764 1.000 12.250 73 PRO B CA 1
ATOM 6388 C C . PRO B 1 68 ? -82.343 -30.114 53.310 1.000 10.537 73 PRO B C 1
ATOM 6389 O O . PRO B 1 68 ? -83.126 -29.857 52.427 1.000 8.762 73 PRO B O 1
ATOM 6393 N N . ALA B 1 69 ? -81.100 -30.538 53.072 1.000 9.275 74 ALA B N 1
ATOM 6394 C CA . ALA B 1 69 ? -80.602 -30.628 51.665 1.000 9.387 74 ALA B CA 1
ATOM 6395 C C . ALA B 1 69 ? -81.007 -31.955 51.009 1.000 9.162 74 ALA B C 1
ATOM 6396 O O . ALA B 1 69 ? -80.652 -32.167 49.846 1.000 8.152 74 ALA B O 1
ATOM 6398 N N . ARG B 1 70 ? -81.814 -32.789 51.664 1.000 9.396 75 ARG B N 1
ATOM 6399 C CA . ARG B 1 70 ? -82.506 -33.914 50.992 1.000 9.128 75 ARG B CA 1
ATOM 6400 C C . ARG B 1 70 ? -83.819 -33.454 50.335 1.000 9.266 75 ARG B C 1
ATOM 6401 O O . ARG B 1 70 ? -84.512 -34.306 49.767 1.000 8.684 75 ARG B O 1
ATOM 6409 N N . ASN B 1 71 ? -84.156 -32.166 50.375 1.000 8.972 76 ASN B N 1
ATOM 6410 C CA . ASN B 1 71 ? -85.435 -31.655 49.831 1.000 9.298 76 ASN B CA 1
ATOM 6411 C C . ASN B 1 71 ? -85.288 -31.437 48.320 1.000 9.036 76 ASN B C 1
ATOM 6412 O O . ASN B 1 71 ? -85.331 -30.313 47.829 1.000 9.146 76 ASN B O 1
ATOM 6417 N N . LEU B 1 72 ? -85.143 -32.529 47.596 1.000 8.682 77 LEU B N 1
ATOM 6418 C CA . LEU B 1 72 ? -85.130 -32.521 46.120 1.000 8.693 77 LEU B CA 1
ATOM 6419 C C . LEU B 1 72 ? -86.385 -31.817 45.577 1.000 9.784 77 LEU B C 1
ATOM 6420 O O . LEU B 1 72 ? -86.297 -31.058 44.607 1.000 8.581 77 LEU B O 1
ATOM 6425 N N . ILE B 1 73 ? -87.546 -32.129 46.162 1.000 10.040 78 ILE B N 1
ATOM 6426 C CA . ILE B 1 73 ? -88.835 -31.566 45.672 1.000 11.171 78 ILE B CA 1
ATOM 6427 C C . ILE B 1 73 ? -88.748 -30.042 45.684 1.000 9.724 78 ILE B C 1
ATOM 6428 O O . ILE B 1 73 ? -89.126 -29.399 44.683 1.000 9.770 78 ILE B O 1
ATOM 6433 N N . ARG B 1 74 ? -88.213 -29.453 46.745 1.000 9.575 79 ARG B N 1
ATOM 6434 C CA . ARG B 1 74 ? -88.126 -27.987 46.837 1.000 9.922 79 ARG B CA 1
ATOM 6435 C C . ARG B 1 74 ? -87.123 -27.474 45.798 1.000 9.622 79 ARG B C 1
ATOM 6436 O O . ARG B 1 74 ? -87.356 -26.487 45.174 1.000 8.856 79 ARG B O 1
ATOM 6444 N N . PHE B 1 75 ? -86.007 -28.169 45.597 1.000 8.286 80 PHE B N 1
ATOM 6445 C CA . PHE B 1 75 ? -85.059 -27.698 44.579 1.000 8.051 80 PHE B CA 1
ATOM 6446 C C . PHE B 1 75 ? -85.732 -27.658 43.214 1.000 7.960 80 PHE B C 1
ATOM 6447 O O . PHE B 1 75 ? -85.538 -26.693 42.438 1.000 7.915 80 PHE B O 1
ATOM 6455 N N . ILE B 1 76 ? -86.468 -28.712 42.877 1.000 7.981 81 ILE B N 1
ATOM 6456 C CA . ILE B 1 76 ? -87.183 -28.786 41.570 1.000 8.661 81 ILE B CA 1
ATOM 6457 C C . ILE B 1 76 ? -88.097 -27.555 41.471 1.000 8.787 81 ILE B C 1
ATOM 6458 O O . ILE B 1 76 ? -88.107 -26.869 40.404 1.000 9.067 81 ILE B O 1
ATOM 6463 N N . LYS B 1 77 ? -88.816 -27.233 42.546 1.000 9.859 82 LYS B N 1
ATOM 6464 C CA . LYS B 1 77 ? -89.819 -26.127 42.530 1.000 11.231 82 LYS B CA 1
ATOM 6465 C C . LYS B 1 77 ? -89.062 -24.823 42.329 1.000 11.265 82 LYS B C 1
ATOM 6466 O O . LYS B 1 77 ? -89.507 -23.965 41.571 1.000 11.104 82 LYS B O 1
ATOM 6472 N N . LEU B 1 78 ? -87.915 -24.655 42.964 1.000 10.519 83 LEU B N 1
ATOM 6473 C CA . LEU B 1 78 ? -87.145 -23.401 42.800 1.000 10.388 83 LEU B CA 1
ATOM 6474 C C . LEU B 1 78 ? -86.654 -23.276 41.363 1.000 9.919 83 LEU B C 1
ATOM 6475 O O . LEU B 1 78 ? -86.540 -22.160 40.890 1.000 9.674 83 LEU B O 1
ATOM 6480 N N . CYS B 1 79 ? -86.227 -24.382 40.734 1.000 9.637 84 CYS B N 1
ATOM 6481 C CA . CYS B 1 79 ? -85.754 -24.296 39.328 1.000 9.895 84 CYS B CA 1
ATOM 6482 C C . CYS B 1 79 ? -86.895 -23.715 38.480 1.000 10.344 84 CYS B C 1
ATOM 6483 O O . CYS B 1 79 ? -86.661 -22.780 37.674 1.000 10.901 84 CYS B O 1
ATOM 6486 N N . LYS B 1 80 ? -88.108 -24.209 38.708 1.000 11.659 85 LYS B N 1
ATOM 6487 C CA . LYS B 1 80 ? -89.290 -23.726 37.945 1.000 13.025 85 LYS B CA 1
ATOM 6488 C C . LYS B 1 80 ? -89.546 -22.248 38.293 1.000 13.355 85 LYS B C 1
ATOM 6489 O O . LYS B 1 80 ? -89.687 -21.449 37.352 1.000 12.093 85 LYS B O 1
ATOM 6495 N N . GLU B 1 81 ? -89.495 -21.870 39.568 1.000 13.002 86 GLU B N 1
ATOM 6496 C CA . GLU B 1 81 ? -89.724 -20.462 39.985 1.000 13.186 86 GLU B CA 1
ATOM 6497 C C . GLU B 1 81 ? -88.679 -19.545 39.352 1.000 13.423 86 GLU B C 1
ATOM 6498 O O . GLU B 1 81 ? -89.012 -18.382 39.034 1.000 14.328 86 GLU B O 1
ATOM 6504 N N . GLU B 1 82 ? -87.449 -20.012 39.164 1.000 12.444 87 GLU B N 1
ATOM 6505 C CA . GLU B 1 82 ? -86.374 -19.122 38.662 1.000 12.179 87 GLU B CA 1
ATOM 6506 C C . GLU B 1 82 ? -86.201 -19.311 37.153 1.000 12.732 87 GLU B C 1
ATOM 6507 O O . GLU B 1 82 ? -85.171 -18.818 36.626 1.000 12.530 87 GLU B O 1
ATOM 6513 N N . ASN B 1 83 ? -87.151 -19.980 36.487 1.000 11.579 88 ASN B N 1
ATOM 6514 C CA . ASN B 1 83 ? -87.203 -20.064 35.015 1.000 13.457 88 ASN B CA 1
ATOM 6515 C C . ASN B 1 83 ? -85.945 -20.722 34.450 1.000 12.518 88 ASN B C 1
ATOM 6516 O O . ASN B 1 83 ? -85.370 -20.188 33.462 1.000 12.660 88 ASN B O 1
ATOM 6521 N N . LEU B 1 84 ? -85.464 -21.754 35.116 1.000 10.506 89 LEU B N 1
ATOM 6522 C CA . LEU B 1 84 ? -84.381 -22.607 34.568 1.000 10.039 89 LEU B CA 1
ATOM 6523 C C . LEU B 1 84 ? -84.987 -23.979 34.261 1.000 9.380 89 LEU B C 1
ATOM 6524 O O . LEU B 1 84 ? -85.744 -24.522 35.115 1.000 10.061 89 LEU B O 1
ATOM 6529 N N . ASP B 1 85 ? -84.658 -24.537 33.098 1.000 9.605 90 ASP B N 1
ATOM 6530 C CA . ASP B 1 85 ? -84.941 -25.957 32.793 1.000 9.526 90 ASP B CA 1
ATOM 6531 C C . ASP B 1 85 ? -83.930 -26.772 33.611 1.000 8.142 90 ASP B C 1
ATOM 6532 O O . ASP B 1 85 ? -82.923 -26.191 34.040 1.000 7.925 90 ASP B O 1
ATOM 6537 N N . LEU B 1 86 ? -84.238 -28.012 33.902 1.000 7.474 91 LEU B N 1
ATOM 6538 C CA . LEU B 1 86 ? -83.474 -28.879 34.804 1.000 7.546 91 LEU B CA 1
ATOM 6539 C C . LEU B 1 86 ? -83.117 -30.199 34.094 1.000 7.403 91 LEU B C 1
ATOM 6540 O O . LEU B 1 86 ? -83.999 -30.952 33.568 1.000 8.350 91 LEU B O 1
ATOM 6545 N N . ILE B 1 87 ? -81.839 -30.514 34.163 1.000 7.169 92 ILE B N 1
ATOM 6546 C CA . ILE B 1 87 ? -81.262 -31.830 33.830 1.000 6.817 92 ILE B CA 1
ATOM 6547 C C . ILE B 1 87 ? -81.039 -32.585 35.140 1.000 6.725 92 ILE B C 1
ATOM 6548 O O . ILE B 1 87 ? -80.384 -32.046 36.053 1.000 7.020 92 ILE B O 1
ATOM 6553 N N . VAL B 1 88 ? -81.665 -33.755 35.267 1.000 6.034 93 VAL B N 1
ATOM 6554 C CA . VAL B 1 88 ? -81.541 -34.629 36.456 1.000 6.789 93 VAL B CA 1
ATOM 6555 C C . VAL B 1 88 ? -80.725 -35.888 36.099 1.000 6.224 93 VAL B C 1
ATOM 6556 O O . VAL B 1 88 ? -80.820 -36.405 34.967 1.000 6.147 93 VAL B O 1
ATOM 6560 N N . LYS B 1 89 ? -79.925 -36.348 37.057 1.000 6.038 94 LYS B N 1
ATOM 6561 C CA . LYS B 1 89 ? -78.974 -37.447 36.814 1.000 6.016 94 LYS B CA 1
ATOM 6562 C C . LYS B 1 89 ? -78.970 -38.361 38.019 1.000 6.109 94 LYS B C 1
ATOM 6563 O O . LYS B 1 89 ? -78.185 -38.201 38.948 1.000 5.485 94 LYS B O 1
ATOM 6569 N N . PRO B 1 90 ? -79.963 -39.262 38.104 1.000 6.731 95 PRO B N 1
ATOM 6570 C CA . PRO B 1 90 ? -80.120 -40.088 39.303 1.000 6.944 95 PRO B CA 1
ATOM 6571 C C . PRO B 1 90 ? -79.324 -41.390 39.372 1.000 6.790 95 PRO B C 1
ATOM 6572 O O . PRO B 1 90 ? -79.496 -42.177 40.292 1.000 7.755 95 PRO B O 1
ATOM 6576 N N . GLY B 1 91 ? -78.419 -41.606 38.453 1.000 6.190 96 GLY B N 1
ATOM 6577 C CA . GLY B 1 91 ? -77.482 -42.729 38.594 1.000 6.399 96 GLY B CA 1
ATOM 6578 C C . GLY B 1 91 ? -78.046 -44.000 37.996 1.000 6.361 96 GLY B C 1
ATOM 6579 O O . GLY B 1 91 ? -78.724 -43.938 36.959 1.000 6.936 96 GLY B O 1
ATOM 6580 N N . PRO B 1 92 ? -77.747 -45.181 38.546 1.000 6.473 97 PRO B N 1
ATOM 6581 C CA . PRO B 1 92 ? -77.306 -45.400 39.929 1.000 6.636 97 PRO B CA 1
ATOM 6582 C C . PRO B 1 92 ? -75.910 -44.854 40.258 1.000 7.316 97 PRO B C 1
ATOM 6583 O O . PRO B 1 92 ? -75.726 -44.303 41.339 1.000 7.858 97 PRO B O 1
ATOM 6587 N N . TYR B 1 93 ? -74.942 -45.025 39.375 1.000 7.627 98 TYR B N 1
ATOM 6588 C CA . TYR B 1 93 ? -73.642 -44.360 39.633 1.000 7.593 98 TYR B CA 1
ATOM 6589 C C . TYR B 1 93 ? -73.717 -42.893 39.239 1.000 7.038 98 TYR B C 1
ATOM 6590 O O . TYR B 1 93 ? -74.329 -42.522 38.221 1.000 7.164 98 TYR B O 1
ATOM 6599 N N . ILE B 1 94 ? -73.049 -42.037 40.026 1.000 7.192 99 ILE B N 1
ATOM 6600 C CA . ILE B 1 94 ? -72.886 -40.607 39.664 1.000 7.309 99 ILE B CA 1
ATOM 6601 C C . ILE B 1 94 ? -71.427 -40.203 39.634 1.000 7.254 99 ILE B C 1
ATOM 6602 O O . ILE B 1 94 ? -71.158 -39.163 39.038 1.000 7.986 99 ILE B O 1
ATOM 6607 N N . LEU B 1 95 ? -70.535 -40.934 40.319 1.000 7.302 100 LEU B N 1
ATOM 6608 C CA . LEU B 1 95 ? -69.103 -40.514 40.449 1.000 7.882 100 LEU B CA 1
ATOM 6609 C C . LEU B 1 95 ? -69.088 -39.255 41.328 1.000 8.043 100 LEU B C 1
ATOM 6610 O O . LEU B 1 95 ? -69.309 -39.376 42.559 1.000 8.291 100 LEU B O 1
ATOM 6615 N N . ALA B 1 96 ? -68.972 -38.060 40.750 1.000 8.058 101 ALA B N 1
ATOM 6616 C CA . ALA B 1 96 ? -69.299 -36.770 41.407 1.000 8.363 101 ALA B CA 1
ATOM 6617 C C . ALA B 1 96 ? -68.404 -36.540 42.625 1.000 8.677 101 ALA B C 1
ATOM 6618 O O . ALA B 1 96 ? -68.807 -35.762 43.490 1.000 7.984 101 ALA B O 1
ATOM 6620 N N . GLU B 1 97 ? -67.230 -37.184 42.719 1.000 9.632 102 GLU B N 1
ATOM 6621 C CA . GLU B 1 97 ? -66.350 -37.116 43.912 1.000 11.873 102 GLU B CA 1
ATOM 6622 C C . GLU B 1 97 ? -67.163 -37.391 45.174 1.000 11.040 102 GLU B C 1
ATOM 6623 O O . GLU B 1 97 ? -66.917 -36.735 46.230 1.000 11.635 102 GLU B O 1
ATOM 6629 N N . TYR B 1 98 ? -68.163 -38.279 45.073 1.000 10.428 103 TYR B N 1
ATOM 6630 C CA . TYR B 1 98 ? -69.075 -38.627 46.176 1.000 10.949 103 TYR B CA 1
ATOM 6631 C C . TYR B 1 98 ? -68.646 -39.987 46.704 1.000 11.389 103 TYR B C 1
ATOM 6632 O O . TYR B 1 98 ? -68.299 -40.824 45.871 1.000 12.436 103 TYR B O 1
ATOM 6641 N N . GLU B 1 99 ? -68.697 -40.198 48.006 1.000 12.566 104 GLU B N 1
ATOM 6642 C CA . GLU B 1 99 ? -68.285 -41.491 48.620 1.000 14.009 104 GLU B CA 1
ATOM 6643 C C . GLU B 1 99 ? -68.940 -42.623 47.842 1.000 11.779 104 GLU B C 1
ATOM 6644 O O . GLU B 1 99 ? -70.136 -42.546 47.544 1.000 10.886 104 GLU B O 1
ATOM 6650 N N . ASN B 1 100 ? -68.168 -43.660 47.567 1.000 11.737 105 ASN B N 1
ATOM 6651 C CA . ASN B 1 100 ? -68.658 -44.883 46.898 1.000 11.201 105 ASN B CA 1
ATOM 6652 C C . ASN B 1 100 ? -69.280 -44.545 45.545 1.000 10.373 105 ASN B C 1
ATOM 6653 O O . ASN B 1 100 ? -70.101 -45.326 45.081 1.000 9.004 105 ASN B O 1
ATOM 6658 N N . GLN B 1 101 ? -68.849 -43.481 44.895 1.000 8.920 106 GLN B N 1
ATOM 6659 C CA . GLN B 1 101 ? -69.330 -43.080 43.542 1.000 9.284 106 GLN B CA 1
ATOM 6660 C C . GLN B 1 101 ? -70.850 -42.826 43.548 1.000 8.773 106 GLN B C 1
ATOM 6661 O O . GLN B 1 101 ? -71.449 -42.843 42.484 1.000 7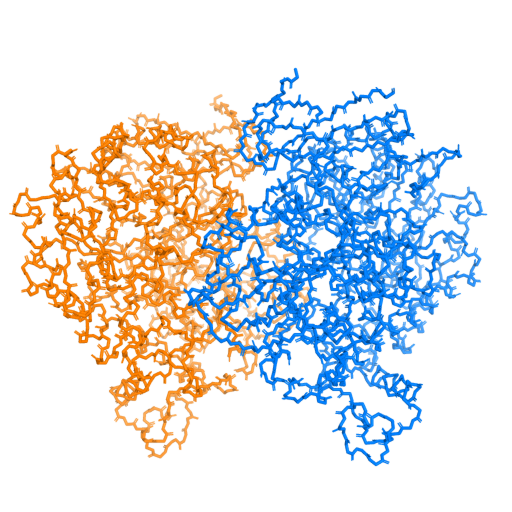.481 106 GLN B O 1
ATOM 6667 N N . GLY B 1 102 ? -71.468 -42.601 44.715 1.000 9.708 107 GLY B N 1
ATOM 6668 C CA . GLY B 1 102 ? -72.901 -42.295 44.868 1.000 9.636 107 GLY B CA 1
ATOM 6669 C C . GLY B 1 102 ? -73.708 -43.497 45.333 1.000 9.523 107 GLY B C 1
ATOM 6670 O O . GLY B 1 102 ? -74.894 -43.327 45.610 1.000 9.370 107 GLY B O 1
ATOM 6671 N N . LEU B 1 103 ? -73.123 -44.699 45.375 1.000 8.300 108 LEU B N 1
ATOM 6672 C CA . LEU B 1 103 ? -73.887 -45.875 45.848 1.000 8.984 108 LEU B CA 1
ATOM 6673 C C . LEU B 1 103 ? -73.980 -45.798 47.362 1.000 9.142 108 LEU B C 1
ATOM 6674 O O . LEU B 1 103 ? -73.056 -45.364 48.057 1.000 9.431 108 LEU B O 1
ATOM 6679 N N . PRO B 1 104 ? -75.107 -46.248 47.944 1.000 9.368 109 PRO B N 1
ATOM 6680 C CA . PRO B 1 104 ? -75.246 -46.214 49.393 1.000 9.559 109 PRO B CA 1
ATOM 6681 C C . PRO B 1 104 ? -74.229 -47.122 50.102 1.000 10.698 109 PRO B C 1
ATOM 6682 O O . PRO B 1 104 ? -74.039 -48.218 49.627 1.000 10.261 109 PRO B O 1
ATOM 6686 N N . SER B 1 105 ? -73.673 -46.657 51.223 1.000 11.122 110 SER B N 1
ATOM 6687 C CA . SER B 1 105 ? -72.802 -47.498 52.065 1.000 12.259 110 SER B CA 1
ATOM 6688 C C . SER B 1 105 ? -73.550 -48.761 52.474 1.000 11.617 110 SER B C 1
ATOM 6689 O O . SER B 1 105 ? -72.930 -49.839 52.461 1.000 10.904 110 SER B O 1
ATOM 6692 N N . TRP B 1 106 ? -74.825 -48.628 52.834 1.000 11.801 111 TRP B N 1
ATOM 6693 C CA . TRP B 1 106 ? -75.629 -49.792 53.297 1.000 11.526 111 TRP B CA 1
ATOM 6694 C C . TRP B 1 106 ? -75.700 -50.833 52.190 1.000 11.897 111 TRP B C 1
ATOM 6695 O O . TRP B 1 106 ? -75.653 -52.062 52.489 1.000 12.535 111 TRP B O 1
ATOM 6706 N N . LEU B 1 107 ? -75.780 -50.402 50.941 1.000 10.622 112 LEU B N 1
ATOM 6707 C CA . LEU B 1 107 ? -75.889 -51.332 49.806 1.000 10.944 112 LEU B CA 1
ATOM 6708 C C . LEU B 1 107 ? -74.590 -52.118 49.694 1.000 10.919 112 LEU B C 1
ATOM 6709 O O . LEU B 1 107 ? -74.615 -53.362 49.524 1.000 11.990 112 LEU B O 1
ATOM 6714 N N . LEU B 1 108 ? -73.469 -51.401 49.647 1.000 10.549 113 LEU B N 1
ATOM 6715 C CA . LEU B 1 108 ? -72.169 -52.071 49.394 1.000 11.198 113 LEU B CA 1
ATOM 6716 C C . LEU B 1 108 ? -71.826 -53.014 50.551 1.000 12.478 113 LEU B C 1
ATOM 6717 O O . LEU B 1 108 ? -71.172 -54.050 50.298 1.000 13.281 113 LEU B O 1
ATOM 6722 N N . LYS B 1 109 ? -72.308 -52.741 51.758 1.000 13.335 114 LYS B N 1
ATOM 6723 C CA . LYS B 1 109 ? -72.049 -53.667 52.900 1.000 16.573 114 LYS B CA 1
ATOM 6724 C C . LYS B 1 109 ? -72.933 -54.908 52.762 1.000 15.364 114 LYS B C 1
ATOM 6725 O O . LYS B 1 109 ? -72.518 -56.000 53.151 1.000 17.766 114 LYS B O 1
ATOM 6731 N N . LYS B 1 110 ? -74.104 -54.784 52.179 1.000 15.598 115 LYS B N 1
ATOM 6732 C CA . LYS B 1 110 ? -75.076 -55.905 52.114 1.000 16.018 115 LYS B CA 1
ATOM 6733 C C . LYS B 1 110 ? -74.824 -56.826 50.905 1.000 15.597 115 LYS B C 1
ATOM 6734 O O . LYS B 1 110 ? -75.131 -58.038 50.980 1.000 14.661 115 LYS B O 1
ATOM 6740 N N . LEU B 1 111 ? -74.443 -56.259 49.760 1.000 12.765 116 LEU B N 1
ATOM 6741 C CA . LEU B 1 111 ? -74.304 -57.025 48.506 1.000 13.305 116 LEU B CA 1
ATOM 6742 C C . LEU B 1 111 ? -73.400 -58.241 48.719 1.000 12.926 116 LEU B C 1
ATOM 6743 O O . LEU B 1 111 ? -72.369 -58.130 49.384 1.000 14.054 116 LEU B O 1
ATOM 6748 N N . SER B 1 112 ? -73.721 -59.357 48.078 1.000 12.798 117 SER B N 1
ATOM 6749 C CA . SER B 1 112 ? -72.822 -60.539 48.025 1.000 14.582 117 SER B CA 1
ATOM 6750 C C . SER B 1 112 ? -71.647 -60.297 47.090 1.000 15.074 117 SER B C 1
ATOM 6751 O O . SER B 1 112 ? -71.701 -59.409 46.216 1.000 13.231 117 SER B O 1
ATOM 6754 N N . LYS B 1 113 ? -70.663 -61.175 47.173 1.000 15.967 118 LYS B N 1
ATOM 6755 C CA . LYS B 1 113 ? -69.424 -61.022 46.384 1.000 17.211 118 LYS B CA 1
ATOM 6756 C C . LYS B 1 113 ? -69.750 -61.024 44.896 1.000 16.472 118 LYS B C 1
ATOM 6757 O O . LYS B 1 113 ? -69.125 -60.273 44.156 1.000 15.268 118 LYS B O 1
ATOM 6763 N N . ASN B 1 114 ? -70.740 -61.788 44.458 1.000 16.631 119 ASN B N 1
ATOM 6764 C CA . ASN B 1 114 ? -71.068 -61.894 43.012 1.000 16.942 119 ASN B CA 1
ATOM 6765 C C . ASN B 1 114 ? -71.757 -60.633 42.464 1.000 15.343 119 ASN B C 1
ATOM 6766 O O . ASN B 1 114 ? -71.989 -60.550 41.256 1.000 15.109 119 ASN B O 1
ATOM 6771 N N . ALA B 1 115 ? -72.021 -59.622 43.284 1.000 13.114 120 ALA B N 1
ATOM 6772 C CA . ALA B 1 115 ? -72.507 -58.322 42.776 1.000 12.509 120 ALA B CA 1
ATOM 6773 C C . ALA B 1 115 ? -71.330 -57.464 42.287 1.000 11.391 120 ALA B C 1
ATOM 6774 O O . ALA B 1 115 ? -71.607 -56.428 41.655 1.000 13.074 120 ALA B O 1
ATOM 6776 N N . PHE B 1 116 ? -70.094 -57.826 42.620 1.000 10.596 121 PHE B N 1
ATOM 6777 C CA . PHE B 1 116 ? -68.909 -56.958 42.397 1.000 9.697 121 PHE B CA 1
ATOM 6778 C C . PHE B 1 116 ? -68.207 -57.374 41.101 1.000 10.311 121 PHE B C 1
ATOM 6779 O O . PHE B 1 116 ? -68.155 -58.589 40.752 1.000 11.292 121 PHE B O 1
ATOM 6787 N N . ALA B 1 117 ? -67.530 -56.423 40.457 1.000 9.204 122 ALA B N 1
ATOM 6788 C CA . ALA B 1 117 ? -66.573 -56.723 39.399 1.000 9.086 122 ALA B CA 1
ATOM 6789 C C . ALA B 1 117 ? -65.438 -57.543 40.018 1.000 8.962 122 ALA B C 1
ATOM 6790 O O . ALA B 1 117 ? -64.881 -57.187 41.081 1.000 9.266 122 ALA B O 1
ATOM 6792 N N . LEU B 1 118 ? -65.102 -58.638 39.348 1.000 10.087 123 LEU B N 1
ATOM 6793 C CA . LEU B 1 118 ? -64.083 -59.594 39.835 1.000 10.895 123 LEU B CA 1
ATOM 6794 C C . LEU B 1 118 ? -62.933 -59.670 38.839 1.000 11.612 123 LEU B C 1
ATOM 6795 O O . LEU B 1 118 ? -63.164 -59.605 37.640 1.000 11.088 123 LEU B O 1
ATOM 6800 N N . ASP B 1 119 ? -61.723 -59.873 39.356 1.000 12.939 124 ASP B N 1
ATOM 6801 C CA . ASP B 1 119 ? -60.543 -60.062 38.480 1.000 15.681 124 ASP B CA 1
ATOM 6802 C C . ASP B 1 119 ? -60.470 -61.516 37.958 1.000 16.874 124 ASP B C 1
ATOM 6803 O O . ASP B 1 119 ? -61.319 -62.322 38.290 1.000 14.375 124 ASP B O 1
ATOM 6808 N N . GLU B 1 120 ? -59.437 -61.828 37.161 1.000 20.895 125 GLU B N 1
ATOM 6809 C CA . GLU B 1 120 ? -59.156 -63.187 36.613 1.000 25.395 125 GLU B CA 1
ATOM 6810 C C . GLU B 1 120 ? -59.130 -64.251 37.723 1.000 27.030 125 GLU B C 1
ATOM 6811 O O . GLU B 1 120 ? -59.500 -65.400 37.424 1.000 29.959 125 GLU B O 1
ATOM 6817 N N . ASN B 1 121 ? -58.781 -63.898 38.960 1.000 27.342 126 ASN B N 1
ATOM 6818 C CA . ASN B 1 121 ? -58.702 -64.841 40.109 1.000 26.879 126 ASN B CA 1
ATOM 6819 C C . ASN B 1 121 ? -60.014 -64.952 40.896 1.000 26.551 126 ASN B C 1
ATOM 6820 O O . ASN B 1 121 ? -60.065 -65.768 41.841 1.000 25.507 126 ASN B O 1
ATOM 6825 N N . GLY B 1 122 ? -61.048 -64.180 40.563 1.000 21.811 127 GLY B N 1
ATOM 6826 C CA . GLY B 1 122 ? -62.283 -64.170 41.349 1.000 20.397 127 GLY B CA 1
ATOM 6827 C C . GLY B 1 122 ? -62.213 -63.243 42.535 1.000 19.272 127 GLY B C 1
ATOM 6828 O O . GLY B 1 122 ? -63.133 -63.315 43.342 1.000 20.091 127 GLY B O 1
ATOM 6829 N N . ASN B 1 123 ? -61.261 -62.306 42.575 1.000 18.583 128 ASN B N 1
ATOM 6830 C CA . ASN B 1 123 ? -61.149 -61.342 43.691 1.000 19.463 128 ASN B CA 1
ATOM 6831 C C . ASN B 1 123 ? -61.838 -60.012 43.315 1.000 16.304 128 ASN B C 1
ATOM 6832 O O . ASN B 1 123 ? -61.802 -59.599 42.121 1.000 15.001 128 ASN B O 1
ATOM 6837 N N . VAL B 1 124 ? -62.452 -59.391 44.309 1.000 13.884 129 VAL B N 1
ATOM 6838 C CA . VAL B 1 124 ? -63.156 -58.081 44.181 1.000 12.938 129 VAL B CA 1
ATOM 6839 C C . VAL B 1 124 ? -62.145 -57.027 43.758 1.000 12.304 129 VAL B C 1
ATOM 6840 O O . VAL B 1 124 ? -61.122 -56.877 44.443 1.000 16.348 129 VAL B O 1
ATOM 6844 N N . ILE B 1 125 ? -62.383 -56.330 42.644 1.000 11.167 130 ILE B N 1
ATOM 6845 C CA . ILE B 1 125 ? -61.437 -55.311 42.123 1.000 11.316 130 ILE B CA 1
ATOM 6846 C C . ILE B 1 125 ? -61.473 -54.075 43.031 1.000 11.725 130 ILE B C 1
ATOM 6847 O O . ILE B 1 125 ? -60.387 -53.513 43.350 1.000 13.233 130 ILE B O 1
ATOM 6852 N N . SER B 1 126 ? -62.661 -53.623 43.399 1.000 11.692 131 SER B N 1
ATOM 6853 C CA . SER B 1 126 ? -62.830 -52.438 44.254 1.000 12.474 131 SER B CA 1
ATOM 6854 C C . SER B 1 126 ? -64.116 -52.547 45.042 1.000 12.927 131 SER B C 1
ATOM 6855 O O . SER B 1 126 ? -65.149 -52.924 44.485 1.000 12.650 131 SER B O 1
ATOM 6858 N N . PRO B 1 127 ? -64.144 -52.100 46.309 1.000 13.186 132 PRO B N 1
ATOM 6859 C CA . PRO B 1 127 ? -65.352 -52.242 47.121 1.000 14.765 132 PRO B CA 1
ATOM 6860 C C . PRO B 1 127 ? -66.531 -51.341 46.716 1.000 13.466 132 PRO B C 1
ATOM 6861 O O . PRO B 1 127 ? -67.559 -51.505 47.285 1.000 13.742 132 PRO B O 1
ATOM 6865 N N . ASP B 1 128 ? -66.335 -50.423 45.778 1.000 12.197 133 ASP B N 1
ATOM 6866 C CA . ASP B 1 128 ? -67.461 -49.626 45.223 1.000 11.816 133 ASP B CA 1
ATOM 6867 C C . ASP B 1 128 ? -67.693 -49.927 43.756 1.000 11.654 133 ASP B C 1
ATOM 6868 O O . ASP B 1 128 ? -68.415 -49.145 43.101 1.000 11.034 133 ASP B O 1
ATOM 6873 N N . LEU B 1 129 ? -67.120 -51.005 43.215 1.000 10.419 134 LEU B N 1
ATOM 6874 C CA . LEU B 1 129 ? -67.215 -51.293 41.768 1.000 10.825 134 LEU B CA 1
ATOM 6875 C C . LEU B 1 129 ? -68.061 -52.552 41.578 1.000 10.154 134 LEU B C 1
ATOM 6876 O O . LEU B 1 129 ? -67.566 -53.665 41.794 1.000 10.810 134 LEU B O 1
ATOM 6881 N N . VAL B 1 130 ? -69.295 -52.347 41.142 1.000 11.274 135 VAL B N 1
ATOM 6882 C CA . VAL B 1 130 ? -70.274 -53.451 40.928 1.000 11.787 135 VAL B CA 1
ATOM 6883 C C . VAL B 1 130 ? -70.081 -53.980 39.519 1.000 11.374 135 VAL B C 1
ATOM 6884 O O . VAL B 1 130 ? -69.433 -53.346 38.662 1.000 11.807 135 VAL B O 1
ATOM 6888 N N . SER B 1 131 ? -70.641 -55.155 39.285 1.000 10.382 136 SER B N 1
ATOM 6889 C CA . SER B 1 131 ? -70.751 -55.745 37.944 1.000 11.328 136 SER B CA 1
ATOM 6890 C C . SER B 1 131 ? -72.107 -55.280 37.402 1.000 10.133 136 SER B C 1
ATOM 6891 O O . SER B 1 131 ? -73.142 -55.516 38.079 1.000 10.619 136 SER B O 1
ATOM 6894 N N . TYR B 1 132 ? -72.117 -54.592 36.271 1.000 9.498 137 TYR B N 1
ATOM 6895 C CA . TYR B 1 132 ? -73.319 -53.837 35.811 1.000 8.994 137 TYR B CA 1
ATOM 6896 C C . TYR B 1 132 ? -74.564 -54.736 35.715 1.000 9.378 137 TYR B C 1
ATOM 6897 O O . TYR B 1 132 ? -75.675 -54.223 35.970 1.000 8.859 137 TYR B O 1
ATOM 6906 N N . LEU B 1 133 ? -74.419 -55.972 35.274 1.000 9.460 138 LEU B N 1
ATOM 6907 C CA . LEU B 1 133 ? -75.622 -56.819 35.043 1.000 9.032 138 LEU B CA 1
ATOM 6908 C C . LEU B 1 133 ? -75.824 -57.768 36.213 1.000 9.503 138 LEU B C 1
ATOM 6909 O O . LEU B 1 133 ? -76.581 -58.745 36.083 1.000 10.325 138 LEU B O 1
ATOM 6914 N N . SER B 1 134 ? -75.161 -57.529 37.325 1.000 9.339 139 SER B N 1
ATOM 6915 C CA . SER B 1 134 ? -75.412 -58.241 38.610 1.000 9.982 139 SER B CA 1
ATOM 6916 C C . SER B 1 134 ? -76.908 -58.257 38.908 1.000 10.538 139 SER B C 1
ATOM 6917 O O . SER B 1 134 ? -77.547 -57.189 38.922 1.000 9.278 139 SER B O 1
ATOM 6920 N N . ASP B 1 135 ? -77.465 -59.434 39.171 1.000 11.847 140 ASP B N 1
ATOM 6921 C CA . ASP B 1 135 ? -78.899 -59.478 39.525 1.000 12.514 140 ASP B CA 1
ATOM 6922 C C . ASP B 1 135 ? -79.190 -58.641 40.764 1.000 10.517 140 ASP B C 1
ATOM 6923 O O . ASP B 1 135 ? -80.214 -57.895 40.800 1.000 11.075 140 ASP B O 1
ATOM 6928 N N . GLU B 1 136 ? -78.329 -58.739 41.777 1.000 11.070 141 GLU B N 1
ATOM 6929 C CA . GLU B 1 136 ? -78.568 -58.008 43.057 1.000 12.706 141 GLU B CA 1
ATOM 6930 C C . GLU B 1 136 ? -78.404 -56.501 42.805 1.000 10.982 141 GLU B C 1
ATOM 6931 O O . GLU B 1 136 ? -79.234 -55.689 43.280 1.000 10.195 141 GLU B O 1
ATOM 6937 N N . PHE B 1 137 ? -77.376 -56.107 42.079 1.000 11.534 142 PHE B N 1
ATOM 6938 C CA . PHE B 1 137 ? -77.200 -54.667 41.773 1.000 10.443 142 PHE B CA 1
ATOM 6939 C C . PHE B 1 137 ? -78.444 -54.114 41.073 1.000 10.479 142 PHE B C 1
ATOM 6940 O O . PHE B 1 137 ? -78.898 -52.978 41.417 1.000 10.926 142 PHE B O 1
ATOM 6948 N N . LEU B 1 138 ? -78.941 -54.799 40.043 1.000 9.776 143 LEU B N 1
ATOM 6949 C CA . LEU B 1 138 ? -80.087 -54.274 39.254 1.000 9.827 143 LEU B CA 1
ATOM 6950 C C . LEU B 1 138 ? -81.361 -54.373 40.100 1.000 11.010 143 LEU B C 1
ATOM 6951 O O . LEU B 1 138 ? -82.195 -53.463 39.980 1.000 9.966 143 LEU B O 1
ATOM 6956 N N . GLU B 1 139 ? -81.449 -55.304 41.053 1.000 11.821 144 GLU B N 1
ATOM 6957 C CA . GLU B 1 139 ? -82.652 -55.325 41.922 1.000 14.147 144 GLU B CA 1
ATOM 6958 C C . GLU B 1 139 ? -82.663 -54.046 42.764 1.000 11.179 144 GLU B C 1
ATOM 6959 O O . GLU B 1 139 ? -83.732 -53.379 42.850 1.000 11.248 144 GLU B O 1
ATOM 6965 N N . TYR B 1 140 ? -81.534 -53.705 43.398 1.000 9.736 145 TYR B N 1
ATOM 6966 C CA . TYR B 1 140 ? -81.502 -52.516 44.275 1.000 9.609 145 TYR B CA 1
ATOM 6967 C C . TYR B 1 140 ? -81.602 -51.240 43.429 1.000 8.793 145 TYR B C 1
ATOM 6968 O O . TYR B 1 140 ? -82.291 -50.277 43.831 1.000 7.713 145 TYR B O 1
ATOM 6977 N N . THR B 1 141 ? -80.948 -51.199 42.265 1.000 8.694 146 THR B N 1
ATOM 6978 C CA . THR B 1 141 ? -81.089 -50.049 41.342 1.000 8.826 146 THR B CA 1
ATOM 6979 C C . THR B 1 141 ? -82.567 -49.854 41.023 1.000 8.905 146 THR B C 1
ATOM 6980 O O . THR B 1 141 ? -83.068 -48.728 41.023 1.000 9.108 146 THR B O 1
ATOM 6984 N N . PHE B 1 142 ? -83.299 -50.921 40.769 1.000 9.113 147 PHE B N 1
ATOM 6985 C CA . PHE B 1 142 ? -84.719 -50.771 40.356 1.000 8.712 147 PHE B CA 1
ATOM 6986 C C . PHE B 1 142 ? -85.502 -50.218 41.552 1.000 8.367 147 PHE B C 1
ATOM 6987 O O . PHE B 1 142 ? -86.380 -49.378 41.342 1.000 8.555 147 PHE B O 1
ATOM 6995 N N . LYS B 1 143 ? -85.210 -50.683 42.771 1.000 8.848 148 LYS B N 1
ATOM 6996 C CA . LYS B 1 143 ? -85.901 -50.179 43.997 1.000 9.437 148 LYS B CA 1
ATOM 6997 C C . LYS B 1 143 ? -85.607 -48.684 44.199 1.000 9.582 148 LYS B C 1
ATOM 6998 O O . LYS B 1 143 ? -86.484 -47.937 44.675 1.000 8.675 148 LYS B O 1
ATOM 7004 N N . TRP B 1 144 ? -84.398 -48.236 43.851 1.000 8.687 149 TRP B N 1
ATOM 7005 C CA . TRP B 1 144 ? -84.048 -46.794 43.844 1.000 8.377 149 TRP B CA 1
ATOM 7006 C C . TRP B 1 144 ? -84.884 -46.054 42.784 1.000 7.916 149 TRP B C 1
ATOM 7007 O O . TRP B 1 144 ? -85.566 -45.068 43.121 1.000 8.271 149 TRP B O 1
ATOM 7018 N N . TYR B 1 145 ? -84.910 -46.569 41.550 1.000 7.294 150 TYR B N 1
ATOM 7019 C CA . TYR B 1 145 ? -85.716 -46.010 40.448 1.000 7.712 150 TYR B CA 1
ATOM 7020 C C . TYR B 1 145 ? -87.194 -45.944 40.844 1.000 8.174 150 TYR B C 1
ATOM 7021 O O . TYR B 1 145 ? -87.851 -44.919 40.559 1.000 7.716 150 TYR B O 1
ATOM 7030 N N . ASP B 1 146 ? -87.685 -46.973 41.542 1.000 8.316 151 ASP B N 1
ATOM 7031 C CA . ASP B 1 146 ? -89.099 -46.977 41.961 1.000 9.585 151 ASP B CA 1
ATOM 7032 C C . ASP B 1 146 ? -89.453 -45.742 42.781 1.000 10.559 151 ASP B C 1
ATOM 7033 O O . ASP B 1 146 ? -90.631 -45.330 42.713 1.000 10.511 151 ASP B O 1
ATOM 7038 N N . LYS B 1 147 ? -88.506 -45.145 43.536 1.000 10.648 152 LYS B N 1
ATOM 7039 C CA . LYS B 1 147 ? -88.783 -43.968 44.398 1.000 10.929 152 LYS B CA 1
ATOM 7040 C C . LYS B 1 147 ? -88.389 -42.672 43.699 1.000 10.143 152 LYS B C 1
ATOM 7041 O O . LYS B 1 147 ? -89.125 -41.695 43.824 1.000 9.679 152 LYS B O 1
ATOM 7047 N N . VAL B 1 148 ? -87.287 -42.635 42.940 1.000 9.615 153 VAL B N 1
ATOM 7048 C CA . VAL B 1 148 ? -86.886 -41.323 42.357 1.000 8.735 153 VAL B CA 1
ATOM 7049 C C . VAL B 1 148 ? -87.616 -41.093 41.043 1.000 7.989 153 VAL B C 1
ATOM 7050 O O . VAL B 1 148 ? -87.897 -39.916 40.699 1.000 8.477 153 VAL B O 1
ATOM 7054 N N . MET B 1 149 ? -87.926 -42.128 40.283 1.000 8.095 154 MET B N 1
ATOM 7055 C CA . MET B 1 149 ? -88.500 -41.900 38.931 1.000 8.151 154 MET B CA 1
ATOM 7056 C C . MET B 1 149 ? -89.918 -41.341 38.963 1.000 8.970 154 MET B C 1
ATOM 7057 O O . MET B 1 149 ? -90.241 -40.518 38.096 1.000 8.993 154 MET B O 1
ATOM 7062 N N . PRO B 1 150 ? -90.807 -41.699 39.910 1.000 9.027 155 PRO B N 1
ATOM 7063 C CA . PRO B 1 150 ? -92.112 -41.033 39.937 1.000 9.957 155 PRO B CA 1
ATOM 7064 C C . PRO B 1 150 ? -91.999 -39.512 40.123 1.000 9.381 155 PRO B C 1
ATOM 7065 O O . PRO B 1 150 ? -92.830 -38.772 39.608 1.000 10.392 155 PRO B O 1
ATOM 7069 N N . ILE B 1 151 ? -91.003 -39.064 40.892 1.000 8.702 156 ILE B N 1
ATOM 7070 C CA . ILE B 1 151 ? -90.764 -37.621 41.184 1.000 8.785 156 ILE B CA 1
ATOM 7071 C C . ILE B 1 151 ? -90.320 -36.967 39.879 1.000 8.742 156 ILE B C 1
ATOM 7072 O O . ILE B 1 151 ? -90.850 -35.916 39.497 1.000 9.972 156 ILE B O 1
ATOM 7077 N N . ILE B 1 152 ? -89.346 -37.566 39.200 1.000 8.617 157 ILE B N 1
ATOM 7078 C CA . ILE B 1 152 ? -88.875 -37.056 37.897 1.000 8.894 157 ILE B CA 1
ATOM 7079 C C . ILE B 1 152 ? -90.047 -37.002 36.935 1.000 8.985 157 ILE B C 1
ATOM 7080 O O . ILE B 1 152 ? -90.182 -36.005 36.252 1.000 8.688 157 ILE B O 1
ATOM 7085 N N . SER B 1 153 ? -90.864 -38.050 36.884 1.000 9.143 158 SER B N 1
ATOM 7086 C CA . SER B 1 153 ? -91.970 -38.112 35.901 1.000 9.973 158 SER B CA 1
ATOM 7087 C C . SER B 1 153 ? -92.971 -36.977 36.150 1.000 10.156 158 SER B C 1
ATOM 7088 O O . SER B 1 153 ? -93.414 -36.340 35.184 1.000 11.007 158 SER B O 1
ATOM 7091 N N . LYS B 1 154 ? -93.279 -36.729 37.406 1.000 11.079 159 LYS B N 1
ATOM 7092 C CA . LYS B 1 154 ? -94.286 -35.721 37.807 1.000 12.626 159 LYS B CA 1
ATOM 7093 C C . LYS B 1 154 ? -93.796 -34.337 37.384 1.000 11.968 159 LYS B C 1
ATOM 7094 O O . LYS B 1 154 ? -94.614 -33.450 37.177 1.000 11.660 159 LYS B O 1
ATOM 7100 N N . HIS B 1 155 ? -92.481 -34.112 37.360 1.000 11.080 160 HIS B N 1
ATOM 7101 C CA . HIS B 1 155 ? -91.909 -32.754 37.209 1.000 10.594 160 HIS B CA 1
ATOM 7102 C C . HIS B 1 155 ? -91.306 -32.567 35.819 1.000 10.353 160 HIS B C 1
ATOM 7103 O O . HIS B 1 155 ? -90.543 -31.583 35.623 1.000 9.978 160 HIS B O 1
ATOM 7110 N N . GLN B 1 156 ? -91.617 -33.444 34.863 1.000 10.538 161 GLN B N 1
ATOM 7111 C CA . GLN B 1 156 ? -91.200 -33.235 33.466 1.000 11.126 161 GLN B CA 1
ATOM 7112 C C . GLN B 1 156 ? -91.874 -32.004 32.865 1.000 11.869 161 GLN B C 1
ATOM 7113 O O . GLN B 1 156 ? -92.986 -31.623 33.300 1.000 10.946 161 GLN B O 1
ATOM 7119 N N . LYS B 1 157 ? -91.256 -31.482 31.818 1.000 13.216 162 LYS B N 1
ATOM 7120 C CA . LYS B 1 157 ? -91.781 -30.338 31.028 1.000 14.227 162 LYS B CA 1
ATOM 7121 C C . LYS B 1 157 ? -93.215 -30.632 30.561 1.000 14.012 162 LYS B C 1
ATOM 7122 O O . LYS B 1 157 ? -94.008 -29.680 30.534 1.000 11.775 162 LYS B O 1
ATOM 7128 N N . GLU B 1 158 ? -93.537 -31.858 30.158 1.000 15.246 163 GLU B N 1
ATOM 7129 C CA . GLU B 1 158 ? -94.918 -32.153 29.641 1.000 16.835 163 GLU B CA 1
ATOM 7130 C C . GLU B 1 158 ? -95.954 -32.063 30.778 1.000 17.302 163 GLU B C 1
ATOM 7131 O O . GLU B 1 158 ? -97.159 -31.936 30.453 1.000 18.640 163 GLU B O 1
ATOM 7137 N N . HIS B 1 159 ? -95.554 -32.052 32.049 1.000 15.108 164 HIS B N 1
ATOM 7138 C CA . HIS B 1 159 ? -96.477 -31.787 33.188 1.000 15.599 164 HIS B CA 1
ATOM 7139 C C . HIS B 1 159 ? -96.242 -30.379 33.737 1.000 14.869 164 HIS B C 1
ATOM 7140 O O . HIS B 1 159 ? -96.534 -30.171 34.914 1.000 14.302 164 HIS B O 1
ATOM 7147 N N . TYR B 1 160 ? -95.717 -29.474 32.909 1.000 15.599 165 TYR B N 1
ATOM 7148 C CA . TYR B 1 160 ? -95.386 -28.059 33.198 1.000 15.621 165 TYR B CA 1
ATOM 7149 C C . TYR B 1 160 ? -94.295 -27.937 34.253 1.000 16.021 165 TYR B C 1
ATOM 7150 O O . TYR B 1 160 ? -94.155 -26.849 34.844 1.000 15.653 165 TYR B O 1
ATOM 7159 N N . GLY B 1 161 ? -93.514 -28.999 34.464 1.000 13.924 166 GLY B N 1
ATOM 7160 C CA . GLY B 1 161 ? -92.362 -28.951 35.369 1.000 14.172 166 GLY B CA 1
ATOM 7161 C C . GLY B 1 161 ? -91.120 -28.473 34.616 1.000 11.069 166 GLY B C 1
ATOM 7162 O O . GLY B 1 161 ? -91.150 -28.275 33.407 1.000 12.439 166 GLY B O 1
ATOM 7163 N N . PRO B 1 162 ? -89.979 -28.326 35.323 1.000 10.104 167 PRO B N 1
ATOM 7164 C CA . PRO B 1 162 ? -88.756 -27.830 34.696 1.000 9.209 167 PRO B CA 1
ATOM 7165 C C . PRO B 1 162 ? -87.865 -28.934 34.073 1.000 8.778 167 PRO B C 1
ATOM 7166 O O . PRO B 1 162 ? -86.983 -28.604 33.287 1.000 8.654 167 PRO B O 1
ATOM 7170 N N . ILE B 1 163 ? -88.182 -30.214 34.258 1.000 8.817 168 ILE B N 1
ATOM 7171 C CA . ILE B 1 163 ? -87.219 -31.282 33.890 1.000 8.747 168 ILE B CA 1
ATOM 7172 C C . ILE B 1 163 ? -87.303 -31.539 32.382 1.000 8.817 168 ILE B C 1
ATOM 7173 O O . ILE B 1 163 ? -88.391 -31.932 31.899 1.000 9.472 168 ILE B O 1
ATOM 7178 N N . THR B 1 164 ? -86.208 -31.296 31.658 1.000 7.791 169 THR B N 1
ATOM 7179 C CA . THR B 1 164 ? -86.148 -31.475 30.184 1.000 8.738 169 THR B CA 1
ATOM 7180 C C . THR B 1 164 ? -85.286 -32.640 29.745 1.000 8.401 169 THR B C 1
ATOM 7181 O O . THR B 1 164 ? -85.473 -33.103 28.581 1.000 9.339 169 THR B O 1
ATOM 7185 N N . MET B 1 165 ? -84.365 -33.092 30.583 1.000 8.699 170 MET B N 1
ATOM 7186 C CA . MET B 1 165 ? -83.420 -34.151 30.178 1.000 9.080 170 MET B CA 1
ATOM 7187 C C . MET B 1 165 ? -83.047 -34.958 31.404 1.000 7.860 170 MET B C 1
ATOM 7188 O O . MET B 1 165 ? -83.062 -34.413 32.522 1.000 6.957 170 MET B O 1
ATOM 7193 N N . MET B 1 166 ? -82.673 -36.214 31.170 1.000 7.122 171 MET B N 1
ATOM 7194 C CA . MET B 1 166 ? -82.157 -37.051 32.258 1.000 7.294 171 MET B CA 1
ATOM 7195 C C . MET B 1 166 ? -80.994 -37.897 31.745 1.000 7.526 171 MET B C 1
ATOM 7196 O O . MET B 1 166 ? -81.099 -38.560 30.691 1.000 7.379 171 MET B O 1
ATOM 7201 N N . GLN B 1 167 ? -79.922 -37.926 32.527 1.000 6.943 172 GLN B N 1
ATOM 7202 C CA . GLN B 1 167 ? -78.759 -38.793 32.226 1.000 6.695 172 GLN B CA 1
ATOM 7203 C C . GLN B 1 167 ? -79.001 -40.162 32.838 1.000 7.248 172 GLN B C 1
ATOM 7204 O O . GLN B 1 167 ? -79.467 -40.240 33.989 1.000 6.824 172 GLN B O 1
ATOM 7210 N N . LEU B 1 168 ? -78.699 -41.206 32.071 1.000 7.541 173 LEU B N 1
ATOM 7211 C CA . LEU B 1 168 ? -78.747 -42.594 32.581 1.000 8.449 173 LEU B CA 1
ATOM 7212 C C . LEU B 1 168 ? -77.364 -42.942 33.138 1.000 7.964 173 LEU B C 1
ATOM 7213 O O . LEU B 1 168 ? -76.410 -42.940 32.386 1.000 7.568 173 LEU B O 1
ATOM 7218 N N . CYS B 1 169 ? -77.274 -43.250 34.422 1.000 7.456 174 CYS B N 1
ATOM 7219 C CA . CYS B 1 169 ? -76.045 -43.683 35.106 1.000 7.800 174 CYS B CA 1
ATOM 7220 C C . CYS B 1 169 ? -75.021 -42.580 34.857 1.000 6.627 174 CYS B C 1
ATOM 7221 O O . CYS B 1 169 ? -75.414 -41.425 34.801 1.000 6.889 174 CYS B O 1
ATOM 7224 N N . ASN B 1 170 ? -73.758 -42.932 34.689 1.000 6.364 175 ASN B N 1
ATOM 7225 C CA . ASN B 1 170 ? -72.675 -41.932 34.533 1.000 6.107 175 ASN B CA 1
ATOM 7226 C C . ASN B 1 170 ? -71.456 -42.599 33.931 1.000 6.541 175 ASN B C 1
ATOM 7227 O O . ASN B 1 170 ? -70.930 -43.524 34.556 1.000 7.560 175 ASN B O 1
ATOM 7232 N N . GLU B 1 171 ? -71.041 -42.131 32.767 1.000 6.061 176 GLU B N 1
ATOM 7233 C CA . GLU B 1 171 ? -69.795 -42.581 32.096 1.000 6.765 176 GLU B CA 1
ATOM 7234 C C . GLU B 1 171 ? -69.629 -44.096 32.209 1.000 6.319 176 GLU B C 1
ATOM 7235 O O . GLU B 1 171 ? -68.677 -44.604 32.838 1.000 6.394 176 GLU B O 1
ATOM 7241 N N . ILE B 1 172 ? -70.544 -44.838 31.584 1.000 6.574 177 ILE B N 1
ATOM 7242 C CA . ILE B 1 172 ? -70.496 -46.312 31.706 1.000 7.281 177 ILE B CA 1
ATOM 7243 C C . ILE B 1 172 ? -69.091 -46.786 31.376 1.000 6.998 177 ILE B C 1
ATOM 7244 O O . ILE B 1 172 ? -68.502 -46.375 30.311 1.000 7.191 177 ILE B O 1
ATOM 7249 N N . GLY B 1 173 ? -68.588 -47.671 32.215 1.000 6.650 178 GLY B N 1
ATOM 7250 C CA . GLY B 1 173 ? -67.247 -48.263 32.102 1.000 7.331 178 GLY B CA 1
ATOM 7251 C C . GLY B 1 173 ? -66.148 -47.404 32.682 1.000 7.430 178 GLY B C 1
ATOM 7252 O O . GLY B 1 173 ? -65.023 -47.915 32.753 1.000 7.652 178 GLY B O 1
ATOM 7253 N N . VAL B 1 174 ? -66.406 -46.200 33.171 1.000 7.535 179 VAL B N 1
ATOM 7254 C CA . VAL B 1 174 ? -65.263 -45.343 33.637 1.000 7.889 179 VAL B CA 1
ATOM 7255 C C . VAL B 1 174 ? -64.607 -45.958 34.877 1.000 7.820 179 VAL B C 1
ATOM 7256 O O . VAL B 1 174 ? -63.376 -45.892 35.004 1.000 7.986 179 VAL B O 1
ATOM 7260 N N . PHE B 1 175 ? -65.400 -46.573 35.767 1.000 9.333 180 PHE B N 1
ATOM 7261 C CA . PHE B 1 175 ? -64.878 -47.096 37.046 1.000 10.620 180 PHE B CA 1
ATOM 7262 C C . PHE B 1 175 ? -64.002 -48.279 36.696 1.000 10.260 180 PHE B C 1
ATOM 7263 O O . PHE B 1 175 ? -62.920 -48.478 37.284 1.000 11.194 180 PHE B O 1
ATOM 7271 N N . GLN B 1 176 ? -64.514 -49.135 35.830 1.000 9.958 181 GLN B N 1
ATOM 7272 C CA . GLN B 1 176 ? -63.715 -50.293 35.341 1.000 10.316 181 GLN B CA 1
ATOM 7273 C C . GLN B 1 176 ? -62.407 -49.831 34.704 1.000 9.547 181 GLN B C 1
ATOM 7274 O O . GLN B 1 176 ? -61.366 -50.382 35.004 1.000 11.359 181 GLN B O 1
ATOM 7280 N N . TRP B 1 177 ? -62.438 -48.841 33.831 1.000 9.007 182 TRP B N 1
ATOM 7281 C CA . TRP B 1 177 ? -61.257 -48.280 33.165 1.000 8.060 182 TRP B CA 1
ATOM 7282 C C . TRP B 1 177 ? -60.252 -47.769 34.203 1.000 8.482 182 TRP B C 1
ATOM 7283 O O . TRP B 1 177 ? -59.054 -48.119 34.114 1.000 8.539 182 TRP B O 1
ATOM 7294 N N . LEU B 1 178 ? -60.692 -46.939 35.139 1.000 8.953 183 LEU B N 1
ATOM 7295 C CA . LEU B 1 178 ? -59.749 -46.339 36.115 1.000 8.948 183 LEU B CA 1
ATOM 7296 C C . LEU B 1 178 ? -59.191 -47.425 37.030 1.000 9.873 183 LEU B C 1
ATOM 7297 O O . LEU B 1 178 ? -58.092 -47.218 37.510 1.000 12.116 183 LEU B O 1
ATOM 7302 N N . SER B 1 179 ? -59.891 -48.529 37.274 1.000 9.213 184 SER B N 1
ATOM 7303 C CA . SER B 1 179 ? -59.375 -49.605 38.161 1.000 9.469 184 SER B CA 1
ATOM 7304 C C . SER B 1 179 ? -58.168 -50.255 37.504 1.000 9.771 184 SER B C 1
ATOM 7305 O O . SER B 1 179 ? -57.448 -50.980 38.225 1.000 10.369 184 SER B O 1
ATOM 7308 N N . GLY B 1 180 ? -58.049 -50.197 36.183 1.000 9.435 185 GLY B N 1
ATOM 7309 C CA . GLY B 1 180 ? -56.943 -50.864 35.457 1.000 10.324 185 GLY B CA 1
ATOM 7310 C C . GLY B 1 180 ? -57.118 -52.353 35.285 1.000 11.394 185 GLY B C 1
ATOM 7311 O O . GLY B 1 180 ? -56.195 -52.993 34.796 1.000 10.685 185 GLY B O 1
ATOM 7312 N N . LYS B 1 181 ? -58.341 -52.866 35.515 1.000 10.957 186 LYS B N 1
ATOM 7313 C CA . LYS B 1 181 ? -58.667 -54.309 35.384 1.000 11.969 186 LYS B CA 1
ATOM 7314 C C . LYS B 1 181 ? -60.038 -54.453 34.751 1.000 11.945 186 LYS B C 1
ATOM 7315 O O . LYS B 1 181 ? -60.912 -53.618 35.018 1.000 12.218 186 LYS B O 1
ATOM 7321 N N . SER B 1 182 ? -60.254 -55.509 33.984 1.000 10.064 187 SER B N 1
ATOM 7322 C CA . SER B 1 182 ? -61.583 -55.759 33.388 1.000 9.977 187 SER B CA 1
ATOM 7323 C C . SER B 1 182 ? -62.351 -56.760 34.261 1.000 10.301 187 SER B C 1
ATOM 7324 O O . SER B 1 182 ? -61.762 -57.437 35.116 1.000 10.640 187 SER B O 1
ATOM 7327 N N . ASP B 1 183 ? -63.653 -56.784 34.054 1.000 9.920 188 ASP B N 1
ATOM 7328 C CA . ASP B 1 183 ? -64.607 -57.580 34.857 1.000 9.657 188 ASP B CA 1
ATOM 7329 C C . ASP B 1 183 ? -64.692 -59.010 34.327 1.000 9.775 188 ASP B C 1
ATOM 7330 O O . ASP B 1 183 ? -65.110 -59.210 33.164 1.000 10.513 188 ASP B O 1
ATOM 7335 N N . TYR B 1 184 ? -64.353 -59.967 35.188 1.000 10.289 189 TYR B N 1
ATOM 7336 C CA . TYR B 1 184 ? -64.528 -61.419 34.963 1.000 10.637 189 TYR B CA 1
ATOM 7337 C C . TYR B 1 184 ? -65.569 -62.001 35.941 1.000 11.577 189 TYR B C 1
ATOM 7338 O O . TYR B 1 184 ? -65.513 -63.190 36.248 1.000 12.611 189 TYR B O 1
ATOM 7347 N N . ASN B 1 185 ? -66.525 -61.175 36.400 1.000 11.242 190 ASN B N 1
ATOM 7348 C CA . ASN B 1 185 ? -67.717 -61.672 37.149 1.000 11.578 190 ASN B CA 1
ATOM 7349 C C . ASN B 1 185 ? -68.337 -62.865 36.412 1.000 11.757 190 ASN B C 1
ATOM 7350 O O . ASN B 1 185 ? -68.371 -62.921 35.190 1.000 12.163 190 ASN B O 1
ATOM 7355 N N . PRO B 1 186 ? -68.890 -63.867 37.122 1.000 13.465 191 PRO B N 1
ATOM 7356 C CA . PRO B 1 186 ? -69.545 -64.996 36.461 1.000 15.073 191 PRO B CA 1
ATOM 7357 C C . PRO B 1 186 ? -70.681 -64.621 35.514 1.000 14.095 191 PRO B C 1
ATOM 7358 O O . PRO B 1 186 ? -70.843 -65.303 34.505 1.000 15.242 191 PRO B O 1
ATOM 7362 N N . LYS B 1 187 ? -71.412 -63.538 35.785 1.000 14.022 192 LYS B N 1
ATOM 7363 C CA . LYS B 1 187 ? -72.464 -63.058 34.836 1.000 13.207 192 LYS B CA 1
ATOM 7364 C C . LYS B 1 187 ? -71.807 -62.696 33.517 1.000 13.215 192 LYS B C 1
ATOM 7365 O O . LYS B 1 187 ? -72.353 -63.030 32.452 1.000 12.980 192 LYS B O 1
ATOM 7371 N N . VAL B 1 188 ? -70.674 -62.008 33.575 1.000 12.034 193 VAL B N 1
ATOM 7372 C CA . VAL B 1 188 ? -69.912 -61.671 32.347 1.000 13.116 193 VAL B CA 1
ATOM 7373 C C . VAL B 1 188 ? -69.497 -62.956 31.633 1.000 12.079 193 VAL B C 1
ATOM 7374 O O . VAL B 1 188 ? -69.712 -63.021 30.406 1.000 12.126 193 VAL B O 1
ATOM 7378 N N . ILE B 1 189 ? -68.936 -63.923 32.371 1.000 13.679 194 ILE B N 1
ATOM 7379 C CA . ILE B 1 189 ? -68.392 -65.173 31.767 1.000 14.462 194 ILE B CA 1
ATOM 7380 C C . ILE B 1 189 ? -69.553 -65.875 31.073 1.000 13.135 194 ILE B C 1
ATOM 7381 O O . ILE B 1 189 ? -69.450 -66.256 29.902 1.000 12.744 194 ILE B O 1
ATOM 7386 N N . ASN B 1 190 ? -70.689 -65.970 31.750 1.000 13.874 195 ASN B N 1
ATOM 7387 C CA . ASN B 1 190 ? -71.823 -66.764 31.211 1.000 13.476 195 ASN B CA 1
ATOM 7388 C C . ASN B 1 190 ? -72.471 -66.035 30.047 1.000 13.250 195 ASN B C 1
ATOM 7389 O O . ASN B 1 190 ? -72.826 -66.719 29.042 1.000 12.506 195 ASN B O 1
ATOM 7394 N N . LEU B 1 191 ? -72.655 -64.706 30.146 1.000 12.123 196 LEU B N 1
ATOM 7395 C CA . LEU B 1 191 ? -73.242 -63.979 29.012 1.000 12.642 196 LEU B CA 1
ATOM 7396 C C . LEU B 1 191 ? -72.263 -64.041 27.832 1.000 11.782 196 LEU B C 1
ATOM 7397 O O . LEU B 1 191 ? -72.740 -64.067 26.671 1.000 12.112 196 LEU B O 1
ATOM 7402 N N . TYR B 1 192 ? -70.954 -63.994 28.085 1.000 11.486 197 TYR B N 1
ATOM 7403 C CA . TYR B 1 192 ? -69.956 -64.095 26.995 1.000 11.849 197 TYR B CA 1
ATOM 7404 C C . TYR B 1 192 ? -70.103 -65.435 26.262 1.000 11.143 197 TYR B C 1
ATOM 7405 O O . TYR B 1 192 ? -70.067 -65.508 25.041 1.000 10.674 197 TYR B O 1
ATOM 7414 N N . LYS B 1 193 ? -70.260 -66.520 27.007 1.000 12.177 198 LYS B N 1
ATOM 7415 C CA . LYS B 1 193 ? -70.386 -67.873 26.383 1.000 12.910 198 LYS B CA 1
ATOM 7416 C C . LYS B 1 193 ? -71.648 -67.901 25.525 1.000 12.767 198 LYS B C 1
ATOM 7417 O O . LYS B 1 193 ? -71.581 -68.384 24.374 1.000 12.010 198 LYS B O 1
ATOM 7423 N N . GLU B 1 194 ? -72.757 -67.296 25.974 1.000 13.826 199 GLU B N 1
ATOM 7424 C CA . GLU B 1 194 ? -73.997 -67.263 25.154 1.000 14.997 199 GLU B CA 1
ATOM 7425 C C . GLU B 1 194 ? -73.732 -66.475 23.866 1.000 12.414 199 GLU B C 1
ATOM 7426 O O . GLU B 1 194 ? -74.197 -66.907 22.778 1.000 13.108 199 GLU B O 1
ATOM 7432 N N . PHE B 1 195 ? -73.011 -65.348 23.972 1.000 11.892 200 PHE B N 1
ATOM 7433 C CA . PHE B 1 195 ? -72.654 -64.485 22.833 1.000 12.028 200 PHE B CA 1
ATOM 7434 C C . PHE B 1 195 ? -71.883 -65.296 21.780 1.000 10.716 200 PHE B C 1
ATOM 7435 O O . PHE B 1 195 ? -72.158 -65.195 20.589 1.000 12.241 200 PHE B O 1
ATOM 7443 N N . ILE B 1 196 ? -70.882 -66.047 22.230 1.000 10.437 201 ILE B N 1
ATOM 7444 C CA . ILE B 1 196 ? -69.973 -66.802 21.316 1.000 11.071 201 ILE B CA 1
ATOM 7445 C C . ILE B 1 196 ? -70.785 -67.899 20.619 1.000 11.042 201 ILE B C 1
ATOM 7446 O O . ILE B 1 196 ? -70.573 -68.068 19.381 1.000 9.907 201 ILE B O 1
ATOM 7451 N N . ILE B 1 197 ? -71.667 -68.591 21.350 1.000 12.467 202 ILE B N 1
ATOM 7452 C CA . ILE B 1 197 ? -72.477 -69.696 20.742 1.000 12.288 202 ILE B CA 1
ATOM 7453 C C . ILE B 1 197 ? -73.404 -69.103 19.683 1.000 13.488 202 ILE B C 1
ATOM 7454 O O . ILE B 1 197 ? -73.517 -69.622 18.533 1.000 13.116 202 ILE B O 1
ATOM 7459 N N . GLN B 1 198 ? -74.026 -67.984 20.020 1.000 12.879 203 GLN B N 1
ATOM 7460 C CA . GLN B 1 198 ? -74.919 -67.287 19.069 1.000 14.973 203 GLN B CA 1
ATOM 7461 C C . GLN B 1 198 ? -74.132 -66.824 17.839 1.000 13.601 203 GLN B C 1
ATOM 7462 O O . GLN B 1 198 ? -74.710 -66.778 16.709 1.000 15.228 203 GLN B O 1
ATOM 7468 N N . ARG B 1 199 ? -72.895 -66.382 18.036 1.000 12.700 204 ARG B N 1
ATOM 7469 C CA . ARG B 1 199 ? -72.091 -65.728 16.997 1.000 11.471 204 ARG B CA 1
ATOM 7470 C C . ARG B 1 199 ? -71.612 -66.790 16.009 1.000 12.257 204 ARG B C 1
ATOM 7471 O O . ARG B 1 199 ? -71.702 -66.525 14.802 1.000 13.074 204 ARG B O 1
ATOM 7479 N N . TYR B 1 200 ? -71.144 -67.950 16.505 1.000 11.428 205 TYR B N 1
ATOM 7480 C CA . TYR B 1 200 ? -70.426 -68.960 15.684 1.000 11.151 205 TYR B CA 1
ATOM 7481 C C . TYR B 1 200 ? -71.300 -70.169 15.363 1.000 11.705 205 TYR B C 1
ATOM 7482 O O . TYR B 1 200 ? -71.025 -70.818 14.344 1.000 11.705 205 TYR B O 1
ATOM 7491 N N . LYS B 1 201 ? -72.277 -70.459 16.205 1.000 12.195 206 LYS B N 1
ATOM 7492 C CA . LYS B 1 201 ? -73.317 -71.523 16.030 1.000 13.623 206 LYS B CA 1
ATOM 7493 C C . LYS B 1 201 ? -72.712 -72.909 16.263 1.000 12.315 206 LYS B C 1
ATOM 7494 O O . LYS B 1 201 ? -73.383 -73.737 16.894 1.000 14.320 206 LYS B O 1
ATOM 7500 N N . THR B 1 202 ? -71.556 -73.209 15.694 1.000 12.393 207 THR B N 1
ATOM 7501 C CA . THR B 1 202 ? -70.889 -74.522 15.894 1.000 12.112 207 THR B CA 1
ATOM 7502 C C . THR B 1 202 ? -69.454 -74.283 16.312 1.000 12.148 207 THR B C 1
ATOM 7503 O O . THR B 1 202 ? -68.813 -73.280 15.863 1.000 12.244 207 THR B O 1
ATOM 7507 N N . ILE B 1 203 ? -68.901 -75.251 17.029 1.000 12.322 208 ILE B N 1
ATOM 7508 C CA . ILE B 1 203 ? -67.493 -75.125 17.445 1.000 11.807 208 ILE B CA 1
ATOM 7509 C C . ILE B 1 203 ? -66.591 -75.243 16.205 1.000 12.233 208 ILE B C 1
ATOM 7510 O O . ILE B 1 203 ? -65.494 -74.613 16.231 1.000 11.054 208 ILE B O 1
ATOM 7515 N N . GLU B 1 204 ? -66.982 -76.012 15.186 1.000 13.238 209 GLU B N 1
ATOM 7516 C CA . GLU B 1 204 ? -66.169 -76.101 13.946 1.000 15.576 209 GLU B CA 1
ATOM 7517 C C . GLU B 1 204 ? -65.996 -74.703 13.331 1.000 13.406 209 GLU B C 1
ATOM 7518 O O . GLU B 1 204 ? -64.868 -74.375 12.885 1.000 13.059 209 GLU B O 1
ATOM 7524 N N . LYS B 1 205 ? -67.066 -73.902 13.275 1.000 12.505 210 LYS B N 1
ATOM 7525 C CA . LYS B 1 205 ? -67.023 -72.542 12.678 1.000 13.367 210 LYS B CA 1
ATOM 7526 C C . LYS B 1 205 ? -66.097 -71.640 13.507 1.000 12.180 210 LYS B C 1
ATOM 7527 O O . LYS B 1 205 ? -65.219 -70.992 12.937 1.000 12.193 210 LYS B O 1
ATOM 7533 N N . LEU B 1 206 ? -66.196 -71.699 14.822 1.000 11.117 211 LEU B N 1
ATOM 7534 C CA . LEU B 1 206 ? -65.275 -70.921 15.679 1.000 9.938 211 LEU B CA 1
ATOM 7535 C C . LEU B 1 206 ? -63.833 -71.380 15.440 1.000 10.202 211 LEU B C 1
ATOM 7536 O O . LEU B 1 206 ? -62.930 -70.528 15.245 1.000 9.690 211 LEU B O 1
ATOM 7541 N N . ASN B 1 207 ? -63.583 -72.688 15.400 1.000 10.549 212 ASN B N 1
ATOM 7542 C CA . ASN B 1 207 ? -62.208 -73.196 15.223 1.000 10.276 212 ASN B CA 1
ATOM 7543 C C . ASN B 1 207 ? -61.659 -72.731 13.862 1.000 11.284 212 ASN B C 1
ATOM 7544 O O . ASN B 1 207 ? -60.477 -72.440 13.786 1.000 10.797 212 ASN B O 1
ATOM 7549 N N . SER B 1 208 ? -62.497 -72.650 12.844 1.000 12.012 213 SER B N 1
ATOM 7550 C CA . SER B 1 208 ? -62.072 -72.252 11.486 1.000 13.855 213 SER B CA 1
ATOM 7551 C C . SER B 1 208 ? -61.622 -70.795 11.494 1.000 12.556 213 SER B C 1
ATOM 7552 O O . SER B 1 208 ? -60.667 -70.501 10.832 1.000 15.190 213 SER B O 1
ATOM 7555 N N . VAL B 1 209 ? -62.273 -69.924 12.258 1.000 12.629 214 VAL B N 1
ATOM 7556 C CA . VAL B 1 209 ? -61.868 -68.495 12.360 1.000 12.287 214 VAL B CA 1
ATOM 7557 C C . VAL B 1 209 ? -60.648 -68.353 13.236 1.000 12.881 214 VAL B C 1
ATOM 7558 O O . VAL B 1 209 ? -59.668 -67.608 12.853 1.000 12.943 214 VAL B O 1
ATOM 7562 N N . TYR B 1 210 ? -60.646 -69.017 14.387 1.000 12.171 215 TYR B N 1
ATOM 7563 C CA . TYR B 1 210 ? -59.582 -68.794 15.395 1.000 12.642 215 TYR B CA 1
ATOM 7564 C C . TYR B 1 210 ? -58.332 -69.631 15.102 1.000 12.466 215 TYR B C 1
ATOM 7565 O O . TYR B 1 210 ? -57.305 -69.341 15.682 1.000 15.294 215 TYR B O 1
ATOM 7574 N N . SER B 1 211 ? -58.460 -70.676 14.304 1.000 14.056 216 SER B N 1
ATOM 7575 C CA . SER B 1 211 ? -57.445 -71.754 14.133 1.000 15.344 216 SER B CA 1
ATOM 7576 C C . SER B 1 211 ? -57.203 -72.478 15.456 1.000 15.599 216 SER B C 1
ATOM 7577 O O . SER B 1 211 ? -56.032 -72.721 15.823 1.000 17.044 216 SER B O 1
ATOM 7580 N N . THR B 1 212 ? -58.265 -72.799 16.184 1.000 14.939 217 THR B N 1
ATOM 7581 C CA . THR B 1 212 ? -58.198 -73.592 17.429 1.000 13.136 217 THR B CA 1
ATOM 7582 C C . THR B 1 212 ? -58.713 -75.002 17.124 1.000 12.057 217 THR B C 1
ATOM 7583 O O . THR B 1 212 ? -59.207 -75.265 16.000 1.000 14.029 217 THR B O 1
ATOM 7587 N N . ASN B 1 213 ? -58.616 -75.840 18.135 1.000 13.943 218 ASN B N 1
ATOM 7588 C CA . ASN B 1 213 ? -58.982 -77.271 18.030 1.000 14.837 218 ASN B CA 1
ATOM 7589 C C . ASN B 1 213 ? -59.942 -77.654 19.163 1.000 13.678 218 ASN B C 1
ATOM 7590 O O . ASN B 1 213 ? -59.828 -78.750 19.690 1.000 11.422 218 ASN B O 1
ATOM 7595 N N . TYR B 1 214 ? -60.867 -76.787 19.559 1.000 11.379 219 TYR B N 1
ATOM 7596 C CA . TYR B 1 214 ? -61.794 -77.128 20.660 1.000 11.107 219 TYR B CA 1
ATOM 7597 C C . TYR B 1 214 ? -62.699 -78.286 20.221 1.000 10.331 219 TYR B C 1
ATOM 7598 O O . TYR B 1 214 ? -63.145 -78.303 19.026 1.000 10.259 219 TYR B O 1
ATOM 7607 N N . ASN B 1 215 ? -63.060 -79.152 21.174 1.000 9.119 220 ASN B N 1
ATOM 7608 C CA . ASN B 1 215 ? -64.020 -80.255 20.908 1.000 10.200 220 ASN B CA 1
ATOM 7609 C C . ASN B 1 215 ? -65.465 -79.756 21.036 1.000 10.810 220 ASN B C 1
ATOM 7610 O O . ASN B 1 215 ? -66.348 -80.370 20.397 1.000 11.765 220 ASN B O 1
ATOM 7615 N N . SER B 1 216 ? -65.709 -78.754 21.889 1.000 12.222 221 SER B N 1
ATOM 7616 C CA . SER B 1 216 ? -67.071 -78.228 22.156 1.000 11.635 221 SER B CA 1
ATOM 7617 C C . SER B 1 216 ? -66.986 -76.814 22.701 1.000 11.778 221 SER B C 1
ATOM 7618 O O . SER B 1 216 ? -65.893 -76.387 23.139 1.000 10.187 221 SER B O 1
ATOM 7621 N N . PHE B 1 217 ? -68.104 -76.101 22.627 1.000 12.425 222 PHE B N 1
ATOM 7622 C CA . PHE B 1 217 ? -68.212 -74.771 23.287 1.000 13.162 222 PHE B CA 1
ATOM 7623 C C . PHE B 1 217 ? -67.913 -74.871 24.789 1.000 14.960 222 PHE B C 1
ATOM 7624 O O . PHE B 1 217 ? -67.467 -73.880 25.353 1.000 14.350 222 PHE B O 1
ATOM 7632 N N . ASP B 1 218 ? -68.086 -76.031 25.422 1.000 14.888 223 ASP B N 1
ATOM 7633 C CA . ASP B 1 218 ? -67.822 -76.179 26.879 1.000 16.926 223 ASP B CA 1
ATOM 7634 C C . ASP B 1 218 ? -66.318 -76.063 27.157 1.000 16.918 223 ASP B C 1
ATOM 7635 O O . ASP B 1 218 ? -65.938 -75.819 28.309 1.000 18.116 223 ASP B O 1
ATOM 7640 N N . ASP B 1 219 ? -65.453 -76.202 26.149 1.000 15.288 224 ASP B N 1
ATOM 7641 C CA . ASP B 1 219 ? -63.983 -76.127 26.360 1.000 16.051 224 ASP B CA 1
ATOM 7642 C C . ASP B 1 219 ? -63.483 -74.685 26.377 1.000 18.136 224 ASP B C 1
ATOM 7643 O O . ASP B 1 219 ? -62.323 -74.479 26.712 1.000 18.196 224 ASP B O 1
ATOM 7648 N N . LEU B 1 220 ? -64.293 -73.757 25.882 1.000 19.202 225 LEU B N 1
ATOM 7649 C CA . LEU B 1 220 ? -63.906 -72.369 25.570 1.000 20.417 225 LEU B CA 1
ATOM 7650 C C . LEU B 1 220 ? -64.277 -71.537 26.802 1.000 19.523 225 LEU B C 1
ATOM 7651 O O . LEU B 1 220 ? -65.346 -71.778 27.347 1.000 17.893 225 LEU B O 1
ATOM 7656 N N . LYS B 1 221 ? -63.389 -70.650 27.248 1.000 20.108 226 LYS B N 1
ATOM 7657 C CA . LYS B 1 221 ? -63.628 -69.748 28.405 1.000 25.967 226 LYS B CA 1
ATOM 7658 C C . LYS B 1 221 ? -63.386 -68.311 27.925 1.000 21.867 226 LYS B C 1
ATOM 7659 O O . LYS B 1 221 ? -62.573 -68.143 26.997 1.000 19.514 226 LYS B O 1
ATOM 7665 N N . ALA B 1 222 ? -64.030 -67.313 28.534 1.000 22.408 227 ALA B N 1
ATOM 7666 C CA . ALA B 1 222 ? -63.651 -65.889 28.325 1.000 20.647 227 ALA B CA 1
ATOM 7667 C C . ALA B 1 222 ? -62.139 -65.851 28.443 1.000 18.180 227 ALA B C 1
ATOM 7668 O O . ALA B 1 222 ? -61.581 -66.452 29.335 1.000 19.568 227 ALA B O 1
ATOM 7670 N N . PRO B 1 223 ? -61.436 -65.199 27.489 1.000 15.356 228 PRO B N 1
ATOM 7671 C CA . PRO B 1 223 ? -59.988 -65.136 27.479 1.000 14.508 228 PRO B CA 1
ATOM 7672 C C . PRO B 1 223 ? -59.439 -64.338 28.663 1.000 15.641 228 PRO B C 1
ATOM 7673 O O . PRO B 1 223 ? -60.014 -63.291 28.992 1.000 14.536 228 PRO B O 1
ATOM 7677 N N . SER B 1 224 ? -58.373 -64.859 29.255 1.000 18.404 229 SER B N 1
ATOM 7678 C CA . SER B 1 224 ? -57.649 -64.229 30.380 1.000 20.267 229 SER B CA 1
ATOM 7679 C C . SER B 1 224 ? -56.146 -64.292 30.067 1.000 19.359 229 SER B C 1
ATOM 7680 O O . SER B 1 224 ? -55.724 -65.012 29.137 1.000 20.782 229 SER B O 1
ATOM 7683 N N . GLY B 1 225 ? -55.351 -63.480 30.731 1.000 18.122 230 GLY B N 1
ATOM 7684 C CA . GLY B 1 225 ? -53.906 -63.575 30.500 1.000 18.300 230 GLY B CA 1
ATOM 7685 C C . GLY B 1 225 ? -53.492 -62.952 29.174 1.000 17.289 230 GLY B C 1
ATOM 7686 O O . GLY B 1 225 ? -54.374 -62.438 28.410 1.000 14.544 230 GLY B O 1
ATOM 7687 N N . LYS B 1 226 ? -52.187 -62.922 28.944 1.000 17.116 231 LYS B N 1
ATOM 7688 C CA . LYS B 1 226 ? -51.564 -62.209 27.801 1.000 16.691 231 LYS B CA 1
ATOM 7689 C C . LYS B 1 226 ? -51.893 -62.920 26.475 1.000 16.726 231 LYS B C 1
ATOM 7690 O O . LYS B 1 226 ? -52.098 -64.150 26.446 1.000 14.850 231 LYS B O 1
ATOM 7696 N N . ILE B 1 227 ? -51.955 -62.154 25.391 1.000 13.563 232 ILE B N 1
ATOM 7697 C CA . ILE B 1 227 ? -52.114 -62.678 24.015 1.000 13.968 232 ILE B CA 1
ATOM 7698 C C . ILE B 1 227 ? -50.766 -63.221 23.531 1.000 14.771 232 ILE B C 1
ATOM 7699 O O . ILE B 1 227 ? -49.787 -62.438 23.359 1.000 13.087 232 ILE B O 1
ATOM 7704 N N . LYS B 1 228 ? -50.691 -64.530 23.347 1.000 15.176 233 LYS B N 1
ATOM 7705 C CA . LYS B 1 228 ? -49.458 -65.182 22.835 1.000 18.656 233 LYS B CA 1
ATOM 7706 C C . LYS B 1 228 ? -49.677 -65.722 21.431 1.000 16.603 233 LYS B C 1
ATOM 7707 O O . LYS B 1 228 ? -48.682 -65.862 20.709 1.000 18.453 233 LYS B O 1
ATOM 7713 N N . LEU B 1 229 ? -50.911 -66.043 21.040 1.000 16.557 234 LEU B N 1
ATOM 7714 C CA . LEU B 1 229 ? -51.208 -66.625 19.713 1.000 15.441 234 LEU B CA 1
ATOM 7715 C C . LEU B 1 229 ? -52.247 -65.753 19.002 1.000 13.726 234 LEU B C 1
ATOM 7716 O O . LEU B 1 229 ? -53.034 -65.075 19.709 1.000 13.066 234 LEU B O 1
ATOM 7721 N N . ARG B 1 230 ? -52.348 -65.846 17.680 1.000 15.223 235 ARG B N 1
ATOM 7722 C CA . ARG B 1 230 ? -53.422 -65.123 16.946 1.000 15.044 235 ARG B CA 1
ATOM 7723 C C . ARG B 1 230 ? -54.773 -65.615 17.469 1.000 14.181 235 ARG B C 1
ATOM 7724 O O . ARG B 1 230 ? -55.725 -64.810 17.490 1.000 12.779 235 ARG B O 1
ATOM 7732 N N . SER B 1 231 ? -54.895 -66.867 17.898 1.000 13.702 236 SER B N 1
ATOM 7733 C CA . SER B 1 231 ? -56.184 -67.387 18.425 1.000 13.290 236 SER B CA 1
ATOM 7734 C C . SER B 1 231 ? -56.557 -66.664 19.723 1.000 12.320 236 SER B C 1
ATOM 7735 O O . SER B 1 231 ? -57.750 -66.404 19.915 1.000 11.557 236 SER B O 1
ATOM 7738 N N . ASP B 1 232 ? -55.582 -66.232 20.525 1.000 11.155 237 ASP B N 1
ATOM 7739 C CA . ASP B 1 232 ? -55.877 -65.441 21.746 1.000 11.744 237 ASP B CA 1
ATOM 7740 C C . ASP B 1 232 ? -56.357 -64.049 21.315 1.000 10.381 237 ASP B C 1
ATOM 7741 O O . ASP B 1 232 ? -57.248 -63.494 21.999 1.000 10.155 237 ASP B O 1
ATOM 7746 N N . TYR B 1 233 ? -55.730 -63.455 20.299 1.000 10.544 238 TYR B N 1
ATOM 7747 C CA . TYR B 1 233 ? -56.189 -62.145 19.760 1.000 10.768 238 TYR B CA 1
ATOM 7748 C C . TYR B 1 233 ? -57.666 -62.259 19.341 1.000 10.342 238 TYR B C 1
ATOM 7749 O O . TYR B 1 233 ? -58.509 -61.347 19.640 1.000 10.833 238 TYR B O 1
ATOM 7758 N N . CYS B 1 234 ? -58.019 -63.280 18.560 1.000 10.515 239 CYS B N 1
ATOM 7759 C CA . CYS B 1 234 ? -59.397 -63.552 18.084 1.000 10.422 239 CYS B CA 1
ATOM 7760 C C . CYS B 1 234 ? -60.355 -63.598 19.276 1.000 9.824 239 CYS B C 1
ATOM 7761 O O . CYS B 1 234 ? -61.419 -62.880 19.247 1.000 9.971 239 CYS B O 1
ATOM 7764 N N . ALA B 1 235 ? -60.032 -64.384 20.281 1.000 9.554 240 ALA B N 1
ATOM 7765 C CA . ALA B 1 235 ? -60.864 -64.502 21.507 1.000 9.914 240 ALA B CA 1
ATOM 7766 C C . ALA B 1 235 ? -61.072 -63.130 22.145 1.000 9.551 240 ALA B C 1
ATOM 7767 O O . ALA B 1 235 ? -62.221 -62.752 22.397 1.000 9.906 240 ALA B O 1
ATOM 7769 N N . TYR B 1 236 ? -60.008 -62.348 22.323 1.000 9.608 241 TYR B N 1
ATOM 7770 C CA . TYR B 1 236 ? -60.151 -60.997 22.899 1.000 9.198 241 TYR B CA 1
ATOM 7771 C C . TYR B 1 236 ? -60.952 -60.083 21.974 1.000 10.261 241 TYR B C 1
ATOM 7772 O O . TYR B 1 236 ? -61.672 -59.204 22.542 1.000 10.053 241 TYR B O 1
ATOM 7781 N N . PHE B 1 237 ? -60.811 -60.200 20.657 1.000 9.794 242 PHE B N 1
ATOM 7782 C CA . PHE B 1 237 ? -61.587 -59.352 19.729 1.000 10.112 242 PHE B CA 1
ATOM 7783 C C . PHE B 1 237 ? -63.079 -59.545 19.978 1.000 9.740 242 PHE B C 1
ATOM 7784 O O . PHE B 1 237 ? -63.844 -58.556 20.140 1.000 9.887 242 PHE B O 1
ATOM 7792 N N . ASP B 1 238 ? -63.519 -60.810 19.989 1.000 9.088 243 ASP B N 1
ATOM 7793 C CA . ASP B 1 238 ? -64.921 -61.150 20.268 1.000 9.360 243 ASP B CA 1
ATOM 7794 C C . ASP B 1 238 ? -65.286 -60.672 21.666 1.000 8.659 243 ASP B C 1
ATOM 7795 O O . ASP B 1 238 ? -66.442 -60.265 21.864 1.000 9.174 243 ASP B O 1
ATOM 7800 N N . PHE B 1 239 ? -64.370 -60.753 22.625 1.000 7.479 244 PHE B N 1
ATOM 7801 C CA . PHE B 1 239 ? -64.651 -60.303 24.008 1.000 8.424 244 PHE B CA 1
ATOM 7802 C C . PHE B 1 239 ? -64.917 -58.790 23.993 1.000 8.429 244 PHE B C 1
ATOM 7803 O O . PHE B 1 239 ? -65.827 -58.335 24.715 1.000 8.025 244 PHE B O 1
ATOM 7811 N N . HIS B 1 240 ? -64.204 -58.023 23.161 1.000 8.387 245 HIS B N 1
ATOM 7812 C CA . HIS B 1 240 ? -64.464 -56.566 23.010 1.000 8.175 245 HIS B CA 1
ATOM 7813 C C . HIS B 1 240 ? -65.836 -56.381 22.375 1.000 8.574 245 HIS B C 1
ATOM 7814 O O . HIS B 1 240 ? -66.592 -55.501 22.829 1.000 9.085 245 HIS B O 1
ATOM 7821 N N . LEU B 1 241 ? -66.184 -57.152 21.346 1.000 8.187 246 LEU B N 1
ATOM 7822 C CA . LEU B 1 241 ? -67.526 -57.027 20.701 1.000 9.009 246 LEU B CA 1
ATOM 7823 C C . LEU B 1 241 ? -68.604 -57.304 21.758 1.000 8.810 246 LEU B C 1
ATOM 7824 O O . LEU B 1 241 ? -69.613 -56.574 21.851 1.000 8.464 246 LEU B O 1
ATOM 7829 N N . PHE B 1 242 ? -68.372 -58.318 22.552 1.000 8.937 247 PHE B N 1
ATOM 7830 C CA . PHE B 1 242 ? -69.288 -58.692 23.645 1.000 9.101 247 PHE B CA 1
ATOM 7831 C C . PHE B 1 242 ? -69.479 -57.542 24.608 1.000 9.164 247 PHE B C 1
ATOM 7832 O O . PHE B 1 242 ? -70.612 -57.246 24.957 1.000 9.899 247 PHE B O 1
ATOM 7840 N N . PHE B 1 243 ? -68.396 -56.872 25.017 1.000 9.027 248 PHE B N 1
ATOM 7841 C CA . PHE B 1 243 ? -68.531 -55.791 26.031 1.000 9.350 248 PHE B CA 1
ATOM 7842 C C . PHE B 1 243 ? -69.372 -54.645 25.469 1.000 8.618 248 PHE B C 1
ATOM 7843 O O . PHE B 1 243 ? -70.050 -53.953 26.223 1.000 7.908 248 PHE B O 1
ATOM 7851 N N . ARG B 1 244 ? -69.292 -54.384 24.184 1.000 8.105 249 ARG B N 1
ATOM 7852 C CA . ARG B 1 244 ? -70.142 -53.336 23.574 1.000 8.771 249 ARG B CA 1
ATOM 7853 C C . ARG B 1 244 ? -71.611 -53.736 23.635 1.000 9.065 249 ARG B C 1
ATOM 7854 O O . ARG B 1 244 ? -72.446 -52.874 23.882 1.000 9.074 249 ARG B O 1
ATOM 7862 N N . GLU B 1 245 ? -71.913 -55.003 23.398 1.000 10.600 250 GLU B N 1
ATOM 7863 C CA . GLU B 1 245 ? -73.292 -55.530 23.544 1.000 11.336 250 GLU B CA 1
ATOM 7864 C C . GLU B 1 245 ? -73.684 -55.497 25.019 1.000 9.687 250 GLU B C 1
ATOM 7865 O O . GLU B 1 245 ? -74.821 -55.119 25.302 1.000 10.093 250 GLU B O 1
ATOM 7871 N N . TYR B 1 246 ? -72.761 -55.774 25.938 1.000 9.244 251 TYR B N 1
ATOM 7872 C CA . TYR B 1 246 ? -73.000 -55.798 27.397 1.000 9.001 251 TYR B CA 1
ATOM 7873 C C . TYR B 1 246 ? -73.385 -54.399 27.890 1.000 8.382 251 TYR B C 1
ATOM 7874 O O . TYR B 1 246 ? -74.353 -54.211 28.623 1.000 8.425 251 TYR B O 1
ATOM 7883 N N . TYR B 1 247 ? -72.656 -53.385 27.459 1.000 8.366 252 TYR B N 1
ATOM 7884 C CA . TYR B 1 247 ? -73.014 -52.015 27.888 1.000 8.044 252 TYR B CA 1
ATOM 7885 C C . TYR B 1 247 ? -74.316 -51.578 27.236 1.000 7.921 252 TYR B C 1
ATOM 7886 O O . TYR B 1 247 ? -75.097 -50.856 27.877 1.000 7.607 252 TYR B O 1
ATOM 7895 N N . ASN B 1 248 ? -74.581 -52.013 26.020 1.000 8.164 253 ASN B N 1
ATOM 7896 C CA . ASN B 1 248 ? -75.904 -51.751 25.397 1.000 8.670 253 ASN B CA 1
ATOM 7897 C C . ASN B 1 248 ? -77.008 -52.460 26.187 1.000 9.209 253 ASN B C 1
ATOM 7898 O O . ASN B 1 248 ? -78.038 -51.835 26.477 1.000 9.009 253 ASN B O 1
ATOM 7903 N N . LYS B 1 249 ? -76.770 -53.644 26.688 1.000 8.809 254 LYS B N 1
ATOM 7904 C CA . LYS B 1 249 ? -77.816 -54.327 27.495 1.000 9.965 254 LYS B CA 1
ATOM 7905 C C . LYS B 1 249 ? -78.040 -53.548 28.797 1.000 9.577 254 LYS B C 1
ATOM 7906 O O . LYS B 1 249 ? -79.192 -53.327 29.189 1.000 9.610 254 LYS B O 1
ATOM 7912 N N . TYR B 1 250 ? -76.955 -53.088 29.438 1.000 8.383 255 TYR B N 1
ATOM 7913 C CA . TYR B 1 250 ? -77.115 -52.320 30.692 1.000 8.099 255 TYR B CA 1
ATOM 7914 C C . TYR B 1 250 ? -77.991 -51.092 30.433 1.000 8.064 255 TYR B C 1
ATOM 7915 O O . TYR B 1 250 ? -78.924 -50.845 31.192 1.000 7.970 255 TYR B O 1
ATOM 7924 N N . ILE B 1 251 ? -77.594 -50.231 29.490 1.000 7.680 256 ILE B N 1
ATOM 7925 C CA . ILE B 1 251 ? -78.318 -48.960 29.310 1.000 7.941 256 ILE B CA 1
ATOM 7926 C C . ILE B 1 251 ? -79.745 -49.235 28.815 1.000 9.156 256 ILE B C 1
ATOM 7927 O O . ILE B 1 251 ? -80.632 -48.466 29.204 1.000 9.399 256 ILE B O 1
ATOM 7932 N N . SER B 1 252 ? -79.971 -50.279 28.017 1.000 9.118 257 SER B N 1
ATOM 7933 C CA . SER B 1 252 ? -81.319 -50.701 27.526 1.000 9.428 257 SER B CA 1
ATOM 7934 C C . SER B 1 252 ? -82.210 -51.063 28.729 1.000 9.579 257 SER B C 1
ATOM 7935 O O . SER B 1 252 ? -83.392 -50.654 28.761 1.000 10.119 257 SER B O 1
ATOM 7938 N N . ILE B 1 253 ? -81.652 -51.777 29.703 1.000 8.899 258 ILE B N 1
ATOM 7939 C CA . ILE B 1 253 ? -82.407 -52.185 30.912 1.000 9.368 258 ILE B CA 1
ATOM 7940 C C . ILE B 1 253 ? -82.798 -50.924 31.682 1.000 8.930 258 ILE B C 1
ATOM 7941 O O . ILE B 1 253 ? -83.961 -50.827 32.140 1.000 10.789 258 ILE B O 1
ATOM 7946 N N . LEU B 1 254 ? -81.871 -49.982 31.885 1.000 8.306 259 LEU B N 1
ATOM 7947 C CA . LEU B 1 254 ? -82.226 -48.736 32.605 1.000 7.525 259 LEU B CA 1
ATOM 7948 C C . LEU B 1 254 ? -83.284 -47.983 31.827 1.000 7.920 259 LEU B C 1
ATOM 7949 O O . LEU B 1 254 ? -84.226 -47.428 32.419 1.000 7.604 259 LEU B O 1
ATOM 7954 N N . LYS B 1 255 ? -83.074 -47.851 30.529 1.000 8.788 260 LYS B N 1
ATOM 7955 C CA . LYS B 1 255 ? -84.010 -47.052 29.686 1.000 10.030 260 LYS B CA 1
ATOM 7956 C C . LYS B 1 255 ? -85.416 -47.656 29.744 1.000 9.664 260 LYS B C 1
ATOM 7957 O O . LYS B 1 255 ? -86.390 -46.875 29.931 1.000 9.624 260 LYS B O 1
ATOM 7963 N N . ASN B 1 256 ? -85.526 -48.958 29.578 1.000 10.910 261 ASN B N 1
ATOM 7964 C CA . ASN B 1 256 ? -86.862 -49.602 29.558 1.000 12.214 261 ASN B CA 1
ATOM 7965 C C . ASN B 1 256 ? -87.541 -49.387 30.913 1.000 11.145 261 ASN B C 1
ATOM 7966 O O . ASN B 1 256 ? -88.726 -49.029 30.925 1.000 11.150 261 ASN B O 1
ATOM 7971 N N . LYS B 1 257 ? -86.780 -49.519 32.002 1.000 10.195 262 LYS B N 1
ATOM 7972 C CA . LYS B 1 257 ? -87.262 -49.272 33.385 1.000 9.155 262 LYS B CA 1
ATOM 7973 C C . LYS B 1 257 ? -87.773 -47.822 33.465 1.000 9.911 262 LYS B C 1
ATOM 7974 O O . LYS B 1 257 ? -88.888 -47.555 33.907 1.000 10.099 262 LYS B O 1
ATOM 7980 N N . ILE B 1 258 ? -86.992 -46.827 33.055 1.000 9.266 263 ILE B N 1
ATOM 7981 C CA . ILE B 1 258 ? -87.454 -45.430 33.252 1.000 10.317 263 ILE B CA 1
ATOM 7982 C C . ILE B 1 258 ? -88.670 -45.121 32.383 1.000 10.468 263 ILE B C 1
ATOM 7983 O O . ILE B 1 258 ? -89.546 -44.355 32.846 1.000 8.584 263 ILE B O 1
ATOM 7988 N N . ARG B 1 259 ? -88.738 -45.678 31.184 1.000 10.806 264 ARG B N 1
ATOM 7989 C CA . ARG B 1 259 ? -89.873 -45.347 30.272 1.000 12.614 264 ARG B CA 1
ATOM 7990 C C . ARG B 1 259 ? -91.182 -45.837 30.929 1.000 12.997 264 ARG B C 1
ATOM 7991 O O . ARG B 1 259 ? -92.219 -45.147 30.769 1.000 14.476 264 ARG B O 1
ATOM 7999 N N . SER B 1 260 ? -91.123 -46.884 31.746 1.000 12.800 265 SER B N 1
ATOM 8000 C CA . SER B 1 260 ? -92.303 -47.502 32.412 1.000 13.001 265 SER B CA 1
ATOM 8001 C C . SER B 1 260 ? -92.934 -46.505 33.386 1.000 12.966 265 SER B C 1
ATOM 8002 O O . SER B 1 260 ? -94.060 -46.769 33.835 1.000 14.658 265 SER B O 1
ATOM 8005 N N . PHE B 1 261 ? -92.213 -45.460 33.819 1.000 10.469 266 PHE B N 1
ATOM 8006 C CA . PHE B 1 261 ? -92.757 -44.421 34.720 1.000 10.658 266 PHE B CA 1
ATOM 8007 C C . PHE B 1 261 ? -93.421 -43.285 33.947 1.000 11.795 266 PHE B C 1
ATOM 8008 O O . PHE B 1 261 ? -93.837 -42.309 34.585 1.000 11.907 266 PHE B O 1
ATOM 8016 N N . GLY B 1 262 ? -93.553 -43.380 32.635 1.000 11.985 267 GLY B N 1
ATOM 8017 C CA . GLY B 1 262 ? -94.180 -42.270 31.906 1.000 12.086 267 GLY B CA 1
ATOM 8018 C C . GLY B 1 262 ? -93.190 -41.131 31.675 1.000 13.280 267 GLY B C 1
ATOM 8019 O O . GLY B 1 262 ? -93.643 -40.014 31.426 1.000 12.917 267 GLY B O 1
ATOM 8020 N N . ILE B 1 263 ? -91.885 -41.419 31.706 1.000 12.715 268 ILE B N 1
ATOM 8021 C CA . ILE B 1 263 ? -90.808 -40.412 31.482 1.000 12.609 268 ILE B CA 1
ATOM 8022 C C . ILE B 1 263 ? -90.540 -40.368 29.971 1.000 13.956 268 ILE B C 1
ATOM 8023 O O . ILE B 1 263 ? -90.052 -41.369 29.399 1.000 16.258 268 ILE B O 1
ATOM 8028 N N . ASN B 1 264 ? -90.909 -39.269 29.324 1.000 13.403 269 ASN B N 1
ATOM 8029 C CA . ASN B 1 264 ? -90.745 -39.106 27.865 1.000 14.050 269 ASN B CA 1
ATOM 8030 C C . ASN B 1 264 ? -89.663 -38.084 27.502 1.000 12.865 269 ASN B C 1
ATOM 8031 O O . ASN B 1 264 ? -89.449 -37.900 26.316 1.000 14.045 269 ASN B O 1
ATOM 8036 N N . ILE B 1 265 ? -88.998 -37.471 28.475 1.000 11.233 270 ILE B N 1
ATOM 8037 C CA . ILE B 1 265 ? -87.961 -36.449 28.179 1.000 12.104 270 ILE B CA 1
ATOM 8038 C C . ILE B 1 265 ? -86.762 -37.092 27.500 1.000 12.113 270 ILE B C 1
ATOM 8039 O O . ILE B 1 265 ? -86.606 -38.311 27.468 1.000 12.262 270 ILE B O 1
ATOM 8044 N N . LYS B 1 266 ? -85.878 -36.227 27.047 1.000 12.813 271 LYS B N 1
ATOM 8045 C CA . LYS B 1 266 ? -84.670 -36.624 26.318 1.000 12.341 271 LYS B CA 1
ATOM 8046 C C . LYS B 1 266 ? -83.719 -37.302 27.304 1.000 10.786 271 LYS B C 1
ATOM 8047 O O . LYS B 1 266 ? -83.503 -36.771 28.403 1.000 11.253 271 LYS B O 1
ATOM 8053 N N . LEU B 1 267 ? -83.204 -38.445 26.915 1.000 8.796 272 LEU B N 1
ATOM 8054 C CA . LEU B 1 267 ? -82.250 -39.219 27.726 1.000 8.993 272 LEU B CA 1
ATOM 8055 C C . LEU B 1 267 ? -80.848 -38.953 27.202 1.000 8.912 272 LEU B C 1
ATOM 8056 O O . LEU B 1 267 ? -80.681 -38.752 26.004 1.000 8.385 272 LEU B O 1
ATOM 8061 N N . THR B 1 268 ? -79.890 -38.884 28.112 1.000 9.016 273 THR B N 1
ATOM 8062 C CA . THR B 1 268 ? -78.498 -38.521 27.806 1.000 8.210 273 THR B CA 1
ATOM 8063 C C . THR B 1 268 ? -77.548 -39.571 28.387 1.000 7.562 273 THR B C 1
ATOM 8064 O O . THR B 1 268 ? -77.892 -40.319 29.324 1.000 6.441 273 THR B O 1
ATOM 8068 N N . HIS B 1 269 ? -76.325 -39.532 27.879 1.000 7.209 274 HIS B N 1
ATOM 8069 C CA . HIS B 1 269 ? -75.197 -40.217 28.526 1.000 7.255 274 HIS B CA 1
ATOM 8070 C C . HIS B 1 269 ? -73.977 -39.346 28.308 1.000 7.494 274 HIS B C 1
ATOM 8071 O O . HIS B 1 269 ? -73.989 -38.539 27.365 1.000 7.714 274 HIS B O 1
ATOM 8078 N N . ASN B 1 270 ? -72.960 -39.571 29.106 1.000 6.839 275 ASN B N 1
ATOM 8079 C CA . ASN B 1 270 ? -71.778 -38.674 29.154 1.000 6.571 275 ASN B CA 1
ATOM 8080 C C . ASN B 1 270 ? -70.514 -39.520 28.937 1.000 6.661 275 ASN B C 1
ATOM 8081 O O . ASN B 1 270 ? -70.394 -40.617 29.505 1.000 7.131 275 ASN B O 1
ATOM 8086 N N . ILE B 1 271 ? -69.569 -38.949 28.184 1.000 6.216 276 ILE B N 1
ATOM 8087 C CA . ILE B 1 271 ? -68.403 -39.722 27.710 1.000 5.818 276 ILE B CA 1
ATOM 8088 C C . ILE B 1 271 ? -67.178 -39.297 28.518 1.000 6.031 276 ILE B C 1
ATOM 8089 O O . ILE B 1 271 ? -66.770 -38.121 28.445 1.000 6.349 276 ILE B O 1
ATOM 8094 N N . PRO B 1 272 ? -66.498 -40.269 29.166 1.000 5.854 277 PRO B N 1
ATOM 8095 C CA . PRO B 1 272 ? -65.248 -40.012 29.882 1.000 5.919 277 PRO B CA 1
ATOM 8096 C C . PRO B 1 272 ? -64.057 -40.088 28.913 1.000 6.664 277 PRO B C 1
ATOM 8097 O O . PRO B 1 272 ? -64.190 -40.567 27.771 1.000 6.032 277 PRO B O 1
ATOM 8101 N N . GLY B 1 273 ? -62.884 -39.673 29.425 1.000 6.318 278 GLY B N 1
ATOM 8102 C CA . GLY B 1 273 ? -61.621 -40.052 28.774 1.000 6.518 278 GLY B CA 1
ATOM 8103 C C . GLY B 1 273 ? -60.535 -39.010 28.910 1.000 6.459 278 GLY B C 1
ATOM 8104 O O . GLY B 1 273 ? -59.388 -39.363 28.616 1.000 7.856 278 GLY B O 1
ATOM 8105 N N . TRP B 1 274 ? -60.832 -37.808 29.362 1.000 5.815 279 TRP B N 1
ATOM 8106 C CA . TRP B 1 274 ? -59.727 -36.842 29.604 1.000 5.858 279 TRP B CA 1
ATOM 8107 C C . TRP B 1 274 ? -58.995 -37.303 30.867 1.000 6.178 279 TRP B C 1
ATOM 8108 O O . TRP B 1 274 ? -59.625 -37.743 31.832 1.000 6.013 279 TRP B O 1
ATOM 8119 N N . ILE B 1 275 ? -57.692 -37.139 30.915 1.000 6.833 280 ILE B N 1
ATOM 8120 C CA . ILE B 1 275 ? -56.879 -37.395 32.120 1.000 7.533 280 ILE B CA 1
ATOM 8121 C C . ILE B 1 275 ? -55.599 -36.583 31.940 1.000 7.457 280 ILE B C 1
ATOM 8122 O O . ILE B 1 275 ? -55.039 -36.581 30.821 1.000 7.566 280 ILE B O 1
ATOM 8127 N N . TYR B 1 276 ? -55.187 -35.906 32.992 1.000 7.901 281 TYR B N 1
ATOM 8128 C CA . TYR B 1 276 ? -53.981 -35.032 33.031 1.000 8.422 281 TYR B CA 1
ATOM 8129 C C . TYR B 1 276 ? -54.028 -33.999 31.901 1.000 8.208 281 TYR B C 1
ATOM 8130 O O . TYR B 1 276 ? -52.978 -33.531 31.431 1.000 8.075 281 TYR B O 1
ATOM 8139 N N . GLY B 1 277 ? -55.230 -33.604 31.462 1.000 6.815 282 GLY B N 1
ATOM 8140 C CA . GLY B 1 277 ? -55.395 -32.478 30.535 1.000 7.298 282 GLY B CA 1
ATOM 8141 C C . GLY B 1 277 ? -55.321 -32.888 29.073 1.000 7.227 282 GLY B C 1
ATOM 8142 O O . GLY B 1 277 ? -55.346 -31.981 28.247 1.000 7.989 282 GLY B O 1
ATOM 8143 N N . ASN B 1 278 ? -55.333 -34.188 28.735 1.000 7.468 283 ASN B N 1
ATOM 8144 C CA . ASN B 1 278 ? -55.453 -34.599 27.321 1.000 7.496 283 ASN B CA 1
ATOM 8145 C C . ASN B 1 278 ? -56.426 -35.768 27.190 1.000 6.469 283 ASN B C 1
ATOM 8146 O O . ASN B 1 278 ? -56.780 -36.391 28.225 1.000 6.721 283 ASN B O 1
ATOM 8151 N N . ALA B 1 279 ? -56.863 -35.993 25.984 1.000 5.612 284 ALA B N 1
ATOM 8152 C CA . ALA B 1 279 ? -58.006 -36.889 25.713 1.000 5.881 284 ALA B CA 1
ATOM 8153 C C . ALA B 1 279 ? -57.632 -37.961 24.704 1.000 6.137 284 ALA B C 1
ATOM 8154 O O . ALA B 1 279 ? -58.565 -38.518 24.070 1.000 7.059 284 ALA B O 1
ATOM 8156 N N . SER B 1 280 ? -56.354 -38.349 24.616 1.000 6.748 285 SER B N 1
ATOM 8157 C CA . SER B 1 280 ? -55.950 -39.341 23.561 1.000 7.355 285 SER B CA 1
ATOM 8158 C C . SER B 1 280 ? -56.609 -40.708 23.786 1.000 7.316 285 SER B C 1
ATOM 8159 O O . SER B 1 280 ? -56.635 -41.493 22.836 1.000 7.442 285 SER B O 1
ATOM 8162 N N . GLU B 1 281 ? -57.054 -41.039 24.996 1.000 6.785 286 GLU B N 1
ATOM 8163 C CA . GLU B 1 281 ? -57.743 -42.332 25.256 1.000 6.819 286 GLU B CA 1
ATOM 8164 C C . GLU B 1 281 ? -59.252 -42.178 25.149 1.000 6.653 286 GLU B C 1
ATOM 8165 O O . GLU B 1 281 ? -59.994 -43.207 25.122 1.000 6.728 286 GLU B O 1
ATOM 8171 N N . LEU B 1 282 ? -59.793 -40.964 25.093 1.000 6.603 287 LEU B N 1
ATOM 8172 C CA . LEU B 1 282 ? -61.260 -40.807 24.972 1.000 7.048 287 LEU B CA 1
ATOM 8173 C C . LEU B 1 282 ? -61.817 -41.583 23.775 1.000 7.237 287 LEU B C 1
ATOM 8174 O O . LEU B 1 282 ? -62.882 -42.225 23.882 1.000 7.954 287 LEU B O 1
ATOM 8179 N N . PRO B 1 283 ? -61.155 -41.631 22.605 1.000 6.801 288 PRO B N 1
ATOM 8180 C CA . PRO B 1 283 ? -61.700 -42.413 21.488 1.000 7.140 288 PRO B CA 1
ATOM 8181 C C . PRO B 1 283 ? -61.866 -43.899 21.796 1.000 6.537 288 PRO B C 1
ATOM 8182 O O . PRO B 1 283 ? -62.807 -44.496 21.277 1.000 6.922 288 PRO B O 1
ATOM 8186 N N . MET B 1 284 ? -60.961 -44.449 22.587 1.000 7.052 289 MET B N 1
ATOM 8187 C CA . MET B 1 284 ? -61.138 -45.847 23.075 1.000 6.667 289 MET B CA 1
ATOM 8188 C C . MET B 1 284 ? -62.443 -45.957 23.861 1.000 7.076 289 MET B C 1
ATOM 8189 O O . MET B 1 284 ? -63.255 -46.916 23.591 1.000 6.834 289 MET B O 1
ATOM 8194 N N . LEU B 1 285 ? -62.700 -45.048 24.766 1.000 7.502 290 LEU B N 1
ATOM 8195 C CA . LEU B 1 285 ? -63.885 -45.155 25.644 1.000 8.207 290 LEU B CA 1
ATOM 8196 C C . LEU B 1 285 ? -65.142 -44.862 24.845 1.000 7.515 290 LEU B C 1
ATOM 8197 O O . LEU B 1 285 ? -66.128 -45.642 24.964 1.000 6.886 290 LEU B O 1
ATOM 8202 N N . ILE B 1 286 ? -65.120 -43.899 23.951 1.000 7.181 291 ILE B N 1
ATOM 8203 C CA . ILE B 1 286 ? -66.329 -43.653 23.118 1.000 7.062 291 ILE B CA 1
ATOM 8204 C C . ILE B 1 286 ? -66.614 -44.885 22.263 1.000 7.143 291 ILE B C 1
ATOM 8205 O O . ILE B 1 286 ? -67.797 -45.218 22.057 1.000 7.558 291 ILE B O 1
ATOM 8210 N N . SER B 1 287 ? -65.584 -45.608 21.836 1.000 6.422 292 SER B N 1
ATOM 8211 C CA . SER B 1 287 ? -65.776 -46.834 21.031 1.000 7.252 292 SER B CA 1
ATOM 8212 C C . SER B 1 287 ? -66.527 -47.902 21.820 1.000 7.374 292 SER B C 1
ATOM 8213 O O . SER B 1 287 ? -67.193 -48.712 21.161 1.000 7.845 292 SER B O 1
ATOM 8216 N N . THR B 1 288 ? -66.435 -47.906 23.157 1.000 7.127 293 THR B N 1
ATOM 8217 C CA . THR B 1 288 ? -67.154 -48.926 23.954 1.000 6.966 293 THR B CA 1
ATOM 8218 C C . THR B 1 288 ? -68.664 -48.665 23.887 1.000 7.151 293 THR B C 1
ATOM 8219 O O . THR B 1 288 ? -69.439 -49.581 24.267 1.000 7.614 293 THR B O 1
ATOM 8223 N N . TYR B 1 289 ? -69.087 -47.510 23.384 1.000 7.598 294 TYR B N 1
ATOM 8224 C CA . TYR B 1 289 ? -70.531 -47.159 23.246 1.000 7.361 294 TYR B CA 1
ATOM 8225 C C . TYR B 1 289 ? -71.067 -47.432 21.848 1.000 7.818 294 TYR B C 1
ATOM 8226 O O . TYR B 1 289 ? -72.177 -46.986 21.525 1.000 7.449 294 TYR B O 1
ATOM 8235 N N . SER B 1 290 ? -70.301 -48.118 21.001 1.000 8.150 295 SER B N 1
ATOM 8236 C CA . SER B 1 290 ? -70.676 -48.276 19.580 1.000 9.353 295 SER B CA 1
ATOM 8237 C C . SER B 1 290 ? -72.056 -48.928 19.462 1.000 10.160 295 SER B C 1
ATOM 8238 O O . SER B 1 290 ? -72.824 -48.498 18.598 1.000 10.228 295 SER B O 1
ATOM 8241 N N . GLU B 1 291 ? -72.360 -49.918 20.287 1.000 9.990 296 GLU B N 1
ATOM 8242 C CA . GLU B 1 291 ? -73.651 -50.638 20.118 1.000 10.048 296 GLU B CA 1
ATOM 8243 C C . GLU B 1 291 ? -74.768 -49.784 20.709 1.000 10.880 296 GLU B C 1
ATOM 8244 O O . GLU B 1 291 ? -75.866 -49.803 20.187 1.000 11.395 296 GLU B O 1
ATOM 8250 N N . ILE B 1 292 ? -74.489 -49.048 21.772 1.000 10.287 297 ILE B N 1
ATOM 8251 C CA . ILE B 1 292 ? -75.559 -48.155 22.322 1.000 10.471 297 ILE B CA 1
ATOM 8252 C C . ILE B 1 292 ? -75.939 -47.147 21.244 1.000 10.985 297 ILE B C 1
ATOM 8253 O O . ILE B 1 292 ? -77.143 -46.966 21.005 1.000 11.534 297 ILE B O 1
ATOM 8258 N N . MET B 1 293 ? -74.963 -46.499 20.599 1.000 11.844 298 MET B N 1
ATOM 8259 C CA . MET B 1 293 ? -75.263 -45.446 19.611 1.000 12.901 298 MET B CA 1
ATOM 8260 C C . MET B 1 293 ? -75.951 -46.023 18.366 1.000 15.390 298 MET B C 1
ATOM 8261 O O . MET B 1 293 ? -76.736 -45.305 17.783 1.000 16.269 298 MET B O 1
ATOM 8266 N N . LYS B 1 294 ? -75.696 -47.268 18.011 1.000 14.771 299 LYS B N 1
ATOM 8267 C CA . LYS B 1 294 ? -76.379 -47.910 16.857 1.000 16.512 299 LYS B CA 1
ATOM 8268 C C . LYS B 1 294 ? -77.820 -48.191 17.249 1.000 16.349 299 LYS B C 1
ATOM 8269 O O . LYS B 1 294 ? -78.700 -48.003 16.391 1.000 18.381 299 LYS B O 1
ATOM 8275 N N . ASN B 1 295 ? -78.081 -48.589 18.481 1.000 15.944 300 ASN B N 1
ATOM 8276 C CA . ASN B 1 295 ? -79.424 -49.124 18.830 1.000 16.886 300 ASN B CA 1
ATOM 8277 C C . ASN B 1 295 ? -80.316 -48.065 19.467 1.000 16.760 300 ASN B C 1
ATOM 8278 O O . ASN B 1 295 ? -81.496 -48.334 19.584 1.000 17.902 300 ASN B O 1
ATOM 8283 N N . HIS B 1 296 ? -79.788 -46.948 19.932 1.000 17.104 301 HIS B N 1
ATOM 8284 C CA . HIS B 1 296 ? -80.605 -45.978 20.691 1.000 18.186 301 HIS B CA 1
ATOM 8285 C C . HIS B 1 296 ? -80.413 -44.601 20.094 1.000 22.244 301 HIS B C 1
ATOM 8286 O O . HIS B 1 296 ? -79.708 -43.786 20.679 1.000 21.822 301 HIS B O 1
ATOM 8293 N N . PRO B 1 297 ? -81.148 -44.288 19.005 1.000 28.125 302 PRO B N 1
ATOM 8294 C CA . PRO B 1 297 ? -81.060 -42.967 18.373 1.000 31.261 302 PRO B CA 1
ATOM 8295 C C . PRO B 1 297 ? -81.628 -41.889 19.312 1.000 24.756 302 PRO B C 1
ATOM 8296 O O . PRO B 1 297 ? -81.434 -40.721 19.046 1.000 28.801 302 PRO B O 1
ATOM 8300 N N . ASP B 1 298 ? -82.317 -42.291 20.373 1.000 21.898 303 ASP B N 1
ATOM 8301 C CA . ASP B 1 298 ? -83.023 -41.349 21.271 1.000 21.990 303 ASP B CA 1
ATOM 8302 C C . ASP B 1 298 ? -82.157 -41.027 22.514 1.000 21.233 303 ASP B C 1
ATOM 8303 O O . ASP B 1 298 ? -82.651 -40.303 23.372 1.000 27.692 303 ASP B O 1
ATOM 8308 N N . ILE B 1 299 ? -80.968 -41.604 22.679 1.000 14.262 304 ILE B N 1
ATOM 8309 C CA . ILE B 1 299 ? -80.079 -41.238 23.822 1.000 12.393 304 ILE B CA 1
ATOM 8310 C C . ILE B 1 299 ? -78.977 -40.352 23.249 1.000 10.962 304 ILE B C 1
ATOM 8311 O O . ILE B 1 299 ? -78.288 -40.778 22.291 1.000 11.944 304 ILE B O 1
ATOM 8316 N N . ILE B 1 300 ? -78.878 -39.127 23.732 1.000 9.827 305 ILE B N 1
ATOM 8317 C CA . ILE B 1 300 ? -77.874 -38.185 23.174 1.000 9.713 305 ILE B CA 1
ATOM 8318 C C . ILE B 1 300 ? -76.648 -38.267 24.073 1.000 9.891 305 ILE B C 1
ATOM 8319 O O . ILE B 1 300 ? -76.772 -38.060 25.270 1.000 9.752 305 ILE B O 1
ATOM 8324 N N . PHE B 1 301 ? -75.521 -38.601 23.474 1.000 8.100 306 PHE B N 1
ATOM 8325 C CA . PHE B 1 301 ? -74.235 -38.641 24.172 1.000 7.819 306 PHE B CA 1
ATOM 8326 C C . PHE B 1 301 ? -73.596 -37.267 24.099 1.000 7.240 306 PHE B C 1
ATOM 8327 O O . PHE B 1 301 ? -73.688 -36.621 23.034 1.000 8.622 306 PHE B O 1
ATOM 8335 N N . GLY B 1 302 ? -73.071 -36.819 25.234 1.000 6.481 307 GLY B N 1
ATOM 8336 C CA . GLY B 1 302 ? -72.263 -35.592 25.311 1.000 6.367 307 GLY B CA 1
ATOM 8337 C C . GLY B 1 302 ? -70.908 -35.856 25.919 1.000 6.291 307 GLY B C 1
ATOM 8338 O O . GLY B 1 302 ? -70.729 -36.846 26.577 1.000 6.804 307 GLY B O 1
ATOM 8339 N N . LEU B 1 303 ? -69.960 -34.957 25.651 1.000 6.187 308 LEU B N 1
ATOM 8340 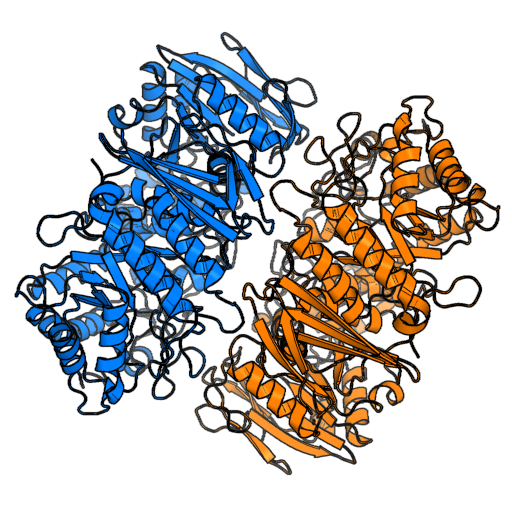C CA . LEU B 1 303 ? -68.561 -35.125 26.053 1.000 6.226 308 LEU B CA 1
ATOM 8341 C C . LEU B 1 303 ? -68.348 -34.554 27.449 1.000 5.951 308 LEU B C 1
ATOM 8342 O O . LEU B 1 303 ? -68.966 -33.523 27.822 1.000 6.474 308 LEU B O 1
ATOM 8347 N N . ASP B 1 304 ? -67.432 -35.162 28.188 1.000 5.720 309 ASP B N 1
ATOM 8348 C CA . ASP B 1 304 ? -66.961 -34.632 29.507 1.000 6.271 309 ASP B CA 1
ATOM 8349 C C . ASP B 1 304 ? -65.560 -34.055 29.320 1.000 5.974 309 ASP B C 1
ATOM 8350 O O . ASP B 1 304 ? -64.590 -34.802 29.304 1.000 6.156 309 ASP B O 1
ATOM 8355 N N . HIS B 1 305 ? -65.448 -32.763 29.048 1.000 5.759 310 HIS B N 1
ATOM 8356 C CA . HIS B 1 305 ? -64.163 -32.130 28.698 1.000 5.676 310 HIS B CA 1
ATOM 8357 C C . HIS B 1 305 ? -63.474 -31.649 29.972 1.000 5.405 310 HIS B C 1
ATOM 8358 O O . HIS B 1 305 ? -64.055 -30.789 30.656 1.000 5.510 310 HIS B O 1
ATOM 8365 N N . ILE B 1 306 ? -62.258 -32.128 30.234 1.000 5.274 311 ILE B N 1
ATOM 8366 C CA . ILE B 1 306 ? -61.447 -31.726 31.420 1.000 5.453 311 ILE B CA 1
ATOM 8367 C C . ILE B 1 306 ? -60.048 -31.331 30.925 1.000 5.383 311 ILE B C 1
ATOM 8368 O O . ILE B 1 306 ? -59.032 -32.038 31.145 1.000 4.992 311 ILE B O 1
ATOM 8373 N N . PRO B 1 307 ? -59.931 -30.183 30.256 1.000 5.200 312 PRO B N 1
ATOM 8374 C CA . PRO B 1 307 ? -58.623 -29.732 29.721 1.000 5.318 312 PRO B CA 1
ATOM 8375 C C . PRO B 1 307 ? -57.554 -29.391 30.774 1.000 5.883 312 PRO B C 1
ATOM 8376 O O . PRO B 1 307 ? -56.389 -29.561 30.449 1.000 5.850 312 PRO B O 1
ATOM 8380 N N . GLU B 1 308 ? -57.943 -28.871 31.951 1.000 5.599 313 GLU B N 1
ATOM 8381 C CA . GLU B 1 308 ? -57.085 -28.465 33.103 1.000 6.076 313 GLU B CA 1
ATOM 8382 C C . GLU B 1 308 ? -56.211 -27.232 32.799 1.000 7.107 313 GLU B C 1
ATOM 8383 O O . GLU B 1 308 ? -56.012 -26.460 33.690 1.000 9.179 313 GLU B O 1
ATOM 8389 N N . PHE B 1 309 ? -55.761 -27.053 31.588 1.000 6.963 314 PHE B N 1
ATOM 8390 C CA . PHE B 1 309 ? -55.003 -25.876 31.123 1.000 7.472 314 PHE B CA 1
ATOM 8391 C C . PHE B 1 309 ? -55.360 -25.722 29.661 1.000 7.404 314 PHE B C 1
ATOM 8392 O O . PHE B 1 309 ? -56.038 -26.593 29.120 1.000 7.665 314 PHE B O 1
ATOM 8400 N N . VAL B 1 310 ? -54.881 -24.683 29.014 1.000 7.663 315 VAL B N 1
ATOM 8401 C CA . VAL B 1 310 ? -55.200 -24.472 27.583 1.000 7.972 315 VAL B CA 1
ATOM 8402 C C . VAL B 1 310 ? -53.956 -23.997 26.869 1.000 8.231 315 VAL B C 1
ATOM 8403 O O . VAL B 1 310 ? -53.610 -22.794 26.951 1.000 10.001 315 VAL B O 1
ATOM 8407 N N . SER B 1 311 ? -53.285 -24.919 26.191 1.000 7.373 316 SER B N 1
ATOM 8408 C CA . SER B 1 311 ? -51.993 -24.551 25.569 1.000 6.667 316 SER B CA 1
ATOM 8409 C C . SER B 1 311 ? -51.765 -25.467 24.381 1.000 6.134 316 SER B C 1
ATOM 8410 O O . SER B 1 311 ? -52.541 -26.435 24.168 1.000 5.792 316 SER B O 1
ATOM 8413 N N . PHE B 1 312 ? -50.665 -25.261 23.674 1.000 5.562 317 PHE B N 1
ATOM 8414 C CA . PHE B 1 312 ? -50.337 -26.170 22.569 1.000 5.712 317 PHE B CA 1
ATOM 8415 C C . PHE B 1 312 ? -50.229 -27.622 23.055 1.000 5.939 317 PHE B C 1
ATOM 8416 O O . PHE B 1 312 ? -50.488 -28.538 22.307 1.000 6.202 317 PHE B O 1
ATOM 8424 N N . ARG B 1 313 ? -49.892 -27.833 24.330 1.000 6.043 318 ARG B N 1
ATOM 8425 C CA . ARG B 1 313 ? -49.736 -29.223 24.871 1.000 6.428 318 ARG B CA 1
ATOM 8426 C C . ARG B 1 313 ? -51.040 -30.023 24.745 1.000 6.443 318 ARG B C 1
ATOM 8427 O O . ARG B 1 313 ? -50.954 -31.222 24.546 1.000 7.150 318 ARG B O 1
ATOM 8435 N N . ASN B 1 314 ? -52.208 -29.370 24.752 1.000 5.767 319 ASN B N 1
ATOM 8436 C CA . ASN B 1 314 ? -53.487 -30.114 24.619 1.000 5.675 319 ASN B CA 1
ATOM 8437 C C . ASN B 1 314 ? -54.471 -29.444 23.674 1.000 5.546 319 ASN B C 1
ATOM 8438 O O . ASN B 1 314 ? -55.648 -29.894 23.653 1.000 5.778 319 ASN B O 1
ATOM 8443 N N . ALA B 1 315 ? -54.031 -28.537 22.800 1.000 5.792 320 ALA B N 1
ATOM 8444 C CA . ALA B 1 315 ? -54.983 -27.771 21.969 1.000 5.686 320 ALA B CA 1
ATOM 8445 C C . ALA B 1 315 ? -55.827 -28.669 21.091 1.000 5.901 320 ALA B C 1
ATOM 8446 O O . ALA B 1 315 ? -56.922 -28.283 20.712 1.000 6.616 320 ALA B O 1
ATOM 8448 N N . HIS B 1 316 ? -55.274 -29.805 20.651 1.000 5.890 321 HIS B N 1
ATOM 8449 C CA . HIS B 1 316 ? -55.905 -30.695 19.645 1.000 6.167 321 HIS B CA 1
ATOM 8450 C C . HIS B 1 316 ? -56.914 -31.638 20.295 1.000 6.163 321 HIS B C 1
ATOM 8451 O O . HIS B 1 316 ? -57.736 -32.220 19.588 1.000 6.871 321 HIS B O 1
ATOM 8458 N N . SER B 1 317 ? -56.885 -31.806 21.619 1.000 6.078 322 SER B N 1
ATOM 8459 C CA . SER B 1 317 ? -57.714 -32.868 22.230 1.000 5.734 322 SER B CA 1
ATOM 8460 C C . SER B 1 317 ? -59.197 -32.528 22.025 1.000 5.703 322 SER B C 1
ATOM 8461 O O . SER B 1 317 ? -59.960 -33.416 21.675 1.000 5.644 322 SER B O 1
ATOM 8464 N N . ASP B 1 318 ? -59.630 -31.295 22.284 1.000 5.510 323 ASP B N 1
ATOM 8465 C CA . ASP B 1 318 ? -61.087 -31.009 22.256 1.000 5.662 323 ASP B CA 1
ATOM 8466 C C . ASP B 1 318 ? -61.622 -31.109 20.835 1.000 5.997 323 ASP B C 1
ATOM 8467 O O . ASP B 1 318 ? -62.703 -31.698 20.655 1.000 6.356 323 ASP B O 1
ATOM 8472 N N . LEU B 1 319 ? -60.905 -30.605 19.843 1.000 5.740 324 LEU B N 1
ATOM 8473 C CA . LEU B 1 319 ? -61.434 -30.672 18.474 1.000 6.621 324 LEU B CA 1
ATOM 8474 C C . LEU B 1 319 ? -61.504 -32.129 18.014 1.000 6.398 324 LEU B C 1
ATOM 8475 O O . LEU B 1 319 ? -62.499 -32.534 17.445 1.000 6.378 324 LEU B O 1
ATOM 8480 N N . ALA B 1 320 ? -60.481 -32.944 18.294 1.000 6.348 325 ALA B N 1
ATOM 8481 C CA . ALA B 1 320 ? -60.489 -34.340 17.838 1.000 6.591 325 ALA B CA 1
ATOM 8482 C C . ALA B 1 320 ? -61.663 -35.051 18.502 1.000 7.073 325 ALA B C 1
ATOM 8483 O O . ALA B 1 320 ? -62.375 -35.825 17.845 1.000 7.096 325 ALA B O 1
ATOM 8485 N N . CYS B 1 321 ? -61.876 -34.796 19.797 1.000 7.332 326 CYS B N 1
ATOM 8486 C CA . CYS B 1 321 ? -62.985 -35.463 20.522 1.000 7.380 326 CYS B CA 1
ATOM 8487 C C . CYS B 1 321 ? -64.334 -35.000 19.923 1.000 6.674 326 CYS B C 1
ATOM 8488 O O . CYS B 1 321 ? -65.242 -35.849 19.753 1.000 7.332 326 CYS B O 1
ATOM 8491 N N . ASN B 1 322 ? -64.510 -33.709 19.679 1.000 6.751 327 ASN B N 1
ATOM 8492 C CA . ASN B 1 322 ? -65.755 -33.155 19.097 1.000 6.641 327 ASN B CA 1
ATOM 8493 C C . ASN B 1 322 ? -66.016 -33.807 17.742 1.000 7.459 327 ASN B C 1
ATOM 8494 O O . ASN B 1 322 ? -67.163 -34.213 17.453 1.000 7.275 327 ASN B O 1
ATOM 8499 N N . LYS B 1 323 ? -64.959 -34.012 16.959 1.000 7.739 328 LYS B N 1
ATOM 8500 C CA . LYS B 1 323 ? -65.058 -34.600 15.612 1.000 8.043 328 LYS B CA 1
ATOM 8501 C C . LYS B 1 323 ? -65.417 -36.078 15.704 1.000 7.774 328 LYS B C 1
ATOM 8502 O O . LYS B 1 323 ? -66.182 -36.553 14.887 1.000 7.281 328 LYS B O 1
ATOM 8508 N N . ILE B 1 324 ? -64.830 -36.803 16.644 1.000 7.722 329 ILE B N 1
ATOM 8509 C CA . ILE B 1 324 ? -65.092 -38.247 16.786 1.000 8.029 329 ILE B CA 1
ATOM 8510 C C . ILE B 1 324 ? -66.508 -38.465 17.321 1.000 8.042 329 ILE B C 1
ATOM 8511 O O . ILE B 1 324 ? -67.214 -39.397 16.815 1.000 8.449 329 ILE B O 1
ATOM 8516 N N . LEU B 1 325 ? -66.992 -37.604 18.222 1.000 8.252 330 LEU B N 1
ATOM 8517 C CA . LEU B 1 325 ? -68.421 -37.711 18.636 1.000 8.321 330 LEU B CA 1
ATOM 8518 C C . LEU B 1 325 ? -69.323 -37.507 17.424 1.000 8.650 330 LEU B C 1
ATOM 8519 O O . LEU B 1 325 ? -70.307 -38.240 17.270 1.000 8.586 330 LEU B O 1
ATOM 8524 N N . GLU B 1 326 ? -69.016 -36.505 16.609 1.000 8.524 331 GLU B N 1
ATOM 8525 C CA . GLU B 1 326 ? -69.850 -36.202 15.435 1.000 9.538 331 GLU B CA 1
ATOM 8526 C C . GLU B 1 326 ? -69.847 -37.440 14.520 1.000 9.720 331 GLU B C 1
ATOM 8527 O O . GLU B 1 326 ? -70.917 -37.794 13.999 1.000 10.372 331 GLU B O 1
ATOM 8533 N N . ALA B 1 327 ? -68.703 -38.095 14.348 1.000 10.022 332 ALA B N 1
ATOM 8534 C CA . ALA B 1 327 ? -68.559 -39.281 13.481 1.000 9.698 332 ALA B CA 1
ATOM 8535 C C . ALA B 1 327 ? -69.505 -40.374 13.985 1.000 9.931 332 ALA B C 1
ATOM 8536 O O . ALA B 1 327 ? -70.181 -41.049 13.143 1.000 10.245 332 ALA B O 1
ATOM 8538 N N . MET B 1 328 ? -69.545 -40.566 15.279 1.000 10.344 333 MET B N 1
ATOM 8539 C CA . MET B 1 328 ? -70.320 -41.687 15.862 1.000 11.992 333 MET B CA 1
ATOM 8540 C C . MET B 1 328 ? -71.779 -41.262 16.077 1.000 12.564 333 MET B C 1
ATOM 8541 O O . MET B 1 328 ? -72.637 -42.177 16.204 1.000 12.556 333 MET B O 1
ATOM 8546 N N . GLN B 1 329 ? -72.076 -39.960 16.099 1.000 11.897 334 GLN B N 1
ATOM 8547 C CA . GLN B 1 329 ? -73.433 -39.456 16.436 1.000 10.944 334 GLN B CA 1
ATOM 8548 C C . GLN B 1 329 ? -73.746 -38.297 15.503 1.000 11.216 334 GLN B C 1
ATOM 8549 O O . GLN B 1 329 ? -73.894 -37.154 15.892 1.000 9.803 334 GLN B O 1
ATOM 8555 N N . PRO B 1 330 ? -73.836 -38.571 14.182 1.000 11.487 335 PRO B N 1
ATOM 8556 C CA . PRO B 1 330 ? -73.946 -37.495 13.199 1.000 12.927 335 PRO B CA 1
ATOM 8557 C C . PRO B 1 330 ? -75.298 -36.790 13.152 1.000 13.918 335 PRO B C 1
ATOM 8558 O O . PRO B 1 330 ? -75.339 -35.737 12.603 1.000 14.947 335 PRO B O 1
ATOM 8562 N N . GLU B 1 331 ? -76.313 -37.353 13.807 1.000 13.595 336 GLU B N 1
ATOM 8563 C CA . GLU B 1 331 ? -77.692 -36.813 13.740 1.000 15.640 336 GLU B CA 1
ATOM 8564 C C . GLU B 1 331 ? -78.026 -35.998 14.991 1.000 15.727 336 GLU B C 1
ATOM 8565 O O . GLU B 1 331 ? -79.156 -35.521 15.073 1.000 18.622 336 GLU B O 1
ATOM 8571 N N . ALA B 1 332 ? -77.097 -35.798 15.923 1.000 13.160 337 ALA B N 1
ATOM 8572 C CA . ALA B 1 332 ? -77.355 -34.983 17.123 1.000 11.654 337 ALA B CA 1
ATOM 8573 C C . ALA B 1 332 ? -76.274 -33.921 17.214 1.000 11.329 337 ALA B C 1
ATOM 8574 O O . ALA B 1 332 ? -75.170 -34.074 16.689 1.000 10.986 337 ALA B O 1
ATOM 8576 N N . PRO B 1 333 ? -76.589 -32.797 17.858 1.000 11.092 338 PRO B N 1
ATOM 8577 C CA . PRO B 1 333 ? -75.576 -31.770 18.075 1.000 10.450 338 PRO B CA 1
ATOM 8578 C C . PRO B 1 333 ? -74.434 -32.328 18.946 1.000 10.717 338 PRO B C 1
ATOM 8579 O O . PRO B 1 333 ? -74.651 -33.162 19.831 1.000 11.548 338 PRO B O 1
ATOM 8583 N N . VAL B 1 334 ? -73.250 -31.788 18.707 1.000 10.239 339 VAL B N 1
ATOM 8584 C CA . VAL B 1 334 ? -72.054 -31.996 19.577 1.000 9.739 339 VAL B CA 1
ATOM 8585 C C . VAL B 1 334 ? -72.186 -31.088 20.803 1.000 9.545 339 VAL B C 1
ATOM 8586 O O . VAL B 1 334 ? -72.338 -29.870 20.618 1.000 8.539 339 VAL B O 1
ATOM 8590 N N . TRP B 1 335 ? -72.240 -31.672 21.996 1.000 8.272 340 TRP B N 1
ATOM 8591 C CA . TRP B 1 335 ? -72.457 -30.925 23.260 1.000 8.978 340 TRP B CA 1
ATOM 8592 C C . TRP B 1 335 ? -71.531 -31.494 24.318 1.000 7.819 340 TRP B C 1
ATOM 8593 O O . TRP B 1 335 ? -71.108 -32.683 24.209 1.000 6.524 340 TRP B O 1
ATOM 8604 N N . ALA B 1 336 ? -71.227 -30.670 25.318 1.000 6.906 341 ALA B N 1
ATOM 8605 C CA . ALA B 1 336 ? -70.452 -31.135 26.464 1.000 6.908 341 ALA B CA 1
ATOM 8606 C C . ALA B 1 336 ? -71.373 -31.324 27.662 1.000 6.762 341 ALA B C 1
ATOM 8607 O O . ALA B 1 336 ? -71.875 -30.308 28.201 1.000 7.855 341 ALA B O 1
ATOM 8609 N N . ALA B 1 337 ? -71.602 -32.556 28.067 1.000 6.983 342 ALA B N 1
ATOM 8610 C CA . ALA B 1 337 ? -72.398 -32.845 29.280 1.000 6.904 342 ALA B CA 1
ATOM 8611 C C . ALA B 1 337 ? -71.699 -32.327 30.542 1.000 6.421 342 ALA B C 1
ATOM 8612 O O . ALA B 1 337 ? -72.394 -31.979 31.546 1.000 6.332 342 ALA B O 1
ATOM 8614 N N . GLU B 1 338 ? -70.377 -32.335 30.552 1.000 6.110 343 GLU B N 1
ATOM 8615 C CA . GLU B 1 338 ? -69.571 -31.756 31.647 1.000 6.125 343 GLU B CA 1
ATOM 8616 C C . GLU B 1 338 ? -68.502 -30.913 30.959 1.000 6.248 343 GLU B C 1
ATOM 8617 O O . GLU B 1 338 ? -67.681 -31.478 30.202 1.000 6.714 343 GLU B O 1
ATOM 8623 N N . PHE B 1 339 ? -68.524 -29.607 31.205 1.000 5.620 344 PHE B N 1
ATOM 8624 C CA . PHE B 1 339 ? -67.683 -28.638 30.474 1.000 5.570 344 PHE B CA 1
ATOM 8625 C C . PHE B 1 339 ? -66.900 -27.877 31.519 1.000 5.556 344 PHE B C 1
ATOM 8626 O O . PHE B 1 339 ? -67.502 -27.108 32.286 1.000 5.228 344 PHE B O 1
ATOM 8634 N N . GLN B 1 340 ? -65.610 -28.145 31.637 1.000 5.451 345 GLN B N 1
ATOM 8635 C CA . GLN B 1 340 ? -64.856 -27.767 32.847 1.000 5.824 345 GLN B CA 1
ATOM 8636 C C . GLN B 1 340 ? -65.097 -26.308 33.265 1.000 5.625 345 GLN B C 1
ATOM 8637 O O . GLN B 1 340 ? -64.882 -25.371 32.475 1.000 5.409 345 GLN B O 1
ATOM 8643 N N . ALA B 1 341 ? -65.469 -26.164 34.533 1.000 5.596 346 ALA B N 1
ATOM 8644 C CA . ALA B 1 341 ? -65.504 -24.900 35.269 1.000 5.821 346 ALA B CA 1
ATOM 8645 C C . ALA B 1 341 ? -64.911 -25.180 36.642 1.000 5.536 346 ALA B C 1
ATOM 8646 O O . ALA B 1 341 ? -65.388 -26.041 37.378 1.000 5.716 346 ALA B O 1
ATOM 8648 N N . GLY B 1 342 ? -63.862 -24.458 36.966 1.000 5.640 347 GLY B N 1
ATOM 8649 C CA . GLY B 1 342 ? -63.110 -24.800 38.184 1.000 5.622 347 GLY B CA 1
ATOM 8650 C C . GLY B 1 342 ? -62.383 -26.123 38.057 1.000 5.739 347 GLY B C 1
ATOM 8651 O O . GLY B 1 342 ? -62.251 -26.638 36.947 1.000 6.235 347 GLY B O 1
ATOM 8652 N N . THR B 1 343 ? -61.941 -26.641 39.194 1.000 5.683 348 THR B N 1
ATOM 8653 C CA . THR B 1 343 ? -61.152 -27.888 39.271 1.000 5.624 348 THR B CA 1
ATOM 8654 C C . THR B 1 343 ? -61.729 -28.833 40.320 1.000 5.591 348 THR B C 1
ATOM 8655 O O . THR B 1 343 ? -62.074 -28.449 41.444 1.000 5.797 348 THR B O 1
ATOM 8659 N N . ARG B 1 344 ? -61.796 -30.105 39.950 1.000 5.741 349 ARG B N 1
ATOM 8660 C CA . ARG B 1 344 ? -62.190 -31.203 40.844 1.000 6.288 349 ARG B CA 1
ATOM 8661 C C . ARG B 1 344 ? -61.184 -31.469 41.963 1.000 6.505 349 ARG B C 1
ATOM 8662 O O . ARG B 1 344 ? -61.535 -32.228 42.891 1.000 7.671 349 ARG B O 1
ATOM 8670 N N . GLU B 1 345 ? -59.955 -30.974 41.871 1.000 7.278 350 GLU B N 1
ATOM 8671 C CA . GLU B 1 345 ? -58.944 -31.373 42.876 1.000 7.261 350 GLU B CA 1
ATOM 8672 C C . GLU B 1 345 ? -57.999 -30.222 43.113 1.000 6.985 350 GLU B C 1
ATOM 8673 O O . GLU B 1 345 ? -57.499 -29.594 42.166 1.000 7.609 350 GLU B O 1
ATOM 8679 N N . HIS B 1 346 ? -57.780 -29.953 44.392 1.000 6.809 351 HIS B N 1
ATOM 8680 C CA . HIS B 1 346 ? -57.120 -28.707 44.846 1.000 6.834 351 HIS B CA 1
ATOM 8681 C C . HIS B 1 346 ? -55.743 -28.518 44.210 1.000 7.096 351 HIS B C 1
ATOM 8682 O O . HIS B 1 346 ? -55.418 -27.383 43.920 1.000 7.836 351 HIS B O 1
ATOM 8689 N N . HIS B 1 347 ? -54.974 -29.593 44.019 1.000 7.723 352 HIS B N 1
ATOM 8690 C CA . HIS B 1 347 ? -53.555 -29.530 43.544 1.000 7.973 352 HIS B CA 1
ATOM 8691 C C . HIS B 1 347 ? -53.464 -29.299 42.036 1.000 8.029 352 HIS B C 1
ATOM 8692 O O . HIS B 1 347 ? -52.334 -29.178 41.514 1.000 8.151 352 HIS B O 1
ATOM 8699 N N . VAL B 1 348 ? -54.601 -29.339 41.322 1.000 6.852 353 VAL B N 1
ATOM 8700 C CA . VAL B 1 348 ? -54.654 -29.130 39.852 1.000 6.481 353 VAL B CA 1
ATOM 8701 C C . VAL B 1 348 ? -55.450 -27.846 39.615 1.000 7.101 353 VAL B C 1
ATOM 8702 O O . VAL B 1 348 ? -56.658 -27.850 39.718 1.000 8.234 353 VAL B O 1
ATOM 8706 N N . LYS B 1 349 ? -54.774 -26.739 39.367 1.000 6.977 354 LYS B N 1
ATOM 8707 C CA . LYS B 1 349 ? -55.469 -25.429 39.291 1.000 6.801 354 LYS B CA 1
ATOM 8708 C C . LYS B 1 349 ? -56.236 -25.327 37.992 1.000 6.931 354 LYS B C 1
ATOM 8709 O O . LYS B 1 349 ? -55.846 -25.914 36.975 1.000 7.111 354 LYS B O 1
ATOM 8715 N N . ALA B 1 350 ? -57.295 -24.548 38.004 1.000 7.254 355 ALA B N 1
ATOM 8716 C CA . ALA B 1 350 ? -58.106 -24.214 36.831 1.000 7.460 355 ALA B CA 1
ATOM 8717 C C . ALA B 1 350 ? -58.244 -22.710 36.780 1.000 7.537 355 ALA B C 1
ATOM 8718 O O . ALA B 1 350 ? -58.888 -22.100 37.661 1.000 9.522 355 ALA B O 1
ATOM 8720 N N . TYR B 1 351 ? -57.539 -22.073 35.862 1.000 6.832 356 TYR B N 1
ATOM 8721 C CA . TYR B 1 351 ? -57.519 -20.616 35.818 1.000 6.841 356 TYR B CA 1
ATOM 8722 C C . TYR B 1 351 ? -58.617 -20.087 34.905 1.000 6.923 356 TYR B C 1
ATOM 8723 O O . TYR B 1 351 ? -58.824 -20.583 33.793 1.000 7.215 356 TYR B O 1
ATOM 8732 N N . ALA B 1 352 ? -59.274 -19.024 35.348 1.000 7.348 357 ALA B N 1
ATOM 8733 C CA . ALA B 1 352 ? -60.304 -18.378 34.527 1.000 8.068 357 ALA B CA 1
ATOM 8734 C C . ALA B 1 352 ? -59.743 -17.996 33.163 1.000 8.087 357 ALA B C 1
ATOM 8735 O O . ALA B 1 352 ? -60.449 -18.159 32.125 1.000 8.005 357 ALA B O 1
ATOM 8737 N N . LYS B 1 353 ? -58.536 -17.476 33.131 1.000 9.025 358 LYS B N 1
ATOM 8738 C CA . LYS B 1 353 ? -57.917 -17.040 31.855 1.000 10.296 358 LYS B CA 1
ATOM 8739 C C . LYS B 1 353 ? -57.879 -18.237 30.893 1.000 9.945 358 LYS B C 1
ATOM 8740 O O . LYS B 1 353 ? -58.176 -18.046 29.684 1.000 10.515 358 LYS B O 1
ATOM 8746 N N . ASP B 1 354 ? -57.441 -19.402 31.355 1.000 7.985 359 ASP B N 1
ATOM 8747 C CA . ASP B 1 354 ? -57.405 -20.615 30.507 1.000 7.344 359 ASP B CA 1
ATOM 8748 C C . ASP B 1 354 ? -58.818 -21.002 30.084 1.000 6.301 359 ASP B C 1
ATOM 8749 O O . ASP B 1 354 ? -59.051 -21.240 28.873 1.000 5.725 359 ASP B O 1
ATOM 8754 N N . LEU B 1 355 ? -59.725 -21.144 31.046 1.000 5.588 360 LEU B N 1
ATOM 8755 C CA . LEU B 1 355 ? -61.019 -21.766 30.702 1.000 5.850 360 LEU B CA 1
ATOM 8756 C C . LEU B 1 355 ? -61.795 -20.832 29.775 1.000 5.706 360 LEU B C 1
ATOM 8757 O O . LEU B 1 355 ? -62.500 -21.350 28.901 1.000 5.686 360 LEU B O 1
ATOM 8762 N N . GLU B 1 356 ? -61.711 -19.513 29.946 1.000 6.037 361 GLU B N 1
ATOM 8763 C CA . GLU B 1 356 ? -62.405 -18.573 29.052 1.000 6.102 361 GLU B CA 1
ATOM 8764 C C . GLU B 1 356 ? -61.942 -18.822 27.607 1.000 6.095 361 GLU B C 1
ATOM 8765 O O . GLU B 1 356 ? -62.777 -18.861 26.676 1.000 7.067 361 GLU B O 1
ATOM 8771 N N . THR B 1 357 ? -60.651 -19.018 27.398 1.000 6.015 362 THR B N 1
ATOM 8772 C CA . THR B 1 357 ? -60.125 -19.364 26.071 1.000 5.670 362 THR B CA 1
ATOM 8773 C C . THR B 1 357 ? -60.683 -20.713 25.625 1.000 5.731 362 THR B C 1
ATOM 8774 O O . THR B 1 357 ? -61.023 -20.871 24.424 1.000 5.725 362 THR B O 1
ATOM 8778 N N . PHE B 1 358 ? -60.686 -21.698 26.503 1.000 5.494 363 PHE B N 1
ATOM 8779 C CA . PHE B 1 358 ? -61.235 -23.051 26.168 1.000 5.504 363 PHE B CA 1
ATOM 8780 C C . PHE B 1 358 ? -62.678 -22.896 25.687 1.000 5.526 363 PHE B C 1
ATOM 8781 O O . PHE B 1 358 ? -63.101 -23.565 24.730 1.000 5.438 363 PHE B O 1
ATOM 8789 N N . TYR B 1 359 ? -63.449 -22.044 26.340 1.000 5.271 364 TYR B N 1
ATOM 8790 C CA . TYR B 1 359 ? -64.867 -21.923 25.954 1.000 5.716 364 TYR B CA 1
ATOM 8791 C C . TYR B 1 359 ? -64.978 -21.388 24.532 1.000 5.628 364 TYR B C 1
ATOM 8792 O O . TYR B 1 359 ? -65.814 -21.865 23.743 1.000 5.750 364 TYR B O 1
ATOM 8801 N N . ILE B 1 360 ? -64.207 -20.362 24.203 1.000 5.386 365 ILE B N 1
ATOM 8802 C CA . ILE B 1 360 ? -64.261 -19.769 22.857 1.000 5.626 365 ILE B CA 1
ATOM 8803 C C . ILE B 1 360 ? -63.722 -20.790 21.861 1.000 5.041 365 ILE B C 1
ATOM 8804 O O . ILE B 1 360 ? -64.279 -20.905 20.776 1.000 5.841 365 ILE B O 1
ATOM 8809 N N . ALA B 1 361 ? -62.617 -21.457 22.172 1.000 5.134 366 ALA B N 1
ATOM 8810 C CA . ALA B 1 361 ? -62.033 -22.488 21.284 1.000 5.244 366 ALA B CA 1
ATOM 8811 C C . ALA B 1 361 ? -63.072 -23.586 21.000 1.000 5.480 366 ALA B C 1
ATOM 8812 O O . ALA B 1 361 ? -63.136 -24.052 19.896 1.000 5.593 366 ALA B O 1
ATOM 8814 N N . SER B 1 362 ? -63.882 -23.937 22.001 1.000 5.438 367 SER B N 1
ATOM 8815 C CA . SER B 1 362 ? -64.942 -24.956 21.864 1.000 5.565 367 SER B CA 1
ATOM 8816 C C . SER B 1 362 ? -65.966 -24.480 20.835 1.000 5.982 367 SER B C 1
ATOM 8817 O O . SER B 1 362 ? -66.428 -25.281 19.995 1.000 6.604 367 SER B O 1
ATOM 8820 N N . LEU B 1 363 ? -66.333 -23.198 20.877 1.000 6.529 368 LEU B N 1
ATOM 8821 C CA . LEU B 1 363 ? -67.217 -22.628 19.836 1.000 6.305 368 LEU B CA 1
ATOM 8822 C C . LEU B 1 363 ? -66.550 -22.735 18.480 1.000 6.454 368 LEU B C 1
ATOM 8823 O O . LEU B 1 363 ? -67.212 -23.169 17.496 1.000 6.079 368 LEU B O 1
ATOM 8828 N N . ALA B 1 364 ? -65.299 -22.320 18.387 1.000 6.081 369 ALA B N 1
ATOM 8829 C CA . ALA B 1 364 ? -64.541 -22.452 17.121 1.000 6.344 369 ALA B CA 1
ATOM 8830 C C . ALA B 1 364 ? -64.583 -23.897 16.640 1.000 6.426 369 ALA B C 1
ATOM 8831 O O . ALA B 1 364 ? -64.768 -24.151 15.423 1.000 6.417 369 ALA B O 1
ATOM 8833 N N . HIS B 1 365 ? -64.479 -24.840 17.569 1.000 5.976 370 HIS B N 1
ATOM 8834 C CA . HIS B 1 365 ? -64.345 -26.287 17.323 1.000 6.648 370 HIS B CA 1
ATOM 8835 C C . HIS B 1 365 ? -65.716 -26.943 17.227 1.000 6.443 370 HIS B C 1
ATOM 8836 O O . HIS B 1 365 ? -65.789 -28.160 17.337 1.000 6.982 370 HIS B O 1
ATOM 8843 N N . GLY B 1 366 ? -66.796 -26.161 17.103 1.000 6.540 371 GLY B N 1
ATOM 8844 C CA . GLY B 1 366 ? -68.099 -26.717 16.687 1.000 6.871 371 GLY B CA 1
ATOM 8845 C C . GLY B 1 366 ? -69.027 -27.129 17.807 1.000 7.399 371 GLY B C 1
ATOM 8846 O O . GLY B 1 366 ? -70.071 -27.741 17.507 1.000 8.356 371 GLY B O 1
ATOM 8847 N N . ILE B 1 367 ? -68.746 -26.806 19.063 1.000 7.397 372 ILE B N 1
ATOM 8848 C CA . ILE B 1 367 ? -69.663 -27.195 20.156 1.000 7.715 372 ILE B CA 1
ATOM 8849 C C . ILE B 1 367 ? -70.988 -26.424 20.007 1.000 7.077 372 ILE B C 1
ATOM 8850 O O . ILE B 1 367 ? -71.011 -25.275 19.577 1.000 6.991 372 ILE B O 1
ATOM 8855 N N . LYS B 1 368 ? -72.097 -27.092 20.349 1.000 7.210 373 LYS B N 1
ATOM 8856 C CA . LYS B 1 368 ? -73.446 -26.535 20.133 1.000 6.834 373 LYS B CA 1
ATOM 8857 C C . LYS B 1 368 ? -74.206 -26.319 21.447 1.000 6.663 373 LYS B C 1
ATOM 8858 O O . LYS B 1 368 ? -75.323 -25.800 21.412 1.000 6.973 373 LYS B O 1
ATOM 8864 N N . GLY B 1 369 ? -73.619 -26.764 22.551 1.000 6.472 374 GLY B N 1
ATOM 8865 C CA . GLY B 1 369 ? -74.248 -26.736 23.858 1.000 5.893 374 GLY B CA 1
ATOM 8866 C C . GLY B 1 369 ? -73.261 -27.199 24.885 1.000 5.744 374 GLY B C 1
ATOM 8867 O O . GLY B 1 369 ? -72.357 -27.951 24.551 1.000 5.535 374 GLY B O 1
ATOM 8868 N N . PHE B 1 370 ? -73.462 -26.815 26.121 1.000 5.869 375 PHE B N 1
ATOM 8869 C CA . PHE B 1 370 ? -72.570 -27.295 27.190 1.000 6.016 375 PHE B CA 1
ATOM 8870 C C . PHE B 1 370 ? -73.199 -27.036 28.551 1.000 5.895 375 PHE B C 1
ATOM 8871 O O . PHE B 1 370 ? -74.082 -26.153 28.729 1.000 5.903 375 PHE B O 1
ATOM 8879 N N . ASN B 1 371 ? -72.650 -27.757 29.508 1.000 5.810 376 ASN B N 1
ATOM 8880 C CA . ASN B 1 371 ? -73.033 -27.678 30.915 1.000 5.319 376 ASN B CA 1
ATOM 8881 C C . ASN B 1 371 ? -71.781 -27.390 31.735 1.000 5.305 376 ASN B C 1
ATOM 8882 O O . ASN B 1 371 ? -70.954 -28.315 31.916 1.000 5.162 376 ASN B O 1
ATOM 8887 N N . TYR B 1 372 ? -71.665 -26.176 32.231 1.000 5.340 377 TYR B N 1
ATOM 8888 C CA . TYR B 1 372 ? -70.476 -25.785 33.012 1.000 5.662 377 TYR B CA 1
ATOM 8889 C C . TYR B 1 372 ? -70.441 -26.681 34.242 1.000 5.843 377 TYR B C 1
ATOM 8890 O O . TYR B 1 372 ? -71.375 -26.664 35.069 1.000 6.751 377 TYR B O 1
ATOM 8899 N N . TYR B 1 373 ? -69.348 -27.422 34.418 1.000 5.194 378 TYR B N 1
ATOM 8900 C CA . TYR B 1 373 ? -69.186 -28.443 35.487 1.000 5.652 378 TYR B CA 1
ATOM 8901 C C . TYR B 1 373 ? -67.876 -28.126 36.184 1.000 5.372 378 TYR B C 1
ATOM 8902 O O . TYR B 1 373 ? -66.830 -28.461 35.624 1.000 5.836 378 TYR B O 1
ATOM 8911 N N . MET B 1 374 ? -67.843 -27.440 37.344 1.000 4.822 379 MET B N 1
ATOM 8912 C CA . MET B 1 374 ? -68.958 -27.045 38.179 1.000 5.151 379 MET B CA 1
ATOM 8913 C C . MET B 1 374 ? -69.193 -25.550 38.112 1.000 5.600 379 MET B C 1
ATOM 8914 O O . MET B 1 374 ? -68.266 -24.734 38.367 1.000 5.840 379 MET B O 1
ATOM 8919 N N . PHE B 1 375 ? -70.421 -25.164 37.875 1.000 6.080 380 PHE B N 1
ATOM 8920 C CA . PHE B 1 375 ? -70.771 -23.735 37.943 1.000 6.267 380 PHE B CA 1
ATOM 8921 C C . PHE B 1 375 ? -70.667 -23.296 39.395 1.000 6.183 380 PHE B C 1
ATOM 8922 O O . PHE B 1 375 ? -70.030 -22.318 39.724 1.000 6.641 380 PHE B O 1
ATOM 8930 N N . SER B 1 376 ? -71.298 -24.057 40.277 1.000 6.004 381 SER B N 1
ATOM 8931 C CA . SER B 1 376 ? -71.322 -23.825 41.729 1.000 6.198 381 SER B CA 1
ATOM 8932 C C . SER B 1 376 ? -70.440 -24.838 42.447 1.000 5.948 381 SER B C 1
ATOM 8933 O O . SER B 1 376 ? -70.591 -26.043 42.241 1.000 6.414 381 SER B O 1
ATOM 8936 N N . GLN B 1 377 ? -69.560 -24.338 43.307 1.000 6.546 382 GLN B N 1
ATOM 8937 C CA . GLN B 1 377 ? -68.846 -25.181 44.288 1.000 6.216 382 GLN B CA 1
ATOM 8938 C C . GLN B 1 377 ? -69.865 -25.822 45.231 1.000 6.350 382 GLN B C 1
ATOM 8939 O O . GLN B 1 377 ? -70.938 -25.231 45.459 1.000 6.711 382 GLN B O 1
ATOM 8945 N N . GLY B 1 378 ? -69.484 -26.879 45.896 1.000 6.304 383 GLY B N 1
ATOM 8946 C CA . GLY B 1 378 ? -70.304 -27.484 46.937 1.000 6.568 383 GLY B CA 1
ATOM 8947 C C . GLY B 1 378 ? -69.465 -27.774 48.156 1.000 7.623 383 GLY B C 1
ATOM 8948 O O . GLY B 1 378 ? -68.214 -27.748 48.083 1.000 6.951 383 GLY B O 1
ATOM 8949 N N . ILE B 1 379 ? -70.134 -27.948 49.296 1.000 7.565 384 ILE B N 1
ATOM 8950 C CA . ILE B 1 379 ? -69.498 -28.464 50.547 1.000 9.008 384 ILE B CA 1
ATOM 8951 C C . ILE B 1 379 ? -70.223 -29.762 50.858 1.000 9.657 384 ILE B C 1
ATOM 8952 O O . ILE B 1 379 ? -71.453 -29.728 50.908 1.000 10.399 384 ILE B O 1
ATOM 8957 N N . ASN B 1 380 ? -69.488 -30.858 50.971 1.000 9.407 385 ASN B N 1
ATOM 8958 C CA . ASN B 1 380 ? -70.144 -32.154 51.238 1.000 10.757 385 ASN B CA 1
ATOM 8959 C C . ASN B 1 380 ? -70.750 -32.093 52.619 1.000 12.527 385 ASN B C 1
ATOM 8960 O O . ASN B 1 380 ? -70.053 -31.758 53.567 1.000 12.675 385 ASN B O 1
ATOM 8965 N N . PRO B 1 381 ? -72.032 -32.478 52.809 1.000 14.038 386 PRO B N 1
ATOM 8966 C CA . PRO B 1 381 ? -72.549 -32.663 54.175 1.000 15.812 386 PRO B CA 1
ATOM 8967 C C . PRO B 1 381 ? -72.115 -34.055 54.626 1.000 17.802 386 PRO B C 1
ATOM 8968 O O . PRO B 1 381 ? -71.787 -34.864 53.808 1.000 19.198 386 PRO B O 1
ATOM 8972 N N . GLU B 1 382 ? -72.155 -34.314 55.929 1.000 17.702 387 GLU B N 1
ATOM 8973 C CA . GLU B 1 382 ? -72.279 -35.685 56.497 1.000 19.935 387 GLU B CA 1
ATOM 8974 C C . GLU B 1 382 ? -71.140 -36.566 55.969 1.000 17.791 387 GLU B C 1
ATOM 8975 O O . GLU B 1 382 ? -71.390 -37.695 55.743 1.000 18.172 387 GLU B O 1
ATOM 8981 N N . GLY B 1 383 ? -69.949 -36.000 55.754 1.000 17.710 388 GLY B N 1
ATOM 8982 C CA . GLY B 1 383 ? -68.743 -36.720 55.291 1.000 17.018 388 GLY B CA 1
ATOM 8983 C C . GLY B 1 383 ? -68.912 -37.407 53.923 1.000 16.726 388 GLY B C 1
ATOM 8984 O O . GLY B 1 383 ? -68.242 -38.404 53.652 1.000 17.576 388 GLY B O 1
ATOM 8985 N N . LYS B 1 384 ? -69.723 -36.888 53.022 1.000 14.891 389 LYS B N 1
ATOM 8986 C CA . LYS B 1 384 ? -69.963 -37.592 51.728 1.000 14.246 389 LYS B CA 1
ATOM 8987 C C . LYS B 1 384 ? -68.884 -37.324 50.659 1.000 14.153 389 LYS B C 1
ATOM 8988 O O . LYS B 1 384 ? -69.023 -37.856 49.554 1.000 14.198 389 LYS B O 1
ATOM 8994 N N . GLY B 1 385 ? -67.883 -36.473 50.897 1.000 12.803 390 GLY B N 1
ATOM 8995 C CA . GLY B 1 385 ? -66.853 -36.209 49.885 1.000 13.873 390 GLY B CA 1
ATOM 8996 C C . GLY B 1 385 ? -65.937 -37.408 49.735 1.000 14.511 390 GLY B C 1
ATOM 8997 O O . GLY B 1 385 ? -65.458 -37.941 50.774 1.000 14.985 390 GLY B O 1
ATOM 8998 N N . PHE B 1 386 ? -65.676 -37.847 48.519 1.000 13.297 391 PHE B N 1
ATOM 8999 C CA . PHE B 1 386 ? -64.777 -39.011 48.327 1.000 13.846 391 PHE B CA 1
ATOM 9000 C C . PHE B 1 386 ? -63.377 -38.699 48.903 1.000 13.960 391 PHE B C 1
ATOM 9001 O O . PHE B 1 386 ? -62.782 -39.583 49.556 1.000 15.283 391 PHE B O 1
ATOM 9009 N N . TYR B 1 387 ? -62.889 -37.484 48.675 1.000 13.967 392 TYR B N 1
ATOM 9010 C CA . TYR B 1 387 ? -61.478 -37.074 48.810 1.000 14.387 392 TYR B CA 1
ATOM 9011 C C . TYR B 1 387 ? -61.280 -35.912 49.793 1.000 14.220 392 TYR B C 1
ATOM 9012 O O . TYR B 1 387 ? -60.126 -35.534 49.969 1.000 12.684 392 TYR B O 1
ATOM 9021 N N . GLY B 1 388 ? -62.325 -35.364 50.413 1.000 13.238 393 GLY B N 1
ATOM 9022 C CA . GLY B 1 388 ? -62.225 -34.171 51.262 1.000 12.750 393 GLY B CA 1
ATOM 9023 C C . GLY B 1 388 ? -63.576 -33.497 51.395 1.000 11.793 393 GLY B C 1
ATOM 9024 O O . GLY B 1 388 ? -64.561 -34.031 50.826 1.000 12.248 393 GLY B O 1
ATOM 9025 N N . LYS B 1 389 ? -63.656 -32.401 52.124 1.000 10.432 394 LYS B N 1
ATOM 9026 C CA . LYS B 1 389 ? -64.948 -31.768 52.441 1.000 11.159 394 LYS B CA 1
ATOM 9027 C C . LYS B 1 389 ? -65.417 -30.882 51.317 1.000 10.516 394 LYS B C 1
ATOM 9028 O O . LYS B 1 389 ? -66.634 -30.755 51.155 1.000 10.744 394 LYS B O 1
ATOM 9034 N N . THR B 1 390 ? -64.520 -30.250 50.574 1.000 9.449 395 THR B N 1
ATOM 9035 C CA . THR B 1 390 ? -64.921 -29.233 49.570 1.000 8.364 395 THR B CA 1
ATOM 9036 C C . THR B 1 390 ? -65.048 -29.909 48.209 1.000 7.907 395 THR B C 1
ATOM 9037 O O . THR B 1 390 ? -64.119 -30.664 47.799 1.000 8.124 395 THR B O 1
ATOM 9041 N N . PHE B 1 391 ? -66.151 -29.621 47.515 1.000 6.776 396 PHE B N 1
ATOM 9042 C CA . PHE B 1 391 ? -66.423 -30.178 46.184 1.000 6.577 396 PHE B CA 1
ATOM 9043 C C . PHE B 1 391 ? -66.187 -29.073 45.158 1.000 6.280 396 PHE B C 1
ATOM 9044 O O . PHE B 1 391 ? -66.987 -28.121 45.029 1.000 5.944 396 PHE B O 1
ATOM 9052 N N . TYR B 1 392 ? -65.078 -29.215 44.437 1.000 6.245 397 TYR B N 1
ATOM 9053 C CA . TYR B 1 392 ? -64.578 -28.303 43.382 1.000 6.144 397 TYR B CA 1
ATOM 9054 C C . TYR B 1 392 ? -64.038 -26.994 43.965 1.000 6.593 397 TYR B C 1
ATOM 9055 O O . TYR B 1 392 ? -64.370 -26.611 45.112 1.000 7.276 397 TYR B O 1
ATOM 9064 N N . PHE B 1 393 ? -63.232 -26.338 43.147 1.000 6.562 398 PHE B N 1
ATOM 9065 C CA . PHE B 1 393 ? -62.559 -25.075 43.509 1.000 6.843 398 PHE B CA 1
ATOM 9066 C C . PHE B 1 393 ? -62.520 -24.183 42.274 1.000 6.653 398 PHE B C 1
ATOM 9067 O O . PHE B 1 393 ? -62.564 -24.711 41.153 1.000 6.020 398 PHE B O 1
ATOM 9075 N N . GLN B 1 394 ? -62.386 -22.873 42.485 1.000 6.834 399 GLN B N 1
ATOM 9076 C CA . GLN B 1 394 ? -62.162 -21.931 41.351 1.000 7.322 399 GLN B CA 1
ATOM 9077 C C . GLN B 1 394 ? -63.341 -22.002 40.367 1.000 6.624 399 GLN B C 1
ATOM 9078 O O . GLN B 1 394 ? -63.131 -21.835 39.137 1.000 6.538 399 GLN B O 1
ATOM 9084 N N . THR B 1 395 ? -64.538 -22.221 40.894 1.000 6.371 400 THR B N 1
ATOM 9085 C CA . THR B 1 395 ? -65.791 -22.310 40.133 1.000 6.459 400 THR B CA 1
ATOM 9086 C C . THR B 1 395 ? -66.330 -20.903 39.833 1.000 6.404 400 THR B C 1
ATOM 9087 O O . THR B 1 395 ? -65.631 -19.904 40.085 1.000 6.379 400 THR B O 1
ATOM 9091 N N . ALA B 1 396 ? -67.527 -20.791 39.259 1.000 6.197 401 ALA B N 1
ATOM 9092 C CA . ALA B 1 396 ? -68.170 -19.475 38.991 1.000 6.283 401 ALA B CA 1
ATOM 9093 C C . ALA B 1 396 ? -68.668 -18.876 40.319 1.000 6.452 401 ALA B C 1
ATOM 9094 O O . ALA B 1 396 ? -68.493 -17.683 40.525 1.000 6.864 401 ALA B O 1
ATOM 9096 N N . LEU B 1 397 ? -69.278 -19.713 41.165 1.000 6.145 402 LEU B N 1
ATOM 9097 C CA . LEU B 1 397 ? -69.792 -19.327 42.501 1.000 6.924 402 LEU B CA 1
ATOM 9098 C C . LEU B 1 397 ? -69.115 -20.222 43.521 1.000 6.685 402 LEU B C 1
ATOM 9099 O O . LEU B 1 397 ? -69.025 -21.456 43.299 1.000 6.777 402 LEU B O 1
ATOM 9104 N N . ASP B 1 398 ? -68.811 -19.666 44.680 1.000 7.199 403 ASP B N 1
ATOM 9105 C CA . ASP B 1 398 ? -68.378 -20.528 45.802 1.000 7.214 403 ASP B CA 1
ATOM 9106 C C . ASP B 1 398 ? -69.640 -21.158 46.418 1.000 7.188 403 ASP B C 1
ATOM 9107 O O . ASP B 1 398 ? -70.760 -20.815 45.979 1.000 7.826 403 ASP B O 1
ATOM 9112 N N . ALA B 1 399 ? -69.469 -22.026 47.392 1.000 6.941 404 ALA B N 1
ATOM 9113 C CA . ALA B 1 399 ? -70.594 -22.836 47.936 1.000 7.251 404 ALA B CA 1
ATOM 9114 C C . ALA B 1 399 ? -71.587 -21.866 48.585 1.000 7.337 404 ALA B C 1
ATOM 9115 O O . ALA B 1 399 ? -72.782 -22.130 48.596 1.000 6.528 404 ALA B O 1
ATOM 9117 N N . ALA B 1 400 ? -71.108 -20.683 48.985 1.000 8.245 405 ALA B N 1
ATOM 9118 C CA . ALA B 1 400 ? -71.956 -19.672 49.650 1.000 7.922 405 ALA B CA 1
ATOM 9119 C C . ALA B 1 400 ? -72.729 -18.814 48.650 1.000 8.039 405 ALA B C 1
ATOM 9120 O O . ALA B 1 400 ? -73.544 -17.967 49.090 1.000 8.924 405 ALA B O 1
ATOM 9122 N N . SER B 1 401 ? -72.470 -18.968 47.347 1.000 8.228 406 SER B N 1
ATOM 9123 C CA . SER B 1 401 ? -73.032 -18.182 46.230 1.000 8.652 406 SER B CA 1
ATOM 9124 C C . SER B 1 401 ? -72.266 -16.869 45.966 1.000 7.815 406 SER B C 1
ATOM 9125 O O . SER B 1 401 ? -72.786 -16.089 45.168 1.000 8.479 406 SER B O 1
ATOM 9128 N N . ASN B 1 402 ? -71.103 -16.610 46.575 1.000 7.492 407 ASN B N 1
ATOM 9129 C CA . ASN B 1 402 ? -70.264 -15.469 46.137 1.000 7.897 407 ASN B CA 1
ATOM 9130 C C . ASN B 1 402 ? -69.780 -15.691 44.701 1.000 8.682 407 ASN B C 1
ATOM 9131 O O . ASN B 1 402 ? -69.330 -16.824 44.349 1.000 7.926 407 ASN B O 1
ATOM 9136 N N . LYS B 1 403 ? -69.759 -14.622 43.913 1.000 9.498 408 LYS B N 1
ATOM 9137 C CA . LYS B 1 403 ? -69.123 -14.667 42.571 1.000 9.665 408 LYS B CA 1
ATOM 9138 C C . LYS B 1 403 ? -67.603 -14.788 42.764 1.000 9.736 408 LYS B C 1
ATOM 9139 O O . LYS B 1 403 ? -66.992 -13.976 43.482 1.000 10.549 408 LYS B O 1
ATOM 9145 N N . LEU B 1 404 ? -66.999 -15.705 42.039 1.000 8.876 409 LEU B N 1
ATOM 9146 C CA . LEU B 1 404 ? -65.549 -15.856 41.875 1.000 8.080 409 LEU B CA 1
ATOM 9147 C C . LEU B 1 404 ? -65.115 -15.379 40.480 1.000 8.092 409 LEU B C 1
ATOM 9148 O O . LEU B 1 404 ? -65.982 -15.020 39.643 1.000 8.160 409 LEU B O 1
ATOM 9153 N N . ALA B 1 405 ? -63.803 -15.346 40.227 1.000 8.213 410 ALA B N 1
ATOM 9154 C CA . ALA B 1 405 ? -63.269 -14.807 38.954 1.000 8.492 410 ALA B CA 1
ATOM 9155 C C . ALA B 1 405 ? -63.935 -15.446 37.745 1.000 8.171 410 ALA B C 1
ATOM 9156 O O . ALA B 1 405 ? -64.203 -14.753 36.769 1.000 8.354 410 ALA B O 1
ATOM 9158 N N . LEU B 1 406 ? -64.185 -16.748 37.790 1.000 7.436 411 LEU B N 1
ATOM 9159 C CA . LEU B 1 406 ? -64.723 -17.443 36.603 1.000 7.057 411 LEU B CA 1
ATOM 9160 C C . LEU B 1 406 ? -66.118 -16.921 36.211 1.000 6.835 411 LEU B C 1
ATOM 9161 O O . LEU B 1 406 ? -66.501 -17.016 35.029 1.000 6.983 411 LEU B O 1
ATOM 9166 N N . TYR B 1 407 ? -66.879 -16.363 37.155 1.000 6.707 412 TYR B N 1
ATOM 9167 C CA . TYR B 1 407 ? -68.252 -15.874 36.856 1.000 6.952 412 TYR B CA 1
ATOM 9168 C C . TYR B 1 407 ? -68.224 -14.860 35.710 1.000 8.217 412 TYR B C 1
ATOM 9169 O O . TYR B 1 407 ? -69.002 -14.976 34.769 1.000 8.058 412 TYR B O 1
ATOM 9178 N N . ASP B 1 408 ? -67.278 -13.935 35.763 1.000 9.906 413 ASP B N 1
ATOM 9179 C CA . ASP B 1 408 ? -67.179 -12.862 34.758 1.000 11.921 413 ASP B CA 1
ATOM 9180 C C . ASP B 1 408 ? -66.803 -13.456 33.407 1.000 9.593 413 ASP B C 1
ATOM 9181 O O . ASP B 1 408 ? -67.320 -12.973 32.390 1.000 9.851 413 ASP B O 1
ATOM 9186 N N . SER B 1 409 ? -65.975 -14.510 33.399 1.000 8.239 414 SER B N 1
ATOM 9187 C CA . SER B 1 409 ? -65.563 -15.158 32.125 1.000 8.194 414 SER B CA 1
ATOM 9188 C C . SER B 1 409 ? -66.797 -15.795 31.479 1.000 8.146 414 SER B C 1
ATOM 9189 O O . SER B 1 409 ? -66.973 -15.709 30.269 1.000 7.887 414 SER B O 1
ATOM 9192 N N . ILE B 1 410 ? -67.587 -16.514 32.279 1.000 7.657 415 ILE B N 1
ATOM 9193 C CA . ILE B 1 410 ? -68.786 -17.215 31.769 1.000 7.453 415 ILE B CA 1
ATOM 9194 C C . ILE B 1 410 ? -69.788 -16.148 31.293 1.000 8.472 415 ILE B C 1
ATOM 9195 O O . ILE B 1 410 ? -70.440 -16.350 30.258 1.000 8.702 415 ILE B O 1
ATOM 9200 N N . LYS B 1 411 ? -69.935 -15.044 32.041 1.000 9.406 416 LYS B N 1
ATOM 9201 C CA . LYS B 1 411 ? -70.882 -13.986 31.601 1.000 11.342 416 LYS B CA 1
ATOM 9202 C C . LYS B 1 411 ? -70.449 -13.488 30.213 1.000 11.078 416 LYS B C 1
ATOM 9203 O O . LYS B 1 411 ? -71.345 -13.309 29.351 1.000 10.238 416 LYS B O 1
ATOM 9209 N N . LYS B 1 412 ? -69.157 -13.193 30.013 1.000 10.358 417 LYS B N 1
ATOM 9210 C CA . LYS B 1 412 ? -68.630 -12.697 28.720 1.000 11.104 417 LYS B CA 1
ATOM 9211 C C . LYS B 1 412 ? -68.953 -13.690 27.616 1.000 9.569 417 LYS B C 1
ATOM 9212 O O . LYS B 1 412 ? -69.415 -13.305 26.530 1.000 8.563 417 LYS B O 1
ATOM 9218 N N . VAL B 1 413 ? -68.613 -14.944 27.844 1.000 7.781 418 VAL B N 1
ATOM 9219 C CA . VAL B 1 413 ? -68.802 -15.976 26.803 1.000 7.834 418 VAL B CA 1
ATOM 9220 C C . VAL B 1 413 ? -70.291 -16.124 26.504 1.000 7.729 418 VAL B C 1
ATOM 9221 O O . VAL B 1 413 ? -70.695 -16.152 25.324 1.000 7.560 418 VAL B O 1
ATOM 9225 N N . ASN B 1 414 ? -71.122 -16.256 27.528 1.000 7.475 419 ASN B N 1
ATOM 9226 C CA . ASN B 1 414 ? -72.571 -16.462 27.331 1.000 7.523 419 ASN B CA 1
ATOM 9227 C C . ASN B 1 414 ? -73.185 -15.251 26.617 1.000 7.822 419 ASN B C 1
ATOM 9228 O O . ASN B 1 414 ? -74.087 -15.446 25.762 1.000 8.211 419 ASN B O 1
ATOM 9233 N N . ARG B 1 415 ? -72.690 -14.059 26.920 1.000 9.606 420 ARG B N 1
ATOM 9234 C CA . ARG B 1 415 ? -73.226 -12.833 26.277 1.000 10.971 420 ARG B CA 1
ATOM 9235 C C . ARG B 1 415 ? -72.971 -12.912 24.766 1.000 10.063 420 ARG B C 1
ATOM 9236 O O . ARG B 1 415 ? -73.901 -12.604 23.964 1.000 10.517 420 ARG B O 1
ATOM 9244 N N . PHE B 1 416 ? -71.759 -13.291 24.379 1.000 8.915 421 PHE B N 1
ATOM 9245 C CA . PHE B 1 416 ? -71.391 -13.490 22.963 1.000 9.000 421 PHE B CA 1
ATOM 9246 C C . PHE B 1 416 ? -72.313 -14.557 22.375 1.000 8.555 421 PHE B C 1
ATOM 9247 O O . PHE B 1 416 ? -72.857 -14.366 21.262 1.000 8.758 421 PHE B O 1
ATOM 9255 N N . ILE B 1 417 ? -72.455 -15.694 23.072 1.000 8.242 422 ILE B N 1
ATOM 9256 C CA . ILE B 1 417 ? -73.320 -16.783 22.535 1.000 7.848 422 ILE B CA 1
ATOM 9257 C C . ILE B 1 417 ? -74.764 -16.321 22.322 1.000 8.685 422 ILE B C 1
ATOM 9258 O O . ILE B 1 417 ? -75.351 -16.578 21.254 1.000 8.635 422 ILE B O 1
ATOM 9263 N N . ARG B 1 418 ? -75.340 -15.647 23.310 1.000 8.713 423 ARG B N 1
ATOM 9264 C CA . ARG B 1 418 ? -76.733 -15.185 23.179 1.000 9.307 423 ARG B CA 1
ATOM 9265 C C . ARG B 1 418 ? -76.847 -14.196 22.023 1.000 9.236 423 ARG B C 1
ATOM 9266 O O . ARG B 1 418 ? -77.877 -14.200 21.339 1.000 11.506 423 ARG B O 1
ATOM 9274 N N . LYS B 1 419 ? -75.890 -13.307 21.840 1.000 10.455 424 LYS B N 1
ATOM 9275 C CA . LYS B 1 419 ? -75.954 -12.302 20.765 1.000 9.839 424 LYS B CA 1
ATOM 9276 C C . LYS B 1 419 ? -75.936 -13.006 19.403 1.000 11.309 424 LYS B C 1
ATOM 9277 O O . LYS B 1 419 ? -76.616 -12.562 18.500 1.000 11.831 424 LYS B O 1
ATOM 9283 N N . GLU B 1 420 ? -75.153 -14.076 19.281 1.000 10.415 425 GLU B N 1
ATOM 9284 C CA . GLU B 1 420 ? -74.768 -14.631 17.969 1.000 11.143 425 GLU B CA 1
ATOM 9285 C C . GLU B 1 420 ? -75.433 -15.975 17.646 1.000 11.496 425 GLU B C 1
ATOM 9286 O O . GLU B 1 420 ? -75.340 -16.395 16.459 1.000 12.249 425 GLU B O 1
ATOM 9292 N N . GLN B 1 421 ? -76.094 -16.627 18.600 1.000 10.422 426 GLN B N 1
ATOM 9293 C CA . GLN B 1 421 ? -76.454 -18.056 18.494 1.000 10.328 426 GLN B CA 1
ATOM 9294 C C . GLN B 1 421 ? -77.292 -18.335 17.236 1.000 11.533 426 GLN B C 1
ATOM 9295 O O . GLN B 1 421 ? -77.018 -19.372 16.624 1.000 11.172 426 GLN B O 1
ATOM 9301 N N . LYS B 1 422 ? -78.221 -17.458 16.833 1.000 13.882 427 LYS B N 1
ATOM 9302 C CA . LYS B 1 422 ? -79.093 -17.768 15.668 1.000 16.676 427 LYS B CA 1
ATOM 9303 C C . LYS B 1 422 ? -78.268 -17.897 14.387 1.000 15.280 427 LYS B C 1
ATOM 9304 O O . LYS B 1 422 ? -78.686 -18.661 13.525 1.000 15.718 427 LYS B O 1
ATOM 9310 N N . ASP B 1 423 ? -77.155 -17.177 14.267 1.000 14.762 428 ASP B N 1
ATOM 9311 C CA . ASP B 1 423 ? -76.273 -17.295 13.076 1.000 16.135 428 ASP B CA 1
ATOM 9312 C C . ASP B 1 423 ? -75.191 -18.342 13.364 1.000 14.518 428 ASP B C 1
ATOM 9313 O O . ASP B 1 423 ? -74.990 -19.254 12.577 1.000 12.078 428 ASP B O 1
ATOM 9318 N N . LEU B 1 424 ? -74.490 -18.183 14.498 1.000 12.048 429 LEU B N 1
ATOM 9319 C CA . LEU B 1 424 ? -73.306 -19.034 14.810 1.000 11.258 429 LEU B CA 1
ATOM 9320 C C . LEU B 1 424 ? -73.683 -20.509 14.812 1.000 10.996 429 LEU B C 1
ATOM 9321 O O . LEU B 1 424 ? -72.887 -21.335 14.335 1.000 11.202 429 LEU B O 1
ATOM 9326 N N . LEU B 1 425 ? -74.827 -20.897 15.342 1.000 11.049 430 LEU B N 1
ATOM 9327 C CA . LEU B 1 425 ? -75.203 -22.330 15.387 1.000 11.525 430 LEU B CA 1
ATOM 9328 C C . LEU B 1 425 ? -75.388 -22.919 13.982 1.000 12.707 430 LEU B C 1
ATOM 9329 O O . LEU B 1 425 ? -75.246 -24.148 13.844 1.000 11.494 430 LEU B O 1
ATOM 9334 N N . ARG B 1 426 ? -75.713 -22.077 13.002 1.000 12.583 431 ARG B N 1
ATOM 9335 C CA . ARG B 1 426 ? -75.931 -22.506 11.595 1.000 14.005 431 ARG B CA 1
ATOM 9336 C C . ARG B 1 426 ? -74.642 -22.447 10.772 1.000 14.096 431 ARG B C 1
ATOM 9337 O O . ARG B 1 426 ? -74.681 -22.791 9.571 1.000 16.667 431 ARG B O 1
ATOM 9345 N N . THR B 1 427 ? -73.519 -22.081 11.360 1.000 12.790 432 THR B N 1
ATOM 9346 C CA . THR B 1 427 ? -72.281 -21.960 10.588 1.000 12.766 432 THR B CA 1
ATOM 9347 C C . THR B 1 427 ? -71.565 -23.296 10.548 1.000 13.382 432 THR B C 1
ATOM 9348 O O . THR B 1 427 ? -71.671 -24.116 11.505 1.000 13.336 432 THR B O 1
ATOM 9352 N N . ASN B 1 428 ? -70.773 -23.441 9.503 1.000 15.249 433 ASN B N 1
ATOM 9353 C CA . ASN B 1 428 ? -69.925 -24.630 9.303 1.000 16.800 433 ASN B CA 1
ATOM 9354 C C . ASN B 1 428 ? -68.539 -24.161 8.868 1.000 16.088 433 ASN B C 1
ATOM 9355 O O . ASN B 1 428 ? -68.373 -23.022 8.350 1.000 13.345 433 ASN B O 1
ATOM 9360 N N . VAL B 1 429 ? -67.567 -25.045 9.057 1.000 15.649 434 VAL B N 1
ATOM 9361 C CA . VAL B 1 429 ? -66.226 -24.852 8.467 1.000 15.438 434 VAL B CA 1
ATOM 9362 C C . VAL B 1 429 ? -66.284 -25.562 7.114 1.000 15.372 434 VAL B C 1
ATOM 9363 O O . VAL B 1 429 ? -67.019 -26.541 6.963 1.000 18.896 434 VAL B O 1
ATOM 9367 N N . ASN B 1 430 ? -65.432 -25.165 6.205 1.000 13.430 435 ASN B N 1
ATOM 9368 C CA . ASN B 1 430 ? -65.356 -25.800 4.877 1.000 15.702 435 ASN B CA 1
ATOM 9369 C C . ASN B 1 430 ? -64.273 -26.906 4.932 1.000 13.652 435 ASN B C 1
ATOM 9370 O O . ASN B 1 430 ? -63.068 -26.583 4.745 1.000 15.953 435 ASN B O 1
ATOM 9375 N N . SER B 1 431 ? -64.671 -28.139 5.225 1.000 11.779 436 SER B N 1
ATOM 9376 C CA . SER B 1 431 ? -63.711 -29.278 5.304 1.000 12.023 436 SER B CA 1
ATOM 9377 C C . SER B 1 431 ? -63.599 -29.921 3.924 1.000 13.024 436 SER B C 1
ATOM 9378 O O . SER B 1 431 ? -64.585 -30.515 3.499 1.000 16.281 436 SER B O 1
ATOM 9381 N N . GLU B 1 432 ? -62.417 -29.866 3.316 1.000 11.946 437 GLU B N 1
ATOM 9382 C CA . GLU B 1 432 ? -62.089 -30.605 2.080 1.000 12.441 437 GLU B CA 1
ATOM 9383 C C . GLU B 1 432 ? -61.365 -31.917 2.396 1.000 10.882 437 GLU B C 1
ATOM 9384 O O . GLU B 1 432 ? -61.122 -32.683 1.474 1.000 9.798 437 GLU B O 1
ATOM 9390 N N . ILE B 1 433 ? -61.040 -32.154 3.652 1.000 8.909 438 ILE B N 1
ATOM 9391 C CA . ILE B 1 433 ? -60.281 -33.345 4.110 1.000 8.302 438 ILE B CA 1
ATOM 9392 C C . ILE B 1 433 ? -61.201 -34.164 4.989 1.000 8.765 438 ILE B C 1
ATOM 9393 O O . ILE B 1 433 ? -61.752 -33.602 5.953 1.000 8.722 438 ILE B O 1
ATOM 9398 N N . CYS B 1 434 ? -61.294 -35.448 4.761 1.000 8.363 439 CYS B N 1
ATOM 9399 C CA . CYS B 1 434 ? -62.027 -36.383 5.628 1.000 9.088 439 CYS B CA 1
ATOM 9400 C C . CYS B 1 434 ? -60.994 -37.326 6.204 1.000 9.211 439 CYS B C 1
ATOM 9401 O O . CYS B 1 434 ? -60.150 -37.807 5.419 1.000 8.703 439 CYS B O 1
ATOM 9404 N N . VAL B 1 435 ? -61.090 -37.620 7.483 1.000 8.070 440 VAL B N 1
ATOM 9405 C CA . VAL B 1 435 ? -60.207 -38.626 8.128 1.000 7.772 440 VAL B CA 1
ATOM 9406 C C . VAL B 1 435 ? -61.080 -39.806 8.571 1.000 7.679 440 VAL B C 1
ATOM 9407 O O . VAL B 1 435 ? -62.057 -39.575 9.266 1.000 7.627 440 VAL B O 1
ATOM 9411 N N . GLY B 1 436 ? -60.699 -41.017 8.185 1.000 7.945 441 GLY B N 1
ATOM 9412 C CA . GLY B 1 436 ? -61.428 -42.250 8.535 1.000 8.620 441 GLY B CA 1
ATOM 9413 C C . GLY B 1 436 ? -61.267 -42.595 9.996 1.000 8.934 441 GLY B C 1
ATOM 9414 O O . GLY B 1 436 ? -60.158 -42.615 10.517 1.000 9.751 441 GLY B O 1
ATOM 9415 N N . PHE B 1 437 ? -62.371 -43.007 10.625 1.000 9.862 442 PHE B N 1
ATOM 9416 C CA . PHE B 1 437 ? -62.403 -43.588 11.976 1.000 10.056 442 PHE B CA 1
ATOM 9417 C C . PHE B 1 437 ? -62.777 -45.063 11.831 1.000 10.108 442 PHE B C 1
ATOM 9418 O O . PHE B 1 437 ? -63.941 -45.369 11.441 1.000 10.649 442 PHE B O 1
ATOM 9426 N N . TYR B 1 438 ? -61.776 -45.922 12.038 1.000 9.377 443 TYR B N 1
ATOM 9427 C CA . TYR B 1 438 ? -61.903 -47.384 11.934 1.000 8.659 443 TYR B CA 1
ATOM 9428 C C . TYR B 1 438 ? -61.993 -47.906 13.355 1.000 8.622 443 TYR B C 1
ATOM 9429 O O . TYR B 1 438 ? -60.956 -48.060 14.030 1.000 7.405 443 TYR B O 1
ATOM 9438 N N . LYS B 1 439 ? -63.220 -48.141 13.808 1.000 9.419 444 LYS B N 1
ATOM 9439 C CA . LYS B 1 439 ? -63.478 -48.369 15.241 1.000 10.063 444 LYS B CA 1
ATOM 9440 C C . LYS B 1 439 ? -62.700 -49.573 15.743 1.000 9.076 444 LYS B C 1
ATOM 9441 O O . LYS B 1 439 ? -62.251 -49.584 16.879 1.000 8.359 444 LYS B O 1
ATOM 9447 N N . PRO B 1 440 ? -62.555 -50.704 14.995 1.000 8.042 445 PRO B N 1
ATOM 9448 C CA . PRO B 1 440 ? -61.849 -51.855 15.570 1.000 8.235 445 PRO B CA 1
ATOM 9449 C C . PRO B 1 440 ? -60.441 -51.559 16.077 1.000 7.800 445 PRO B C 1
ATOM 9450 O O . PRO B 1 440 ? -59.994 -52.237 16.988 1.000 9.081 445 PRO B O 1
ATOM 9454 N N . TYR B 1 441 ? -59.755 -50.538 15.570 1.000 7.473 446 TYR B N 1
ATOM 9455 C CA . TYR B 1 441 ? -58.421 -50.223 16.129 1.000 7.532 446 TYR B CA 1
ATOM 9456 C C . TYR B 1 441 ? -58.535 -49.708 17.554 1.000 7.649 446 TYR B C 1
ATOM 9457 O O . TYR B 1 441 ? -57.527 -49.729 18.236 1.000 7.910 446 TYR B O 1
ATOM 9466 N N . PHE B 1 442 ? -59.717 -49.216 17.931 1.000 6.964 447 PHE B N 1
ATOM 9467 C CA . PHE B 1 442 ? -59.993 -48.650 19.273 1.000 7.100 447 PHE B CA 1
ATOM 9468 C C . PHE B 1 442 ? -60.469 -49.721 20.251 1.000 8.139 447 PHE B C 1
ATOM 9469 O O . PHE B 1 442 ? -60.524 -49.405 21.447 1.000 8.400 447 PHE B O 1
ATOM 9477 N N . PHE B 1 443 ? -60.767 -50.926 19.770 1.000 7.437 448 PHE B N 1
ATOM 9478 C CA . PHE B 1 443 ? -61.386 -51.995 20.604 1.000 7.819 448 PHE B CA 1
ATOM 9479 C C . PHE B 1 443 ? -60.267 -52.729 21.345 1.000 8.521 448 PHE B C 1
ATOM 9480 O O . PHE B 1 443 ? -60.006 -53.938 21.034 1.000 9.319 448 PHE B O 1
ATOM 9488 N N . THR B 1 444 ? -59.558 -52.032 22.242 1.000 7.980 449 THR B N 1
ATOM 9489 C CA . THR B 1 444 ? -58.458 -52.666 23.009 1.000 7.807 449 THR B CA 1
ATOM 9490 C C . THR B 1 444 ? -58.525 -52.380 24.512 1.000 7.586 449 THR B C 1
ATOM 9491 O O . THR B 1 444 ? -57.550 -52.709 25.211 1.000 7.419 449 THR B O 1
ATOM 9495 N N . GLU B 1 445 ? -59.639 -51.912 25.064 1.000 6.803 450 GLU B N 1
ATOM 9496 C CA . GLU B 1 445 ? -59.678 -51.543 26.502 1.000 7.372 450 GLU B CA 1
ATOM 9497 C C . GLU B 1 445 ? -59.437 -52.750 27.417 1.000 7.814 450 GLU B C 1
ATOM 9498 O O . GLU B 1 445 ? -59.127 -52.529 28.606 1.000 8.245 450 GLU B O 1
ATOM 9504 N N . LEU B 1 446 ? -59.631 -53.978 26.913 1.000 8.154 451 LEU B N 1
ATOM 9505 C CA . LEU B 1 446 ? -59.375 -55.210 27.727 1.000 8.332 451 LEU B CA 1
ATOM 9506 C C . LEU B 1 446 ? -57.902 -55.618 27.667 1.000 8.504 451 LEU B C 1
ATOM 9507 O O . LEU B 1 446 ? -57.501 -56.482 28.477 1.000 8.766 451 LEU B O 1
ATOM 9512 N N . ILE B 1 447 ? -57.138 -55.108 26.707 1.000 8.953 452 ILE B N 1
ATOM 9513 C CA . ILE B 1 447 ? -55.781 -55.680 26.440 1.000 8.762 452 ILE B CA 1
ATOM 9514 C C . ILE B 1 447 ? -54.674 -54.613 26.358 1.000 9.028 452 ILE B C 1
ATOM 9515 O O . ILE B 1 447 ? -53.491 -54.990 2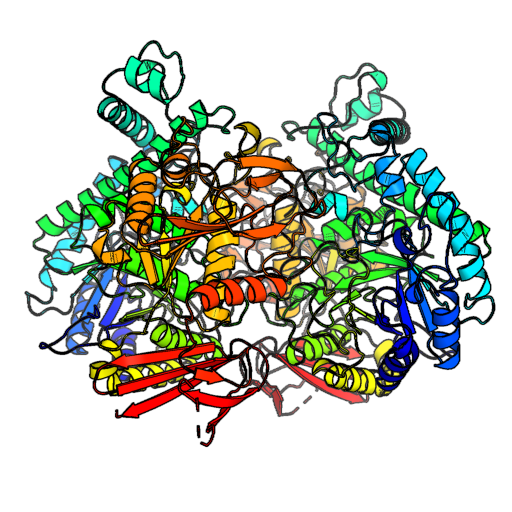6.524 1.000 9.237 452 ILE B O 1
ATOM 9520 N N . SER B 1 448 ? -54.986 -53.378 26.040 1.000 8.257 453 SER B N 1
ATOM 9521 C CA . SER B 1 448 ? -53.959 -52.339 25.807 1.000 8.911 453 SER B CA 1
ATOM 9522 C C . SER B 1 448 ? -54.562 -50.956 25.968 1.000 7.733 453 SER B C 1
ATOM 9523 O O . SER B 1 448 ? -55.333 -50.546 25.107 1.000 7.957 453 SER B O 1
ATOM 9526 N N . SER B 1 449 ? -54.183 -50.240 26.997 1.000 8.049 454 SER B N 1
ATOM 9527 C CA . SER B 1 449 ? -54.641 -48.854 27.214 1.000 8.190 454 SER B CA 1
ATOM 9528 C C . SER B 1 449 ? -53.662 -48.146 28.121 1.000 8.342 454 SER B C 1
ATOM 9529 O O . SER B 1 449 ? -52.798 -48.791 28.773 1.000 10.120 454 SER B O 1
ATOM 9532 N N . GLN B 1 450 ? -53.832 -46.842 28.250 1.000 9.688 455 GLN B N 1
ATOM 9533 C CA . GLN B 1 450 ? -53.015 -46.024 29.183 1.000 9.563 455 GLN B CA 1
ATOM 9534 C C . GLN B 1 450 ? -53.314 -46.418 30.633 1.000 10.277 455 GLN B C 1
ATOM 9535 O O . GLN B 1 450 ? -52.422 -46.341 31.472 1.000 11.662 455 GLN B O 1
ATOM 9541 N N . LEU B 1 451 ? -54.509 -46.900 30.936 1.000 9.212 456 LEU B N 1
ATOM 9542 C CA . LEU B 1 451 ? -54.914 -47.192 32.336 1.000 9.926 456 LEU B CA 1
ATOM 9543 C C . LEU B 1 451 ? -54.751 -48.693 32.670 1.000 9.775 456 LEU B C 1
ATOM 9544 O O . LEU B 1 451 ? -54.733 -49.018 33.870 1.000 11.382 456 LEU B O 1
ATOM 9549 N N . LEU B 1 452 ? -54.749 -49.594 31.696 1.000 11.185 457 LEU B N 1
ATOM 9550 C CA . LEU B 1 452 ? -54.827 -51.056 31.999 1.000 10.997 457 LEU B CA 1
ATOM 9551 C C . LEU B 1 452 ? -53.541 -51.475 32.708 1.000 13.210 457 LEU B C 1
ATOM 9552 O O . LEU B 1 452 ? -52.465 -51.068 32.264 1.000 13.594 457 LEU B O 1
ATOM 9557 N N . LYS B 1 453 ? -53.650 -52.190 33.807 1.000 14.790 458 LYS B N 1
ATOM 9558 C CA . LYS B 1 453 ? -52.469 -52.506 34.649 1.000 17.326 458 LYS B CA 1
ATOM 9559 C C . LYS B 1 453 ? -51.537 -53.440 33.903 1.000 18.976 458 LYS B C 1
ATOM 9560 O O . LYS B 1 453 ? -50.340 -53.220 34.016 1.000 23.345 458 LYS B O 1
ATOM 9566 N N . GLU B 1 454 ? -52.080 -54.388 33.157 1.000 20.109 459 GLU B N 1
ATOM 9567 C CA . GLU B 1 454 ? -51.334 -55.478 32.480 1.000 23.390 459 GLU B CA 1
ATOM 9568 C C . GLU B 1 454 ? -51.348 -55.147 31.001 1.000 19.801 459 GLU B C 1
ATOM 9569 O O . GLU B 1 454 ? -52.420 -54.824 30.492 1.000 25.942 459 GLU B O 1
ATOM 9575 N N . LYS B 1 455 ? -50.214 -55.150 30.336 1.000 20.083 460 LYS B N 1
ATOM 9576 C CA . LYS B 1 455 ? -50.188 -55.090 28.858 1.000 20.393 460 LYS B CA 1
ATOM 9577 C C . LYS B 1 455 ? -50.414 -56.501 28.299 1.000 17.512 460 LYS B C 1
ATOM 9578 O O . LYS B 1 455 ? -49.492 -57.331 28.333 1.000 18.715 460 LYS B O 1
ATOM 9584 N N . LYS B 1 456 ? -51.586 -56.789 27.750 1.000 13.860 461 LYS B N 1
ATOM 9585 C CA . LYS B 1 456 ? -51.903 -58.148 27.245 1.000 11.899 461 LYS B CA 1
ATOM 9586 C C . LYS B 1 456 ? -51.580 -58.237 25.757 1.000 12.293 461 LYS B C 1
ATOM 9587 O O . LYS B 1 456 ? -51.412 -59.366 25.246 1.000 12.582 461 LYS B O 1
ATOM 9593 N N . LEU B 1 457 ? -51.483 -57.103 25.056 1.000 12.002 462 LEU B N 1
ATOM 9594 C CA . LEU B 1 457 ? -51.271 -57.123 23.591 1.000 11.689 462 LEU B CA 1
ATOM 9595 C C . LEU B 1 457 ? -49.836 -56.733 23.264 1.000 12.592 462 LEU B C 1
ATOM 9596 O O . LEU B 1 457 ? -49.433 -55.602 23.544 1.000 12.728 462 LEU B O 1
ATOM 9601 N N . ASN B 1 458 ? -49.079 -57.634 22.622 1.000 13.780 463 ASN B N 1
ATOM 9602 C CA . ASN B 1 458 ? -47.714 -57.329 22.111 1.000 15.598 463 ASN B CA 1
ATOM 9603 C C . ASN B 1 458 ? -47.711 -57.831 20.674 1.000 13.745 463 ASN B C 1
ATOM 9604 O O . ASN B 1 458 ? -47.682 -59.057 20.454 1.000 13.605 463 ASN B O 1
ATOM 9609 N N . VAL B 1 459 ? -47.932 -56.963 19.696 1.000 11.717 464 VAL B N 1
ATOM 9610 C CA . VAL B 1 459 ? -48.250 -57.422 18.313 1.000 11.602 464 VAL B CA 1
ATOM 9611 C C . VAL B 1 459 ? -47.075 -58.204 17.712 1.000 12.473 464 VAL B C 1
ATOM 9612 O O . VAL B 1 459 ? -47.317 -59.006 16.807 1.000 12.322 464 VAL B O 1
ATOM 9616 N N . GLU B 1 460 ? -45.855 -57.952 18.163 1.000 13.505 465 GLU B N 1
ATOM 9617 C CA . GLU B 1 460 ? -44.664 -58.670 17.607 1.000 16.148 465 GLU B CA 1
ATOM 9618 C C . GLU B 1 460 ? -44.804 -60.174 17.835 1.000 16.078 465 GLU B C 1
ATOM 9619 O O . GLU B 1 460 ? -44.343 -60.945 16.981 1.000 16.409 465 GLU B O 1
ATOM 9625 N N . GLU B 1 461 ? -45.402 -60.592 18.939 1.000 15.451 466 GLU B N 1
ATOM 9626 C CA . GLU B 1 461 ? -45.638 -62.034 19.223 1.000 18.029 466 GLU B CA 1
ATOM 9627 C C . GLU B 1 461 ? -46.587 -62.647 18.190 1.000 17.672 466 GLU B C 1
ATOM 9628 O O . GLU B 1 461 ? -46.600 -63.873 18.099 1.000 16.676 466 GLU B O 1
ATOM 9634 N N . LEU B 1 462 ? -47.365 -61.842 17.459 1.000 13.356 467 LEU B N 1
ATOM 9635 C CA . LEU B 1 462 ? -48.363 -62.289 16.478 1.000 14.263 467 LEU B CA 1
ATOM 9636 C C . LEU B 1 462 ? -47.784 -62.199 15.068 1.000 13.231 467 LEU B C 1
ATOM 9637 O O . LEU B 1 462 ? -48.566 -62.361 14.117 1.000 14.374 467 LEU B O 1
ATOM 9642 N N . GLY B 1 463 ? -46.509 -61.788 14.937 1.000 13.778 468 GLY B N 1
ATOM 9643 C CA . GLY B 1 463 ? -45.877 -61.553 13.630 1.000 12.912 468 GLY B CA 1
ATOM 9644 C C . GLY B 1 463 ? -46.324 -60.251 12.988 1.000 12.748 468 GLY B C 1
ATOM 9645 O O . GLY B 1 463 ? -46.308 -60.141 11.731 1.000 14.408 468 GLY B O 1
ATOM 9646 N N . LEU B 1 464 ? -46.783 -59.304 13.789 1.000 12.539 469 LEU B N 1
ATOM 9647 C CA . LEU B 1 464 ? -47.177 -57.940 13.332 1.000 12.786 469 LEU B CA 1
ATOM 9648 C C . LEU B 1 464 ? -46.162 -56.931 13.832 1.000 11.868 469 LEU B C 1
ATOM 9649 O O . LEU B 1 464 ? -45.381 -57.261 14.731 1.000 12.331 469 LEU B O 1
ATOM 9654 N N . TYR B 1 465 ? -46.180 -55.722 13.292 1.000 11.469 470 TYR B N 1
ATOM 9655 C CA . TYR B 1 465 ? -45.321 -54.643 13.835 1.000 10.712 470 TYR B CA 1
ATOM 9656 C C . TYR B 1 465 ? -46.124 -53.349 14.058 1.000 11.305 470 TYR B C 1
ATOM 9657 O O . TYR B 1 465 ? -45.592 -52.522 14.796 1.000 13.579 470 TYR B O 1
ATOM 9666 N N . ILE B 1 466 ? -47.347 -53.206 13.558 1.000 10.405 471 ILE B N 1
ATOM 9667 C CA . ILE B 1 466 ? -48.112 -51.951 13.795 1.000 10.157 471 ILE B CA 1
ATOM 9668 C C . ILE B 1 466 ? -49.159 -52.166 14.887 1.000 9.688 471 ILE B C 1
ATOM 9669 O O . ILE B 1 466 ? -50.204 -52.807 14.655 1.000 10.910 471 ILE B O 1
ATOM 9674 N N . ASP B 1 467 ? -48.864 -51.641 16.067 1.000 9.884 472 ASP B N 1
ATOM 9675 C CA . ASP B 1 467 ? -49.777 -51.748 17.234 1.000 9.647 472 ASP B CA 1
ATOM 9676 C C . ASP B 1 467 ? -50.947 -50.779 17.029 1.000 9.357 472 ASP B C 1
ATOM 9677 O O . ASP B 1 467 ? -50.738 -49.620 16.668 1.000 9.606 472 ASP B O 1
ATOM 9682 N N . PRO B 1 468 ? -52.200 -51.253 17.159 1.000 8.236 473 PRO B N 1
ATOM 9683 C CA . PRO B 1 468 ? -53.350 -50.399 16.826 1.000 8.288 473 PRO B CA 1
ATOM 9684 C C . PRO B 1 468 ? -53.491 -49.224 17.811 1.000 8.898 473 PRO B C 1
ATOM 9685 O O . PRO B 1 468 ? -54.013 -48.175 17.459 1.000 9.090 473 PRO B O 1
ATOM 9689 N N . ARG B 1 469 ? -53.032 -49.389 19.043 1.000 8.677 474 ARG B N 1
ATOM 9690 C CA . ARG B 1 469 ? -53.121 -48.311 20.030 1.000 7.963 474 ARG B CA 1
ATOM 9691 C C . ARG B 1 469 ? -52.022 -47.279 19.730 1.000 7.515 474 ARG B C 1
ATOM 9692 O O . ARG B 1 469 ? -52.284 -46.042 19.718 1.000 7.346 474 ARG B O 1
ATOM 9700 N N . PHE B 1 470 ? -50.820 -47.729 19.435 1.000 7.387 475 PHE B N 1
ATOM 9701 C CA . PHE B 1 470 ? -49.772 -46.796 18.976 1.000 7.445 475 PHE B CA 1
ATOM 9702 C C . PHE B 1 470 ? -50.267 -46.031 17.743 1.000 7.673 475 PHE B C 1
ATOM 9703 O O . PHE B 1 470 ? -50.152 -44.772 17.654 1.000 6.900 475 PHE B O 1
ATOM 9711 N N . LEU B 1 471 ? -50.819 -46.744 16.762 1.000 7.201 476 LEU B N 1
ATOM 9712 C CA . LEU B 1 471 ? -51.345 -46.089 15.545 1.000 7.159 476 LEU B CA 1
ATOM 9713 C C . LEU B 1 471 ? -52.376 -45.019 15.932 1.000 6.685 476 LEU B C 1
ATOM 9714 O O . LEU B 1 471 ? -52.242 -43.882 15.479 1.000 6.362 476 LEU B O 1
ATOM 9719 N N . ARG B 1 472 ? -53.395 -45.380 16.720 1.000 6.440 477 ARG B N 1
ATOM 9720 C CA . ARG B 1 472 ? -54.553 -44.471 16.914 1.000 6.633 477 ARG B CA 1
ATOM 9721 C C . ARG B 1 472 ? -54.143 -43.314 17.852 1.000 6.732 477 ARG B C 1
ATOM 9722 O O . ARG B 1 472 ? -54.782 -42.236 17.726 1.000 6.269 477 ARG B O 1
ATOM 9730 N N . GLU B 1 473 ? -53.160 -43.493 18.751 1.000 7.481 478 GLU B N 1
ATOM 9731 C CA . GLU B 1 473 ? -52.720 -42.416 19.681 1.000 7.599 478 GLU B CA 1
ATOM 9732 C C . GLU B 1 473 ? -51.714 -41.487 19.006 1.000 8.059 478 GLU B C 1
ATOM 9733 O O . GLU B 1 473 ? -51.888 -40.259 19.053 1.000 8.539 478 GLU B O 1
ATOM 9739 N N . GLU B 1 474 ? -50.652 -42.052 18.436 1.000 8.254 479 GLU B N 1
ATOM 9740 C CA . GLU B 1 474 ? -49.461 -41.280 18.004 1.000 9.381 479 GLU B CA 1
ATOM 9741 C C . GLU B 1 474 ? -49.581 -40.944 16.510 1.000 8.709 479 GLU B C 1
ATOM 9742 O O . GLU B 1 474 ? -49.244 -39.816 16.119 1.000 8.762 479 GLU B O 1
ATOM 9748 N N . ILE B 1 475 ? -50.063 -41.880 15.687 1.000 7.474 480 ILE B N 1
ATOM 9749 C CA . ILE B 1 475 ? -50.105 -41.607 14.236 1.000 8.166 480 ILE B CA 1
ATOM 9750 C C . ILE B 1 475 ? -51.355 -40.771 13.913 1.000 7.737 480 ILE B C 1
ATOM 9751 O O . ILE B 1 475 ? -51.292 -39.807 13.119 1.000 8.433 480 ILE B O 1
ATOM 9756 N N . LEU B 1 476 ? -52.481 -41.082 14.547 1.000 7.670 481 LEU B N 1
ATOM 9757 C CA . LEU B 1 476 ? -53.775 -40.385 14.309 1.000 7.256 481 LEU B CA 1
ATOM 9758 C C . LEU B 1 476 ? -53.989 -39.245 15.312 1.000 7.208 481 LEU B C 1
ATOM 9759 O O . LEU B 1 476 ? -53.909 -38.108 14.856 1.000 7.070 481 LEU B O 1
ATOM 9764 N N . PHE B 1 477 ? -54.196 -39.486 16.605 1.000 6.975 482 PHE B N 1
ATOM 9765 C CA . PHE B 1 477 ? -54.744 -38.438 17.494 1.000 6.667 482 PHE B CA 1
ATOM 9766 C C . PHE B 1 477 ? -53.688 -37.341 17.700 1.000 6.391 482 PHE B C 1
ATOM 9767 O O . PHE B 1 477 ? -53.972 -36.151 17.485 1.000 6.716 482 PHE B O 1
ATOM 9775 N N . ASN B 1 478 ? -52.519 -37.738 18.149 1.000 6.731 483 ASN B N 1
ATOM 9776 C CA . ASN B 1 478 ? -51.423 -36.783 18.451 1.000 6.481 483 ASN B CA 1
ATOM 9777 C C . ASN B 1 478 ? -50.651 -36.463 17.175 1.000 6.554 483 ASN B C 1
ATOM 9778 O O . ASN B 1 478 ? -49.778 -35.590 17.245 1.000 6.730 483 ASN B O 1
ATOM 9783 N N . GLY B 1 479 ? -50.942 -37.138 16.062 1.000 5.912 484 GLY B N 1
ATOM 9784 C CA . GLY B 1 479 ? -50.157 -37.020 14.838 1.000 6.116 484 GLY B CA 1
ATOM 9785 C C . GLY B 1 479 ? -50.925 -36.233 13.782 1.000 5.904 484 GLY B C 1
ATOM 9786 O O . GLY B 1 479 ? -50.871 -34.993 13.741 1.000 6.856 484 GLY B O 1
ATOM 9787 N N . LEU B 1 480 ? -51.662 -36.950 12.960 1.000 6.290 485 LEU B N 1
ATOM 9788 C CA . LEU B 1 480 ? -52.421 -36.358 11.838 1.000 6.307 485 LEU B CA 1
ATOM 9789 C C . LEU B 1 480 ? -53.394 -35.295 12.341 1.000 5.976 485 LEU B C 1
ATOM 9790 O O . LEU B 1 480 ? -53.422 -34.195 11.771 1.000 6.040 485 LEU B O 1
ATOM 9795 N N . LEU B 1 481 ? -54.224 -35.612 13.337 1.000 6.440 486 LEU B N 1
ATOM 9796 C CA . LEU B 1 481 ? -55.295 -34.651 13.733 1.000 6.332 486 LEU B CA 1
ATOM 9797 C C . LEU B 1 481 ? -54.625 -33.412 14.328 1.000 6.580 486 LEU B C 1
ATOM 9798 O O . LEU B 1 481 ? -55.033 -32.306 14.024 1.000 6.862 486 LEU B O 1
ATOM 9803 N N . ARG B 1 482 ? -53.592 -33.617 15.145 1.000 6.687 487 ARG B N 1
ATOM 9804 C CA . ARG B 1 482 ? -52.852 -32.491 15.742 1.000 6.164 487 ARG B CA 1
ATOM 9805 C C . ARG B 1 482 ? -52.189 -31.666 14.643 1.000 6.818 487 ARG B C 1
ATOM 9806 O O . ARG B 1 482 ? -52.255 -30.429 14.669 1.000 7.545 487 ARG B O 1
ATOM 9814 N N . GLY B 1 483 ? -51.602 -32.333 13.665 1.000 6.399 488 GLY B N 1
ATOM 9815 C CA . GLY B 1 483 ? -50.915 -31.666 12.579 1.000 6.088 488 GLY B CA 1
ATOM 9816 C C . GLY B 1 483 ? -51.872 -30.848 11.742 1.000 6.161 488 GLY B C 1
ATOM 9817 O O . GLY B 1 483 ? -51.546 -29.692 11.416 1.000 6.553 488 GLY B O 1
ATOM 9818 N N . LEU B 1 484 ? -53.022 -31.398 11.373 1.000 5.839 489 LEU B N 1
ATOM 9819 C CA . LEU B 1 484 ? -53.982 -30.648 10.540 1.000 6.392 489 LEU B CA 1
ATOM 9820 C C . LEU B 1 484 ? -54.457 -29.430 11.306 1.000 6.483 489 LEU B C 1
ATOM 9821 O O . LEU B 1 484 ? -54.518 -28.346 10.689 1.000 6.825 489 LEU B O 1
ATOM 9826 N N . GLN B 1 485 ? -54.760 -29.594 12.598 1.000 5.794 490 GLN B N 1
ATOM 9827 C CA . GLN B 1 485 ? -55.234 -28.429 13.368 1.000 5.928 490 GLN B CA 1
ATOM 9828 C C . GLN B 1 485 ? -54.127 -27.369 13.456 1.000 5.834 490 GLN B C 1
ATOM 9829 O O . GLN B 1 485 ? -54.426 -26.208 13.345 1.000 6.461 490 GLN B O 1
ATOM 9835 N N . THR B 1 486 ? -52.889 -27.769 13.676 1.000 6.401 491 THR B N 1
ATOM 9836 C CA . THR B 1 486 ? -51.732 -26.867 13.844 1.000 6.395 491 THR B CA 1
ATOM 9837 C C . THR B 1 486 ? -51.520 -26.131 12.512 1.000 6.912 491 THR B C 1
ATOM 9838 O O . THR B 1 486 ? -51.239 -24.911 12.549 1.000 7.647 491 THR B O 1
ATOM 9842 N N . LEU B 1 487 ? -51.733 -26.812 11.395 1.000 7.098 492 LEU B N 1
ATOM 9843 C CA . LEU B 1 487 ? -51.569 -26.246 10.033 1.000 7.666 492 LEU B CA 1
ATOM 9844 C C . LEU B 1 487 ? -52.796 -25.420 9.604 1.000 8.526 492 LEU B C 1
ATOM 9845 O O . LEU B 1 487 ? -52.769 -24.828 8.500 1.000 9.579 492 LEU B O 1
ATOM 9850 N N . ASN B 1 488 ? -53.862 -25.406 10.420 1.000 8.108 493 ASN B N 1
ATOM 9851 C CA . ASN B 1 488 ? -55.110 -24.676 10.109 1.000 8.202 493 ASN B CA 1
ATOM 9852 C C . ASN B 1 488 ? -55.770 -25.233 8.849 1.000 8.741 493 ASN B C 1
ATOM 9853 O O . ASN B 1 488 ? -56.357 -24.463 8.041 1.000 10.976 493 ASN B O 1
ATOM 9858 N N . TYR B 1 489 ? -55.760 -26.549 8.686 1.000 8.952 494 TYR B N 1
ATOM 9859 C CA . TYR B 1 489 ? -56.602 -27.210 7.660 1.000 9.358 494 TYR B CA 1
ATOM 9860 C C . TYR B 1 489 ? -57.817 -27.837 8.345 1.000 10.313 494 TYR B C 1
ATOM 9861 O O . TYR B 1 489 ? -57.643 -28.673 9.277 1.000 11.169 494 TYR B O 1
ATOM 9870 N N . ASN B 1 490 ? -58.998 -27.453 7.897 1.000 10.471 495 ASN B N 1
ATOM 9871 C CA . ASN B 1 490 ? -60.263 -28.061 8.403 1.000 10.983 495 ASN B CA 1
ATOM 9872 C C . ASN B 1 490 ? -60.300 -29.551 8.048 1.000 9.648 495 ASN B C 1
ATOM 9873 O O . ASN B 1 490 ? -59.951 -29.920 6.899 1.000 9.570 495 ASN B O 1
ATOM 9878 N N . TYR B 1 491 ? -60.741 -30.393 8.972 1.000 8.363 496 TYR B N 1
ATOM 9879 C CA . TYR B 1 491 ? -61.037 -31.807 8.626 1.000 8.561 496 TYR B CA 1
ATOM 9880 C C . TYR B 1 491 ? -62.357 -32.217 9.252 1.000 8.844 496 TYR B C 1
ATOM 9881 O O . TYR B 1 491 ? -62.758 -31.655 10.320 1.000 8.559 496 TYR B O 1
ATOM 9890 N N . ASP B 1 492 ? -62.960 -33.240 8.653 1.000 9.249 497 ASP B N 1
ATOM 9891 C CA . ASP B 1 492 ? -64.105 -33.981 9.219 1.000 9.147 497 ASP B CA 1
ATOM 9892 C C . ASP B 1 492 ? -63.633 -35.402 9.520 1.000 9.431 497 ASP B C 1
ATOM 9893 O O . ASP B 1 492 ? -62.678 -35.826 8.893 1.000 9.589 497 ASP B O 1
ATOM 9898 N N . VAL B 1 493 ? -64.284 -36.099 10.448 1.000 8.982 498 VAL B N 1
ATOM 9899 C CA . VAL B 1 493 ? -64.020 -37.527 10.753 1.000 9.342 498 VAL B CA 1
ATOM 9900 C C . VAL B 1 493 ? -65.290 -38.280 10.399 1.000 10.053 498 VAL B C 1
ATOM 9901 O O . VAL B 1 493 ? -66.384 -37.765 10.706 1.000 10.067 498 VAL B O 1
ATOM 9905 N N . VAL B 1 494 ? -65.140 -39.388 9.677 1.000 10.361 499 VAL B N 1
ATOM 9906 C CA . VAL B 1 494 ? -66.308 -40.216 9.289 1.000 11.491 499 VAL B CA 1
ATOM 9907 C C . VAL B 1 494 ? -66.046 -41.624 9.802 1.000 11.096 499 VAL B C 1
ATOM 9908 O O . VAL B 1 494 ? -64.923 -42.148 9.680 1.000 11.653 499 VAL B O 1
ATOM 9912 N N . ASP B 1 495 ? -67.039 -42.201 10.453 1.000 10.143 500 ASP B N 1
ATOM 9913 C CA . ASP B 1 495 ? -67.060 -43.629 10.868 1.000 10.911 500 ASP B CA 1
ATOM 9914 C C . ASP B 1 495 ? -67.132 -44.482 9.594 1.000 11.168 500 ASP B C 1
ATOM 9915 O O . ASP B 1 495 ? -68.090 -44.346 8.849 1.000 11.658 500 ASP B O 1
ATOM 9920 N N . LEU B 1 496 ? -66.136 -45.331 9.366 1.000 11.976 501 LEU B N 1
ATOM 9921 C CA . LEU B 1 496 ? -66.089 -46.181 8.164 1.000 12.799 501 LEU B CA 1
ATOM 9922 C C . LEU B 1 496 ? -67.108 -47.323 8.264 1.000 14.117 501 LEU B C 1
ATOM 9923 O O . LEU B 1 496 ? -67.378 -47.907 7.204 1.000 17.074 501 LEU B O 1
ATOM 9928 N N . GLU B 1 497 ? -67.719 -47.572 9.411 1.000 14.158 502 GLU B N 1
ATOM 9929 C CA . GLU B 1 497 ? -68.657 -48.720 9.537 1.000 17.014 502 GLU B CA 1
ATOM 9930 C C . GLU B 1 497 ? -69.980 -48.384 8.850 1.000 20.684 502 GLU B C 1
ATOM 9931 O O . GLU B 1 497 ? -70.560 -47.335 9.136 1.000 21.430 502 GLU B O 1
ATOM 9937 N N . ASN B 1 498 ? -70.424 -49.270 7.945 1.000 24.053 503 ASN B N 1
ATOM 9938 C CA . ASN B 1 498 ? -71.685 -49.135 7.164 1.000 26.411 503 ASN B CA 1
ATOM 9939 C C . ASN B 1 498 ? -71.722 -47.753 6.525 1.000 28.037 503 ASN B C 1
ATOM 9940 O O . ASN B 1 498 ? -72.803 -47.161 6.414 1.000 32.454 503 ASN B O 1
ATOM 9945 N N . CYS B 1 499 ? -70.558 -47.239 6.139 1.000 28.360 504 CYS B N 1
ATOM 9946 C CA . CYS B 1 499 ? -70.392 -45.861 5.640 1.000 26.825 504 CYS B CA 1
ATOM 9947 C C . CYS B 1 499 ? -70.911 -45.783 4.198 1.000 27.952 504 CYS B C 1
ATOM 9948 O O . CYS B 1 499 ? -70.578 -46.642 3.399 1.000 30.659 504 CYS B O 1
ATOM 9951 N N . ASP B 1 500 ? -71.711 -44.769 3.903 1.000 30.664 505 ASP B N 1
ATOM 9952 C CA . ASP B 1 500 ? -72.262 -44.481 2.557 1.000 34.119 505 ASP B CA 1
ATOM 9953 C C . ASP B 1 500 ? -71.144 -43.911 1.659 1.000 31.834 505 ASP B C 1
ATOM 9954 O O . ASP B 1 500 ? -70.599 -42.856 2.029 1.000 31.689 505 ASP B O 1
ATOM 9959 N N . LEU B 1 501 ? -70.840 -44.534 0.512 1.000 29.146 506 LEU B N 1
ATOM 9960 C CA . LEU B 1 501 ? -69.862 -44.009 -0.484 1.000 28.429 506 LEU B CA 1
ATOM 9961 C C . LEU B 1 501 ? -70.179 -42.548 -0.808 1.000 30.473 506 LEU B C 1
ATOM 9962 O O . LEU B 1 501 ? -69.238 -41.764 -0.943 1.000 27.797 506 LEU B O 1
ATOM 9967 N N . LYS B 1 502 ? -71.463 -42.213 -0.970 1.000 29.521 507 LYS B N 1
ATOM 9968 C CA . LYS B 1 502 ? -71.898 -40.847 -1.347 1.000 36.592 507 LYS B CA 1
ATOM 9969 C C . LYS B 1 502 ? -71.480 -39.837 -0.269 1.000 34.365 507 LYS B C 1
ATOM 9970 O O . LYS B 1 502 ? -71.253 -38.682 -0.635 1.000 40.645 507 LYS B O 1
ATOM 9976 N N . SER B 1 503 ? -71.338 -40.239 0.991 1.000 35.075 508 SER B N 1
ATOM 9977 C CA . SER B 1 503 ? -70.906 -39.329 2.087 1.000 40.430 508 SER B CA 1
ATOM 9978 C C . SER B 1 503 ? -69.373 -39.165 2.133 1.000 38.727 508 SER B C 1
ATOM 9979 O O . SER B 1 503 ? -68.888 -38.361 2.975 1.000 40.742 508 SER B O 1
ATOM 9982 N N . LEU B 1 504 ? -68.605 -39.881 1.302 1.000 30.289 509 LEU B N 1
ATOM 9983 C CA . LEU B 1 504 ? -67.128 -39.701 1.243 1.000 26.709 509 LEU B CA 1
ATOM 9984 C C . LEU B 1 504 ? -66.748 -38.840 0.026 1.000 26.134 509 LEU B C 1
ATOM 9985 O O . LEU B 1 504 ? -65.690 -38.196 0.047 1.000 21.896 509 LEU B O 1
ATOM 9990 N N . THR B 1 505 ? -67.576 -38.790 -1.016 1.000 31.843 510 THR B N 1
ATOM 9991 C CA . THR B 1 505 ? -67.168 -38.251 -2.342 1.000 29.719 510 THR B CA 1
ATOM 9992 C C . THR B 1 505 ? -67.280 -36.714 -2.337 1.000 27.341 510 THR B C 1
ATOM 9993 O O . THR B 1 505 ? -66.711 -36.100 -3.231 1.000 25.752 510 THR B O 1
ATOM 9997 N N . ALA B 1 506 ? -67.884 -36.103 -1.308 1.000 26.650 511 ALA B N 1
ATOM 9998 C CA . ALA B 1 506 ? -67.894 -34.632 -1.055 1.000 25.961 511 ALA B CA 1
ATOM 9999 C C . ALA B 1 506 ? -66.472 -34.073 -0.792 1.000 24.695 511 ALA B C 1
ATOM 10000 O O . ALA B 1 506 ? -66.214 -32.897 -1.048 1.000 28.205 511 ALA B O 1
ATOM 10002 N N . TYR B 1 507 ? -65.529 -34.893 -0.335 1.000 18.133 512 TYR B N 1
ATOM 10003 C CA . TYR B 1 507 ? -64.203 -34.404 0.118 1.000 15.751 512 TYR B CA 1
ATOM 10004 C C . TYR B 1 507 ? -63.182 -34.414 -1.030 1.000 14.603 512 TYR B C 1
ATOM 10005 O O . TYR B 1 507 ? -63.310 -35.251 -1.895 1.000 17.939 512 TYR B O 1
ATOM 10014 N N . LYS B 1 508 ? -62.178 -33.550 -1.012 1.000 13.773 513 LYS B N 1
ATOM 10015 C CA . LYS B 1 508 ? -61.076 -33.579 -1.999 1.000 13.397 513 LYS B CA 1
ATOM 10016 C C . LYS B 1 508 ? -60.126 -34.719 -1.600 1.000 10.853 513 LYS B C 1
ATOM 10017 O O . LYS B 1 508 ? -59.460 -35.246 -2.455 1.000 10.767 513 LYS B O 1
ATOM 10023 N N . GLN B 1 509 ? -59.991 -35.046 -0.315 1.000 9.016 514 GLN B N 1
ATOM 10024 C CA . GLN B 1 509 ? -59.060 -36.121 0.111 1.000 8.242 514 GLN B CA 1
ATOM 10025 C C . GLN B 1 509 ? -59.735 -36.916 1.218 1.000 8.143 514 GLN B C 1
ATOM 10026 O O . GLN B 1 509 ? -60.310 -36.278 2.125 1.000 8.663 514 GLN B O 1
ATOM 10032 N N . LEU B 1 510 ? -59.508 -38.213 1.238 1.000 8.242 515 LEU B N 1
ATOM 10033 C CA . LEU B 1 510 ? -59.781 -39.094 2.377 1.000 7.646 515 LEU B CA 1
ATOM 10034 C C . LEU B 1 510 ? -58.466 -39.686 2.891 1.000 7.443 515 LEU B C 1
ATOM 10035 O O . LEU B 1 510 ? -57.693 -40.259 2.094 1.000 8.322 515 LEU B O 1
ATOM 10040 N N . TRP B 1 511 ? -58.208 -39.488 4.176 1.000 7.244 516 TRP B N 1
ATOM 10041 C CA . TRP B 1 511 ? -56.986 -39.971 4.858 1.000 7.000 516 TRP B CA 1
ATOM 10042 C C . TRP B 1 511 ? -57.330 -41.176 5.712 1.000 7.398 516 TRP B C 1
ATOM 10043 O O . TRP B 1 511 ? -58.189 -41.085 6.606 1.000 7.652 516 TRP B O 1
ATOM 10054 N N . ILE B 1 512 ? -56.623 -42.261 5.482 1.000 7.069 517 ILE B N 1
ATOM 10055 C CA . ILE B 1 512 ? -56.806 -43.507 6.278 1.000 7.800 517 ILE B CA 1
ATOM 10056 C C . ILE B 1 512 ? -55.472 -43.839 6.920 1.000 7.815 517 ILE B C 1
ATOM 10057 O O . ILE B 1 512 ? -54.525 -44.078 6.168 1.000 8.119 517 ILE B O 1
ATOM 10062 N N . THR B 1 513 ? -55.421 -43.842 8.252 1.000 8.079 518 THR B N 1
ATOM 10063 C CA . THR B 1 513 ? -54.301 -44.348 9.059 1.000 8.309 518 THR B CA 1
ATOM 10064 C C . THR B 1 513 ? -54.566 -45.840 9.276 1.000 9.444 518 THR B C 1
ATOM 10065 O O . THR B 1 513 ? -55.540 -46.207 9.975 1.000 8.723 518 THR B O 1
ATOM 10069 N N . SER B 1 514 ? -53.773 -46.698 8.604 1.000 9.816 519 SER B N 1
ATOM 10070 C CA . SER B 1 514 ? -54.065 -48.151 8.546 1.000 10.167 519 SER B CA 1
ATOM 10071 C C . SER B 1 514 ? -52.984 -48.969 9.267 1.000 10.669 519 SER B C 1
ATOM 10072 O O . SER B 1 514 ? -51.796 -48.634 9.130 1.000 12.371 519 SER B O 1
ATOM 10075 N N . ALA B 1 515 ? -53.406 -49.994 10.011 1.000 9.220 520 ALA B N 1
ATOM 10076 C CA . ALA B 1 515 ? -52.551 -51.088 10.497 1.000 10.084 520 ALA B CA 1
ATOM 10077 C C . ALA B 1 515 ? -52.467 -52.185 9.427 1.000 9.384 520 ALA B C 1
ATOM 10078 O O . ALA B 1 515 ? -52.884 -51.978 8.275 1.000 8.403 520 ALA B O 1
ATOM 10080 N N . GLU B 1 516 ? -51.953 -53.357 9.802 1.000 9.653 521 GLU B N 1
ATOM 10081 C CA . GLU B 1 516 ? -51.824 -54.466 8.831 1.000 9.452 521 GLU B CA 1
ATOM 10082 C C . GLU B 1 516 ? -53.163 -55.189 8.654 1.000 10.084 521 GLU B C 1
ATOM 10083 O O . GLU B 1 516 ? -53.262 -56.073 7.806 1.000 9.871 521 GLU B O 1
ATOM 10089 N N . PHE B 1 517 ? -54.168 -54.875 9.479 1.000 9.634 522 PHE B N 1
ATOM 10090 C CA . PHE B 1 517 ? -55.468 -55.562 9.447 1.000 9.643 522 PHE B CA 1
ATOM 10091 C C . PHE B 1 517 ? -56.587 -54.540 9.248 1.000 10.018 522 PHE B C 1
ATOM 10092 O O . PHE B 1 517 ? -56.515 -53.437 9.748 1.000 10.353 522 PHE B O 1
ATOM 10100 N N . MET B 1 518 ? -57.589 -54.955 8.506 1.000 8.965 523 MET B N 1
ATOM 10101 C CA . MET B 1 518 ? -58.800 -54.151 8.163 1.000 9.165 523 MET B CA 1
ATOM 10102 C C . MET B 1 518 ? -59.826 -55.114 7.595 1.000 10.592 523 MET B C 1
ATOM 10103 O O . MET B 1 518 ? -59.433 -55.947 6.766 1.000 11.593 523 MET B O 1
ATOM 10108 N N . ASP B 1 519 ? -61.081 -55.005 8.026 1.000 10.294 524 ASP B N 1
ATOM 10109 C CA . ASP B 1 519 ? -62.133 -55.953 7.612 1.000 10.442 524 ASP B CA 1
ATOM 10110 C C . ASP B 1 519 ? -62.395 -55.807 6.111 1.000 10.858 524 ASP B C 1
ATOM 10111 O O . ASP B 1 519 ? -62.059 -54.782 5.467 1.000 10.076 524 ASP B O 1
ATOM 10116 N N . ALA B 1 520 ? -62.940 -56.873 5.542 1.000 11.092 525 ALA B N 1
ATOM 10117 C CA . ALA B 1 520 ? -63.253 -56.918 4.096 1.000 10.456 525 ALA B CA 1
ATOM 10118 C C . ALA B 1 520 ? -64.178 -55.778 3.684 1.000 10.876 525 ALA B C 1
ATOM 10119 O O . ALA B 1 520 ? -63.977 -55.191 2.620 1.000 12.617 525 ALA B O 1
ATOM 10121 N N . GLU B 1 521 ? -65.196 -55.457 4.481 1.000 12.463 526 GLU B N 1
ATOM 10122 C CA . GLU B 1 521 ? -66.203 -54.418 4.139 1.000 13.899 526 GLU B CA 1
ATOM 10123 C C . GLU B 1 521 ? -65.478 -53.075 3.952 1.000 12.394 526 GLU B C 1
ATOM 10124 O O . GLU B 1 521 ? -65.772 -52.349 2.983 1.000 12.246 526 GLU B O 1
ATOM 10130 N N . THR B 1 522 ? -64.543 -52.748 4.840 1.000 10.468 527 THR B N 1
ATOM 10131 C CA . THR B 1 522 ? -63.811 -51.452 4.768 1.000 10.266 527 THR B CA 1
ATOM 10132 C C . THR B 1 522 ? -62.772 -51.493 3.642 1.000 9.690 527 THR B C 1
ATOM 10133 O O . THR B 1 522 ? -62.639 -50.498 2.895 1.000 9.271 527 THR B O 1
ATOM 10137 N N . GLN B 1 523 ? -62.091 -52.612 3.468 1.000 9.285 528 GLN B N 1
ATOM 10138 C CA . GLN B 1 523 ? -61.197 -52.745 2.294 1.000 9.588 528 GLN B CA 1
ATOM 10139 C C . GLN B 1 523 ? -61.967 -52.534 0.989 1.000 10.625 528 GLN B C 1
ATOM 10140 O O . GLN B 1 523 ? -61.469 -51.811 0.107 1.000 11.041 528 GLN B O 1
ATOM 10146 N N . ASN B 1 524 ? -63.148 -53.095 0.867 1.000 11.786 529 ASN B N 1
ATOM 10147 C CA . ASN B 1 524 ? -64.011 -52.930 -0.334 1.000 13.451 529 ASN B CA 1
ATOM 10148 C C . ASN B 1 524 ? -64.456 -51.456 -0.449 1.000 13.390 529 ASN B C 1
ATOM 10149 O O . ASN B 1 524 ? -64.387 -50.867 -1.557 1.000 13.544 529 ASN B O 1
ATOM 10154 N N . LEU B 1 525 ? -64.848 -50.824 0.657 1.000 13.390 530 LEU B N 1
ATOM 10155 C CA . LEU B 1 525 ? -65.357 -49.432 0.596 1.000 12.712 530 LEU B CA 1
ATOM 10156 C C . LEU B 1 525 ? -64.241 -48.524 0.076 1.000 11.982 530 LEU B C 1
ATOM 10157 O O . LEU B 1 525 ? -64.481 -47.675 -0.797 1.000 12.537 530 LEU B O 1
ATOM 10162 N N . LEU B 1 526 ? -63.032 -48.673 0.601 1.000 10.604 531 LEU B N 1
ATOM 10163 C CA . LEU B 1 526 ? -61.939 -47.754 0.189 1.000 10.447 531 LEU B CA 1
ATOM 10164 C C . LEU B 1 526 ? -61.545 -48.029 -1.262 1.000 10.283 531 LEU B C 1
ATOM 10165 O O . LEU B 1 526 ? -61.160 -47.098 -1.972 1.000 10.756 531 LEU B O 1
ATOM 10170 N N . SER B 1 527 ? -61.631 -49.286 -1.688 1.000 11.506 532 SER B N 1
ATOM 10171 C CA . SER B 1 527 ? -61.398 -49.678 -3.093 1.000 12.123 532 SER B CA 1
ATOM 10172 C C . SER B 1 527 ? -62.387 -48.934 -4.009 1.000 12.130 532 SER B C 1
ATOM 10173 O O . SER B 1 527 ? -61.958 -48.287 -4.970 1.000 12.051 532 SER B O 1
ATOM 10176 N N . GLU B 1 528 ? -63.675 -49.067 -3.713 1.000 12.509 533 GLU B N 1
ATOM 10177 C CA . GLU B 1 528 ? -64.751 -48.416 -4.489 1.000 14.377 533 GLU B CA 1
ATOM 10178 C C . GLU B 1 528 ? -64.545 -46.908 -4.467 1.000 13.383 533 GLU B C 1
ATOM 10179 O O . GLU B 1 528 ? -64.732 -46.275 -5.477 1.000 11.849 533 GLU B O 1
ATOM 10185 N N . PHE B 1 529 ? -64.185 -46.324 -3.327 1.000 12.084 534 PHE B N 1
ATOM 10186 C CA . PHE B 1 529 ? -63.984 -44.864 -3.220 1.000 11.715 534 PHE B CA 1
ATOM 10187 C C . PHE B 1 529 ? -63.002 -44.390 -4.288 1.000 11.319 534 PHE B C 1
ATOM 10188 O O . PHE B 1 529 ? -63.279 -43.425 -4.997 1.000 11.396 534 PHE B O 1
ATOM 10196 N N . VAL B 1 530 ? -61.847 -45.047 -4.378 1.000 11.386 535 VAL B N 1
ATOM 10197 C CA . VAL B 1 530 ? -60.808 -44.638 -5.359 1.000 11.573 535 VAL B CA 1
ATOM 10198 C C . VAL B 1 530 ? -61.261 -44.950 -6.794 1.000 12.144 535 VAL B C 1
ATOM 10199 O O . VAL B 1 530 ? -61.167 -44.027 -7.633 1.000 10.519 535 VAL B O 1
ATOM 10203 N N . LEU B 1 531 ? -61.770 -46.160 -7.064 1.000 12.677 536 LEU B N 1
ATOM 10204 C CA . LEU B 1 531 ? -62.141 -46.535 -8.452 1.000 14.212 536 LEU B CA 1
ATOM 10205 C C . LEU B 1 531 ? -63.154 -45.519 -8.996 1.000 13.844 536 LEU B C 1
ATOM 10206 O O . LEU B 1 531 ? -63.045 -45.191 -10.169 1.000 14.751 536 LEU B O 1
ATOM 10211 N N . ASN B 1 532 ? -64.043 -45.006 -8.151 1.000 14.073 537 ASN B N 1
ATOM 10212 C CA . ASN B 1 532 ? -65.169 -44.141 -8.575 1.000 16.201 537 ASN B CA 1
ATOM 10213 C C . ASN B 1 532 ? -64.772 -42.666 -8.605 1.000 15.680 537 ASN B C 1
ATOM 10214 O O . ASN B 1 532 ? -65.658 -41.840 -8.963 1.000 17.972 537 ASN B O 1
ATOM 10219 N N . GLY B 1 533 ? -63.530 -42.317 -8.264 1.000 13.830 538 GLY B N 1
ATOM 10220 C CA . GLY B 1 533 ? -63.022 -40.945 -8.431 1.000 12.604 538 GLY B CA 1
ATOM 10221 C C . GLY B 1 533 ? -62.498 -40.296 -7.153 1.000 13.171 538 GLY B C 1
ATOM 10222 O O . GLY B 1 533 ? -62.068 -39.163 -7.228 1.000 11.576 538 GLY B O 1
ATOM 10223 N N . GLY B 1 534 ? -62.421 -41.028 -6.054 1.000 12.358 539 GLY B N 1
ATOM 10224 C CA . GLY B 1 534 ? -61.896 -40.442 -4.798 1.000 12.503 539 GLY B CA 1
ATOM 10225 C C . GLY B 1 534 ? -60.375 -40.359 -4.760 1.000 11.784 539 GLY B C 1
ATOM 10226 O O . GLY B 1 534 ? -59.702 -41.169 -5.415 1.000 11.778 539 GLY B O 1
ATOM 10227 N N . ASN B 1 535 ? -59.836 -39.424 -3.987 1.000 11.062 540 ASN B N 1
ATOM 10228 C CA . ASN B 1 535 ? -58.393 -39.270 -3.711 1.000 10.803 540 ASN B CA 1
ATOM 10229 C C . ASN B 1 535 ? -58.092 -39.789 -2.296 1.000 10.016 540 ASN B C 1
ATOM 10230 O O . ASN B 1 535 ? -58.595 -39.231 -1.296 1.000 11.063 540 ASN B O 1
ATOM 10235 N N . LEU B 1 536 ? -57.338 -40.881 -2.209 1.000 9.664 541 LEU B N 1
ATOM 10236 C CA . LEU B 1 536 ? -57.067 -41.576 -0.943 1.000 9.212 541 LEU B CA 1
ATOM 10237 C C . LEU B 1 536 ? -55.605 -41.395 -0.592 1.000 8.869 541 LEU B C 1
ATOM 10238 O O . LEU B 1 536 ? -54.728 -41.602 -1.443 1.000 8.425 541 LEU B O 1
ATOM 10243 N N . ILE B 1 537 ? -55.373 -41.054 0.667 1.000 8.993 542 ILE B N 1
ATOM 10244 C CA . ILE B 1 537 ? -54.037 -41.040 1.295 1.000 9.778 542 ILE B CA 1
ATOM 10245 C C . ILE B 1 537 ? -54.038 -42.119 2.357 1.000 9.670 542 ILE B C 1
ATOM 10246 O O . ILE B 1 537 ? -54.871 -42.084 3.250 1.000 9.186 542 ILE B O 1
ATOM 10251 N N . LEU B 1 538 ? -53.132 -43.076 2.234 1.000 8.926 543 LEU B N 1
ATOM 10252 C CA . LEU B 1 538 ? -53.136 -44.274 3.079 1.000 9.428 543 LEU B CA 1
ATOM 10253 C C . LEU B 1 538 ? -51.723 -44.562 3.578 1.000 8.919 543 LEU B C 1
ATOM 10254 O O . LEU B 1 538 ? -50.791 -44.609 2.790 1.000 8.563 543 LEU B O 1
ATOM 10259 N N . TYR B 1 539 ? -51.580 -44.714 4.876 1.000 8.123 544 TYR B N 1
ATOM 10260 C CA . TYR B 1 539 ? -50.300 -45.010 5.548 1.000 7.523 544 TYR B CA 1
ATOM 10261 C C . TYR B 1 539 ? -50.605 -45.480 6.958 1.000 7.878 544 TYR B C 1
ATOM 10262 O O . TYR B 1 539 ? -51.659 -45.179 7.487 1.000 7.339 544 TYR B O 1
ATOM 10271 N N . PRO B 1 540 ? -49.673 -46.113 7.683 1.000 8.348 545 PRO B N 1
ATOM 10272 C CA . PRO B 1 540 ? -48.385 -46.602 7.168 1.000 8.462 545 PRO B CA 1
ATOM 10273 C C . PRO B 1 540 ? -48.380 -47.953 6.461 1.000 10.078 545 PRO B C 1
ATOM 10274 O O . PRO B 1 540 ? -47.308 -48.420 6.079 1.000 10.084 545 PRO B O 1
ATOM 10278 N N . ALA B 1 541 ? -49.536 -48.585 6.289 1.000 9.966 546 ALA B N 1
ATOM 10279 C CA . ALA B 1 541 ? -49.532 -49.942 5.706 1.000 10.343 546 ALA B CA 1
ATOM 10280 C C . ALA B 1 541 ? -50.735 -50.109 4.799 1.000 10.877 546 ALA B C 1
ATOM 10281 O O . ALA B 1 541 ? -51.858 -49.708 5.170 1.000 12.529 546 ALA B O 1
ATOM 10283 N N . VAL B 1 542 ? -50.529 -50.717 3.634 1.000 9.704 547 VAL B N 1
ATOM 10284 C CA . VAL B 1 542 ? -51.603 -51.513 2.967 1.000 10.554 547 VAL B CA 1
ATOM 10285 C C . VAL B 1 542 ? -51.898 -52.694 3.880 1.000 8.942 547 VAL B C 1
ATOM 10286 O O . VAL B 1 542 ? -50.999 -53.480 4.142 1.000 9.470 547 VAL B O 1
ATOM 10290 N N . PRO B 1 543 ? -53.143 -52.850 4.387 1.000 9.583 548 PRO B N 1
ATOM 10291 C CA . PRO B 1 543 ? -53.512 -53.997 5.227 1.000 8.950 548 PRO B CA 1
ATOM 10292 C C . PRO B 1 543 ? -53.556 -55.280 4.401 1.000 10.274 548 PRO B C 1
ATOM 10293 O O . PRO B 1 543 ? -53.793 -55.180 3.173 1.000 10.901 548 PRO B O 1
ATOM 10297 N N . THR B 1 544 ? -53.297 -56.423 5.025 1.000 9.769 549 THR B N 1
ATOM 10298 C CA . THR B 1 544 ? -53.355 -57.707 4.263 1.000 10.749 549 THR B CA 1
ATOM 10299 C C . THR B 1 544 ? -54.103 -58.749 5.070 1.000 10.415 549 THR B C 1
ATOM 10300 O O . THR B 1 544 ? -54.173 -59.921 4.629 1.000 11.658 549 THR B O 1
ATOM 10304 N N . LEU B 1 545 ? -54.649 -58.358 6.215 1.000 10.324 550 LEU B N 1
ATOM 10305 C CA . LEU B 1 545 ? -55.357 -59.273 7.137 1.000 9.888 550 LEU B CA 1
ATOM 10306 C C . LEU B 1 545 ? -56.700 -58.657 7.472 1.000 9.794 550 LEU B C 1
ATOM 10307 O O . LEU B 1 545 ? -56.865 -57.456 7.339 1.000 9.227 550 LEU B O 1
ATOM 10312 N N . ASP B 1 546 ? -57.613 -59.482 7.962 1.000 10.198 551 ASP B N 1
ATOM 10313 C CA . ASP B 1 546 ? -58.930 -59.005 8.446 1.000 9.273 551 ASP B CA 1
ATOM 10314 C C . ASP B 1 546 ? -58.862 -58.863 9.973 1.000 9.341 551 ASP B C 1
ATOM 10315 O O . ASP B 1 546 ? -57.779 -58.902 10.545 1.000 10.930 551 ASP B O 1
ATOM 10320 N N . ASN B 1 547 ? -59.983 -58.565 10.614 1.000 9.487 552 ASN B N 1
ATOM 10321 C CA . ASN B 1 547 ? -59.967 -58.228 12.058 1.000 9.791 552 ASN B CA 1
ATOM 10322 C C . ASN B 1 547 ? -59.619 -59.429 12.937 1.000 9.576 552 ASN B C 1
ATOM 10323 O O . ASN B 1 547 ? -59.327 -59.208 14.131 1.000 9.629 552 ASN B O 1
ATOM 10328 N N . TYR B 1 548 ? -59.681 -60.648 12.381 1.000 10.088 553 TYR B N 1
ATOM 10329 C CA . TYR B 1 548 ? -59.256 -61.911 13.035 1.000 10.186 553 TYR B CA 1
ATOM 10330 C C . TYR B 1 548 ? -57.861 -62.340 12.582 1.000 11.098 553 TYR B C 1
ATOM 10331 O O . TYR B 1 548 ? -57.414 -63.445 12.973 1.000 10.881 553 TYR B O 1
ATOM 10340 N N . LEU B 1 549 ? -57.163 -61.446 11.860 1.000 11.164 554 LEU B N 1
ATOM 10341 C CA . LEU B 1 549 ? -55.751 -61.607 11.471 1.000 11.488 554 LEU B CA 1
ATOM 10342 C C . LEU B 1 549 ? -55.687 -62.795 10.516 1.000 11.349 554 LEU B C 1
ATOM 10343 O O . LEU B 1 549 ? -54.642 -63.403 10.426 1.000 12.567 554 LEU B O 1
ATOM 10348 N N . ASN B 1 550 ? -56.767 -63.068 9.782 1.000 11.741 555 ASN B N 1
ATOM 10349 C CA . ASN B 1 550 ? -56.764 -64.020 8.646 1.000 12.126 555 ASN B CA 1
ATOM 10350 C C . ASN B 1 550 ? -56.509 -63.240 7.358 1.000 13.541 555 ASN B C 1
ATOM 10351 O O . ASN B 1 550 ? -56.763 -62.015 7.299 1.000 13.125 555 ASN B O 1
ATOM 10356 N N . ARG B 1 551 ? -56.073 -63.948 6.324 1.000 14.968 556 ARG B N 1
ATOM 10357 C CA . ARG B 1 551 ? -55.716 -63.296 5.044 1.000 16.647 556 ARG B CA 1
ATOM 10358 C C . ARG B 1 551 ? -56.882 -62.488 4.486 1.000 14.344 556 ARG B C 1
ATOM 10359 O O . ARG B 1 551 ? -57.976 -63.011 4.309 1.000 14.812 556 ARG B O 1
ATOM 10367 N N . CYS B 1 552 ? -56.643 -61.238 4.096 1.000 13.052 557 CYS B N 1
ATOM 10368 C CA . CYS B 1 552 ? -57.626 -60.406 3.376 1.000 11.627 557 CYS B CA 1
ATOM 10369 C C . CYS B 1 552 ? -56.842 -59.367 2.580 1.000 11.113 557 CYS B C 1
ATOM 10370 O O . CYS B 1 552 ? -56.367 -58.385 3.181 1.000 10.802 557 CYS B O 1
ATOM 10373 N N . GLU B 1 553 ? -56.688 -59.607 1.283 1.000 10.899 558 GLU B N 1
ATOM 10374 C CA . GLU B 1 553 ? -55.798 -58.792 0.416 1.000 12.420 558 GLU B CA 1
ATOM 10375 C C . GLU B 1 553 ? -56.608 -58.007 -0.616 1.000 11.722 558 GLU B C 1
ATOM 10376 O O . GLU B 1 553 ? -56.065 -57.669 -1.719 1.000 11.277 558 GLU B O 1
ATOM 10382 N N . ILE B 1 554 ? -57.854 -57.692 -0.277 1.000 11.266 559 ILE B N 1
ATOM 10383 C CA . ILE B 1 554 ? -58.805 -57.045 -1.210 1.000 12.165 559 ILE B CA 1
ATOM 10384 C C . ILE B 1 554 ? -58.246 -55.694 -1.679 1.000 11.482 559 ILE B C 1
ATOM 10385 O O . ILE B 1 554 ? -58.247 -55.423 -2.900 1.000 12.215 559 ILE B O 1
ATOM 10390 N N . LEU B 1 555 ? -57.905 -54.816 -0.732 1.000 11.268 560 LEU B N 1
ATOM 10391 C CA . LEU B 1 555 ? -57.460 -53.446 -1.076 1.000 12.201 560 LEU B CA 1
ATOM 10392 C C . LEU B 1 555 ? -56.135 -53.530 -1.833 1.000 11.313 560 LEU B C 1
ATOM 10393 O O . LEU B 1 555 ? -56.001 -52.892 -2.894 1.000 11.631 560 LEU B O 1
ATOM 10398 N N . LYS B 1 556 ? -55.214 -54.354 -1.385 1.000 9.943 561 LYS B N 1
ATOM 10399 C CA . LYS B 1 556 ? -53.928 -54.571 -2.074 1.000 11.112 561 LYS B CA 1
ATOM 10400 C C . LYS B 1 556 ? -54.149 -54.960 -3.534 1.000 11.097 561 LYS B C 1
ATOM 10401 O O . LYS B 1 556 ? -53.499 -54.375 -4.401 1.000 12.373 561 LYS B O 1
ATOM 10407 N N . ASN B 1 557 ? -55.017 -55.921 -3.765 1.000 11.414 562 ASN B N 1
ATOM 10408 C CA . ASN B 1 557 ? -55.271 -56.460 -5.127 1.000 11.775 562 ASN B CA 1
ATOM 10409 C C . ASN B 1 557 ? -56.047 -55.456 -5.962 1.000 11.034 562 ASN B C 1
ATOM 10410 O O . ASN B 1 557 ? -55.639 -55.217 -7.117 1.000 11.984 562 ASN B O 1
ATOM 10415 N N . ASN B 1 558 ? -57.068 -54.813 -5.391 1.000 10.702 563 ASN B N 1
ATOM 10416 C CA . ASN B 1 558 ? -57.863 -53.810 -6.149 1.000 11.506 563 ASN B CA 1
ATOM 10417 C C . ASN B 1 558 ? -56.984 -52.640 -6.561 1.000 10.568 563 ASN B C 1
ATOM 10418 O O . ASN B 1 558 ? -57.314 -52.006 -7.594 1.000 10.753 563 ASN B O 1
ATOM 10423 N N . PHE B 1 559 ? -55.978 -52.296 -5.767 1.000 9.846 564 PHE B N 1
ATOM 10424 C CA . PHE B 1 559 ? -55.072 -51.168 -6.083 1.000 10.541 564 PHE B CA 1
ATOM 10425 C C . PHE B 1 559 ? -53.824 -51.589 -6.866 1.000 9.714 564 PHE B C 1
ATOM 10426 O O . PHE B 1 559 ? -53.013 -50.701 -7.161 1.000 10.271 564 PHE B O 1
ATOM 10434 N N . GLY B 1 560 ? -53.652 -52.877 -7.170 1.000 9.896 565 GLY B N 1
ATOM 10435 C CA . GLY B 1 560 ? -52.532 -53.384 -7.982 1.000 9.772 565 GLY B CA 1
ATOM 10436 C C . GLY B 1 560 ? -51.196 -53.054 -7.350 1.000 10.322 565 GLY B C 1
ATOM 10437 O O . GLY B 1 560 ? -50.288 -52.604 -8.042 1.000 9.941 565 GLY B O 1
ATOM 10438 N N . ILE B 1 561 ? -51.104 -53.240 -6.044 1.000 10.526 566 ILE B N 1
ATOM 10439 C CA . ILE B 1 561 ? -49.890 -52.987 -5.231 1.000 11.518 566 ILE B CA 1
ATOM 10440 C C . ILE B 1 561 ? -49.202 -54.311 -4.971 1.000 11.731 566 ILE B C 1
ATOM 10441 O O . ILE B 1 561 ? -49.856 -55.293 -4.539 1.000 13.399 566 ILE B O 1
ATOM 10446 N N . GLU B 1 562 ? -47.905 -54.305 -5.196 1.000 12.319 567 GLU B N 1
ATOM 10447 C CA . GLU B 1 562 ? -46.957 -55.349 -4.760 1.000 13.834 567 GLU B CA 1
ATOM 10448 C C . GLU B 1 562 ? -45.994 -54.729 -3.751 1.000 12.380 567 GLU B C 1
ATOM 10449 O O . GLU B 1 562 ? -45.483 -53.610 -3.991 1.000 12.975 567 GLU B O 1
ATOM 10455 N N . PHE B 1 563 ? -45.731 -55.412 -2.641 1.000 11.478 568 PHE B N 1
ATOM 10456 C CA . PHE B 1 563 ? -44.784 -54.881 -1.637 1.000 12.509 568 PHE B CA 1
ATOM 10457 C C . PHE B 1 563 ? -44.112 -56.037 -0.922 1.000 11.667 568 PHE B C 1
ATOM 10458 O O . PHE B 1 563 ? -44.626 -57.179 -0.836 1.000 11.874 568 PHE B O 1
ATOM 10466 N N . ILE B 1 564 ? -42.959 -55.704 -0.371 1.000 12.186 569 ILE B N 1
ATOM 10467 C CA . ILE B 1 564 ? -42.213 -56.553 0.577 1.000 13.674 569 ILE B CA 1
ATOM 10468 C C . ILE B 1 564 ? -41.933 -55.693 1.808 1.000 13.002 569 ILE B C 1
ATOM 10469 O O . ILE B 1 564 ? -41.715 -54.461 1.656 1.000 13.444 569 ILE B O 1
ATOM 10474 N N . THR B 1 565 ? -41.973 -56.301 2.975 1.000 12.342 570 THR B N 1
ATOM 10475 C CA . THR B 1 565 ? -41.694 -55.580 4.231 1.000 13.977 570 THR B CA 1
ATOM 10476 C C . THR B 1 565 ? -40.203 -55.757 4.516 1.000 14.463 570 THR B C 1
ATOM 10477 O O . THR B 1 565 ? -39.738 -56.905 4.533 1.000 15.295 570 THR B O 1
ATOM 10481 N N . LYS B 1 566 ? -39.463 -54.666 4.683 1.000 15.561 571 LYS B N 1
ATOM 10482 C CA . LYS B 1 566 ? -37.989 -54.717 4.851 1.000 16.838 571 LYS B CA 1
ATOM 10483 C C . LYS B 1 566 ? -37.565 -53.758 5.960 1.000 17.647 571 LYS B C 1
ATOM 10484 O O . LYS B 1 566 ? -38.184 -52.701 6.106 1.000 15.667 571 LYS B O 1
ATOM 10490 N N . ASP B 1 567 ? -36.514 -54.122 6.690 1.000 17.879 572 ASP B N 1
ATOM 10491 C CA . ASP B 1 567 ? -35.900 -53.263 7.731 1.000 18.346 572 ASP B CA 1
ATOM 10492 C C . ASP B 1 567 ? -35.006 -52.202 7.088 1.000 17.645 572 ASP B C 1
ATOM 10493 O O . ASP B 1 567 ? -34.254 -52.512 6.141 1.000 18.416 572 ASP B O 1
ATOM 10498 N N . SER B 1 568 ? -35.036 -50.970 7.606 1.000 17.287 573 SER B N 1
ATOM 10499 C CA . SER B 1 568 ? -34.106 -49.879 7.238 1.000 15.608 573 SER B CA 1
ATOM 10500 C C . SER B 1 568 ? -34.031 -48.869 8.373 1.000 15.506 573 SER B C 1
ATOM 10501 O O . SER B 1 568 ? -34.814 -48.974 9.316 1.000 15.490 573 SER B O 1
ATOM 10504 N N . SER B 1 569 ? -33.144 -47.897 8.236 1.000 16.320 574 SER B N 1
ATOM 10505 C CA . SER B 1 569 ? -33.089 -46.680 9.075 1.000 16.701 574 SER B CA 1
ATOM 10506 C C . SER B 1 569 ? -34.512 -46.156 9.319 1.000 15.147 574 SER B C 1
ATOM 10507 O O . SER B 1 569 ? -35.384 -46.203 8.395 1.000 14.188 574 SER B O 1
ATOM 10510 N N . HIS B 1 570 ? -34.751 -45.600 10.495 1.000 13.208 575 HIS B N 1
ATOM 10511 C CA . HIS B 1 570 ? -36.016 -44.879 10.775 1.000 13.927 575 HIS B CA 1
ATOM 10512 C C . HIS B 1 570 ? -36.215 -43.721 9.800 1.000 13.766 575 HIS B C 1
ATOM 10513 O O . HIS B 1 570 ? -37.388 -43.350 9.558 1.000 13.941 575 HIS B O 1
ATOM 10520 N N . LYS B 1 571 ? -35.166 -43.097 9.274 1.000 15.180 576 LYS B N 1
ATOM 10521 C CA . LYS B 1 571 ? -35.337 -41.885 8.451 1.000 14.813 576 LYS B CA 1
ATOM 10522 C C . LYS B 1 571 ? -35.584 -42.269 6.998 1.000 12.705 576 LYS B C 1
ATOM 10523 O O . LYS B 1 571 ? -34.897 -43.171 6.452 1.000 12.989 576 LYS B O 1
ATOM 10529 N N . VAL B 1 572 ? -36.552 -41.604 6.412 1.000 11.098 577 VAL B N 1
ATOM 10530 C CA . VAL B 1 572 ? -36.839 -41.673 4.973 1.000 10.897 577 VAL B CA 1
ATOM 10531 C C . VAL B 1 572 ? -36.818 -40.284 4.370 1.000 10.897 577 VAL B C 1
ATOM 10532 O O . VAL B 1 572 ? -36.818 -39.270 5.094 1.000 11.293 577 VAL B O 1
ATOM 10536 N N . SER B 1 573 ? -36.818 -40.238 3.054 1.000 10.985 578 SER B N 1
ATOM 10537 C CA . SER B 1 573 ? -37.106 -38.979 2.337 1.000 12.061 578 SER B CA 1
ATOM 10538 C C . SER B 1 573 ? -38.495 -39.110 1.717 1.000 11.961 578 SER B C 1
ATOM 10539 O O . SER B 1 573 ? -38.867 -40.211 1.264 1.000 12.800 578 SER B O 1
ATOM 10542 N N . ALA B 1 574 ? -39.249 -38.042 1.734 1.000 11.124 579 ALA B N 1
ATOM 10543 C CA . ALA B 1 574 ? -40.602 -38.078 1.161 1.000 11.158 579 ALA B CA 1
ATOM 10544 C C . ALA B 1 574 ? -40.885 -36.731 0.518 1.000 11.245 579 ALA B C 1
ATOM 10545 O O . ALA B 1 574 ? -40.708 -35.683 1.182 1.000 10.806 579 ALA B O 1
ATOM 10547 N N . PHE B 1 575 ? -41.318 -36.760 -0.748 1.000 12.119 580 PHE B N 1
ATOM 10548 C CA . PHE B 1 575 ? -41.639 -35.553 -1.534 1.000 12.842 580 PHE B CA 1
ATOM 10549 C C . PHE B 1 575 ? -40.480 -34.546 -1.444 1.000 13.541 580 PHE B C 1
ATOM 10550 O O . PHE B 1 575 ? -40.744 -33.342 -1.354 1.000 14.447 580 PHE B O 1
ATOM 10558 N N . GLY B 1 576 ? -39.245 -35.022 -1.377 1.000 13.810 581 GLY B N 1
ATOM 10559 C CA . GLY B 1 576 ? -38.060 -34.142 -1.399 1.000 15.008 581 GLY B CA 1
ATOM 10560 C C . GLY B 1 576 ? -37.719 -33.607 -0.012 1.000 15.746 581 GLY B C 1
ATOM 10561 O O . GLY B 1 576 ? -36.696 -32.927 0.116 1.000 16.909 581 GLY B O 1
ATOM 10562 N N . ILE B 1 577 ? -38.528 -33.938 0.999 1.000 13.965 582 ILE B N 1
ATOM 10563 C CA . ILE B 1 577 ? -38.179 -33.689 2.423 1.000 12.690 582 ILE B CA 1
ATOM 10564 C C . ILE B 1 577 ? -37.223 -34.789 2.921 1.000 12.851 582 ILE B C 1
ATOM 10565 O O . ILE B 1 577 ? -37.616 -35.983 2.994 1.000 12.083 582 ILE B O 1
ATOM 10570 N N . GLU B 1 578 ? -35.993 -34.423 3.265 1.000 12.655 583 GLU B N 1
ATOM 10571 C CA . GLU B 1 578 ? -34.983 -35.385 3.766 1.000 14.652 583 GLU B CA 1
ATOM 10572 C C . GLU B 1 578 ? -35.163 -35.610 5.276 1.000 12.882 583 GLU B C 1
ATOM 10573 O O . GLU B 1 578 ? -35.650 -34.708 5.969 1.000 13.380 583 GLU B O 1
ATOM 10579 N N . ASP B 1 579 ? -34.690 -36.745 5.767 1.000 14.066 584 ASP B N 1
ATOM 10580 C CA . ASP B 1 579 ? -34.553 -37.038 7.217 1.000 15.706 584 ASP B CA 1
ATOM 10581 C C . ASP B 1 579 ? -35.905 -36.899 7.909 1.000 14.718 584 ASP B C 1
ATOM 10582 O O . ASP B 1 579 ? -36.018 -36.370 9.047 1.000 15.413 584 ASP B O 1
ATOM 10587 N N . VAL B 1 580 ? -36.946 -37.414 7.268 1.000 12.839 585 VAL B N 1
ATOM 10588 C CA . VAL B 1 580 ? -38.246 -37.637 7.942 1.000 11.972 585 VAL B CA 1
ATOM 10589 C C . VAL B 1 580 ? -38.085 -38.827 8.886 1.000 11.238 585 VAL B C 1
ATOM 10590 O O . VAL B 1 580 ? -37.957 -39.964 8.401 1.000 10.446 585 VAL B O 1
ATOM 10594 N N . PHE B 1 581 ? -38.190 -38.625 10.208 1.000 10.503 586 PHE B N 1
ATOM 10595 C CA . PHE B 1 581 ? -38.066 -39.739 11.175 1.000 11.414 586 PHE B CA 1
ATOM 10596 C C . PHE B 1 581 ? -39.367 -40.555 11.183 1.000 11.598 586 PHE B C 1
ATOM 10597 O O . PHE B 1 581 ? -40.411 -39.969 11.430 1.000 13.328 586 PHE B O 1
ATOM 10605 N N . THR B 1 582 ? -39.306 -41.877 10.960 1.000 10.965 587 THR B N 1
ATOM 10606 C CA . THR B 1 582 ? -40.493 -42.755 10.998 1.000 10.681 587 THR B CA 1
ATOM 10607 C C . THR B 1 582 ? -40.408 -43.663 12.226 1.000 11.373 587 THR B C 1
ATOM 10608 O O . THR B 1 582 ? -39.319 -43.869 12.765 1.000 12.322 587 THR B O 1
ATOM 10612 N N . ALA B 1 583 ? -41.549 -44.198 12.644 1.000 10.724 588 ALA B N 1
ATOM 10613 C CA . ALA B 1 583 ? -41.723 -44.890 13.925 1.000 11.338 588 ALA B CA 1
ATOM 10614 C C . ALA B 1 583 ? -41.064 -46.264 13.879 1.000 11.355 588 ALA B C 1
ATOM 10615 O O . ALA B 1 583 ? -40.576 -46.701 14.956 1.000 12.359 588 ALA B O 1
ATOM 10617 N N . PHE B 1 584 ? -40.997 -46.887 12.699 1.000 11.834 589 PHE B N 1
ATOM 10618 C CA . PHE B 1 584 ? -40.583 -48.304 12.595 1.000 12.496 589 PHE B CA 1
ATOM 10619 C C . PHE B 1 584 ? -39.402 -48.503 11.651 1.000 12.335 589 PHE B C 1
ATOM 10620 O O . PHE B 1 584 ? -39.286 -47.836 10.606 1.000 13.292 589 PHE B O 1
ATOM 10628 N N . SER B 1 585 ? -38.577 -49.491 11.986 1.000 13.240 590 SER B N 1
ATOM 10629 C CA . SER B 1 585 ? -37.504 -49.976 11.095 1.000 13.612 590 SER B CA 1
ATOM 10630 C C . SER B 1 585 ? -38.122 -50.675 9.876 1.000 13.344 590 SER B C 1
ATOM 10631 O O . SER B 1 585 ? -37.671 -50.455 8.731 1.000 12.515 590 SER B O 1
ATOM 10634 N N . LYS B 1 586 ? -39.142 -51.479 10.124 1.000 13.115 591 LYS B N 1
ATOM 10635 C CA . LYS B 1 586 ? -39.854 -52.226 9.070 1.000 12.718 591 LYS B CA 1
ATOM 10636 C C . LYS B 1 586 ? -40.667 -51.242 8.241 1.000 13.013 591 LYS B C 1
ATOM 10637 O O . LYS B 1 586 ? -41.381 -50.443 8.828 1.000 14.528 591 LYS B O 1
ATOM 10643 N N . LYS B 1 587 ? -40.598 -51.345 6.920 1.000 11.558 592 LYS B N 1
ATOM 10644 C CA . LYS B 1 587 ? -41.387 -50.459 6.031 1.000 12.091 592 LYS B CA 1
ATOM 10645 C C . LYS B 1 587 ? -41.943 -51.296 4.888 1.000 12.363 592 LYS B C 1
ATOM 10646 O O . LYS B 1 587 ? -41.331 -52.340 4.598 1.000 11.165 592 LYS B O 1
ATOM 10652 N N . GLN B 1 588 ? -42.994 -50.819 4.222 1.000 10.179 593 GLN B N 1
ATOM 10653 C CA . GLN B 1 588 ? -43.493 -51.455 2.979 1.000 11.171 593 GLN B CA 1
ATOM 10654 C C . GLN B 1 588 ? -42.708 -50.884 1.803 1.000 10.577 593 GLN B C 1
ATOM 10655 O O . GLN B 1 588 ? -42.668 -49.656 1.647 1.000 10.886 593 GLN B O 1
ATOM 10661 N N . ILE B 1 589 ? -42.054 -51.768 1.032 1.000 10.160 594 ILE B N 1
ATOM 10662 C CA . ILE B 1 589 ? -41.265 -51.411 -0.180 1.000 10.465 594 ILE B CA 1
ATOM 10663 C C . ILE B 1 589 ? -42.099 -51.806 -1.402 1.000 11.216 594 ILE B C 1
ATOM 10664 O O . ILE B 1 589 ? -42.440 -53.000 -1.545 1.000 11.915 594 ILE B O 1
ATOM 10669 N N . TYR B 1 590 ? -42.513 -50.822 -2.184 1.000 11.863 595 TYR B N 1
ATOM 10670 C CA . TYR B 1 590 ? -43.495 -50.975 -3.289 1.000 12.247 595 TYR B CA 1
ATOM 10671 C C . TYR B 1 590 ? -42.773 -51.128 -4.612 1.000 14.729 595 TYR B C 1
ATOM 10672 O O . TYR B 1 590 ? -41.796 -50.478 -4.806 1.000 14.713 595 TYR B O 1
ATOM 10681 N N . ASN B 1 591 ? -43.249 -51.940 -5.530 1.000 18.481 596 ASN B N 1
ATOM 10682 C CA . ASN B 1 591 ? -42.528 -51.834 -6.819 1.000 22.196 596 ASN B CA 1
ATOM 10683 C C . ASN B 1 591 ? -43.178 -50.675 -7.591 1.000 22.864 596 ASN B C 1
ATOM 10684 O O . ASN B 1 591 ? -44.290 -50.262 -7.190 1.000 24.941 596 ASN B O 1
ATOM 10689 N N . ASP B 1 592 ? -42.465 -50.095 -8.562 1.000 19.552 597 ASP B N 1
ATOM 10690 C CA . ASP B 1 592 ? -42.791 -48.779 -9.188 1.000 20.696 597 ASP B CA 1
ATOM 10691 C C . ASP B 1 592 ? -43.756 -48.914 -10.390 1.000 20.088 597 ASP B C 1
ATOM 10692 O O . ASP B 1 592 ? -43.950 -47.942 -11.147 1.000 22.288 597 ASP B O 1
ATOM 10697 N N . THR B 1 593 ? -44.435 -50.032 -10.505 1.000 15.133 598 THR B N 1
ATOM 10698 C CA . THR B 1 593 ? -45.308 -50.346 -11.656 1.000 13.531 598 THR B CA 1
ATOM 10699 C C . THR B 1 593 ? -46.438 -49.320 -11.749 1.000 12.464 598 THR B C 1
ATOM 10700 O O . THR B 1 593 ? -47.257 -49.214 -10.792 1.000 12.164 598 THR B O 1
ATOM 10704 N N . ASN B 1 594 ? -46.521 -48.635 -12.876 1.000 12.143 599 ASN B N 1
ATOM 10705 C CA . ASN B 1 594 ? -47.663 -47.736 -13.168 1.000 11.349 599 ASN B CA 1
ATOM 10706 C C . ASN B 1 594 ? -47.857 -46.790 -11.997 1.000 11.461 599 ASN B C 1
ATOM 10707 O O . ASN B 1 594 ? -49.012 -46.538 -11.636 1.000 11.761 599 ASN B O 1
ATOM 10712 N N . SER B 1 595 ? -46.775 -46.203 -11.518 1.000 11.507 600 SER B N 1
ATOM 10713 C CA . SER B 1 595 ? -46.832 -45.341 -10.318 1.000 11.976 600 SER B CA 1
ATOM 10714 C C . SER B 1 595 ? -45.666 -44.354 -10.370 1.000 13.129 600 SER B C 1
ATOM 10715 O O . SER B 1 595 ? -44.732 -44.547 -11.187 1.000 14.396 600 SER B O 1
ATOM 10718 N N . LYS B 1 596 ? -45.750 -43.313 -9.556 1.000 12.332 601 LYS B N 1
ATOM 10719 C CA . LYS B 1 596 ? -44.656 -42.349 -9.361 1.000 12.884 601 LYS B CA 1
ATOM 10720 C C . LYS B 1 596 ? -44.107 -42.567 -7.962 1.000 12.066 601 LYS B C 1
ATOM 10721 O O . LYS B 1 596 ? -44.838 -42.371 -6.974 1.000 11.497 601 LYS B O 1
ATOM 10727 N N . PRO B 1 597 ? -42.853 -43.025 -7.815 1.000 12.157 602 PRO B N 1
ATOM 10728 C CA . PRO B 1 597 ? -42.246 -43.167 -6.486 1.000 11.859 602 PRO B CA 1
ATOM 10729 C C . PRO B 1 597 ? -42.022 -41.766 -5.887 1.000 12.135 602 PRO B C 1
ATOM 10730 O O . PRO B 1 597 ? -41.458 -40.884 -6.560 1.000 12.171 602 PRO B O 1
ATOM 10734 N N . ILE B 1 598 ? -42.419 -41.592 -4.616 1.000 11.340 603 ILE B N 1
ATOM 10735 C CA . ILE B 1 598 ? -42.362 -40.273 -3.936 1.000 11.519 603 ILE B CA 1
ATOM 10736 C C . ILE B 1 598 ? -41.723 -40.365 -2.550 1.000 11.076 603 ILE B C 1
ATOM 10737 O O . ILE B 1 598 ? -41.557 -39.319 -1.934 1.000 12.403 603 ILE B O 1
ATOM 10742 N N . ALA B 1 599 ? -41.242 -41.516 -2.144 1.000 9.917 604 ALA B N 1
ATOM 10743 C CA . ALA B 1 599 ? -40.589 -41.689 -0.831 1.000 10.420 604 ALA B CA 1
ATOM 10744 C C . ALA B 1 599 ? -39.602 -42.827 -0.913 1.000 10.561 604 ALA B C 1
ATOM 10745 O O . ALA B 1 599 ? -39.917 -43.842 -1.547 1.000 10.195 604 ALA B O 1
ATOM 10747 N N . PHE B 1 600 ? -38.471 -42.650 -0.249 1.000 10.879 605 PHE B N 1
ATOM 10748 C CA . PHE B 1 600 ? -37.310 -43.538 -0.398 1.000 10.757 605 PHE B CA 1
ATOM 10749 C C . PHE B 1 600 ? -36.683 -43.775 0.961 1.000 11.398 605 PHE B C 1
ATOM 10750 O O . PHE B 1 600 ? -36.505 -42.828 1.739 1.000 11.748 605 PHE B O 1
ATOM 10758 N N . THR B 1 601 ? -36.215 -44.999 1.158 1.000 10.473 606 THR B N 1
ATOM 10759 C CA . THR B 1 601 ? -35.423 -45.365 2.344 1.000 11.785 606 THR B CA 1
ATOM 10760 C C . THR B 1 601 ? -33.976 -44.872 2.193 1.000 12.254 606 THR B C 1
ATOM 10761 O O . THR B 1 601 ? -33.592 -44.322 1.145 1.000 12.751 606 THR B O 1
ATOM 10765 N N . GLN B 1 602 ? -33.212 -45.030 3.265 1.000 13.803 607 GLN B N 1
ATOM 10766 C CA . GLN B 1 602 ? -31.790 -44.615 3.239 1.000 17.788 607 GLN B CA 1
ATOM 10767 C C . GLN B 1 602 ? -31.038 -45.433 2.177 1.000 18.810 607 GLN B C 1
ATOM 10768 O O . GLN B 1 602 ? -30.022 -44.918 1.684 1.000 20.259 607 GLN B O 1
ATOM 10774 N N . GLU B 1 603 ? -31.532 -46.608 1.767 1.000 18.470 608 GLU B N 1
ATOM 10775 C CA . GLU B 1 603 ? -30.885 -47.414 0.680 1.000 21.262 608 GLU B CA 1
ATOM 10776 C C . GLU B 1 603 ? -31.558 -47.120 -0.668 1.000 19.059 608 GLU B C 1
ATOM 10777 O O . GLU B 1 603 ? -31.349 -47.848 -1.648 1.000 19.128 608 GLU B O 1
ATOM 10783 N N . ASN B 1 604 ? -32.412 -46.105 -0.715 1.000 15.452 609 ASN B N 1
ATOM 10784 C CA . ASN B 1 604 ? -33.110 -45.618 -1.918 1.000 14.695 609 ASN B CA 1
ATOM 10785 C C . ASN B 1 604 ? -34.136 -46.648 -2.399 1.000 13.752 609 ASN B C 1
ATOM 10786 O O . ASN B 1 604 ? -34.587 -46.522 -3.581 1.000 14.644 609 ASN B O 1
ATOM 10791 N N . GLU B 1 605 ? -34.673 -47.467 -1.488 1.000 12.879 610 GLU B N 1
ATOM 10792 C CA . GLU B 1 605 ? -35.792 -48.377 -1.849 1.000 13.245 610 GLU B CA 1
ATOM 10793 C C . GLU B 1 605 ? -37.087 -47.565 -1.744 1.000 11.016 610 GLU B C 1
ATOM 10794 O O . GLU B 1 605 ? -37.120 -46.607 -0.921 1.000 11.207 610 GLU B O 1
ATOM 10800 N N . ILE B 1 606 ? -38.062 -47.911 -2.576 1.000 9.956 611 ILE B N 1
ATOM 10801 C CA . ILE B 1 606 ? -39.310 -47.114 -2.730 1.000 10.066 611 ILE B CA 1
ATOM 10802 C C . ILE B 1 606 ? -40.252 -47.463 -1.577 1.000 9.856 611 ILE B C 1
ATOM 10803 O O . ILE B 1 606 ? -40.747 -48.600 -1.499 1.000 9.902 611 ILE B O 1
ATOM 10808 N N . CYS B 1 607 ? -40.553 -46.492 -0.730 1.000 9.199 612 CYS B N 1
ATOM 10809 C CA . CYS B 1 607 ? -41.469 -46.701 0.416 1.000 9.202 612 CYS B CA 1
ATOM 10810 C C . CYS B 1 607 ? -42.671 -45.766 0.313 1.000 8.774 612 CYS B C 1
ATOM 10811 O O . CYS B 1 607 ? -43.304 -45.523 1.340 1.000 9.780 612 CYS B O 1
ATOM 10814 N N . GLY B 1 608 ? -42.957 -45.183 -0.839 1.000 9.100 613 GLY B N 1
ATOM 10815 C CA . GLY B 1 608 ? -44.200 -44.422 -1.063 1.000 8.983 613 GLY B CA 1
ATOM 10816 C C . GLY B 1 608 ? -44.397 -44.187 -2.517 1.000 9.094 613 GLY B C 1
ATOM 10817 O O . GLY B 1 608 ? -43.413 -43.910 -3.196 1.000 9.554 613 GLY B O 1
ATOM 10818 N N . ILE B 1 609 ? -45.642 -44.306 -2.990 1.000 10.219 614 ILE B N 1
ATOM 10819 C CA . ILE B 1 609 ? -45.946 -44.159 -4.431 1.000 11.156 614 ILE B CA 1
ATOM 10820 C C . ILE B 1 609 ? -47.247 -43.395 -4.567 1.000 10.630 614 ILE B C 1
ATOM 10821 O O . ILE B 1 609 ? -48.095 -43.439 -3.638 1.000 10.480 614 ILE B O 1
ATOM 10826 N N . ARG B 1 610 ? -47.440 -42.812 -5.730 1.000 10.979 615 ARG B N 1
ATOM 10827 C CA . ARG B 1 610 ? -48.729 -42.173 -6.119 1.000 12.426 615 ARG B CA 1
ATOM 10828 C C . ARG B 1 610 ? -49.174 -42.848 -7.407 1.000 12.174 615 ARG B C 1
ATOM 10829 O O . ARG B 1 610 ? -48.305 -43.096 -8.230 1.000 13.094 615 ARG B O 1
ATOM 10837 N N . LYS B 1 611 ? -50.455 -43.112 -7.538 1.000 11.675 616 LYS B N 1
ATOM 10838 C CA . LYS B 1 611 ? -50.971 -43.683 -8.801 1.000 11.283 616 LYS B CA 1
ATOM 10839 C C . LYS B 1 611 ? -52.404 -43.274 -9.074 1.000 11.354 616 LYS B C 1
ATOM 10840 O O . LYS B 1 611 ? -53.072 -42.753 -8.167 1.000 10.954 616 LYS B O 1
ATOM 10846 N N . LYS B 1 612 ? -52.807 -43.429 -10.331 1.000 12.168 617 LYS B N 1
ATOM 10847 C CA . LYS B 1 612 ? -54.173 -43.189 -10.826 1.000 13.142 617 LYS B CA 1
ATOM 10848 C C . LYS B 1 612 ? -54.800 -44.564 -11.021 1.000 12.338 617 LYS B C 1
ATOM 10849 O O . LYS B 1 612 ? -54.105 -45.454 -11.597 1.000 13.277 617 LYS B O 1
ATOM 10855 N N . ILE B 1 613 ? -55.941 -44.781 -10.403 1.000 11.336 618 ILE B N 1
ATOM 10856 C CA . ILE B 1 613 ? -56.724 -46.050 -10.390 1.000 11.863 618 ILE B CA 1
ATOM 10857 C C . ILE B 1 613 ? -58.172 -45.730 -10.703 1.000 13.000 618 ILE B C 1
ATOM 10858 O O . ILE B 1 613 ? -58.812 -44.974 -9.952 1.000 12.510 618 ILE B O 1
ATOM 10863 N N . GLY B 1 614 ? -58.668 -46.231 -11.834 1.000 12.990 619 GLY B N 1
ATOM 10864 C CA . GLY B 1 614 ? -59.994 -45.841 -12.311 1.000 13.666 619 GLY B CA 1
ATOM 10865 C C . GLY B 1 614 ? -60.052 -44.332 -12.424 1.000 13.411 619 GLY B C 1
ATOM 10866 O O . GLY B 1 614 ? -59.135 -43.708 -13.020 1.000 14.619 619 GLY B O 1
ATOM 10867 N N . LYS B 1 615 ? -61.057 -43.703 -11.828 1.000 14.302 620 LYS B N 1
ATOM 10868 C CA . LYS B 1 615 ? -61.182 -42.228 -11.908 1.000 14.962 620 LYS B CA 1
ATOM 10869 C C . LYS B 1 615 ? -60.502 -41.531 -10.725 1.000 13.952 620 LYS B C 1
ATOM 10870 O O . LYS B 1 615 ? -60.428 -40.290 -10.757 1.000 14.362 620 LYS B O 1
ATOM 10876 N N . GLY B 1 616 ? -59.887 -42.293 -9.826 1.000 12.945 621 GLY B N 1
ATOM 10877 C CA . GLY B 1 616 ? -59.342 -41.760 -8.560 1.000 12.428 621 GLY B CA 1
ATOM 10878 C C . GLY B 1 616 ? -57.835 -41.725 -8.503 1.000 11.723 621 GLY B C 1
ATOM 10879 O O . GLY B 1 616 ? -57.123 -41.990 -9.501 1.000 10.690 621 GLY B O 1
ATOM 10880 N N . GLU B 1 617 ? -57.350 -41.326 -7.333 1.000 11.688 622 GLU B N 1
ATOM 10881 C CA . GLU B 1 617 ? -55.908 -41.157 -7.062 1.000 10.737 622 GLU B CA 1
ATOM 10882 C C . GLU B 1 617 ? -55.586 -41.863 -5.757 1.000 10.786 622 GLU B C 1
ATOM 10883 O O . GLU B 1 617 ? -56.402 -41.771 -4.792 1.000 10.451 622 GLU B O 1
ATOM 10889 N N . LEU B 1 618 ? -54.437 -42.507 -5.725 1.000 10.253 623 LEU B N 1
ATOM 10890 C CA . LEU B 1 618 ? -53.960 -43.154 -4.486 1.000 9.550 623 LEU B CA 1
ATOM 10891 C C . LEU B 1 618 ? -52.577 -42.619 -4.148 1.000 9.466 623 LEU B C 1
ATOM 10892 O O . LEU B 1 618 ? -51.700 -42.652 -5.018 1.000 9.355 623 LEU B O 1
ATOM 10897 N N . THR B 1 619 ? -52.351 -42.302 -2.879 1.000 9.354 624 THR B N 1
ATOM 10898 C CA . THR B 1 619 ? -51.042 -41.981 -2.318 1.000 9.763 624 THR B CA 1
ATOM 10899 C C . THR B 1 619 ? -50.807 -42.942 -1.171 1.000 10.064 624 THR B C 1
ATOM 10900 O O . THR B 1 619 ? -51.584 -42.897 -0.215 1.000 10.066 624 THR B O 1
ATOM 10904 N N . ILE B 1 620 ? -49.853 -43.857 -1.290 1.000 9.585 625 ILE B N 1
ATOM 10905 C CA . ILE B 1 620 ? -49.584 -44.798 -0.184 1.000 10.870 625 ILE B CA 1
ATOM 10906 C C . ILE B 1 620 ? -48.175 -44.531 0.331 1.000 9.861 625 ILE B C 1
ATOM 10907 O O . ILE B 1 620 ? -47.231 -44.420 -0.500 1.000 9.740 625 ILE B O 1
ATOM 10912 N N . LEU B 1 621 ? -48.061 -44.420 1.651 1.000 9.394 626 LEU B N 1
ATOM 10913 C CA . LEU B 1 621 ? -46.773 -44.293 2.354 1.000 8.837 626 LEU B CA 1
ATOM 10914 C C . LEU B 1 621 ? -46.578 -45.556 3.186 1.000 9.263 626 LEU B C 1
ATOM 10915 O O . LEU B 1 621 ? -47.385 -45.806 4.087 1.000 10.227 626 LEU B O 1
ATOM 10920 N N . GLY B 1 622 ? -45.477 -46.257 2.972 1.000 8.528 627 GLY B N 1
ATOM 10921 C CA . GLY B 1 622 ? -45.145 -47.498 3.689 1.000 8.534 627 GLY B CA 1
ATOM 10922 C C . GLY B 1 622 ? -44.360 -47.257 4.963 1.000 8.582 627 GLY B C 1
ATOM 10923 O O . GLY B 1 622 ? -43.500 -48.065 5.309 1.000 9.687 627 GLY B O 1
ATOM 10924 N N . PHE B 1 623 ? -44.619 -46.138 5.637 1.000 8.503 628 PHE B N 1
ATOM 10925 C CA . PHE B 1 623 ? -43.887 -45.789 6.870 1.000 7.600 628 PHE B CA 1
ATOM 10926 C C . PHE B 1 623 ? -44.825 -44.966 7.735 1.000 7.358 628 PHE B C 1
ATOM 10927 O O . PHE B 1 623 ? -45.759 -44.396 7.184 1.000 7.787 628 PHE B O 1
ATOM 10935 N N . ALA B 1 624 ? -44.504 -44.874 9.017 1.000 7.760 629 ALA B N 1
ATOM 10936 C CA . ALA B 1 624 ? -45.356 -44.228 10.044 1.000 8.523 629 ALA B CA 1
ATOM 10937 C C . ALA B 1 624 ? -44.719 -42.947 10.560 1.000 9.334 629 ALA B C 1
ATOM 10938 O O . ALA B 1 624 ? -43.582 -42.976 10.976 1.000 11.847 629 ALA B O 1
ATOM 10940 N N . PHE B 1 625 ? -45.487 -41.871 10.554 1.000 9.241 630 PHE B N 1
ATOM 10941 C CA . PHE B 1 625 ? -45.066 -40.606 11.167 1.000 10.059 630 PHE B CA 1
ATOM 10942 C C . PHE B 1 625 ? -46.318 -40.044 11.819 1.000 9.987 630 PHE B C 1
ATOM 10943 O O . PHE B 1 625 ? -47.425 -40.253 11.311 1.000 9.419 630 PHE B O 1
ATOM 10951 N N . GLY B 1 626 ? -46.132 -39.422 12.964 1.000 10.888 631 GLY B N 1
ATOM 10952 C CA . GLY B 1 626 ? -47.195 -38.614 13.582 1.000 10.660 631 GLY B CA 1
ATOM 10953 C C . GLY B 1 626 ? -46.786 -37.153 13.490 1.000 11.023 631 GLY B C 1
ATOM 10954 O O . GLY B 1 626 ? -46.597 -36.681 12.382 1.000 11.253 631 GLY B O 1
ATOM 10955 N N . TYR B 1 627 ? -46.685 -36.467 14.628 1.000 9.071 632 TYR B N 1
ATOM 10956 C CA . TYR B 1 627 ? -46.144 -35.097 14.639 1.000 8.186 632 TYR B CA 1
ATOM 10957 C C . TYR B 1 627 ? -45.156 -34.974 15.791 1.000 8.859 632 TYR B C 1
ATOM 10958 O O . TYR B 1 627 ? -45.538 -34.610 16.899 1.000 7.351 632 TYR B O 1
ATOM 10967 N N . THR B 1 628 ? -43.902 -35.344 15.543 1.000 9.288 633 THR B N 1
ATOM 10968 C CA . THR B 1 628 ? -42.825 -35.287 16.554 1.000 10.926 633 THR B CA 1
ATOM 10969 C C . THR B 1 628 ? -41.624 -34.527 16.000 1.000 10.273 633 THR B C 1
ATOM 10970 O O . THR B 1 628 ? -40.581 -34.493 16.693 1.000 11.841 633 THR B O 1
ATOM 10974 N N . SER B 1 629 ? -41.768 -33.867 14.864 1.000 10.513 634 SER B N 1
ATOM 10975 C CA . SER B 1 629 ? -40.675 -33.078 14.252 1.000 10.774 634 SER B CA 1
ATOM 10976 C C . SER B 1 629 ? -41.290 -32.067 13.287 1.000 10.618 634 SER B C 1
ATOM 10977 O O . SER B 1 629 ? -42.444 -32.216 12.839 1.000 9.859 634 SER B O 1
ATOM 10980 N N . ASP B 1 630 ? -40.514 -31.069 12.910 1.000 9.751 635 ASP B N 1
ATOM 10981 C CA . ASP B 1 630 ? -40.915 -30.119 11.868 1.000 9.818 635 ASP B CA 1
ATOM 10982 C C . ASP B 1 630 ? -41.068 -30.820 10.499 1.000 9.541 635 ASP B C 1
ATOM 10983 O O . ASP B 1 630 ? -41.930 -30.393 9.731 1.000 9.592 635 ASP B O 1
ATOM 10988 N N . GLU B 1 631 ? -40.283 -31.839 10.186 1.000 9.117 636 GLU B N 1
ATOM 10989 C CA . GLU B 1 631 ? -40.433 -32.572 8.909 1.000 9.347 636 GLU B CA 1
ATOM 10990 C C . GLU B 1 631 ? -41.852 -33.147 8.829 1.000 9.027 636 GLU B C 1
ATOM 10991 O O . GLU B 1 631 ? -42.425 -33.159 7.742 1.000 9.149 636 GLU B O 1
ATOM 10997 N N . HIS B 1 632 ? -42.436 -33.583 9.946 1.000 8.411 637 HIS B N 1
ATOM 10998 C CA . HIS B 1 632 ? -43.792 -34.177 9.898 1.000 8.847 637 HIS B CA 1
ATOM 10999 C C . HIS B 1 632 ? -44.833 -33.143 9.457 1.000 8.921 637 HIS B C 1
ATOM 11000 O O . HIS B 1 632 ? -45.726 -33.481 8.670 1.000 8.902 637 HIS B O 1
ATOM 11007 N N . LEU B 1 633 ? -44.776 -31.917 9.975 1.000 8.749 638 LEU B N 1
ATOM 11008 C CA . LEU B 1 633 ? -45.692 -30.861 9.500 1.000 8.851 638 LEU B CA 1
ATOM 11009 C C . LEU B 1 633 ? -45.433 -30.566 8.031 1.000 9.540 638 LEU B C 1
ATOM 11010 O O . LEU B 1 633 ? -46.384 -30.321 7.308 1.000 10.351 638 LEU B O 1
ATOM 11015 N N . GLU B 1 634 ? -44.175 -30.514 7.613 1.000 10.105 639 GLU B N 1
ATOM 11016 C CA . GLU B 1 634 ? -43.842 -30.255 6.191 1.000 11.123 639 GLU B CA 1
ATOM 11017 C C . GLU B 1 634 ? -44.490 -31.362 5.338 1.000 9.169 639 GLU B C 1
ATOM 11018 O O . GLU B 1 634 ? -44.995 -31.049 4.271 1.000 9.420 639 GLU B O 1
ATOM 11024 N N . LEU B 1 635 ? -44.438 -32.603 5.777 1.000 8.435 640 LEU B N 1
ATOM 11025 C CA . LEU B 1 635 ? -44.982 -33.734 4.989 1.000 8.165 640 LEU B CA 1
ATOM 11026 C C . LEU B 1 635 ? -46.509 -33.681 4.960 1.000 8.708 640 LEU B C 1
ATOM 11027 O O . LEU B 1 635 ? -47.087 -33.796 3.890 1.000 8.391 640 LEU B O 1
ATOM 11032 N N . ILE B 1 636 ? -47.155 -33.399 6.090 1.000 9.021 641 ILE B N 1
ATOM 11033 C CA . ILE B 1 636 ? -48.645 -33.270 6.047 1.000 9.219 641 ILE B CA 1
ATOM 11034 C C . ILE B 1 636 ? -49.032 -32.150 5.080 1.000 8.530 641 ILE B C 1
ATOM 11035 O O . ILE B 1 636 ? -49.950 -32.325 4.292 1.000 9.231 641 ILE B O 1
ATOM 11040 N N . ASP B 1 637 ? -48.330 -31.027 5.153 1.000 8.806 642 ASP B N 1
ATOM 11041 C CA . ASP B 1 637 ? -48.654 -29.863 4.300 1.000 10.642 642 ASP B CA 1
ATOM 11042 C C . ASP B 1 637 ? -48.471 -30.254 2.842 1.000 10.131 642 ASP B C 1
ATOM 11043 O O . ASP B 1 637 ? -49.355 -29.939 2.015 1.000 10.496 642 ASP B O 1
ATOM 11048 N N . LYS B 1 638 ? -47.394 -30.959 2.512 1.000 10.008 643 LYS B N 1
ATOM 11049 C CA . LYS B 1 638 ? -47.151 -31.403 1.119 1.000 11.822 643 LYS B CA 1
ATOM 11050 C C . LYS B 1 638 ? -48.278 -32.333 0.648 1.000 9.996 643 LYS B C 1
ATOM 11051 O O . LYS B 1 638 ? -48.749 -32.189 -0.470 1.000 10.539 643 LYS B O 1
ATOM 11057 N N . LEU B 1 639 ? -48.706 -33.253 1.501 1.000 8.811 644 LEU B N 1
ATOM 11058 C CA . LEU B 1 639 ? -49.776 -34.209 1.161 1.000 9.477 644 LEU B CA 1
ATOM 11059 C C . LEU B 1 639 ? -51.077 -33.453 0.879 1.000 9.229 644 LEU B C 1
ATOM 11060 O O . LEU B 1 639 ? -51.717 -33.715 -0.136 1.000 10.024 644 LEU B O 1
ATOM 11065 N N . VAL B 1 640 ? -51.449 -32.539 1.761 1.000 9.317 645 VAL B N 1
ATOM 11066 C CA . VAL B 1 640 ? -52.709 -31.773 1.591 1.000 9.167 645 VAL B CA 1
ATOM 11067 C C . VAL B 1 640 ? -52.636 -31.006 0.260 1.000 10.034 645 VAL B C 1
ATOM 11068 O O . VAL B 1 640 ? -53.613 -30.961 -0.462 1.000 10.566 645 VAL B O 1
ATOM 11072 N N . LYS B 1 641 ? -51.484 -30.409 -0.042 1.000 10.299 646 LYS B N 1
ATOM 11073 C CA . LYS B 1 641 ? -51.315 -29.584 -1.267 1.000 12.760 646 LYS B CA 1
ATOM 11074 C C . LYS B 1 641 ? -51.319 -30.425 -2.547 1.000 11.844 646 LYS B C 1
ATOM 11075 O O . LYS B 1 641 ? -51.465 -29.826 -3.603 1.000 10.541 646 LYS B O 1
ATOM 11081 N N . LEU B 1 642 ? -51.259 -31.752 -2.461 1.000 11.443 647 LEU B N 1
ATOM 11082 C CA . LEU B 1 642 ? -51.363 -32.615 -3.673 1.000 11.663 647 LEU B CA 1
ATOM 11083 C C . LEU B 1 642 ? -52.682 -32.367 -4.385 1.000 12.814 647 LEU B C 1
ATOM 11084 O O . LEU B 1 642 ? -52.688 -32.570 -5.608 1.000 14.253 647 LEU B O 1
ATOM 11089 N N . ASN B 1 643 ? -53.740 -31.978 -3.672 1.000 12.046 648 ASN B N 1
ATOM 11090 C CA . ASN B 1 643 ? -55.080 -31.746 -4.276 1.000 12.262 648 ASN B CA 1
ATOM 11091 C C . ASN B 1 643 ? -55.460 -30.265 -4.145 1.000 12.737 648 ASN B C 1
ATOM 11092 O O . ASN B 1 643 ? -56.645 -29.941 -4.253 1.000 15.326 648 ASN B O 1
ATOM 11097 N N . LYS B 1 644 ? -54.453 -29.415 -3.980 1.000 14.753 649 LYS B N 1
ATOM 11098 C CA . LYS B 1 644 ? -54.566 -27.950 -4.126 1.000 16.958 649 LYS B CA 1
ATOM 11099 C C . LYS B 1 644 ? -55.518 -27.446 -3.043 1.000 16.731 649 LYS B C 1
ATOM 11100 O O . LYS B 1 644 ? -56.174 -26.430 -3.273 1.000 19.380 649 LYS B O 1
ATOM 11106 N N . ILE B 1 645 ? -55.632 -28.157 -1.923 1.000 14.230 650 ILE B N 1
ATOM 11107 C CA . ILE B 1 645 ? -56.430 -27.639 -0.773 1.000 13.783 650 ILE B CA 1
ATOM 11108 C C . ILE B 1 645 ? -55.710 -26.419 -0.194 1.000 14.839 650 ILE B C 1
ATOM 11109 O O . ILE B 1 645 ? -54.478 -26.497 -0.049 1.000 17.169 650 ILE B O 1
ATOM 11114 N N . LYS B 1 646 ? -56.451 -25.347 0.077 1.000 15.880 651 LYS B N 1
ATOM 11115 C CA . LYS B 1 646 ? -55.905 -24.059 0.571 1.000 17.908 651 LYS B CA 1
ATOM 11116 C C . LYS B 1 646 ? -56.476 -23.778 1.964 1.000 17.682 651 LYS B C 1
ATOM 11117 O O . LYS B 1 646 ? -57.663 -24.048 2.175 1.000 18.212 651 LYS B O 1
ATOM 11123 N N . ARG B 1 647 ? -55.678 -23.165 2.844 1.000 16.449 652 ARG B N 1
ATOM 11124 C CA . ARG B 1 647 ? -56.209 -22.586 4.109 1.000 17.298 652 ARG B CA 1
ATOM 11125 C C . ARG B 1 647 ? -57.232 -21.484 3.774 1.000 17.312 652 ARG B C 1
ATOM 11126 O O . ARG B 1 647 ? -57.116 -20.863 2.717 1.000 19.075 652 ARG B O 1
ATOM 11134 N N . GLU B 1 648 ? -58.159 -21.174 4.677 1.000 17.606 653 GLU B N 1
ATOM 11135 C CA . GLU B 1 648 ? -59.145 -20.068 4.475 1.000 19.015 653 GLU B CA 1
ATOM 11136 C C . GLU B 1 648 ? -58.446 -18.688 4.585 1.000 18.112 653 GLU B C 1
ATOM 11137 O O . GLU B 1 648 ? -58.913 -17.727 3.975 1.000 16.922 653 GLU B O 1
ATOM 11143 N N . LEU B 1 649 ? -57.401 -18.572 5.392 1.000 15.610 654 LEU B N 1
ATOM 11144 C CA . LEU B 1 649 ? -56.687 -17.293 5.607 1.000 13.804 654 LEU B CA 1
ATOM 11145 C C . LEU B 1 649 ? -55.201 -17.486 5.360 1.000 14.332 654 LEU B C 1
ATOM 11146 O O . LEU B 1 649 ? -54.689 -18.611 5.646 1.000 14.017 654 LEU B O 1
ATOM 11151 N N . PHE B 1 650 ? -54.544 -16.416 4.906 1.000 13.267 655 PHE B N 1
ATOM 11152 C CA . PHE B 1 650 ? -53.080 -16.223 4.985 1.000 15.383 655 PHE B CA 1
ATOM 11153 C C . PHE B 1 650 ? -52.811 -15.486 6.287 1.000 14.390 655 PHE B C 1
ATOM 11154 O O . PHE B 1 650 ? -53.267 -14.368 6.436 1.000 14.494 655 PHE B O 1
ATOM 11162 N N . VAL B 1 651 ? -52.071 -16.103 7.198 1.000 12.660 656 VAL B N 1
ATOM 11163 C CA . VAL B 1 651 ? -51.766 -15.537 8.534 1.000 12.587 656 VAL B CA 1
ATOM 11164 C C . VAL B 1 651 ? -50.255 -15.485 8.643 1.000 11.802 656 VAL B C 1
ATOM 11165 O O . VAL B 1 651 ? -49.626 -16.525 8.388 1.000 13.483 656 VAL B O 1
ATOM 11169 N N . SER B 1 652 ? -49.702 -14.343 9.047 1.000 11.302 657 SER B N 1
ATOM 11170 C CA . SER B 1 652 ? -48.242 -14.103 9.013 1.000 11.165 657 SER B CA 1
ATOM 11171 C C . SER B 1 652 ? -47.497 -14.909 10.097 1.000 11.008 657 SER B C 1
ATOM 11172 O O . SER B 1 652 ? -46.278 -15.061 9.974 1.000 12.897 657 SER B O 1
ATOM 11175 N N . ASP B 1 653 ? -48.175 -15.363 11.156 1.000 10.091 658 ASP B N 1
ATOM 11176 C CA . ASP B 1 653 ? -47.555 -16.143 12.245 1.000 9.994 658 ASP B CA 1
ATOM 11177 C C . ASP B 1 653 ? -48.140 -17.553 12.175 1.000 10.071 658 ASP B C 1
ATOM 11178 O O . ASP B 1 653 ? -49.317 -17.720 12.465 1.000 9.543 658 ASP B O 1
ATOM 11183 N N . LYS B 1 654 ? -47.314 -18.532 11.841 1.000 9.621 659 LYS B N 1
ATOM 11184 C CA . LYS B 1 654 ? -47.830 -19.894 11.594 1.000 10.880 659 LYS B CA 1
ATOM 11185 C C . LYS B 1 654 ? -48.264 -20.520 12.926 1.000 10.365 659 LYS B C 1
ATOM 11186 O O . LYS B 1 654 ? -48.935 -21.586 12.856 1.000 10.595 659 LYS B O 1
ATOM 11192 N N . ASP B 1 655 ? -47.959 -19.900 14.072 1.000 9.926 660 ASP B N 1
ATOM 11193 C CA . ASP B 1 655 ? -48.279 -20.504 15.388 1.000 9.785 660 ASP B CA 1
ATOM 11194 C C . ASP B 1 655 ? -49.633 -19.993 15.886 1.000 8.471 660 ASP B C 1
ATOM 11195 O O . ASP B 1 655 ? -50.062 -20.434 16.946 1.000 8.340 660 ASP B O 1
ATOM 11200 N N . ILE B 1 656 ? -50.300 -19.121 15.139 1.000 7.550 661 ILE B N 1
ATOM 11201 C CA . ILE B 1 656 ? -51.700 -18.706 15.425 1.000 7.798 661 ILE B CA 1
ATOM 11202 C C . ILE B 1 656 ? -52.628 -19.757 14.834 1.000 7.080 661 ILE B C 1
ATOM 11203 O O . ILE B 1 656 ? -52.457 -20.127 13.636 1.000 7.459 661 ILE B O 1
ATOM 11208 N N . GLN B 1 657 ? -53.512 -20.293 15.647 1.000 6.981 662 GLN B N 1
ATOM 11209 C CA . GLN B 1 657 ? -54.597 -21.151 15.143 1.000 6.843 662 GLN B CA 1
ATOM 11210 C C . GLN B 1 657 ? -55.783 -20.257 14.784 1.000 7.205 662 GLN B C 1
ATOM 11211 O O . GLN B 1 657 ? -56.106 -19.305 15.530 1.000 7.086 662 GLN B O 1
ATOM 11217 N N . PHE B 1 658 ? -56.483 -20.635 13.729 1.000 8.098 663 PHE B N 1
ATOM 11218 C CA . PHE B 1 658 ? -57.731 -19.949 13.364 1.000 8.607 663 PHE B CA 1
ATOM 11219 C C . PHE B 1 658 ? -58.741 -20.982 12.908 1.000 8.405 663 PHE B C 1
ATOM 11220 O O . PHE B 1 658 ? -58.373 -22.062 12.407 1.000 9.100 663 PHE B O 1
ATOM 11228 N N . VAL B 1 659 ? -59.996 -20.576 12.979 1.000 8.439 664 VAL B N 1
ATOM 11229 C CA . VAL B 1 659 ? -61.135 -21.310 12.398 1.000 8.209 664 VAL B CA 1
ATOM 11230 C C . VAL B 1 659 ? -62.047 -20.280 11.770 1.000 8.487 664 VAL B C 1
ATOM 11231 O O . VAL B 1 659 ? -62.429 -19.315 12.452 1.000 9.076 664 VAL B O 1
ATOM 11235 N N . VAL B 1 660 ? -62.413 -20.508 10.526 1.000 8.443 665 VAL B N 1
ATOM 11236 C CA . VAL B 1 660 ? -63.438 -19.684 9.828 1.000 9.457 665 VAL B CA 1
ATOM 11237 C C . VAL B 1 660 ? -64.727 -20.484 9.783 1.000 9.831 665 VAL B C 1
ATOM 11238 O O . VAL B 1 660 ? -64.682 -21.570 9.222 1.000 10.511 665 VAL B O 1
ATOM 11242 N N . ARG B 1 661 ? -65.770 -19.980 10.420 1.000 9.763 666 ARG B N 1
ATOM 11243 C CA . ARG B 1 661 ? -67.135 -20.564 10.389 1.000 9.860 666 ARG B CA 1
ATOM 11244 C C . ARG B 1 661 ? -68.038 -19.625 9.601 1.000 10.416 666 ARG B C 1
ATOM 11245 O O . ARG B 1 661 ? -68.052 -18.410 9.881 1.000 10.728 666 ARG B O 1
ATOM 11253 N N . GLU B 1 662 ? -68.770 -20.164 8.630 1.000 11.695 667 GLU B N 1
ATOM 11254 C CA . GLU B 1 662 ? -69.687 -19.290 7.882 1.000 14.210 667 GLU B CA 1
ATOM 11255 C C . GLU B 1 662 ? -70.974 -19.994 7.483 1.000 16.421 667 GLU B C 1
ATOM 11256 O O . GLU B 1 662 ? -71.079 -21.214 7.545 1.000 13.886 667 GLU B O 1
ATOM 11262 N N . ASN B 1 663 ? -71.944 -19.148 7.175 1.000 19.547 668 ASN B N 1
ATOM 11263 C CA . ASN B 1 663 ? -73.192 -19.558 6.470 1.000 22.456 668 ASN B CA 1
ATOM 11264 C C . ASN B 1 663 ? -73.388 -18.551 5.333 1.000 25.599 668 ASN B C 1
ATOM 11265 O O . ASN B 1 663 ? -72.478 -17.767 5.084 1.000 22.201 668 ASN B O 1
ATOM 11270 N N . ASN B 1 664 ? -74.561 -18.505 4.706 1.000 29.831 669 ASN B N 1
ATOM 11271 C CA . ASN B 1 664 ? -74.813 -17.530 3.602 1.000 34.241 669 ASN B CA 1
ATOM 11272 C C . ASN B 1 664 ? -74.748 -16.074 4.124 1.000 29.736 669 ASN B C 1
ATOM 11273 O O . ASN B 1 664 ? -74.334 -15.203 3.340 1.000 33.802 669 ASN B O 1
ATOM 11278 N N . LYS B 1 665 ? -75.083 -15.809 5.388 1.000 24.748 670 LYS B N 1
ATOM 11279 C CA . LYS B 1 665 ? -75.243 -14.434 5.942 1.000 27.018 670 LYS B CA 1
ATOM 11280 C C . LYS B 1 665 ? -73.965 -13.918 6.625 1.000 24.645 670 LYS B C 1
ATOM 11281 O O . LYS B 1 665 ? -73.716 -12.693 6.585 1.000 23.426 670 LYS B O 1
ATOM 11287 N N . SER B 1 666 ? -73.228 -14.793 7.326 1.000 20.650 671 SER B N 1
ATOM 11288 C CA . SER B 1 666 ? -72.241 -14.368 8.346 1.000 20.414 671 SER B CA 1
ATOM 11289 C C . SER B 1 666 ? -70.949 -15.175 8.242 1.000 17.088 671 SER B C 1
ATOM 11290 O O . SER B 1 666 ? -70.976 -16.337 7.853 1.000 16.178 671 SER B O 1
ATOM 11293 N N . ARG B 1 667 ? -69.854 -14.548 8.619 1.000 15.072 672 ARG B N 1
ATOM 11294 C CA . ARG B 1 667 ? -68.567 -15.259 8.770 1.000 15.410 672 ARG B CA 1
ATOM 11295 C C . ARG B 1 667 ? -68.032 -14.925 10.154 1.000 13.715 672 ARG B C 1
ATOM 11296 O O . ARG B 1 667 ? -68.077 -13.759 10.508 1.000 15.509 672 ARG B O 1
ATOM 11304 N N . TYR B 1 668 ? -67.556 -15.916 10.897 1.000 10.956 673 TYR B N 1
ATOM 11305 C CA . TYR B 1 668 ? -66.862 -15.706 12.176 1.000 10.704 673 TYR B CA 1
ATOM 11306 C C . TYR B 1 668 ? -65.431 -16.194 12.009 1.000 10.747 673 TYR B C 1
ATOM 11307 O O . TYR B 1 668 ? -65.207 -17.304 11.505 1.000 11.779 673 TYR B O 1
ATOM 11316 N N . ILE B 1 669 ? -64.471 -15.329 12.327 1.000 9.091 674 ILE B N 1
ATOM 11317 C CA . ILE B 1 669 ? -63.048 -15.739 12.351 1.000 9.690 674 ILE B CA 1
ATOM 11318 C C . ILE B 1 669 ? -62.648 -15.828 13.813 1.000 8.579 674 ILE B C 1
ATOM 11319 O O . ILE B 1 669 ? -62.746 -14.840 14.508 1.000 8.725 674 ILE B O 1
ATOM 11324 N N . PHE B 1 670 ? -62.314 -17.026 14.259 1.000 8.618 675 PHE B N 1
ATOM 11325 C CA . PHE B 1 670 ? -61.772 -17.300 15.606 1.000 8.095 675 PHE B CA 1
ATOM 11326 C C . PHE B 1 670 ? -60.255 -17.398 15.495 1.000 8.126 675 PHE B C 1
ATOM 11327 O O . PHE B 1 670 ? -59.755 -18.178 14.664 1.000 8.384 675 PHE B O 1
ATOM 11335 N N . PHE B 1 671 ? -59.538 -16.575 16.256 1.000 7.559 676 PHE B N 1
ATOM 11336 C CA . PHE B 1 671 ? -58.084 -16.668 16.406 1.000 7.642 676 PHE B CA 1
ATOM 11337 C C . PHE B 1 671 ? -57.750 -17.139 17.819 1.000 7.097 676 PHE B C 1
ATOM 11338 O O . PHE B 1 671 ? -58.322 -16.617 18.777 1.000 7.708 676 PHE B O 1
ATOM 11346 N N . LEU B 1 672 ? -56.919 -18.166 17.924 1.000 6.765 677 LEU B N 1
ATOM 11347 C CA . LEU B 1 672 ? -56.562 -18.799 19.190 1.000 7.199 677 LEU B CA 1
ATOM 11348 C C . LEU B 1 672 ? -55.050 -18.782 19.294 1.000 6.852 677 LEU B C 1
ATOM 11349 O O . LEU B 1 672 ? -54.382 -19.303 18.381 1.000 6.567 677 LEU B O 1
ATOM 11354 N N . ASN B 1 673 ? -54.568 -18.189 20.369 1.000 6.932 678 ASN B N 1
ATOM 11355 C CA . ASN B 1 673 ? -53.125 -18.210 20.701 1.000 6.594 678 ASN B CA 1
ATOM 11356 C C . ASN B 1 673 ? -52.885 -19.175 21.861 1.000 6.482 678 ASN B C 1
ATOM 11357 O O . ASN B 1 673 ? -53.077 -18.815 23.034 1.000 6.743 678 ASN B O 1
ATOM 11362 N N . TYR B 1 674 ? -52.422 -20.373 21.532 1.000 6.232 679 TYR B N 1
ATOM 11363 C CA . TYR B 1 674 ? -52.212 -21.447 22.513 1.000 6.344 679 TYR B CA 1
ATOM 11364 C C . TYR B 1 674 ? -50.827 -21.373 23.153 1.000 6.328 679 TYR B C 1
ATOM 11365 O O . TYR B 1 674 ? -50.366 -22.375 23.726 1.000 6.965 679 TYR B O 1
ATOM 11374 N N . HIS B 1 675 ? -50.149 -20.230 23.072 1.000 6.445 680 HIS B N 1
ATOM 11375 C CA . HIS B 1 675 ? -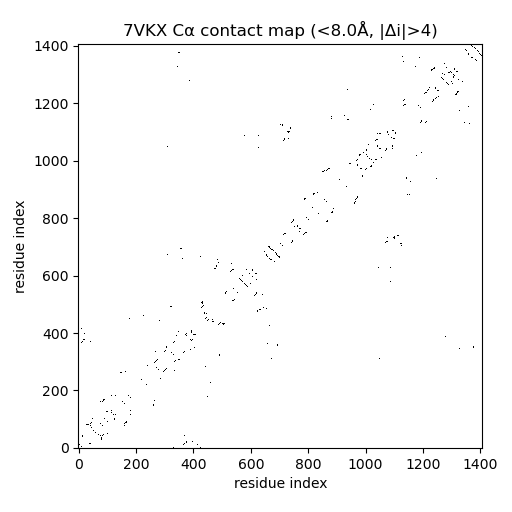48.710 -20.094 23.382 1.000 6.549 680 HIS B CA 1
ATOM 11376 C C . HIS B 1 675 ? -48.494 -19.024 24.432 1.000 6.945 680 HIS B C 1
ATOM 11377 O O . HIS B 1 675 ? -49.260 -18.034 24.456 1.000 6.988 680 HIS B O 1
ATOM 11384 N N . ASN B 1 676 ? -47.430 -19.165 25.219 1.000 7.670 681 ASN B N 1
ATOM 11385 C CA . ASN B 1 676 ? -47.126 -18.102 26.215 1.000 7.992 681 ASN B CA 1
ATOM 11386 C C . ASN B 1 676 ? -46.257 -17.052 25.529 1.000 8.905 681 ASN B C 1
ATOM 11387 O O . ASN B 1 676 ? -45.066 -16.946 25.847 1.000 8.188 681 ASN B O 1
ATOM 11392 N N . GLU B 1 677 ? -46.854 -16.300 24.603 1.000 9.179 682 GLU B N 1
ATOM 11393 C CA . GLU B 1 677 ? -46.136 -15.256 23.844 1.000 10.965 682 GLU B CA 1
ATOM 11394 C C . GLU B 1 677 ? -47.192 -14.245 23.431 1.000 11.514 682 GLU B C 1
ATOM 11395 O O . GLU B 1 677 ? -48.272 -14.685 22.997 1.000 12.188 682 GLU B O 1
ATOM 11401 N N . ARG B 1 678 ? -46.922 -12.960 23.604 1.000 11.874 683 ARG B N 1
ATOM 11402 C CA . ARG B 1 678 ? -47.759 -11.905 22.962 1.000 13.204 683 ARG B CA 1
ATOM 11403 C C . ARG B 1 678 ? -47.444 -11.940 21.477 1.000 13.482 683 ARG B C 1
ATOM 11404 O O . ARG B 1 678 ? -46.231 -11.855 21.128 1.000 13.948 683 ARG B O 1
ATOM 11412 N N . LYS B 1 679 ? -48.464 -12.107 20.623 1.000 11.703 684 LYS B N 1
ATOM 11413 C CA . LYS B 1 679 ? -48.228 -12.273 19.184 1.000 12.604 684 LYS B CA 1
ATOM 11414 C C . LYS B 1 679 ? -48.897 -11.126 18.452 1.000 14.144 684 LYS B C 1
ATOM 11415 O O . LYS B 1 679 ? -50.085 -10.916 18.647 1.000 14.836 684 LYS B O 1
ATOM 11421 N N . THR B 1 680 ? -48.110 -10.438 17.633 1.000 13.390 685 THR B N 1
ATOM 11422 C CA . THR B 1 680 ? -48.630 -9.421 16.713 1.000 14.332 685 THR B CA 1
ATOM 11423 C C . THR B 1 680 ? -48.481 -9.973 15.304 1.000 14.050 685 THR B C 1
ATOM 11424 O O . THR B 1 680 ? -47.382 -10.397 14.929 1.000 16.197 685 THR B O 1
ATOM 11428 N N . PHE B 1 681 ? -49.563 -10.069 14.575 1.000 10.938 686 PHE B N 1
ATOM 11429 C CA . PHE B 1 681 ? -49.530 -10.698 13.241 1.000 11.736 686 PHE B CA 1
ATOM 11430 C C . PHE B 1 681 ? -50.512 -10.000 12.325 1.000 11.385 686 PHE B C 1
ATOM 11431 O O . PHE B 1 681 ? -51.288 -9.118 12.777 1.000 11.347 686 PHE B O 1
ATOM 11439 N N . ASN B 1 682 ? -50.483 -10.379 11.057 1.000 12.830 687 ASN B N 1
ATOM 11440 C CA . ASN B 1 682 ? -51.420 -9.830 10.065 1.000 12.955 687 ASN B CA 1
ATOM 11441 C C . ASN B 1 682 ? -52.088 -10.999 9.348 1.000 12.499 687 ASN B C 1
ATOM 11442 O O . ASN B 1 682 ? -51.555 -12.163 9.369 1.000 11.939 687 ASN B O 1
ATOM 11447 N N . TYR B 1 683 ? -53.262 -10.766 8.783 1.000 12.230 688 TYR B N 1
ATOM 11448 C CA . TYR B 1 683 ? -53.981 -11.835 8.061 1.000 13.234 688 TYR B CA 1
ATOM 11449 C C . TYR B 1 683 ? -54.806 -11.258 6.916 1.000 13.873 688 TYR B C 1
ATOM 11450 O O . TYR B 1 683 ? -55.101 -10.053 6.919 1.000 14.332 688 TYR B O 1
ATOM 11459 N N . ARG B 1 684 ? -55.138 -12.114 5.966 1.000 14.918 689 ARG B N 1
ATOM 11460 C CA . ARG B 1 684 ? -56.065 -11.756 4.879 1.000 15.546 689 ARG B CA 1
ATOM 11461 C C . ARG B 1 684 ? -56.808 -13.015 4.451 1.000 16.761 689 ARG B C 1
ATOM 11462 O O . ARG B 1 684 ? -56.284 -14.114 4.699 1.000 15.939 689 ARG B O 1
ATOM 11470 N N . LYS B 1 685 ? -57.979 -12.884 3.850 1.000 19.249 690 LYS B N 1
ATOM 11471 C CA . LYS B 1 685 ? -58.676 -14.075 3.298 1.000 22.734 690 LYS B CA 1
ATOM 11472 C C . LYS B 1 685 ? -57.878 -14.619 2.096 1.000 23.635 690 LYS B C 1
ATOM 11473 O O . LYS B 1 685 ? -57.325 -13.836 1.335 1.000 22.800 690 LYS B O 1
ATOM 11479 N N . SER B 1 686 ? -57.808 -15.929 1.933 1.000 25.082 691 SER B N 1
ATOM 11480 C CA . SER B 1 686 ? -57.418 -16.567 0.649 1.000 30.970 691 SER B CA 1
ATOM 11481 C C . SER B 1 686 ? -58.544 -16.321 -0.368 1.000 29.074 691 SER B C 1
ATOM 11482 O O . SER B 1 686 ? -58.275 -15.575 -1.308 1.000 40.518 691 SER B O 1
ATOM 11485 N N . LYS B 1 693 ? -53.530 -3.623 3.248 1.000 40.990 698 LYS B N 1
ATOM 11486 C CA . LYS B 1 693 ? -54.805 -4.353 3.021 1.000 36.632 698 LYS B CA 1
ATOM 11487 C C . LYS B 1 693 ? -54.876 -5.574 3.959 1.000 30.289 698 LYS B C 1
ATOM 11488 O O . LYS B 1 693 ? -55.977 -5.879 4.364 1.000 29.134 698 LYS B O 1
ATOM 11494 N N . SER B 1 694 ? -53.778 -6.243 4.333 1.000 26.016 699 SER B N 1
ATOM 11495 C CA . SER B 1 694 ? -53.854 -7.234 5.442 1.000 23.260 699 SER B CA 1
ATOM 11496 C C . SER B 1 694 ? -54.254 -6.508 6.737 1.000 21.671 699 SER B C 1
ATOM 11497 O O . SER B 1 694 ? -53.791 -5.396 6.998 1.000 23.412 699 SER B O 1
ATOM 11500 N N . GLU B 1 695 ? -55.047 -7.156 7.579 1.000 20.642 700 GLU B N 1
ATOM 11501 C CA . GLU B 1 695 ? -55.441 -6.633 8.911 1.000 18.599 700 GLU B CA 1
ATOM 11502 C C . GLU B 1 695 ? -54.391 -7.008 9.959 1.000 17.498 700 GLU B C 1
ATOM 11503 O O . GLU B 1 695 ? -53.884 -8.135 9.887 1.000 17.537 700 GLU B O 1
ATOM 11509 N N . GLU B 1 696 ? -54.088 -6.120 10.912 1.000 16.082 701 GLU B N 1
ATOM 11510 C CA . GLU B 1 696 ? -53.114 -6.394 11.997 1.000 16.956 701 GLU B CA 1
ATOM 11511 C C . GLU B 1 696 ? -53.881 -6.722 13.281 1.000 16.091 701 GLU B C 1
ATOM 11512 O O . GLU B 1 696 ? -54.869 -6.045 13.593 1.000 15.425 701 GLU B O 1
ATOM 11518 N N . ILE B 1 697 ? -53.372 -7.680 14.030 1.000 14.757 702 ILE B N 1
ATOM 11519 C CA . ILE B 1 697 ? -53.987 -8.149 15.299 1.000 13.839 702 ILE B CA 1
ATOM 11520 C C . ILE B 1 697 ? -52.872 -8.350 16.306 1.000 12.587 702 ILE B C 1
ATOM 11521 O O . ILE B 1 697 ? -51.825 -8.895 15.919 1.000 11.733 702 ILE B O 1
ATOM 11526 N N . SER B 1 698 ? -53.116 -7.962 17.551 1.000 11.413 703 SER B N 1
ATOM 11527 C CA . SER B 1 698 ? -52.265 -8.344 18.695 1.000 12.777 703 SER B CA 1
ATOM 11528 C C . SER B 1 698 ? -53.083 -9.207 19.651 1.000 11.507 703 SER B C 1
ATOM 11529 O O . SER B 1 698 ? -54.213 -8.830 19.979 1.000 12.417 703 SER B O 1
ATOM 11532 N N . ILE B 1 699 ? -52.521 -10.349 20.021 1.000 10.077 704 ILE B N 1
ATOM 11533 C CA . ILE B 1 699 ? -53.243 -11.340 20.856 1.000 10.252 704 ILE B CA 1
ATOM 11534 C C . ILE B 1 699 ? -52.302 -11.690 22.013 1.000 9.214 704 ILE B C 1
ATOM 11535 O O . ILE B 1 699 ? -51.149 -11.998 21.806 1.000 10.340 704 ILE B O 1
ATOM 11540 N N . ALA B 1 700 ? -52.811 -11.584 23.227 1.000 8.878 705 ALA B N 1
ATOM 11541 C CA . ALA B 1 700 ? -52.071 -11.922 24.445 1.000 9.107 705 ALA B CA 1
ATOM 11542 C C . ALA B 1 700 ? -51.842 -13.425 24.553 1.000 8.725 705 ALA B C 1
ATOM 11543 O O . ALA B 1 700 ? -52.483 -14.260 23.893 1.000 8.059 705 ALA B O 1
ATOM 11545 N N . PRO B 1 701 ? -50.943 -13.821 25.468 1.000 8.556 706 PRO B N 1
ATOM 11546 C CA . PRO B 1 701 ? -50.715 -15.237 25.735 1.000 8.598 706 PRO B CA 1
ATOM 11547 C C . PRO B 1 701 ? -52.034 -15.945 26.093 1.000 8.047 706 PRO B C 1
ATOM 11548 O O . PRO B 1 701 ? -52.882 -15.362 26.779 1.000 7.944 706 PRO B O 1
ATOM 11552 N N . PHE B 1 702 ? -52.218 -17.162 25.580 1.000 7.619 707 PHE B N 1
ATOM 11553 C CA . PHE B 1 702 ? -53.330 -18.065 25.954 1.000 7.583 707 PHE B CA 1
ATOM 11554 C C . PHE B 1 702 ? -54.679 -17.365 25.763 1.000 7.875 707 PHE B C 1
ATOM 11555 O O . PHE B 1 702 ? -55.561 -17.516 26.577 1.000 8.048 707 PHE B O 1
ATOM 11563 N N . SER B 1 703 ? -54.802 -16.566 24.703 1.000 8.163 708 SER B N 1
ATOM 11564 C CA . SER B 1 703 ? -55.933 -15.630 24.487 1.000 8.847 708 SER B CA 1
ATOM 11565 C C . SER B 1 703 ? -56.611 -15.906 23.148 1.000 8.089 708 SER B C 1
ATOM 11566 O O . SER B 1 703 ? -56.156 -16.743 22.336 1.000 8.373 708 SER B O 1
ATOM 11569 N N . TYR B 1 704 ? -57.694 -15.181 22.918 1.000 8.147 709 TYR B N 1
ATOM 11570 C CA . TYR B 1 704 ? -58.555 -15.381 21.733 1.000 7.683 709 TYR B CA 1
ATOM 11571 C C . TYR B 1 704 ? -58.988 -14.031 21.174 1.000 8.177 709 TYR B C 1
ATOM 11572 O O . TYR B 1 704 ? -59.093 -13.052 21.916 1.000 8.299 709 TYR B O 1
ATOM 11581 N N . LYS B 1 705 ? -59.293 -14.043 19.877 1.000 8.053 710 LYS B N 1
ATOM 11582 C CA . LYS B 1 705 ? -60.043 -12.948 19.235 1.000 8.262 710 LYS B CA 1
ATOM 11583 C C . LYS B 1 705 ? -61.165 -13.568 18.445 1.000 9.060 710 LYS B C 1
ATOM 11584 O O . LYS B 1 705 ? -60.905 -14.615 17.795 1.000 9.069 710 LYS B O 1
ATOM 11590 N N . VAL B 1 706 ? -62.319 -12.892 18.341 1.000 8.695 711 VAL B N 1
ATOM 11591 C CA . VAL B 1 706 ? -63.364 -13.354 17.403 1.000 9.066 711 VAL B CA 1
ATOM 11592 C C . VAL B 1 706 ? -63.798 -12.150 16.570 1.000 9.643 711 VAL B C 1
ATOM 11593 O O . VAL B 1 706 ? -64.060 -11.085 17.162 1.000 10.023 711 VAL B O 1
ATOM 11597 N N . ILE B 1 707 ? -63.793 -12.304 15.254 1.000 10.275 712 ILE B N 1
ATOM 11598 C CA . ILE B 1 707 ? -64.183 -11.219 14.300 1.000 10.967 712 ILE B CA 1
ATOM 11599 C C . ILE B 1 707 ? -65.438 -11.713 13.567 1.000 11.877 712 ILE B C 1
ATOM 11600 O O . ILE B 1 707 ? -65.429 -12.838 13.040 1.000 11.609 712 ILE B O 1
ATOM 11605 N N . LYS B 1 708 ? -66.495 -10.908 13.533 1.000 11.977 713 LYS B N 1
ATOM 11606 C CA . LYS B 1 708 ? -67.724 -11.238 12.794 1.000 12.617 713 LYS B CA 1
ATOM 11607 C C . LYS B 1 708 ? -67.796 -10.358 11.550 1.000 13.916 713 LYS B C 1
ATOM 11608 O O . LYS B 1 708 ? -67.612 -9.136 11.679 1.000 14.327 713 LYS B O 1
ATOM 11614 N N . GLU B 1 709 ? -68.028 -10.965 10.396 1.000 14.453 714 GLU B N 1
ATOM 11615 C CA . GLU B 1 709 ? -68.257 -10.222 9.135 1.000 18.165 714 GLU B CA 1
ATOM 11616 C C . GLU B 1 709 ? -69.670 -10.551 8.655 1.000 19.689 714 GLU B C 1
ATOM 11617 O O . GLU B 1 709 ? -70.113 -11.698 8.759 1.000 16.831 714 GLU B O 1
ATOM 11623 N N . ASN B 1 710 ? -70.382 -9.515 8.227 1.000 21.211 715 ASN B N 1
ATOM 11624 C CA . ASN B 1 710 ? -71.737 -9.617 7.627 1.000 24.722 715 ASN B CA 1
ATOM 11625 C C . ASN B 1 710 ? -71.515 -9.735 6.105 1.000 25.539 715 ASN B C 1
ATOM 11626 O O . ASN B 1 710 ? -70.911 -8.816 5.547 1.000 27.136 715 ASN B O 1
ATOM 11631 N N . LYS B 1 711 ? -71.881 -10.847 5.453 1.000 24.908 716 LYS B N 1
ATOM 11632 C CA . LYS B 1 711 ? -71.465 -11.137 4.039 1.000 29.128 716 LYS B CA 1
ATOM 11633 C C . LYS B 1 711 ? -72.266 -10.298 3.027 1.000 29.220 716 LYS B C 1
ATOM 11634 O O . LYS B 1 711 ? -73.376 -9.932 3.365 1.000 32.310 716 LYS B O 1
#

Foldseek 3Di:
DFFFDDDPRFGDAQFEAEDELLFFDVVCLLVLLLLSVLLVHAAYEYELFLQSACVAPVHGQCCCPPHVSSVVVVSQVSCVVNRHAYEYEHAPACLLLFALSRHHPNLLVPDDLLQAFAFPVSHHLDSSHGDLVRPSVVVSVLVSCVPVLLVCQCQECVVVHRHQEYEYHALPCVVVLQSLGGGPRPVLFVLLLVLVCVVQVFVVSLCVLLVDDDPGSVVDGQQDFFDLELSSLLSLLSVLVSLLVVVLVSSVSRVVSSVVSVRPHQYEYEFDADDPQARLLSLLSVLSNLVNLVPCLRYYYEYAHDRLFFFLVHLLRLLVNQQSSCQSNVNHAHEHAEQEFADQDPVRGDDLLGSLQVLLSNLLSRHRYYYHVHQEKGANPPPRRSDDGIGGDNHCAYSSRHGGPNVVSSSVSSVVCVVCSSFSSQWDFDALEEEEDESSLSSQSNADDPNNPDHSDDCVSHVFDDRSSCLSRFQNRQFLSSLCQLQQHDYHYHYLVVDDLVVQQSHQEYEYRDGQEAAQSSLVSVLCNFQVAHEYEYDQDQHQAYSSRHGDNSNCVSQVKDWDWAFAAQWKAFQNLGGQGFDGRTFTQIDAVQWAQGMATPVRGGQWTWHRHNNGIYTYGRTGHGDDDVSSSVRSVVVCCVSPDDRCKDKPDSRWGWRWIHDPWKIKIKTFASAQDFDWICMDVGIDTAHHSGIDIDMDTD/DFFFDDDPNFGDFQFEAEDELQFFDVVCLLLLLLLSVLLVHQAYEYELFLQSACVAPPHGACCCPPHVSSVVVVSQVSCLVNRHAYEYEHAPACLLLFALSRHHPNLLVPDDLLQAFAFPVSHHLDSSHGDLVRPSVVVVVLVSCVPVLLSLLCQDVVVVTRYFEYEYHAAPCPVVLQSLGGGPRVVLFVLLLVLVCVVQVFVVSLCVLLVDDDPGSVVDTQQDFFDQELSSLLSLLSSLVSLLVVVLVSSVSRVVSSVVSVDPHQYEYEFDADDPQARLLSLLSVLSPLVNLVPCLRYYYEYAHDRLFFFLVHPLRLLVNQQSSCQSNVNHFHEHAEQEFADQDDVRGRDLLGSLLVLVSNLLSRHRYYYHVHQEKGANPPPGRNPDGTGGDNHQAYSSRHGGPNVVSSSVSSVVCVVCVSFSSPWDFDAQEEEEDESSLSSQSNADDPNNPDRRDDCVSHVFDDRSSCQSRFQNRQFLSSLCQLQQHDYHYHYLVVDDLVVQQSHQEYEYRDGQEAAQSSLVSVLCNFQVAHEYEYDQDQHQAYSSRHGDCSNVVSVVWDWDWAFAAQWKDFQNRGRQGFDGRIWTFTDQPQWAQGMATPVRGGQWTWHRHNNGIYTYGRTGHGPPDPSSSVRSVVVCCVSPDDRQKDKFDSRWGWHWIGDPFKIKIKIFASAQDFDWIFMDTCVTHIDTAHHRGMDIDMDGD

Secondary structure (DSSP, 8-state):
-----EETTEE--EEEEE--GGGS-GGGHHHHHHHHHHTT--EEEEE--HHHHEEETTEE-SSSSSSGGG-HHHHHHHHHHTT-EEEEE--S---TTBGGGG--HHHHHHS-GGGB-B-TTS-BS-TT-B-TT-HHHHHHHHHHHHHHHHHHHHTBGGGT-SEEEEE-SSSTTHHHHHHT-----HHHHHHHHHHHHHHHSSHHHHHHHHT---SSGGG-----S---SHHHHHHHHHHHHHHHHHHHHHHHHHHHHHHTTT--SEEEEEE---BTTB-TTHHHHHHTTHHHHHH-TTEEEEEEE--SS-STTTHHHHHHHHHHHHHH-TTS---EEEEE-SBSSTTS---HHHHHHHHHHHHHTT--EEEEETSB-EE-STT-BSSSSEE-BS-SB-TT--B-HHHHHHHHHHHHHHHHHHHHTT-B----EEEEE-GGGG--TTT--SS-SS----GGGGT----HHHIIIIIIIIIIIHHHHHTT--EEEEE-TT--HHHHTTSSEEEEEE-SB--HHHHHHHHHHHHTT-EEEEEE----B-TTS-B--HHHHHTT--EEEEE--SEEEETTEEEEE-S-SEEEEE--TTSEEEEE-TT--EEEEEEEETTEEEEEESS---SSSHHHHHHHHHHHHTTT---S-EES-TT-EEEEEE-SSEEEEEEEE-SSS-EEEEEE--EEEE-TTEEEEEEEE-/-----EETTEE--EEEEE--GGGS-GGGHHHHHHHHHTTT--EEEEE--HHHHEEETTEE-SSSSSSGGG-HHHHHHHHHHTT-EEEEE--S---TTBGGGG--HHHHHHS-GGGB-B-TTS-BS-TT-B-TT-HHHHHHHHHHHHHHHHHHHHTBGGGT-SEEEEE-SSSTTHHHHHHTS----HHHHHHHHHHHHHHHSSHHHHHHHHT---SSGGG-----S---SHHHHHHHHHHHHHHHHHHHHHHHHHHHHHHTTT--SEEEEEE---BTTB-TTHHHHHHTTHHHHHH-TTEEEEEEE--SS-STTTHHHHHHHHHHHHHH-TTS---EEEEE-SBSSTTS---HHHHHHHHHHHHHTT--EEEEETSB-EE-STT-BSSSSEE-BS-SB-TT--B-HHHHHHHHHHHHHHHHHHHHTT-B----EEEEE-GGGG--TTT--SS-SS----GGGGT----HHHIIIIIIIIIIIHHHHHTT--EEEEE-TT--GGGTTTSSEEEEEE-SB--HHHHHHHHHHHHTT-EEEEEE----B-TTS-B--HHHHHTT--EEEEE--SEEEETTEEEEE-S-SEEEEE--TTSEEEEE-TT--EEEEEEEETTEEEEEESS---SSSHHHHHHHHHHHHTTT---SEEES-TT-EEEEEE-SSEEEEEEEE-SSS-EEEEEEE--PEEEEE-TTEEEEEEEE-

B-factor: mean 14.3, std 7.76, range [4.32, 65.38]

InterPro domains:
  IPR001944 Glycoside hydrolase, family 35 [PR00742] (13-30)
  IPR001944 Glycoside hydrolase, family 35 [PR00742] (93-112)
  IPR001944 Glycoside hydrolase, family 35 [PTHR23421] (7-639)
  IPR017853 Glycoside hydrolase superfamily [SSF51445] (7-388)
  IPR029062 Class I glutamine amidotransferase-like [G3DSA:3.40.50.880] (475-657)
  IPR031330 Glycoside hydrolase 35, catalytic domain [PF01301] (10-205)
  IPR054746 GLMA-like, second domain [PF22369] (469-601)

Radius of gyration: 32.27 Å; Cα contacts (8 Å, |Δi|>4): 3156; chains: 2; bounding box: 94×77×91 Å

Sequence (1407 aa):
SEKYFVKNGQPHFLISGEVHYFRINPKLWRNHLQLLKQTGADTVSTYIPWDWHEIEEDDFDFEGKTHPARNLIRFIKLCKEENLDLIVKPGPYILAEYENQGLPSWLLKKLSKNAFALDENGNVISPDLVSYLSDEFLEYTFKWYDKVMPIISKHQKEHYGPITMMQLCNEIGVFQWLSGKSDYNPKVINLYKEFIIQRYKTIEKLNSVYSTNYNSFDDLKAPSGKIKLRSDYCAYFDFHLFFREYYNKYISILKNKIRSFGINIKLTHNIPGWIYGNASELPMLISTYSEIMKNHPDIIFGLDHIPEFVSFRNAHSDLACNKILEAMQPEAPVWAAEFQAGTREHHVKAYAKDLETFYIASLAHGIKGFNYYMFSQGINPEGKGFYGKTFYFQTALDAASNKLALYDSIKKVNRFIRKEQKDLLRTNVNSEICVGFYKPYFFTELISSQLLKEKKLNVEELGLYIDPRFLREEILFNGLLRGLQTLNYNYDVVDLENCDLKSLTAYKQLWITSAEFMDAETQNLLSEFVLNGGNLILYPAVPTLDNYLNRCEILKNNFGIEFITKDSSHKVSAFGIEDVFTAFSKKQIYNDTNSKPIAFTQENEICGIRKKIGKGELTILGFAFGYTSDEHLELIDKLVKLNKIKRELFVSDKDIQFVVRENNKSRYIFFLNYHNERKTFNYRKEEISIAPFSYKVIKENKSEKYFVKNGQPHFLISGEVHYFRINPKLWRNHLQLLKQTGADTVSTYIPWDWHEIEEDDFDFEGKTHPARNLIRFIKLCKEENLDLIVKPGPYILAEYENQGLPSWLLKKLSKNAFALDENGNVISPDLVSYLSDEFLEYTFKWYDKVMPIISKHQKEHYGPITMMQLCNEIGVFQWLSGKSDYNPKVINLYKEFIIQRYKTIEKLNSVYSTNYNSFDDLKAPSGKIKLRSDYCAYFDFHLFFREYYNKYISILKNKIRSFGINIKLTHNIPGWIYGNASELPMLISTYSEIMKNHPDIIFGLDHIPEFVSFRNAHSDLACNKILEAMQPEAPVWAAEFQAGTREHHVKAYAKDLETFYIASLAHGIKGFNYYMFSQGINPEGKGFYGKTFYFQTALDAASNKLALYDSIKKVNRFIRKEQKDLLRTNVNSEICVGFYKPYFFTELISSQLLKEKKLNVEELGLYIDPRFLREEILFNGLLRGLQTLNYNYDVVDLENCDLKSLTAYKQLWITSAEFMDAETQNLLSEFVLNGGNLILYPAVPTLDNYLNRCEILKNNFGIEFITKDSSHKVSAFGIEDVFTAFSKKQIYNDTNSKPIAFTQENEICGIRKKIGKGELTILGFAFGYTSDEHLELIDKLVKLNKIKRELFVSDKDIQFVVRENNKSRYIFFLNYHNERKTFNYRKSKSEEISIAPFSYKVIKENK

Organism: Ignavibacterium album (strain DSM 19864 / JCM 16511 / NBRC 101810 / Mat9-16) (NCBI:txid945713)

Solvent-accessible surface area: 49196 Å² total; per-residue (Å²): 152,37,71,64,32,92,86,143,65,108,18,18,1,13,0,0,0,0,0,1,0,1,4,6,84,19,181,46,0,90,60,0,0,57,16,0,77,116,4,30,3,9,2,0,1,0,2,0,0,0,7,0,0,6,49,112,70,107,60,25,1,18,108,20,142,75,45,82,3,20,30,0,53,78,0,0,117,3,0,101,88,29,103,2,28,0,5,0,5,0,0,0,0,0,44,4,26,0,38,31,22,0,0,0,58,43,0,26,190,106,14,64,114,89,2,16,4,6,24,76,126,21,78,61,27,31,107,22,10,3,1,10,3,6,100,46,0,22,78,10,0,61,89,0,0,56,91,0,0,60,26,0,13,144,20,0,83,105,115,206,7,8,0,32,11,0,4,0,0,2,16,0,6,4,20,25,22,84,23,4,78,11,5,26,2,65,71,1,27,80,28,0,60,101,33,0,76,120,104,18,120,60,13,122,122,0,26,86,40,5,88,26,145,60,139,42,35,128,61,4,141,16,14,64,24,93,0,131,107,89,23,41,11,2,14,1,8,0,0,0,31,5,2,2,65,5,8,20,103,0,0,25,44,0,32,98,40,0,66,86,48,36,0,94,8,84,0,2,0,0,0,4,4,8,32,166,0,44,0,18,3,0,2,1,4,0,0,4,0,5,30,0,27,100,75,15,122,43,6,2,0,0,0,1,1,33,1,8,29,4,12,6,66,6,3,5,0,3,18,0,0,4,18,2,0,79,14,18,18,74,135,19,15,13,4,0,6,20,0,8,0,0,2,79,54,23,19,22,21,2,21,21,84,7,0,22,3,7,0,4,0,0,3,1,7,15,5,11,0,0,2,0,14,1,0,1,25,0,97,15,17,113,31,32,0,60,96,6,68,30,1,16,24,67,0,0,0,29,6,55,8,87,124,62,76,3,10,91,11,0,76,96,2,0,150,45,0,65,142,2,30,75,14,7,2,107,0,60,16,80,17,40,0,0,2,6,2,12,13,19,6,4,15,3,28,2,2,2,3,80,40,26,142,68,69,10,4,46,5,124,101,8,64,11,31,1,31,1,37,68,1,8,12,68,3,10,2,37,0,2,2,20,0,0,12,16,26,18,8,32,3,31,15,24,23,5,75,138,22,85,51,170,49,1,83,91,42,88,0,1,0,2,10,0,0,23,3,0,26,35,125,6,0,69,22,0,1,87,3,0,60,80,34,12,25,2,3,0,0,2,0,1,0,25,18,33,13,31,6,54,190,14,38,48,0,29,98,73,3,36,4,82,46,115,58,77,94,16,51,69,6,0,18,1,29,74,6,100,15,0,32,1,29,36,44,89,1,4,20,6,74,57,100,118,24,130,44,12,0,57,6,101,97,108,51,33,0,0,1,52,23,170,14,61,171,2,53,1,2,0,0,1,3,0,3,10,3,57,5,44,2,2,20,84,0,0,26,87,0,0,87,46,27,169,6,138,75,53,8,98,18,61,31,157,36,0,8,14,18,4,9,42,27,140,118,16,34,3,0,0,0,0,0,3,5,6,76,149,12,79,2,47,27,136,166,140,121,16,58,4,26,42,21,23,43,77,32,36,117,44,131,108,144,49,86,57,37,98,101,144,71,70,6,27,0,14,0,0,0,0,0,1,0,2,4,5,83,27,184,57,0,82,63,0,0,60,20,0,81,101,5,29,2,16,3,0,1,0,2,0,0,0,13,0,0,6,47,112,72,109,51,28,2,16,123,20,129,69,43,87,3,21,31,0,56,97,0,1,113,1,0,110,80,28,106,2,24,0,4,0,5,0,0,0,0,0,35,2,26,1,46,39,24,0,0,0,43,43,0,22,178,100,13,67,113,88,2,15,0,8,24,78,126,22,82,64,30,30,106,18,5,2,0,13,9,5,103,46,0,22,78,13,0,63,91,0,0,56,90,0,0,62,25,0,13,147,43,0,103,95,97,179,6,5,0,35,16,0,2,0,0,2,13,2,6,5,18,23,24,84,25,3,85,13,6,22,2,52,62,0,56,88,35,3,48,110,27,0,73,123,106,17,121,62,28,131,100,0,24,84,44,7,94,24,142,68,137,40,25,117,64,7,141,11,15,67,24,90,1,139,115,88,18,43,11,1,11,2,9,0,0,1,36,8,9,2,81,4,17,23,95,0,0,36,52,0,35,114,38,0,70,89,45,37,0,99,17,84,0,3,0,0,0,5,4,10,31,167,0,41,0,17,2,0,2,1,8,0,0,4,1,7,36,0,27,105,78,16,123,47,5,5,0,0,0,1,1,34,1,9,28,3,12,7,67,6,4,4,0,3,20,0,0,4,25,2,0,81,12,18,20,70,137,19,16,13,5,0,6,19,0,11,0,0,4,76,50,25,25,22,22,2,16,26,83,6,1,26,2,6,0,4,0,0,3,1,8,15,5,12,0,0,0,0,13,1,0,1,26,1,98,13,24,120,30,32,2,46,97,7,69,38,4,14,29,66,0,0,0,31,10,54,9,89,113,61,81,4,3,93,8,0,66,108,1,1,152,44,0,63,166,11,28,109,12,8,2,93,0,61,26,82,17,48,0,0,1,6,2,11,11,18,6,4,16,1,30,7,3,4,3,81,40,21,144,60,66,9,6,52,4,125,102,9,62,9,26,1,30,1,40,67,1,7,19,57,3,10,2,32,0,1,2,19,0,0,11,14,26,18,8,33,5,38,12,28,22,5,70,137,21,94,48,174,54,0,71,92,38,82,0,0,0,3,8,0,0,22,3,0,25,37,124,6,0,65,21,0,1,72,0,0,76,81,33,8,29,1,4,0,0,3,0,1,0,28,25,34,13,31,5,55,179,12,43,60,0,31,100,62,3,49,7,106,39,115,56,82,91,17,46,61,16,0,18,0,34,73,7,99,22,0,32,0,33,38,40,90,1,4,22,4,75,84,90,117,28,139,40,13,0,59,7,90,109,107,49,33,0,0,2,52,19,167,20,63,167,2,51,0,1,0,0,1,4,0,4,7,2,60,10,45,2,2,21,84,0,0,27,89,0,0,101,50,24,164,8,145,67,48,2,134,29,72,31,148,37,0,7,13,18,6,14,46,25,140,120,2,40,0,0,0,0,0,0,4,6,6,75,150,13,83,5,60,12,93,102,65,221,46,106,130,23,57,0,25,23,16,10,49,87,42,47,88,44,132,110

Nearest PDB structures (foldseek):
  7vkx-assembly1_A  TM=1.001E+00  e=0.000E+00  Ignavibacterium album JCM 16511
  7x87-assembly1_B  TM=9.984E-01  e=0.000E+00  Ignavibacterium album
  7vl2-assembly1_B  TM=9.974E-01  e=0.000E+00  Ignavibacterium album JCM 16511
  7vkz-assembly1_A  TM=9.987E-01  e=0.000E+00  Ignavibacterium album JCM 16511
  7vkz-assembly1_B  TM=9.985E-01  e=0.000E+00  Ignavibacterium album JCM 16511